Protein AF-A0A945CUG3-F1 (afdb_monomer)

Mean predicted aligned error: 22.1 Å

Nearest PDB structures (foldseek):
  4ll1-assembly1_B  TM=6.779E-01  e=1.241E-02  Homo sapiens
  6iev-assembly1_A  TM=6.773E-01  e=1.453E-02  Trypanosoma brucei
  3qfb-assembly1_D  TM=6.275E-01  e=2.333E-02  Homo sapiens
  1xfl-assembly1_A  TM=5.710E-01  e=8.696E-02  Arabidopsis thaliana
  8pko-assembly1_B  TM=2.033E-01  e=9.538E-03  Thermochaetoides thermophila

Secondary structure (DSSP, 8-state):
-GGGHHHHHHHHHHHHHHHHHHHHH-TT--SHHHHHHHHHHHHHHHHHHH-HHHHHHHHHHHHHHHHHHHHHHHHHHHHHHHHH-------STT-TTS--HHHHHHHHT--S-EEEEEE-GGG--HHHHHHHHHHHHH-TTEEEEEE-TTT-HHHHHHTT--SSSEEEEEETTEEEEES--SHHHHHHHHHHHH-S--PEEEEE-SSS-----SSTTS-HHHHHHHHHTT-EEEEEE-HHHH-S--TTEEEEEEE--SSPPPHHHHHHHHHHHHTT-EEEEE--TT---S-HHHHHHTTEEE-SSEEEE-SSHHHHTT--TTS-EE-EE-SSHHHHTTTT--EE-TTPPPEEE-TTS-TTEEEEEEEE--TTEEEE--THHHH--S-------BTTBEESPPEEEEEEEESSTT--EEEEES-SGGGSHHHHTSTTHHHHHHHHHHHHTT-GGG----------------HHHHHHHHIIIIIIHHHHHHHHHHHHHHTT----HHHHHHHHHHHHHHHHHHHHHHHHHHHH------STT-TTS--HHHHHHHTHHHHTT-EEEEEE-S-TTT-HHHHHHHHHHHHH-TTEEEEE--TTT-HHHHHHTT--STT-EEEEEEETTEEEEEEE---SHHHHHHHHHHHHH----EEEEE-SS----TT--STTS-HHHHHHHHHTTPEEEEEE-GGG---TT-SEEEEE---SPPPHHHHHHHHHHHHTT-EEEEE--SSS--S-HHHHHHTTEEEPSSEEE--SSHHHHTT--TTS-EE-EE-SSTTTTTTTTT--EE-TTPPPEEE-S--SS--EEEEEEE--TT-EEE---HHHHTSS------TTTSEESSPEEEEEEEEE--GGGT--SEEEEEEES-SGGGSHHHHTSTTHHHHHHHHHHHHHH-S----------------TTSSHHHHHHIIIIIIHHHHHHHHHHHHHHHH--S-HHHHHHHHHHHHHHHHHHHHHHHHHHHHHTT-HHHHHHHHHHHHHHHHHHHHHHHT-GGGHHHHHHHHHHHHHHHHHH-S-HHHHHHHHHHHHHHHHHHHHTGGGGT---S--

Foldseek 3Di:
DLVVLVVLLVQLVVLLVVLVVCCVVDVPPPPDSVVSNVSSVVSNVVSCVVPVVVVLLVVLVVVVVVVVVVVVVVVVVVVVVCVVDVDDDDPDPQSVLAAAPLLLLLQVPDPFAKEKEWAAAVQDDPVLVSVLVNSVVRHVRYYYGTDHCVVCVPVCVVVPPDDHGWIWMATDPFIDIDNDRDSLLVSLRSLVRRDDDAQEEEEEDDQPFAFADPDQQHLVVLCVVSVSNRHHYHGYDHCVVVLADDPSHLEYEYFAGQAEDDPSSLVRVLVQQAQLAEYEYEYEAPGDHVNQVVVVLQQKHWDNFWKFADPCPCVVVVHDRSKFKWQDFDDDLLCPVVHPWIFIFHRFTFMDGGCPNDVQKDKDLTTWGDQRMKTGNPPVLVVDPDDRDDDDDPPPIGGDRGRQKMWMWGHDPSHAIYIYGRHNSLSGNNNCPPTCSVLSVVSSSCVRSVNSSPNGDDSPDPDPPPPPDDPVRVVCCCCVPVPVVVVVVVVCVVVVVVVVPDDDPVVVVVVVVVVVVVVVVVVVVVVCCVPVVDDDQPDPLSLLAADPLLLVLLQCCVVQVKAKEKEWADDCVVCVSLVSNLVNSCVSDVSYYYDYHDCVVPVVVCVVVVPDDHGKMWMWMDGPNDIFIDIDNDSFSQRVSLRSSCSVPDDQAEEEEADDQPFAACVDDDQRHQVVVVVVCVVVNHHYHYHDHLLVADDPRHQEYEYGAGNHADDPSSLVSVLLCLLLQGEYEYAYAADDDRPCQVVVVLQQKHWANFWKFAPPCPCVVVVHHRQKFKWQDFDPDLLCPVCVPRWIAIFHRFTFMDGHPDHNQPKDKDQTTWGDQAMKTGNPCCVVVVHPDDDDDDPVPIGGDRGGQKMKIWGAHDVVSVHDHIYIYIHGRGNSCSGNNNCPPICSVSSVVSRVCCSNPNDDRDDDPTSDPPPPPVPCPDPVVCVVCCCVVPVVVVVVVVVVSVVDSVPRDDDPLVVLLLVLLVLLQVQLVVLQVVLVVCVVVVNNVSSVVSNVLSVLSNVLSVCSVVLALVSLVSSLVSLQVQLVCLVVPPPDPVSNNVRNVVSVVSNVSSVVCNVVSVPDPDDD

Radius of gyration: 42.96 Å; Cα contacts (8 Å, |Δi|>4): 1870; chains: 1; bounding box: 97×123×88 Å

Solvent-accessible surface area (backbone atoms only — not comparable to full-atom values): 57393 Å² total; per-residue (Å²): 117,69,84,58,29,59,61,42,26,52,52,9,50,50,31,28,52,53,12,52,50,45,36,74,75,41,75,82,58,87,54,66,27,59,47,33,28,52,53,9,48,51,34,32,50,50,23,24,72,74,34,62,71,51,49,63,47,53,54,53,53,53,50,51,51,52,51,50,51,50,52,52,49,50,52,52,48,52,54,52,48,52,72,72,48,81,79,80,82,71,83,51,98,78,39,83,84,53,80,37,72,52,51,48,53,54,42,68,65,53,88,59,64,33,40,36,41,34,32,21,74,89,34,62,51,77,68,54,52,56,51,52,49,56,50,36,76,70,12,96,37,40,46,76,48,66,38,28,51,87,83,40,51,68,62,33,55,75,73,64,62,87,59,75,48,29,38,35,35,37,24,96,94,34,75,31,78,44,67,62,88,43,72,70,52,51,44,46,39,49,54,60,24,73,54,93,72,69,47,29,35,35,27,48,41,89,36,66,31,57,49,71,38,91,51,54,81,12,26,29,56,51,52,53,54,42,46,67,76,49,35,42,76,44,72,70,42,39,42,88,77,67,60,47,74,64,91,67,50,37,29,40,39,41,35,28,40,62,37,57,57,52,71,65,40,52,50,21,54,50,56,37,36,76,71,30,29,17,41,39,40,18,42,40,46,102,42,59,43,64,48,62,67,61,38,41,67,66,22,35,45,76,49,87,22,33,31,35,31,68,77,50,64,31,54,79,73,76,41,55,50,49,34,28,52,28,63,43,61,29,97,42,82,58,29,62,83,46,70,86,41,47,33,59,26,60,46,19,9,40,24,44,70,44,84,82,69,46,94,55,54,50,68,44,48,39,34,24,36,44,70,59,14,31,37,43,60,71,66,65,68,77,73,57,94,68,88,82,80,86,74,90,46,89,89,77,38,46,73,30,59,40,28,35,15,29,40,34,35,36,76,56,100,70,35,20,28,39,38,39,32,11,29,35,53,23,52,9,46,69,29,22,81,44,83,34,23,39,60,42,56,49,17,45,48,24,53,40,52,70,37,59,86,65,58,54,76,71,67,78,65,92,68,87,72,75,79,82,65,52,74,68,53,49,51,49,50,48,45,45,62,72,44,47,47,54,49,48,52,50,47,50,53,48,52,68,52,55,80,67,75,76,81,54,75,67,58,56,48,52,53,51,48,50,52,51,49,52,52,45,50,52,50,47,51,51,50,48,47,74,70,64,70,76,79,77,74,83,51,95,82,37,80,83,53,82,52,73,68,53,49,66,65,45,60,54,29,68,82,68,65,32,34,37,38,37,43,30,35,33,50,67,88,80,36,50,72,49,46,58,52,53,51,51,52,37,72,70,26,91,43,35,48,74,48,74,39,37,57,86,82,37,50,68,55,37,60,74,72,63,64,87,59,86,44,32,31,40,37,38,30,38,42,98,90,45,78,34,73,34,77,45,62,66,83,42,71,38,53,50,49,45,41,51,50,46,39,73,64,62,60,90,40,25,39,34,28,53,36,89,32,66,37,67,45,51,80,35,80,53,54,82,13,22,29,56,48,52,48,52,42,45,75,70,61,30,47,78,43,75,60,40,53,42,80,82,44,72,63,91,71,47,45,28,42,34,42,44,35,56,73,40,59,55,51,74,68,30,50,50,32,53,48,51,47,37,36,35,18,30,18,36,39,38,21,41,50,50,74,76,78,35,62,52,59,69,58,36,37,46,62,22,36,43,73,43,79,20,32,32,39,36,68,73,51,65,31,53,76,72,74,41,54,46,46,28,33,56,32,70,48,50,39,96,44,82,39,30,55,81,42,59,75,79,43,45,31,57,32,53,49,19,8,39,24,44,80,49,89,56,65,79,59,69,46,53,73,45,66,41,35,32,42,49,63,65,18,31,36,40,55,76,56,25,68,81,72,76,47,98,52,76,95,69,94,42,88,91,78,35,49,69,28,61,41,33,36,14,35,41,34,41,31,73,24,40,58,91,74,74,16,68,62,54,13,28,38,40,40,30,15,32,36,57,23,50,11,44,63,31,24,78,42,79,29,28,45,55,45,51,49,24,45,50,49,40,47,74,67,57,83,88,66,75,85,56,79,83,83,69,83,77,80,68,65,88,64,58,77,80,60,59,35,57,50,51,47,43,43,62,68,44,47,48,50,48,50,51,50,48,50,49,48,51,46,52,71,73,64,60,94,81,54,75,58,59,56,53,38,50,53,48,22,53,52,26,40,53,48,11,54,52,26,38,52,52,12,54,51,28,45,76,73,67,40,54,76,62,8,55,53,27,38,51,52,10,51,51,24,38,51,27,16,53,26,46,70,69,55,44,61,77,29,58,62,58,40,38,53,48,22,53,47,46,29,56,49,28,66,77,73,42,91,46,72,70,59,19,52,52,52,20,48,54,21,51,50,48,28,53,48,52,64,70,45,43,66,76,54,70,72,88,86,86,81,134

Sequence (1076 aa):
MKSYTIPLSLLGAALVLAGGLAYLLNPEAEYAPIANVAVGLVLVIVAGLLNPDLFRQYSRWINAFWGGIMVLGIVAMVNFLADRYPQRLDLTEGKLHSLSDLSVQTLEGLEEDVRALAFMEGGSDEKLEGLLKEYDIRSGHFSFEFIDPDFDPERTSSYGIRQYNTLVIESDDQQQKITELKEKEITNALLKAVRDRAQVIYVTVGHGETGPGQEPHSLGLLKERLEEFGYVVEDSLFLAREGAVPEDCAALVIAGPRASFLANEVDAVRSYLERGGSVLAFLDPLYNSGLEGLLAEWGVQIGDDFVIDTSGIGSLFGLDFTTPVAVNYGDHPVTEKHRGMMTFYQLGRSVQFSAGIRGDLEGAEIVLTSEQGWAETDLSVLAEKGKRKVKMDEGVDRPGPISLAVAVASKGEDGGRLVVFGDSDFATNQFFDYQGNGDLVLNALSWAAEDESLISIRPREPGHNPISLTERQSDVIFWLTVVIMPAAVALLGMLVVSRKGRWNLRDLAAAGLGIVLSLGVVSLLNFIGDRYHYRVDLTEDALFTLDGETHQLMEPLEDKGQFVQVKTFMNEMQGMRLKDILEEYSYLSHNFEYEFLDPQKNALEVKQYGIRELGTSVIEVTGDGQVRTERIVEQTEEALSNAIRKALTAKDQKIYFTGGHGEGDLNQVDGDGFSILKGRLREMNIEVIDGLTVQDGVPEDAGILAVLSPQARFSPAEVEAIRRHLQQGRSALFLLDPGPMTGLEGLLDDYSVELGQDFVVDLSGIGQMMGADVSVPVVLNYARHPVTEKVSQGMMSFFPWARSVSPTAHRTLNPEIEKLLFTHQSSWAEKDLGPLTGGEGKVGFDAEVDQRGPISLGVAVKADADTSLGGEGKSRIVVIGDADFASNQYFGQQANGQLLVGSVTWLSEGEDKLTIPPKNPRFNPINLADIQSKTILWISVFVLPFAVALSGLVMVLRRGYENYADGFTSWLMYNFLANAVFFFAMGIVGISEGNWLAGEGYLLVALLSAGSGYGLFRRERWVWAPALVLAILSAVVGFWVIPNETIQLIYAAVFVVNAAILVWIRKAFEVQGDVR

pLDDT: mean 77.53, std 16.05, range [34.94, 97.69]

Structure (mmCIF, N/CA/C/O backbone):
data_AF-A0A945CUG3-F1
#
_entry.id   AF-A0A945CUG3-F1
#
loop_
_atom_site.group_PDB
_atom_site.id
_atom_site.type_symbol
_atom_site.label_atom_id
_atom_site.label_alt_id
_atom_site.label_comp_id
_atom_site.label_asym_id
_atom_site.label_entity_id
_atom_site.label_seq_id
_atom_site.pdbx_PDB_ins_code
_atom_site.Cartn_x
_atom_site.Cartn_y
_atom_site.Cartn_z
_atom_site.occupancy
_atom_site.B_iso_or_equiv
_atom_site.auth_seq_id
_atom_site.auth_comp_id
_atom_site.auth_asym_id
_atom_site.auth_atom_id
_atom_site.pdbx_PDB_model_num
ATOM 1 N N . MET A 1 1 ? 16.591 80.347 -13.429 1.00 54.72 1 MET A N 1
ATOM 2 C CA . MET A 1 1 ? 16.032 79.941 -14.741 1.00 54.72 1 MET A CA 1
ATOM 3 C C . MET A 1 1 ? 15.894 78.426 -14.915 1.00 54.72 1 MET A C 1
ATOM 5 O O . MET A 1 1 ? 14.856 78.016 -15.408 1.00 54.72 1 MET A O 1
ATOM 9 N N . LYS A 1 2 ? 16.836 77.574 -14.465 1.00 55.12 2 LYS A N 1
ATOM 10 C CA . LYS A 1 2 ? 16.736 76.103 -14.634 1.00 55.12 2 LYS A CA 1
ATOM 11 C C . LYS A 1 2 ? 15.505 75.431 -13.983 1.00 55.12 2 LYS A C 1
ATOM 13 O O . LYS A 1 2 ? 14.999 74.473 -14.555 1.00 55.12 2 LYS A O 1
ATOM 18 N N . SER A 1 3 ? 14.967 75.937 -12.865 1.00 60.12 3 SER A N 1
ATOM 19 C CA . SER A 1 3 ? 13.807 75.325 -12.174 1.00 60.12 3 SER A CA 1
ATOM 20 C C . SER A 1 3 ? 12.503 75.346 -12.982 1.00 60.12 3 SER A C 1
ATOM 22 O O . SER A 1 3 ? 11.649 74.494 -12.773 1.00 60.12 3 SER A O 1
ATOM 24 N N . TYR A 1 4 ? 12.360 76.282 -13.925 1.00 69.56 4 TYR A N 1
ATOM 25 C CA . TYR A 1 4 ? 11.157 76.419 -14.753 1.00 69.56 4 TYR A CA 1
ATOM 26 C C . TYR A 1 4 ? 11.253 75.657 -16.082 1.00 69.56 4 TYR A C 1
ATOM 28 O O . TYR A 1 4 ? 10.263 75.546 -16.793 1.00 69.56 4 TYR A O 1
ATOM 36 N N . THR A 1 5 ? 12.422 75.095 -16.413 1.00 75.12 5 THR A N 1
ATOM 37 C CA . THR A 1 5 ? 12.641 74.403 -17.698 1.00 75.12 5 THR A CA 1
ATOM 38 C C . THR A 1 5 ? 11.931 73.053 -17.773 1.00 75.12 5 THR A C 1
ATOM 40 O O . THR A 1 5 ? 11.391 72.716 -18.817 1.00 75.12 5 THR A O 1
ATOM 43 N N . ILE A 1 6 ? 11.839 72.320 -16.659 1.00 68.38 6 ILE A N 1
ATOM 44 C CA . ILE A 1 6 ? 11.127 71.034 -16.571 1.00 68.38 6 ILE A CA 1
ATOM 45 C C . ILE A 1 6 ? 9.608 71.202 -16.773 1.00 68.38 6 ILE A C 1
ATOM 47 O O . ILE A 1 6 ? 9.072 70.559 -17.675 1.00 68.38 6 ILE A O 1
ATOM 51 N N . PRO A 1 7 ? 8.898 72.069 -16.018 1.00 75.44 7 PRO A N 1
ATOM 52 C CA . PRO A 1 7 ? 7.465 72.269 -16.234 1.00 75.44 7 PRO A CA 1
ATOM 53 C C . PRO A 1 7 ? 7.152 72.871 -17.612 1.00 75.44 7 PRO A C 1
ATOM 55 O O . PRO A 1 7 ? 6.149 72.498 -18.210 1.00 75.44 7 PRO A O 1
ATOM 58 N N . LEU A 1 8 ? 8.028 73.723 -18.164 1.00 79.25 8 LEU A N 1
ATOM 59 C CA . LEU A 1 8 ? 7.877 74.260 -19.524 1.00 79.25 8 LEU A CA 1
ATOM 60 C C . LEU A 1 8 ? 7.984 73.162 -20.597 1.00 79.25 8 LEU A C 1
ATOM 62 O O . LEU A 1 8 ? 7.211 73.148 -21.551 1.00 79.25 8 LEU A O 1
ATOM 66 N N . SER A 1 9 ? 8.907 72.216 -20.411 1.00 75.19 9 SER A N 1
ATOM 67 C CA . SER A 1 9 ? 9.102 71.080 -21.316 1.00 75.19 9 SER A CA 1
ATOM 68 C C . SER A 1 9 ? 7.964 70.059 -21.231 1.00 75.19 9 SER A C 1
ATOM 70 O O . SER A 1 9 ? 7.543 69.517 -22.250 1.00 75.19 9 SER A O 1
ATOM 72 N N . LEU A 1 10 ? 7.425 69.819 -20.028 1.00 75.44 10 LEU A N 1
ATOM 73 C CA . LEU A 1 10 ? 6.251 68.962 -19.823 1.00 75.44 10 LEU A CA 1
ATOM 74 C C . LEU A 1 10 ? 4.984 69.581 -20.422 1.00 75.44 10 LEU A C 1
ATOM 76 O O . LEU A 1 10 ? 4.220 68.878 -21.077 1.00 75.44 10 LEU A O 1
ATOM 80 N N . LEU A 1 11 ? 4.795 70.895 -20.268 1.00 81.44 11 LEU A N 1
ATOM 81 C CA . LEU A 1 11 ? 3.701 71.629 -20.905 1.00 81.44 11 LEU A CA 1
ATOM 82 C C . LEU A 1 11 ? 3.817 71.582 -22.437 1.00 81.44 11 LEU A C 1
ATOM 84 O O . LEU A 1 11 ? 2.826 71.346 -23.124 1.00 81.44 11 LEU A O 1
ATOM 88 N N . GLY A 1 12 ? 5.035 71.741 -22.969 1.00 84.31 12 GLY A N 1
ATOM 89 C CA . GLY A 1 12 ? 5.314 71.597 -24.397 1.00 84.31 12 GLY A CA 1
ATOM 90 C C . GLY A 1 12 ? 4.994 70.195 -24.922 1.00 84.31 12 GLY A C 1
ATOM 91 O O . GLY A 1 12 ? 4.279 70.061 -25.909 1.00 84.31 12 GLY A O 1
ATOM 92 N N . ALA A 1 13 ? 5.445 69.143 -24.231 1.00 75.00 13 ALA A N 1
ATOM 93 C CA . ALA A 1 13 ? 5.163 67.755 -24.605 1.00 75.00 13 ALA A CA 1
ATOM 94 C C . ALA A 1 13 ? 3.663 67.413 -24.529 1.00 75.00 13 ALA A C 1
ATOM 96 O O . ALA A 1 13 ? 3.142 66.751 -25.425 1.00 75.00 13 ALA A O 1
ATOM 97 N N . ALA A 1 14 ? 2.954 67.908 -23.508 1.00 77.25 14 ALA A N 1
ATOM 98 C CA . ALA A 1 14 ? 1.508 67.741 -23.381 1.00 77.25 14 ALA A CA 1
ATOM 99 C C . ALA A 1 14 ? 0.748 68.419 -24.534 1.00 77.25 14 ALA A C 1
ATOM 101 O O . ALA A 1 14 ? -0.195 67.837 -25.061 1.00 77.25 14 ALA A O 1
ATOM 102 N N . LEU A 1 15 ? 1.189 69.603 -24.977 1.00 82.81 15 LEU A N 1
ATOM 103 C CA . LEU A 1 15 ? 0.614 70.299 -26.135 1.00 82.81 15 LEU A CA 1
ATOM 104 C C . LEU A 1 15 ? 0.897 69.579 -27.461 1.00 82.81 15 LEU A C 1
ATOM 106 O O . LEU A 1 15 ? 0.010 69.524 -28.311 1.00 82.81 15 LEU A O 1
ATOM 110 N N . VAL A 1 16 ? 2.084 68.981 -27.625 1.00 82.88 16 VAL A N 1
ATOM 111 C CA . VAL A 1 16 ? 2.398 68.140 -28.796 1.00 82.88 16 VAL A CA 1
ATOM 112 C C . VAL A 1 16 ? 1.508 66.902 -28.834 1.00 82.88 16 VAL A C 1
ATOM 114 O O . VAL A 1 16 ? 0.939 66.600 -29.878 1.00 82.88 16 VAL A O 1
ATOM 117 N N . LEU A 1 17 ? 1.349 66.208 -27.705 1.00 70.88 17 LEU A N 1
ATOM 118 C CA . LEU A 1 17 ? 0.506 65.015 -27.625 1.00 70.88 17 LEU A CA 1
ATOM 119 C C . LEU A 1 17 ? -0.975 65.354 -27.821 1.00 70.88 17 LEU A C 1
ATOM 121 O O . LEU A 1 17 ? -1.636 64.712 -28.629 1.00 70.88 17 LEU A O 1
ATOM 125 N N . ALA A 1 18 ? -1.486 66.391 -27.153 1.00 78.88 18 ALA A N 1
ATOM 126 C CA . ALA A 1 18 ? -2.871 66.829 -27.306 1.00 78.88 18 ALA A CA 1
ATOM 127 C C . ALA A 1 18 ? -3.163 67.331 -28.729 1.00 78.88 18 ALA A C 1
ATOM 129 O O . ALA A 1 18 ? -4.211 67.014 -29.285 1.00 78.88 18 ALA A O 1
ATOM 130 N N . GLY A 1 19 ? -2.234 68.071 -29.345 1.00 84.19 19 GLY A N 1
ATOM 131 C CA . GLY A 1 19 ? -2.358 68.532 -30.728 1.00 84.19 19 GLY A CA 1
ATOM 132 C C . GLY A 1 19 ? -2.273 67.394 -31.750 1.00 84.19 19 GLY A C 1
ATOM 133 O O . GLY A 1 19 ? -3.080 67.351 -32.674 1.00 84.19 19 GLY A O 1
ATOM 134 N N . GLY A 1 20 ? -1.357 66.437 -31.564 1.00 76.75 20 GLY A N 1
ATOM 135 C CA . GLY A 1 20 ? -1.235 65.257 -32.425 1.00 76.75 20 GLY A CA 1
ATOM 136 C C . GLY A 1 20 ? -2.445 64.327 -32.324 1.00 76.75 20 GLY A C 1
ATOM 137 O O . GLY A 1 20 ? -2.944 63.850 -33.340 1.00 76.75 20 GLY A O 1
ATOM 138 N N . LEU A 1 21 ? -2.973 64.135 -31.112 1.00 71.62 21 LEU A N 1
ATOM 139 C CA . LEU A 1 21 ? -4.185 63.351 -30.883 1.00 71.62 21 LEU A CA 1
ATOM 140 C C . LEU A 1 21 ? -5.422 64.050 -31.466 1.00 71.62 21 LEU A C 1
ATOM 142 O O . LEU A 1 21 ? -6.231 63.406 -32.122 1.00 71.62 21 LEU A O 1
ATOM 146 N N . ALA A 1 22 ? -5.545 65.371 -31.301 1.00 76.31 22 ALA A N 1
ATOM 147 C CA . ALA A 1 22 ? -6.625 66.147 -31.910 1.00 76.31 22 ALA A CA 1
ATOM 148 C C . ALA A 1 22 ? -6.576 66.122 -33.449 1.00 76.31 22 ALA A C 1
ATOM 150 O O . ALA A 1 22 ? -7.629 66.095 -34.077 1.00 76.31 22 ALA A O 1
ATOM 151 N N . TYR A 1 23 ? -5.381 66.081 -34.052 1.00 78.38 23 TYR A N 1
ATOM 152 C CA . TYR A 1 23 ? -5.211 65.931 -35.502 1.00 78.38 23 TYR A CA 1
ATOM 153 C C . TYR A 1 23 ? -5.610 64.533 -35.999 1.00 78.38 23 TYR A C 1
ATOM 155 O O . TYR A 1 23 ? -6.293 64.415 -37.011 1.00 78.38 23 TYR A O 1
ATOM 163 N N . LEU A 1 24 ? -5.234 63.475 -35.271 1.00 73.56 24 LEU A N 1
ATOM 164 C CA . LEU A 1 24 ? -5.630 62.097 -35.593 1.00 73.56 24 LEU A CA 1
ATOM 165 C C . LEU A 1 24 ? -7.141 61.870 -35.443 1.00 73.56 24 LEU A C 1
ATOM 167 O O . LEU A 1 24 ? -7.727 61.133 -36.230 1.00 73.56 24 LEU A O 1
ATOM 171 N N . LEU A 1 25 ? -7.765 62.494 -34.438 1.00 76.56 25 LEU A N 1
ATOM 172 C CA . LEU A 1 25 ? -9.195 62.349 -34.150 1.00 76.56 25 LEU A CA 1
ATOM 173 C C . LEU A 1 25 ? -10.086 63.259 -35.008 1.00 76.56 25 LEU A C 1
ATOM 175 O O . LEU A 1 25 ? -11.242 62.917 -35.242 1.00 76.56 25 LEU A O 1
ATOM 179 N N . ASN A 1 26 ? -9.582 64.411 -35.464 1.00 74.12 26 ASN A N 1
ATOM 180 C CA . ASN A 1 26 ? -10.317 65.327 -36.336 1.00 74.12 26 ASN A CA 1
ATOM 181 C C . ASN A 1 26 ? -9.395 65.938 -37.415 1.00 74.12 26 ASN A C 1
ATOM 183 O O . ASN A 1 26 ? -8.907 67.063 -37.251 1.00 74.12 26 ASN A O 1
ATOM 187 N N . PRO A 1 27 ? -9.166 65.212 -38.527 1.00 70.94 27 PRO A N 1
ATOM 188 C CA . PRO A 1 27 ? -8.236 65.623 -39.580 1.00 70.94 27 PRO A CA 1
ATOM 189 C C . PRO A 1 27 ? -8.651 66.892 -40.342 1.00 70.94 27 PRO A C 1
ATOM 191 O O . PRO A 1 27 ? -7.809 67.502 -40.996 1.00 70.94 27 PRO A O 1
ATOM 194 N N . GLU A 1 28 ? -9.927 67.299 -40.270 1.00 71.69 28 GLU A N 1
ATOM 195 C CA . GLU A 1 28 ? -10.468 68.468 -40.988 1.00 71.69 28 GLU A CA 1
ATOM 196 C C . GLU A 1 28 ? -10.251 69.803 -40.249 1.00 71.69 28 GLU A C 1
ATOM 198 O O . GLU A 1 28 ? -10.507 70.875 -40.795 1.00 71.69 28 GLU A O 1
ATOM 203 N N . ALA A 1 29 ? -9.755 69.779 -39.006 1.00 68.75 29 ALA A N 1
ATOM 204 C CA . ALA A 1 29 ? -9.446 70.993 -38.256 1.00 68.75 29 ALA A CA 1
ATOM 205 C C . ALA A 1 29 ? -8.178 71.681 -38.812 1.00 68.75 29 ALA A C 1
ATOM 207 O O . ALA A 1 29 ? -7.057 71.324 -38.454 1.00 68.75 29 ALA A O 1
ATOM 208 N N . GLU A 1 30 ? -8.357 72.698 -39.662 1.00 65.00 30 GLU A N 1
ATOM 209 C CA . GLU A 1 30 ? -7.301 73.212 -40.555 1.00 65.00 30 GLU A CA 1
ATOM 210 C C . GLU A 1 30 ? -6.016 73.719 -39.871 1.00 65.00 30 GLU A C 1
ATOM 212 O O . GLU A 1 30 ? -4.925 73.467 -40.379 1.00 65.00 30 GLU A O 1
ATOM 217 N N . TYR A 1 31 ? -6.093 74.427 -38.733 1.00 76.81 31 TYR A N 1
ATOM 218 C CA . TYR A 1 31 ? -4.902 75.101 -38.174 1.00 76.81 31 TYR A CA 1
ATOM 219 C C . TYR A 1 31 ? -4.684 74.940 -36.666 1.00 76.81 31 TYR A C 1
ATOM 221 O O . TYR A 1 31 ? -3.551 75.068 -36.201 1.00 76.81 31 TYR A O 1
ATOM 229 N N . ALA A 1 32 ? -5.719 74.643 -35.876 1.00 76.75 32 ALA A N 1
ATOM 230 C CA . ALA A 1 32 ? -5.606 74.639 -34.413 1.00 76.75 32 ALA A CA 1
ATOM 231 C C . ALA A 1 32 ? -4.774 73.465 -33.839 1.00 76.75 32 ALA A C 1
ATOM 233 O O . ALA A 1 32 ? -3.915 73.719 -32.988 1.00 76.75 32 ALA A O 1
ATOM 234 N N . PRO A 1 33 ? -4.931 72.204 -34.297 1.00 82.81 33 PRO A N 1
ATOM 235 C CA . PRO A 1 33 ? -4.113 71.088 -33.809 1.00 82.81 33 PRO A CA 1
ATOM 236 C C . PRO A 1 33 ? -2.642 71.243 -34.207 1.00 82.81 33 PRO A C 1
ATOM 238 O O . PRO A 1 33 ? -1.745 71.048 -33.388 1.00 82.81 33 PRO A O 1
ATOM 241 N N . ILE A 1 34 ? -2.398 71.688 -35.443 1.00 82.50 34 ILE A N 1
ATOM 242 C CA . ILE A 1 34 ? -1.056 71.944 -35.979 1.00 82.50 34 ILE A CA 1
ATOM 243 C C . ILE A 1 34 ? -0.380 73.088 -35.211 1.00 82.50 34 ILE A C 1
ATOM 245 O O . ILE A 1 34 ? 0.793 72.973 -34.853 1.00 82.50 34 ILE A O 1
ATOM 249 N N . ALA A 1 35 ? -1.112 74.160 -34.885 1.00 84.56 35 ALA A N 1
ATOM 250 C CA . ALA A 1 35 ? -0.600 75.249 -34.055 1.00 84.56 35 ALA A CA 1
ATOM 251 C C . ALA A 1 35 ? -0.225 74.771 -32.642 1.00 84.56 35 ALA A C 1
ATOM 253 O O . ALA A 1 35 ? 0.837 75.140 -32.144 1.00 84.56 35 ALA A O 1
ATOM 254 N N . ASN A 1 36 ? -1.028 73.901 -32.020 1.00 83.94 36 ASN A N 1
ATOM 255 C CA . ASN A 1 36 ? -0.707 73.312 -30.715 1.00 83.94 36 ASN A CA 1
ATOM 256 C C . ASN A 1 36 ? 0.554 72.436 -30.761 1.00 83.94 36 ASN A C 1
ATOM 258 O O . ASN A 1 36 ? 1.398 72.538 -29.869 1.00 83.94 36 ASN A O 1
ATOM 262 N N . VAL A 1 37 ? 0.731 71.639 -31.821 1.00 84.19 37 VAL A N 1
ATOM 263 C CA . VAL A 1 37 ? 1.958 70.853 -32.034 1.00 84.19 37 VAL A CA 1
ATOM 264 C C . VAL A 1 37 ? 3.166 71.768 -32.237 1.00 84.19 37 VAL A C 1
ATOM 266 O O . VAL A 1 37 ? 4.203 71.559 -31.611 1.00 84.19 37 VAL A O 1
ATOM 269 N N . ALA A 1 38 ? 3.039 72.811 -33.060 1.00 86.94 38 ALA A N 1
ATOM 270 C CA . ALA A 1 38 ? 4.124 73.750 -33.330 1.00 86.94 38 ALA A CA 1
ATOM 271 C C . ALA A 1 38 ? 4.540 74.530 -32.070 1.00 86.94 38 ALA A C 1
ATOM 273 O O . ALA A 1 38 ? 5.728 74.600 -31.753 1.00 86.94 38 ALA A O 1
ATOM 274 N N . VAL A 1 39 ? 3.576 75.063 -31.311 1.00 88.81 39 VAL A N 1
ATOM 275 C CA . VAL A 1 39 ? 3.829 75.755 -30.035 1.00 88.81 39 VAL A CA 1
ATOM 276 C C . VAL A 1 39 ? 4.434 74.794 -29.012 1.00 88.81 39 VAL A C 1
ATOM 278 O O . VAL A 1 39 ? 5.407 75.145 -28.344 1.00 88.81 39 VAL A O 1
ATOM 281 N N . GLY A 1 40 ? 3.922 73.565 -28.930 1.00 85.94 40 GLY A N 1
ATOM 282 C CA . GLY A 1 40 ? 4.463 72.527 -28.060 1.00 85.94 40 GLY A CA 1
ATOM 283 C C . GLY A 1 40 ? 5.922 72.189 -28.384 1.00 85.94 40 GLY A C 1
ATOM 284 O O . GLY A 1 40 ? 6.764 72.190 -27.486 1.00 85.94 40 GLY A O 1
ATOM 285 N N . LEU A 1 41 ? 6.258 71.997 -29.664 1.00 84.19 41 LEU A N 1
ATOM 286 C CA . LEU A 1 41 ? 7.628 71.740 -30.122 1.00 84.19 41 LEU A CA 1
ATOM 287 C C . LEU A 1 41 ? 8.566 72.912 -29.823 1.00 84.19 41 LEU A C 1
ATOM 289 O O . LEU A 1 41 ? 9.672 72.693 -29.331 1.00 84.19 41 LEU A O 1
ATOM 293 N N . VAL A 1 42 ? 8.127 74.153 -30.058 1.00 87.88 42 VAL A N 1
ATOM 294 C CA . VAL A 1 42 ? 8.913 75.349 -29.720 1.00 87.88 42 VAL A CA 1
ATOM 295 C C . VAL A 1 42 ? 9.186 75.410 -28.217 1.00 87.88 42 VAL A C 1
ATOM 297 O O . VAL A 1 42 ? 10.321 75.672 -27.826 1.00 87.88 42 VAL A O 1
ATOM 300 N N . LEU A 1 43 ? 8.202 75.108 -27.366 1.00 83.62 43 LEU A N 1
ATOM 301 C CA . LEU A 1 43 ? 8.386 75.081 -25.912 1.00 83.62 43 LEU A CA 1
ATOM 302 C C . LEU A 1 43 ? 9.381 74.000 -25.468 1.00 83.62 43 LEU A C 1
ATOM 304 O O . LEU A 1 43 ? 10.232 74.282 -24.624 1.00 83.62 43 LEU A O 1
ATOM 308 N N . VAL A 1 44 ? 9.335 72.802 -26.064 1.00 78.19 44 VAL A N 1
ATOM 309 C CA . VAL A 1 44 ? 10.309 71.729 -25.787 1.00 78.19 44 VAL A CA 1
ATOM 310 C C . VAL A 1 44 ? 11.716 72.109 -26.267 1.00 78.19 44 VAL A C 1
ATOM 312 O O . VAL A 1 44 ? 12.691 71.895 -25.545 1.00 78.19 44 VAL A O 1
ATOM 315 N N . ILE A 1 45 ? 11.845 72.732 -27.443 1.00 80.38 45 ILE A N 1
ATOM 316 C CA . ILE A 1 45 ? 13.135 73.187 -27.986 1.00 80.38 45 ILE A CA 1
ATOM 317 C C . ILE A 1 45 ? 13.717 74.321 -27.136 1.00 80.38 45 ILE A C 1
ATOM 319 O O . ILE A 1 45 ? 14.893 74.278 -26.780 1.00 80.38 45 ILE A O 1
ATOM 323 N N . VAL A 1 46 ? 12.908 75.313 -26.758 1.00 82.69 46 VAL A N 1
ATOM 324 C CA . VAL A 1 46 ? 13.327 76.426 -25.891 1.00 82.69 46 VAL A CA 1
ATOM 325 C C . VAL A 1 46 ? 13.714 75.911 -24.504 1.00 82.69 46 VAL A C 1
ATOM 327 O O . VAL A 1 46 ? 14.747 76.318 -23.973 1.00 82.69 46 VAL A O 1
ATOM 330 N N . ALA A 1 47 ? 12.960 74.964 -23.937 1.00 77.44 47 ALA A N 1
ATOM 331 C CA . ALA A 1 47 ? 13.323 74.307 -22.683 1.00 77.44 47 ALA A CA 1
ATOM 332 C C . ALA A 1 47 ? 14.648 73.526 -22.795 1.00 77.44 47 ALA A C 1
ATOM 334 O O . ALA A 1 47 ? 15.473 73.592 -21.881 1.00 77.44 47 ALA A O 1
ATOM 335 N N . GLY A 1 48 ? 14.884 72.852 -23.926 1.00 71.25 48 GLY A N 1
ATOM 336 C CA . GLY A 1 48 ? 16.129 72.140 -24.226 1.00 71.25 48 GLY A CA 1
ATOM 337 C C . GLY A 1 48 ? 17.337 73.060 -24.444 1.00 71.25 48 GLY A C 1
ATOM 338 O O . GLY A 1 48 ? 18.426 72.755 -23.966 1.00 71.25 48 GLY A O 1
ATOM 339 N N . LEU A 1 49 ? 17.157 74.213 -25.095 1.00 79.75 49 LEU A N 1
ATOM 340 C CA . LEU A 1 49 ? 18.209 75.223 -25.280 1.00 79.75 49 LEU A CA 1
ATOM 341 C C . LEU A 1 49 ? 18.571 75.924 -23.962 1.00 79.75 49 LEU A C 1
ATOM 343 O O . LEU A 1 49 ? 19.746 76.160 -23.687 1.00 79.75 49 LEU A O 1
ATOM 347 N N . LEU A 1 50 ? 17.573 76.230 -23.126 1.00 78.56 50 LEU A N 1
ATOM 348 C CA . LEU A 1 50 ? 17.771 76.848 -21.808 1.00 78.56 50 LEU A CA 1
ATOM 349 C C . LEU A 1 50 ? 18.380 75.882 -20.782 1.00 78.56 50 LEU A C 1
ATOM 351 O O . LEU A 1 50 ? 18.959 76.320 -19.782 1.00 78.56 50 LEU A O 1
ATOM 355 N N . ASN A 1 51 ? 18.246 74.574 -21.003 1.00 74.81 51 ASN A N 1
ATOM 356 C CA . ASN A 1 51 ? 18.834 73.545 -20.161 1.00 74.81 51 ASN A CA 1
ATOM 357 C C . ASN A 1 51 ? 19.246 72.320 -21.005 1.00 74.81 51 ASN A C 1
ATOM 359 O O . ASN A 1 51 ? 18.479 71.363 -21.116 1.00 74.81 51 ASN A O 1
ATOM 363 N N . PRO A 1 52 ? 20.475 72.313 -21.557 1.00 68.31 52 PRO A N 1
ATOM 364 C CA . PRO A 1 52 ? 20.980 71.241 -22.427 1.00 68.31 52 PRO A CA 1
ATOM 365 C C . PRO A 1 52 ? 20.950 69.840 -21.793 1.00 68.31 52 PRO A C 1
ATOM 367 O O . PRO A 1 52 ? 20.925 68.827 -22.496 1.00 68.31 52 PRO A O 1
ATOM 370 N N . ASP A 1 53 ? 20.902 69.771 -20.460 1.00 64.00 53 ASP A N 1
ATOM 371 C CA . ASP A 1 53 ? 20.789 68.528 -19.696 1.00 64.00 53 ASP A CA 1
ATOM 372 C C . ASP A 1 53 ? 19.420 67.830 -19.893 1.00 64.00 53 ASP A C 1
ATOM 374 O O . ASP A 1 53 ? 19.330 66.607 -19.753 1.00 64.00 53 ASP A O 1
ATOM 378 N N . LEU A 1 54 ? 18.366 68.572 -20.278 1.00 63.41 54 LEU A N 1
ATOM 379 C CA . LEU A 1 54 ? 17.041 68.028 -20.625 1.00 63.41 54 LEU A CA 1
ATOM 380 C C . LEU A 1 54 ? 17.052 67.284 -21.968 1.00 63.41 54 LEU A C 1
ATOM 382 O O . LEU A 1 54 ? 16.427 66.234 -22.087 1.00 63.41 54 LEU A O 1
ATOM 386 N N . PHE A 1 55 ? 17.815 67.742 -22.964 1.00 59.22 55 PHE A N 1
ATOM 387 C CA . PHE A 1 55 ? 17.918 67.045 -24.256 1.00 59.22 55 PHE A CA 1
ATOM 388 C C . PHE A 1 55 ? 18.595 65.669 -24.104 1.00 59.22 55 PHE A C 1
ATOM 390 O O . PHE A 1 55 ? 18.183 64.676 -24.708 1.00 59.22 55 PHE A O 1
ATOM 397 N N . ARG A 1 56 ? 19.559 65.569 -23.177 1.00 57.97 56 ARG A N 1
ATOM 398 C CA . ARG A 1 56 ? 20.151 64.292 -22.741 1.00 57.97 56 ARG A CA 1
ATOM 399 C C . ARG A 1 56 ? 19.178 63.417 -21.938 1.00 57.97 56 ARG A C 1
ATOM 401 O O . ARG A 1 56 ? 19.392 62.213 -21.837 1.00 57.97 56 ARG A O 1
ATOM 408 N N . GLN A 1 57 ? 18.128 63.977 -21.330 1.00 56.53 57 GLN A N 1
ATOM 409 C CA . GLN A 1 57 ? 17.028 63.190 -20.751 1.00 56.53 57 GLN A CA 1
ATOM 410 C C . GLN A 1 57 ? 16.098 62.653 -21.839 1.00 56.53 57 GLN A C 1
ATOM 412 O O . GLN A 1 57 ? 15.790 61.469 -21.811 1.00 56.53 57 GLN A O 1
ATOM 417 N N . TYR A 1 58 ? 15.725 63.454 -22.839 1.00 54.59 58 TYR A N 1
ATOM 418 C CA . TYR A 1 58 ? 14.850 63.012 -23.934 1.00 54.59 58 TYR A CA 1
ATOM 419 C C . TYR A 1 58 ? 15.432 61.860 -24.763 1.00 54.59 58 TYR A C 1
ATOM 421 O O . TYR A 1 58 ? 14.726 60.901 -25.065 1.00 54.59 58 TYR A O 1
ATOM 429 N N . SER A 1 59 ? 16.739 61.884 -25.035 1.00 49.12 59 SER A N 1
ATOM 430 C CA . SER A 1 59 ? 17.439 60.757 -25.670 1.00 49.12 59 SER A CA 1
ATOM 431 C C . SER A 1 59 ? 17.366 59.458 -24.845 1.00 49.12 59 SER A C 1
ATOM 433 O O . SER A 1 59 ? 17.271 58.379 -25.429 1.00 49.12 59 SER A O 1
ATOM 435 N N . ARG A 1 60 ? 17.333 59.537 -23.502 1.00 51.44 60 ARG A N 1
ATOM 436 C CA . ARG A 1 60 ? 17.166 58.357 -22.629 1.00 51.44 60 ARG A CA 1
ATOM 437 C C . ARG A 1 60 ? 15.783 57.721 -22.777 1.00 51.44 60 ARG A C 1
ATOM 439 O O . ARG A 1 60 ? 15.690 56.499 -22.815 1.00 51.44 60 ARG A O 1
ATOM 446 N N . TRP A 1 61 ? 14.734 58.535 -22.903 1.00 47.72 61 TRP A N 1
ATOM 447 C CA . TRP A 1 61 ? 13.362 58.057 -23.109 1.00 47.72 61 TRP A CA 1
ATOM 448 C C . TRP A 1 61 ? 13.156 57.454 -24.504 1.00 47.72 61 TRP A C 1
ATOM 450 O O . TRP A 1 61 ? 12.519 56.413 -24.624 1.00 47.72 61 TRP A O 1
ATOM 460 N N . ILE A 1 62 ? 13.757 58.042 -25.543 1.00 49.53 62 ILE A N 1
ATOM 461 C CA . ILE A 1 62 ? 13.702 57.513 -26.918 1.00 49.53 62 ILE A CA 1
ATOM 462 C C . ILE A 1 62 ? 14.421 56.159 -27.029 1.00 49.53 62 ILE A C 1
ATOM 464 O O . ILE A 1 62 ? 13.911 55.248 -27.673 1.00 49.53 62 ILE A O 1
ATOM 468 N N . ASN A 1 63 ? 15.566 55.981 -26.364 1.00 45.66 63 ASN A N 1
ATOM 469 C CA . ASN A 1 63 ? 16.262 54.691 -26.360 1.00 45.66 63 ASN A CA 1
ATOM 470 C C . ASN A 1 63 ? 15.511 53.617 -25.558 1.00 45.66 63 ASN A C 1
ATOM 472 O O . ASN A 1 63 ? 15.500 52.462 -25.970 1.00 45.66 63 ASN A O 1
ATOM 476 N N . ALA A 1 64 ? 14.855 53.981 -24.449 1.00 48.06 64 ALA A N 1
ATOM 477 C CA . ALA A 1 64 ? 13.984 53.058 -23.715 1.00 48.06 64 ALA A CA 1
ATOM 478 C C . ALA A 1 64 ? 12.768 52.633 -24.558 1.00 48.06 64 ALA A C 1
ATOM 480 O O . ALA A 1 64 ? 12.401 51.462 -24.563 1.00 48.06 64 ALA A O 1
ATOM 481 N N . PHE A 1 65 ? 12.201 53.565 -25.328 1.00 47.75 65 PHE A N 1
ATOM 482 C CA . PHE A 1 65 ? 11.131 53.291 -26.284 1.00 47.75 65 PHE A CA 1
ATOM 483 C C . PHE A 1 65 ? 11.577 52.316 -27.388 1.00 47.75 65 PHE A C 1
ATOM 485 O O . PHE A 1 65 ? 10.911 51.310 -27.618 1.00 47.75 65 PHE A O 1
ATOM 492 N N . TRP A 1 66 ? 12.742 52.539 -28.007 1.00 48.25 66 TRP A N 1
ATOM 493 C CA . TRP A 1 66 ? 13.289 51.619 -29.014 1.00 48.25 66 TRP A CA 1
ATOM 494 C C . TRP A 1 66 ? 13.713 50.263 -28.439 1.00 48.25 66 TRP A C 1
ATOM 496 O O . TRP A 1 66 ? 13.522 49.245 -29.097 1.00 48.25 66 TRP A O 1
ATOM 506 N N . GLY A 1 67 ? 14.226 50.223 -27.206 1.00 46.28 67 GLY A N 1
ATOM 507 C CA . GLY A 1 67 ? 14.494 48.973 -26.490 1.00 46.28 67 GLY A CA 1
ATOM 508 C C . GLY A 1 67 ? 13.218 48.166 -26.240 1.00 46.28 67 GLY A C 1
ATOM 509 O O . GLY A 1 67 ? 13.203 46.963 -26.481 1.00 46.28 67 GLY A O 1
ATOM 510 N N . GLY A 1 68 ? 12.125 48.834 -25.852 1.00 45.06 68 GLY A N 1
ATOM 511 C CA . GLY A 1 68 ? 10.803 48.214 -25.731 1.00 45.06 68 GLY A CA 1
ATOM 512 C C . GLY A 1 68 ? 10.281 47.667 -27.063 1.00 45.06 68 GLY A C 1
ATOM 513 O O . GLY A 1 68 ? 9.820 46.530 -27.117 1.00 45.06 68 GLY A O 1
ATOM 514 N N . ILE A 1 69 ? 10.427 48.425 -28.156 1.00 51.66 69 ILE A N 1
ATOM 515 C CA . ILE A 1 69 ? 10.074 47.965 -29.511 1.00 51.66 69 ILE A CA 1
ATOM 516 C C . ILE A 1 69 ? 10.908 46.749 -29.928 1.00 51.66 69 ILE A C 1
ATOM 518 O O . ILE A 1 69 ? 10.366 45.814 -30.507 1.00 51.66 69 ILE A O 1
ATOM 522 N N . MET A 1 70 ? 12.208 46.727 -29.627 1.00 48.56 70 MET A N 1
ATOM 523 C CA . MET A 1 70 ? 13.074 45.594 -29.958 1.00 48.56 70 MET A CA 1
ATOM 524 C C . MET A 1 70 ? 12.654 44.325 -29.204 1.00 48.56 70 MET A C 1
ATOM 526 O O . MET A 1 70 ? 12.606 43.256 -29.803 1.00 48.56 70 MET A O 1
ATOM 530 N N . VAL A 1 71 ? 12.293 44.442 -27.921 1.00 48.69 71 VAL A N 1
ATOM 531 C CA . VAL A 1 71 ? 11.753 43.320 -27.133 1.00 48.69 71 VAL A CA 1
ATOM 532 C C . VAL A 1 71 ? 10.440 42.818 -27.733 1.00 48.69 71 VAL A C 1
ATOM 534 O O . VAL A 1 71 ? 10.293 41.617 -27.932 1.00 48.69 71 VAL A O 1
ATOM 537 N N . LEU A 1 72 ? 9.521 43.718 -28.100 1.00 48.88 72 LEU A N 1
ATOM 538 C CA . LEU A 1 72 ? 8.278 43.342 -28.785 1.00 48.88 72 LEU A CA 1
ATOM 539 C C . LEU A 1 72 ? 8.544 42.667 -30.140 1.00 48.88 72 LEU A C 1
ATOM 541 O O . LEU A 1 72 ? 7.862 41.708 -30.485 1.00 48.88 72 LEU A O 1
ATOM 545 N N . GLY A 1 73 ? 9.559 43.119 -30.880 1.00 51.66 73 GLY A N 1
ATOM 546 C CA . GLY A 1 73 ? 9.994 42.496 -32.130 1.00 51.66 73 GLY A CA 1
ATOM 547 C C . GLY A 1 73 ? 10.561 41.088 -31.934 1.00 51.66 73 GLY A C 1
ATOM 548 O O . GLY A 1 73 ? 10.247 40.195 -32.713 1.00 51.66 73 GLY A O 1
ATOM 549 N N . ILE A 1 74 ? 11.339 40.861 -30.871 1.00 54.88 74 ILE A N 1
ATOM 550 C CA . ILE A 1 74 ? 11.839 39.525 -30.511 1.00 54.88 74 ILE A CA 1
ATOM 551 C C . ILE A 1 74 ? 10.675 38.611 -30.118 1.00 54.88 74 ILE A C 1
ATOM 553 O O . ILE A 1 74 ? 10.612 37.488 -30.601 1.00 54.88 74 ILE A O 1
ATOM 557 N N . VAL A 1 75 ? 9.722 39.093 -29.314 1.00 50.72 75 VAL A N 1
ATOM 558 C CA . VAL A 1 75 ? 8.520 38.325 -28.942 1.00 50.72 75 VAL A CA 1
ATOM 559 C C . VAL A 1 75 ? 7.692 37.963 -30.177 1.00 50.72 75 VAL A C 1
ATOM 561 O O . VAL A 1 75 ? 7.284 36.815 -30.328 1.00 50.72 75 VAL A O 1
ATOM 564 N N . ALA A 1 76 ? 7.490 38.910 -31.096 1.00 49.75 76 ALA A N 1
ATOM 565 C CA . ALA A 1 76 ? 6.797 38.651 -32.355 1.00 49.75 76 ALA A CA 1
ATOM 566 C C . ALA A 1 76 ? 7.545 37.629 -33.229 1.00 49.75 76 ALA A C 1
ATOM 568 O O . ALA A 1 76 ? 6.915 36.761 -33.823 1.00 49.75 76 ALA A O 1
ATOM 569 N N . MET A 1 77 ? 8.879 37.691 -33.278 1.00 48.78 77 MET A N 1
ATOM 570 C CA . MET A 1 77 ? 9.704 36.743 -34.030 1.00 48.78 77 MET A CA 1
ATOM 571 C C . MET A 1 77 ? 9.693 35.339 -33.416 1.00 48.78 77 MET A C 1
ATOM 573 O O . MET A 1 77 ? 9.614 34.366 -34.156 1.00 48.78 77 MET A O 1
ATOM 577 N N . VAL A 1 78 ? 9.729 35.224 -32.085 1.00 51.88 78 VAL A N 1
ATOM 578 C CA . VAL A 1 78 ? 9.599 33.940 -31.376 1.00 51.88 78 VAL A CA 1
ATOM 579 C C . VAL A 1 78 ? 8.224 33.328 -31.632 1.00 51.88 78 VAL A C 1
ATOM 581 O O . VAL A 1 78 ? 8.156 32.157 -31.982 1.00 51.88 78 VAL A O 1
ATOM 584 N N . ASN A 1 79 ? 7.147 34.117 -31.555 1.00 49.22 79 ASN A N 1
ATOM 585 C CA . ASN A 1 79 ? 5.803 33.639 -31.895 1.00 49.22 79 ASN A CA 1
ATOM 586 C C . ASN A 1 79 ? 5.692 33.212 -33.367 1.00 49.22 79 ASN A C 1
ATOM 588 O O . ASN A 1 79 ? 5.105 32.178 -33.657 1.00 49.22 79 ASN A O 1
ATOM 592 N N . PHE A 1 80 ? 6.295 33.961 -34.295 1.00 58.47 80 PHE A N 1
ATOM 593 C CA . PHE A 1 80 ? 6.332 33.595 -35.714 1.00 58.47 80 PHE A CA 1
ATOM 594 C C . PHE A 1 80 ? 7.118 32.299 -35.974 1.00 58.47 80 PHE A C 1
ATOM 596 O O . PHE A 1 80 ? 6.717 31.485 -36.801 1.00 58.47 80 PHE A O 1
ATOM 603 N N . LEU A 1 81 ? 8.237 32.093 -35.273 1.00 49.16 81 LEU A N 1
ATOM 604 C CA . LEU A 1 81 ? 9.026 30.861 -35.361 1.00 49.16 81 LEU A CA 1
ATOM 605 C C . LEU A 1 81 ? 8.281 29.667 -34.748 1.00 49.16 81 LEU A C 1
ATOM 607 O O . LEU A 1 81 ? 8.292 28.597 -35.346 1.00 49.16 81 LEU A O 1
ATOM 611 N N . ALA A 1 82 ? 7.602 29.861 -33.614 1.00 46.41 82 ALA A N 1
ATOM 612 C CA . ALA A 1 82 ? 6.801 28.828 -32.956 1.00 46.41 82 ALA A CA 1
ATOM 613 C C . ALA A 1 82 ? 5.601 28.371 -33.806 1.00 46.41 82 ALA A C 1
ATOM 615 O O . ALA A 1 82 ? 5.277 27.190 -33.817 1.00 46.41 82 ALA A O 1
ATOM 616 N N . ASP A 1 83 ? 4.977 29.283 -34.560 1.00 45.16 83 ASP A N 1
ATOM 617 C CA . ASP A 1 83 ? 3.883 28.964 -35.491 1.00 45.16 83 ASP A CA 1
ATOM 618 C C . ASP A 1 83 ? 4.375 28.230 -36.757 1.00 45.16 83 ASP A C 1
ATOM 620 O O . ASP A 1 83 ? 3.676 27.402 -37.336 1.00 45.16 83 ASP A O 1
ATOM 624 N N . ARG A 1 84 ? 5.612 28.505 -37.197 1.00 52.22 84 ARG A N 1
ATOM 625 C CA . ARG A 1 84 ? 6.183 27.940 -38.432 1.00 52.22 84 ARG A CA 1
ATOM 626 C C . ARG A 1 84 ? 6.853 26.574 -38.238 1.00 52.22 84 ARG A C 1
ATOM 628 O O . ARG A 1 84 ? 6.906 25.807 -39.199 1.00 52.22 84 ARG A O 1
ATOM 635 N N . TYR A 1 85 ? 7.377 26.293 -37.044 1.00 55.00 85 TYR A N 1
ATOM 636 C CA . TYR A 1 85 ? 8.077 25.050 -36.703 1.00 55.00 85 TYR A CA 1
ATOM 637 C C . TYR A 1 85 ? 7.341 24.328 -35.558 1.00 55.00 85 TYR A C 1
ATOM 639 O O . TYR A 1 85 ? 7.620 24.599 -34.393 1.00 55.00 85 TYR A O 1
ATOM 647 N N . PRO A 1 86 ? 6.415 23.399 -35.860 1.00 45.53 86 PRO A N 1
ATOM 648 C CA . PRO A 1 86 ? 5.520 22.785 -34.871 1.00 45.53 86 PRO A CA 1
ATOM 649 C C . PRO A 1 86 ? 6.170 21.714 -33.973 1.00 45.53 86 PRO A C 1
ATOM 651 O O . PRO A 1 86 ? 5.463 21.026 -33.241 1.00 45.53 86 PRO A O 1
ATOM 654 N N . GLN A 1 87 ? 7.497 21.549 -34.004 1.00 51.09 87 GLN A N 1
ATOM 655 C CA . GLN A 1 87 ? 8.185 20.566 -33.165 1.00 51.09 87 GLN A CA 1
ATOM 656 C C . GLN A 1 87 ? 8.092 20.971 -31.687 1.00 51.09 87 GLN A C 1
ATOM 658 O O . GLN A 1 87 ? 8.595 22.020 -31.279 1.00 51.09 87 GLN A O 1
ATOM 663 N N . ARG A 1 88 ? 7.435 20.134 -30.881 1.00 49.62 88 ARG A N 1
ATOM 664 C CA . ARG A 1 88 ? 7.281 20.342 -29.439 1.00 49.62 88 ARG A CA 1
ATOM 665 C C . ARG A 1 88 ? 8.495 19.773 -28.710 1.00 49.62 88 ARG A C 1
ATOM 667 O O . ARG A 1 88 ? 8.873 18.625 -28.908 1.00 49.62 88 ARG A O 1
ATOM 674 N N . LEU A 1 89 ? 9.123 20.606 -27.887 1.00 46.12 89 LEU A N 1
ATOM 675 C CA . LEU A 1 89 ? 10.253 20.219 -27.046 1.00 46.12 89 LEU A CA 1
ATOM 676 C C . LEU A 1 89 ? 9.719 19.773 -25.687 1.00 46.12 89 LEU A C 1
ATOM 678 O O . LEU A 1 89 ? 9.260 20.611 -24.911 1.00 46.12 89 LEU A O 1
ATOM 682 N N . ASP A 1 90 ? 9.803 18.477 -25.395 1.00 45.62 90 ASP A N 1
ATOM 683 C CA . ASP A 1 90 ? 9.586 17.983 -24.041 1.00 45.62 90 ASP A CA 1
ATOM 684 C C . ASP A 1 90 ? 10.872 18.161 -23.222 1.00 45.62 90 ASP A C 1
ATOM 686 O O . ASP A 1 90 ? 11.869 17.465 -23.414 1.00 45.62 90 ASP A O 1
ATOM 690 N N . LEU A 1 91 ? 10.864 19.173 -22.355 1.00 44.97 91 LEU A N 1
ATOM 691 C CA . LEU A 1 91 ? 11.971 19.512 -21.456 1.00 44.97 91 LEU A CA 1
ATOM 692 C C . LEU A 1 91 ? 11.789 18.898 -20.058 1.00 44.97 91 LEU A C 1
ATOM 694 O O . LEU A 1 91 ? 12.515 19.271 -19.136 1.00 44.97 91 LEU A O 1
ATOM 698 N N . THR A 1 92 ? 10.802 18.017 -19.869 1.00 44.22 92 THR A N 1
ATOM 699 C CA . THR A 1 92 ? 10.579 17.346 -18.586 1.00 44.22 92 THR A CA 1
ATOM 700 C C . THR A 1 92 ? 11.601 16.225 -18.385 1.00 44.22 92 THR A C 1
ATOM 702 O O . THR A 1 92 ? 11.943 15.497 -19.313 1.00 44.22 92 THR A O 1
ATOM 705 N N . GLU A 1 93 ? 12.099 16.071 -17.154 1.00 39.66 93 GLU A N 1
ATOM 706 C CA . GLU A 1 93 ? 13.103 15.052 -16.791 1.00 39.66 93 GLU A CA 1
ATOM 707 C C . GLU A 1 93 ? 12.625 13.619 -17.095 1.00 39.66 93 GLU A C 1
ATOM 709 O O . GLU A 1 93 ? 13.430 12.746 -17.406 1.00 39.66 93 GLU A O 1
ATOM 714 N N . GLY A 1 94 ? 11.304 13.402 -17.056 1.00 47.69 94 GLY A N 1
ATOM 715 C CA . GLY A 1 94 ? 10.651 12.124 -17.332 1.00 47.69 94 GLY A CA 1
ATOM 716 C C . GLY A 1 94 ? 10.050 11.976 -18.728 1.00 47.69 94 GLY A C 1
ATOM 717 O O . GLY A 1 94 ? 9.389 10.968 -18.948 1.00 47.69 94 GLY A O 1
ATOM 718 N N . LYS A 1 95 ? 10.245 12.932 -19.655 1.00 52.19 95 LYS A N 1
ATOM 719 C CA . LYS A 1 95 ? 9.682 12.841 -21.017 1.00 52.19 95 LYS A CA 1
ATOM 720 C C . LYS A 1 95 ? 8.143 12.652 -21.039 1.00 52.19 95 LYS A C 1
ATOM 722 O O . LYS A 1 95 ? 7.602 11.947 -21.888 1.00 52.19 95 LYS A O 1
ATOM 727 N N . LEU A 1 96 ? 7.443 13.291 -20.094 1.00 52.66 96 LEU A N 1
ATOM 728 C CA . LEU A 1 96 ? 6.023 13.085 -19.754 1.00 52.66 96 LEU A CA 1
ATOM 729 C C . LEU A 1 96 ? 5.019 13.401 -20.878 1.00 52.66 96 LEU A C 1
ATOM 731 O O . LEU A 1 96 ? 3.850 13.037 -20.778 1.00 52.66 96 LEU A O 1
ATOM 735 N N . HIS A 1 97 ? 5.449 14.113 -21.915 1.00 54.72 97 HIS A N 1
ATOM 736 C CA . HIS A 1 97 ? 4.647 14.481 -23.081 1.00 54.72 97 HIS A CA 1
ATOM 737 C C . HIS A 1 97 ? 5.178 13.853 -24.372 1.00 54.72 97 HIS A C 1
ATOM 739 O O . HIS A 1 97 ? 4.810 14.284 -25.464 1.00 54.72 97 HIS A O 1
ATOM 745 N N . SER A 1 98 ? 6.049 12.853 -24.261 1.00 67.12 98 SER A N 1
ATOM 746 C CA . SER A 1 98 ? 6.520 12.056 -25.385 1.00 67.12 98 SER A CA 1
ATOM 747 C C . SER A 1 98 ? 6.170 10.590 -25.177 1.00 67.12 98 SER A C 1
ATOM 749 O O . SER A 1 98 ? 6.152 10.112 -24.047 1.00 67.12 98 SER A O 1
ATOM 751 N N . LEU A 1 99 ? 5.892 9.893 -26.279 1.00 72.00 99 LEU A N 1
ATOM 752 C CA . LEU A 1 99 ? 5.597 8.465 -26.249 1.00 72.00 99 LEU A CA 1
ATOM 753 C C . LEU A 1 99 ? 6.763 7.674 -25.658 1.00 72.00 99 LEU A C 1
ATOM 755 O O . LEU A 1 99 ? 7.932 7.988 -25.907 1.00 72.00 99 LEU A O 1
ATOM 759 N N . SER A 1 100 ? 6.420 6.632 -24.913 1.00 71.50 100 SER A N 1
ATOM 760 C CA . SER A 1 100 ? 7.368 5.651 -24.404 1.00 71.50 100 SER A CA 1
ATOM 761 C C . SER A 1 100 ? 8.086 4.917 -25.531 1.00 71.50 100 SER A C 1
ATOM 763 O O . SER A 1 100 ? 7.559 4.763 -26.634 1.00 71.50 100 SER A O 1
ATOM 765 N N . ASP A 1 101 ? 9.286 4.413 -25.236 1.00 67.25 101 ASP A N 1
ATOM 766 C CA . ASP A 1 101 ? 10.087 3.678 -26.217 1.00 67.25 101 ASP A CA 1
ATOM 767 C C . ASP A 1 101 ? 9.330 2.450 -26.764 1.00 67.25 101 ASP A C 1
ATOM 769 O O . ASP A 1 101 ? 9.428 2.164 -27.953 1.00 67.25 101 ASP A O 1
ATOM 773 N N . LEU A 1 102 ? 8.508 1.787 -25.937 1.00 69.06 102 LEU A N 1
ATOM 774 C CA . LEU A 1 102 ? 7.631 0.688 -26.361 1.00 69.06 102 LEU A CA 1
ATOM 775 C C . LEU A 1 102 ? 6.587 1.146 -27.388 1.00 69.06 102 LEU A C 1
ATOM 777 O O . LEU A 1 102 ? 6.441 0.522 -28.439 1.00 69.06 102 LEU A O 1
ATOM 781 N N . SER A 1 103 ? 5.874 2.242 -27.115 1.00 80.00 103 SER A N 1
ATOM 782 C CA . SER A 1 103 ? 4.881 2.792 -28.046 1.00 80.00 103 SER A CA 1
ATOM 783 C C . SER A 1 103 ? 5.525 3.197 -29.370 1.00 80.00 103 SER A C 1
ATOM 785 O O . SER A 1 103 ? 4.964 2.939 -30.430 1.00 80.00 103 SER A O 1
ATOM 787 N N . VAL A 1 104 ? 6.729 3.778 -29.329 1.00 80.19 104 VAL A N 1
ATOM 788 C CA . VAL A 1 104 ? 7.484 4.151 -30.534 1.00 80.19 104 VAL A CA 1
ATOM 789 C C . VAL A 1 104 ? 7.880 2.921 -31.344 1.00 80.19 104 VAL A C 1
ATOM 791 O O . VAL A 1 104 ? 7.601 2.882 -32.536 1.00 80.19 104 VAL A O 1
ATOM 794 N N . GLN A 1 105 ? 8.472 1.910 -30.705 1.00 72.38 105 GLN A N 1
ATOM 795 C CA . GLN A 1 105 ? 8.871 0.671 -31.379 1.00 72.38 105 GLN A CA 1
ATOM 796 C C . GLN A 1 105 ? 7.670 -0.059 -31.986 1.00 72.38 105 GLN A C 1
ATOM 798 O O . GLN A 1 105 ? 7.742 -0.522 -33.121 1.00 72.38 105 GLN A O 1
ATOM 803 N N . THR A 1 106 ? 6.549 -0.096 -31.262 1.00 77.62 106 THR A N 1
ATOM 804 C CA . THR A 1 106 ? 5.295 -0.683 -31.753 1.00 77.62 106 THR A CA 1
ATOM 805 C C . THR A 1 106 ? 4.806 0.042 -33.006 1.00 77.62 106 THR A C 1
ATOM 807 O O . THR A 1 106 ? 4.454 -0.599 -33.987 1.00 77.62 106 THR A O 1
ATOM 810 N N . LEU A 1 107 ? 4.816 1.379 -32.993 1.00 84.94 107 LEU A N 1
ATOM 811 C CA . LEU A 1 107 ? 4.352 2.218 -34.101 1.00 84.94 107 LEU A CA 1
ATOM 812 C C . LEU A 1 107 ? 5.261 2.161 -35.337 1.00 84.94 107 LEU A C 1
ATOM 814 O O . LEU A 1 107 ? 4.757 2.196 -36.460 1.00 84.94 107 LEU A O 1
ATOM 818 N N . GLU A 1 108 ? 6.579 2.084 -35.140 1.00 81.31 108 GLU A N 1
ATOM 819 C CA . GLU A 1 108 ? 7.563 1.914 -36.220 1.00 81.31 108 GLU A CA 1
ATOM 820 C C . GLU A 1 108 ? 7.499 0.515 -36.849 1.00 81.31 108 GLU A C 1
ATOM 822 O O . GLU A 1 108 ? 7.809 0.366 -38.029 1.00 81.31 108 GLU A O 1
ATOM 827 N N . GLY A 1 109 ? 7.084 -0.493 -36.074 1.00 77.00 109 GLY A N 1
ATOM 828 C CA . GLY A 1 109 ? 6.908 -1.875 -36.521 1.00 77.00 109 GLY A CA 1
ATOM 829 C C . GLY A 1 109 ? 5.556 -2.185 -37.172 1.00 77.00 109 GLY A C 1
ATOM 830 O O . GLY A 1 109 ? 5.325 -3.336 -37.528 1.00 77.00 109 GLY A O 1
ATOM 831 N N . LEU A 1 110 ? 4.653 -1.205 -37.319 1.00 83.88 110 LEU A N 1
ATOM 832 C CA . LEU A 1 110 ? 3.366 -1.416 -37.990 1.00 83.88 110 LEU A CA 1
ATOM 833 C C . LEU A 1 110 ? 3.562 -1.614 -39.500 1.00 83.88 110 LEU A C 1
ATOM 835 O O . LEU A 1 110 ? 3.963 -0.687 -40.204 1.00 83.88 110 LEU A O 1
ATOM 839 N N . GLU A 1 111 ? 3.237 -2.812 -39.989 1.00 80.38 111 GLU A N 1
ATOM 840 C CA . GLU A 1 111 ? 3.229 -3.147 -41.423 1.00 80.38 111 GLU A CA 1
ATOM 841 C C . GLU A 1 111 ? 1.839 -2.983 -42.074 1.00 80.38 111 GLU A C 1
ATOM 843 O O . GLU A 1 111 ? 1.738 -2.891 -43.300 1.00 80.38 111 GLU A O 1
ATOM 848 N N . GLU A 1 112 ? 0.779 -2.912 -41.261 1.00 83.69 112 GLU A N 1
ATOM 849 C CA . GLU A 1 112 ? -0.627 -2.797 -41.673 1.00 83.69 112 GLU A CA 1
ATOM 850 C C . GLU A 1 112 ? -1.263 -1.494 -41.166 1.00 83.69 112 GLU A C 1
ATOM 852 O O . GLU A 1 112 ? -0.839 -0.934 -40.152 1.00 83.69 112 GLU A O 1
ATOM 857 N N . ASP A 1 113 ? -2.297 -1.015 -41.866 1.00 89.00 113 ASP A N 1
ATOM 858 C CA . ASP A 1 113 ? -3.018 0.207 -41.499 1.00 89.00 113 ASP A CA 1
ATOM 859 C C . ASP A 1 113 ? -3.950 -0.045 -40.300 1.00 89.00 113 ASP A C 1
ATOM 861 O O . ASP A 1 113 ? -4.919 -0.798 -40.391 1.00 89.00 113 ASP A O 1
ATOM 865 N N . VAL A 1 114 ? -3.712 0.660 -39.193 1.00 90.25 114 VAL A N 1
ATOM 866 C CA . VAL A 1 114 ? -4.518 0.586 -37.971 1.00 90.25 114 VAL A CA 1
ATOM 867 C C . VAL A 1 114 ? -5.352 1.852 -37.785 1.00 90.25 114 VAL A C 1
ATOM 869 O O . VAL A 1 114 ? -4.859 2.982 -37.884 1.00 90.25 114 VAL A O 1
ATOM 872 N N . ARG A 1 115 ? -6.637 1.677 -37.459 1.00 93.00 115 ARG A N 1
ATOM 873 C CA . ARG A 1 115 ? -7.565 2.775 -37.162 1.00 93.00 115 ARG A CA 1
ATOM 874 C C . ARG A 1 115 ? -8.052 2.737 -35.715 1.00 93.00 115 ARG A C 1
ATOM 876 O O . ARG A 1 115 ? -8.582 1.735 -35.250 1.00 93.00 115 ARG A O 1
ATOM 883 N N . ALA A 1 116 ? -7.938 3.867 -35.024 1.00 92.94 116 ALA A N 1
ATOM 884 C CA . ALA A 1 116 ? -8.421 4.072 -33.664 1.00 92.94 116 ALA A CA 1
ATOM 885 C C . ALA A 1 116 ? -9.701 4.937 -33.652 1.00 92.94 116 ALA A C 1
ATOM 887 O O . ALA A 1 116 ? -9.666 6.128 -33.958 1.00 92.94 116 ALA A O 1
ATOM 888 N N . LEU A 1 117 ? -10.844 4.351 -33.297 1.00 92.94 117 LEU A N 1
ATOM 889 C CA . LEU A 1 117 ? -12.147 5.018 -33.207 1.00 92.94 117 LEU A CA 1
ATOM 890 C C . LEU A 1 117 ? -12.480 5.322 -31.740 1.00 92.94 117 LEU A C 1
ATOM 892 O O . LEU A 1 117 ? -12.751 4.409 -30.957 1.00 92.94 117 LEU A O 1
ATOM 896 N N . ALA A 1 118 ? -12.456 6.597 -31.355 1.00 92.44 118 ALA A N 1
ATOM 897 C CA . ALA A 1 118 ? -12.705 7.047 -29.987 1.00 92.44 118 ALA A CA 1
ATOM 898 C C . ALA A 1 118 ? -14.169 7.475 -29.806 1.00 92.44 118 ALA A C 1
ATOM 900 O O . ALA A 1 118 ? -14.575 8.539 -30.271 1.00 92.44 118 ALA A O 1
ATOM 901 N N . PHE A 1 119 ? -14.959 6.658 -29.111 1.00 91.44 119 PHE A N 1
ATOM 902 C CA . PHE A 1 119 ? -16.359 6.926 -28.781 1.00 91.44 119 PHE A CA 1
ATOM 903 C C . PHE A 1 119 ? -16.450 7.718 -27.470 1.00 91.44 119 PHE A C 1
ATOM 905 O O . PHE A 1 119 ? -16.482 7.129 -26.385 1.00 91.44 119 PHE A O 1
ATOM 912 N N . MET A 1 120 ? -16.482 9.049 -27.568 1.00 89.31 120 MET A N 1
ATOM 913 C CA . MET A 1 120 ? -16.395 9.969 -26.423 1.00 89.31 120 MET A CA 1
ATOM 914 C C . MET A 1 120 ? -17.693 10.754 -26.221 1.00 89.31 120 MET A C 1
ATOM 916 O O . MET A 1 120 ? -18.323 11.178 -27.190 1.00 89.31 120 MET A O 1
ATOM 920 N N . GLU A 1 121 ? -18.070 10.998 -24.964 1.00 81.19 121 GLU A N 1
ATOM 921 C CA . GLU A 1 121 ? -19.188 11.894 -24.635 1.00 81.19 121 GLU A CA 1
ATOM 922 C C . GLU A 1 121 ? -18.865 13.323 -25.120 1.00 81.19 121 GLU A C 1
ATOM 924 O O . GLU A 1 121 ? -17.849 13.902 -24.735 1.00 81.19 121 GLU A O 1
ATOM 929 N N . GLY A 1 122 ? -19.686 13.879 -26.018 1.00 79.19 122 GLY A N 1
ATOM 930 C CA . GLY A 1 122 ? -19.438 15.187 -26.640 1.00 79.19 122 GLY A CA 1
ATOM 931 C C . GLY A 1 122 ? -18.436 15.183 -27.807 1.00 79.19 122 GLY A C 1
ATOM 932 O O . GLY A 1 122 ? -18.114 16.253 -28.325 1.00 79.19 122 GLY A O 1
ATOM 933 N N . GLY A 1 123 ? -17.932 14.012 -28.222 1.00 75.56 123 GLY A N 1
ATOM 934 C CA . GLY A 1 123 ? -17.125 13.844 -29.437 1.00 75.56 123 GLY A CA 1
ATOM 935 C C . GLY A 1 123 ? -15.667 14.316 -29.366 1.00 75.56 123 GLY A C 1
ATOM 936 O O . GLY A 1 123 ? -15.025 14.416 -30.408 1.00 75.56 123 GLY A O 1
ATOM 937 N N . SER A 1 124 ? -15.123 14.615 -28.181 1.00 76.81 124 SER A N 1
ATOM 938 C CA . SER A 1 124 ? -13.718 15.029 -28.023 1.00 76.81 124 SER A CA 1
ATOM 939 C C . SER A 1 124 ? -13.192 14.817 -26.604 1.00 76.81 124 SER A C 1
ATOM 941 O O . SER A 1 124 ? -13.917 15.049 -25.642 1.00 76.81 124 SER A O 1
ATOM 943 N N . ASP A 1 125 ? -11.907 14.485 -26.480 1.00 82.94 125 ASP A N 1
ATOM 944 C CA . ASP A 1 125 ? -11.144 14.503 -25.227 1.00 82.94 125 ASP A CA 1
ATOM 945 C C . ASP A 1 125 ? -9.760 15.089 -25.527 1.00 82.94 125 ASP A C 1
ATOM 947 O O . ASP A 1 125 ? -8.978 14.483 -26.256 1.00 82.94 125 ASP A O 1
ATOM 951 N N . GLU A 1 126 ? -9.460 16.282 -25.000 1.00 79.25 126 GLU A N 1
ATOM 952 C CA . GLU A 1 126 ? -8.224 17.013 -25.325 1.00 79.25 126 GLU A CA 1
ATOM 953 C C . GLU A 1 126 ? -6.951 16.232 -24.958 1.00 79.25 126 GLU A C 1
ATOM 955 O O . GLU A 1 126 ? -5.921 16.366 -25.627 1.00 79.25 126 GLU A O 1
ATOM 960 N N . LYS A 1 127 ? -7.004 15.413 -23.900 1.00 77.75 127 LYS A N 1
ATOM 961 C CA . LYS A 1 127 ? -5.853 14.648 -23.416 1.00 77.75 127 LYS A CA 1
ATOM 962 C C . LYS A 1 127 ? -5.612 13.431 -24.303 1.00 77.75 127 LYS A C 1
ATOM 964 O O . LYS A 1 127 ? -4.473 13.196 -24.709 1.00 77.75 127 LYS A O 1
ATOM 969 N N . LEU A 1 128 ? -6.671 12.693 -24.630 1.00 84.44 128 LEU A N 1
ATOM 970 C CA . LEU A 1 128 ? -6.597 11.556 -25.545 1.00 84.44 128 LEU A CA 1
ATOM 971 C C . LEU A 1 128 ? -6.266 12.006 -26.971 1.00 84.44 128 LEU A C 1
ATOM 973 O O . LEU A 1 128 ? -5.452 11.374 -27.633 1.00 84.44 128 LEU A O 1
ATOM 977 N N . GLU A 1 129 ? -6.844 13.111 -27.442 1.00 86.44 129 GLU A N 1
ATOM 978 C CA . GLU A 1 129 ? -6.557 13.660 -28.770 1.00 86.44 129 GLU A CA 1
ATOM 979 C C . GLU A 1 129 ? -5.087 14.071 -28.885 1.00 86.44 129 GLU A C 1
ATOM 981 O O . GLU A 1 129 ? -4.444 13.799 -29.898 1.00 86.44 129 GLU A O 1
ATOM 986 N N . GLY A 1 130 ? -4.531 14.685 -27.834 1.00 81.00 130 GLY A N 1
ATOM 987 C CA . GLY A 1 130 ? -3.104 14.980 -27.754 1.00 81.00 130 GLY A CA 1
ATOM 988 C C . GLY A 1 130 ? -2.241 13.722 -27.867 1.00 81.00 130 GLY A C 1
ATOM 989 O O . GLY A 1 130 ? -1.263 13.730 -28.606 1.00 81.00 130 GLY A O 1
ATOM 990 N N . LEU A 1 131 ? -2.630 12.642 -27.187 1.00 85.12 131 LEU A N 1
ATOM 991 C CA . LEU A 1 131 ? -1.913 11.370 -27.213 1.00 85.12 131 LEU A CA 1
ATOM 992 C C . LEU A 1 131 ? -2.004 10.676 -28.582 1.00 85.12 131 LEU A C 1
ATOM 994 O O . LEU A 1 131 ? -0.976 10.345 -29.159 1.00 85.12 131 LEU A O 1
ATOM 998 N N . LEU A 1 132 ? -3.206 10.511 -29.143 1.00 88.94 132 LEU A N 1
ATOM 999 C CA . LEU A 1 132 ? -3.417 9.845 -30.438 1.00 88.94 132 LEU A CA 1
ATOM 1000 C C . LEU A 1 132 ? -2.780 10.611 -31.607 1.00 88.94 132 LEU A C 1
ATOM 1002 O O . LEU A 1 132 ? -2.300 9.990 -32.552 1.00 88.94 132 LEU A O 1
ATOM 1006 N N . LYS A 1 133 ? -2.697 11.947 -31.522 1.00 85.75 133 LYS A N 1
ATOM 1007 C CA . LYS A 1 133 ? -1.917 12.756 -32.472 1.00 85.75 133 LYS A CA 1
ATOM 1008 C C . LYS A 1 133 ? -0.437 12.404 -32.459 1.00 85.75 133 LYS A C 1
ATOM 1010 O O . LYS A 1 133 ? 0.176 12.372 -33.517 1.00 85.75 133 LYS A O 1
ATOM 1015 N N . GLU A 1 134 ? 0.147 12.137 -31.294 1.00 83.00 134 GLU A N 1
ATOM 1016 C CA . GLU A 1 134 ? 1.547 11.707 -31.225 1.00 83.00 134 GLU A CA 1
ATOM 1017 C C . GLU A 1 134 ? 1.742 10.311 -31.841 1.00 83.00 134 GLU A C 1
ATOM 1019 O O . GLU A 1 134 ? 2.793 10.063 -32.430 1.00 83.00 134 GLU A O 1
ATOM 1024 N N . TYR A 1 135 ? 0.738 9.425 -31.772 1.00 87.06 135 TYR A N 1
ATOM 1025 C CA . TYR A 1 135 ? 0.777 8.119 -32.448 1.00 87.06 135 TYR A CA 1
ATOM 1026 C C . TYR A 1 135 ? 0.731 8.285 -33.982 1.00 87.06 135 TYR A C 1
ATOM 1028 O O . TYR A 1 135 ? 1.584 7.740 -34.681 1.00 87.06 135 TYR A O 1
ATOM 1036 N N . ASP A 1 136 ? -0.200 9.104 -34.488 1.00 87.00 136 ASP A N 1
ATOM 1037 C CA . ASP A 1 136 ? -0.383 9.436 -35.919 1.00 87.00 136 ASP A CA 1
ATOM 1038 C C . ASP A 1 136 ? 0.836 10.157 -36.528 1.00 87.00 136 ASP A C 1
ATOM 1040 O O . ASP A 1 136 ? 1.240 9.891 -37.656 1.00 87.00 136 ASP A O 1
ATOM 1044 N N . ILE A 1 137 ? 1.500 11.038 -35.769 1.00 81.38 137 ILE A N 1
ATOM 1045 C CA . ILE A 1 137 ? 2.713 11.733 -36.234 1.00 81.38 137 ILE A CA 1
ATOM 1046 C C . ILE A 1 137 ? 3.891 10.765 -36.425 1.00 81.38 137 ILE A C 1
ATOM 1048 O O . ILE A 1 137 ? 4.745 11.009 -37.284 1.00 81.38 137 ILE A O 1
ATOM 1052 N N . ARG A 1 138 ? 3.984 9.707 -35.609 1.00 81.69 138 ARG A N 1
ATOM 1053 C CA . ARG A 1 138 ? 5.136 8.791 -35.616 1.00 81.69 138 ARG A CA 1
ATOM 1054 C C . ARG A 1 138 ? 4.999 7.626 -36.583 1.00 81.69 138 ARG A C 1
ATOM 1056 O O . ARG A 1 138 ? 6.024 7.176 -37.086 1.00 81.69 138 ARG A O 1
ATOM 1063 N N . SER A 1 139 ? 3.783 7.166 -36.867 1.00 82.38 139 SER A N 1
ATOM 1064 C CA . SER A 1 139 ? 3.546 6.103 -37.844 1.00 82.38 139 SER A CA 1
ATOM 1065 C C . SER A 1 139 ? 2.602 6.562 -38.941 1.00 82.38 139 SER A C 1
ATOM 1067 O O . SER A 1 139 ? 1.494 7.005 -38.670 1.00 82.38 139 SER A O 1
ATOM 1069 N N . GLY A 1 140 ? 3.014 6.384 -40.198 1.00 81.50 140 GLY A N 1
ATOM 1070 C CA . GLY A 1 140 ? 2.143 6.628 -41.351 1.00 81.50 140 GLY A CA 1
ATOM 1071 C C . GLY A 1 140 ? 1.015 5.602 -41.513 1.00 81.50 140 GLY A C 1
ATOM 1072 O O . GLY A 1 140 ? 0.153 5.808 -42.363 1.00 81.50 140 GLY A O 1
ATOM 1073 N N . HIS A 1 141 ? 1.035 4.526 -40.720 1.00 88.12 141 HIS A N 1
ATOM 1074 C CA . HIS A 1 141 ? 0.058 3.437 -40.726 1.00 88.12 141 HIS A CA 1
ATOM 1075 C C . HIS A 1 141 ? -0.959 3.535 -39.580 1.00 88.12 141 HIS A C 1
ATOM 1077 O O . HIS A 1 141 ? -1.863 2.715 -39.491 1.00 88.12 141 HIS A O 1
ATOM 1083 N N . PHE A 1 142 ? -0.854 4.534 -38.699 1.00 92.75 142 PHE A N 1
ATOM 1084 C CA . PHE A 1 142 ? -1.811 4.745 -37.613 1.00 92.75 142 PHE A CA 1
ATOM 1085 C C . PHE A 1 142 ? -2.718 5.933 -37.931 1.00 92.75 142 PHE A C 1
ATOM 1087 O O . PHE A 1 142 ? -2.230 6.997 -38.283 1.00 92.75 142 PHE A O 1
ATOM 1094 N N . SER A 1 143 ? -4.034 5.778 -37.776 1.00 91.88 143 SER A N 1
ATOM 1095 C CA . SER A 1 143 ? -5.005 6.870 -37.937 1.00 91.88 143 SER A CA 1
ATOM 1096 C C . SER A 1 143 ? -6.040 6.859 -36.817 1.00 91.88 143 SER A C 1
ATOM 1098 O O . SER A 1 143 ? -6.353 5.800 -36.276 1.00 91.88 143 SER A O 1
ATOM 1100 N N . PHE A 1 144 ? -6.615 8.014 -36.471 1.00 93.69 144 PHE A N 1
ATOM 1101 C CA . PHE A 1 144 ? -7.656 8.090 -35.441 1.00 93.69 144 PHE A CA 1
ATOM 1102 C C . PHE A 1 144 ? -8.850 8.970 -35.842 1.00 93.69 144 PHE A C 1
ATOM 1104 O O . PHE A 1 144 ? -8.717 9.928 -36.603 1.00 93.69 144 PHE A O 1
ATOM 1111 N N . GLU A 1 145 ? -10.032 8.646 -35.315 1.00 92.62 145 GLU A N 1
ATOM 1112 C CA . GLU A 1 145 ? -11.291 9.376 -35.518 1.00 92.62 145 GLU A CA 1
ATOM 1113 C C . GLU A 1 145 ? -12.048 9.459 -34.183 1.00 92.62 145 GLU A C 1
ATOM 1115 O O . GLU A 1 145 ? -12.187 8.456 -33.483 1.00 92.62 145 GLU A O 1
ATOM 1120 N N . PHE A 1 146 ? -12.561 10.640 -33.829 1.00 92.31 146 PHE A N 1
ATOM 1121 C CA . PHE A 1 146 ? -13.466 10.800 -32.688 1.00 92.31 146 PHE A CA 1
ATOM 1122 C C . PHE A 1 146 ? -14.918 10.730 -33.158 1.00 92.31 146 PHE A C 1
ATOM 1124 O O . PHE A 1 146 ? -15.307 11.406 -34.112 1.00 92.31 146 PHE A O 1
ATOM 1131 N N . ILE A 1 147 ? -15.719 9.923 -32.469 1.00 89.38 147 ILE A N 1
ATOM 1132 C CA . ILE A 1 147 ? -17.136 9.711 -32.752 1.00 89.38 147 ILE A CA 1
ATOM 1133 C C . ILE A 1 147 ? -17.915 10.066 -31.490 1.00 89.38 147 ILE A C 1
ATOM 1135 O O . ILE A 1 147 ? -17.626 9.555 -30.411 1.00 89.38 147 ILE A O 1
ATOM 1139 N N . ASP A 1 148 ? -18.915 10.931 -31.628 1.00 88.94 148 ASP A N 1
ATOM 1140 C CA . ASP A 1 148 ? -19.883 11.173 -30.564 1.00 88.94 148 ASP A CA 1
ATOM 1141 C C . ASP A 1 148 ? -21.008 10.122 -30.657 1.00 88.94 148 ASP A C 1
ATOM 1143 O O . ASP A 1 148 ? -21.735 10.103 -31.664 1.00 88.94 148 ASP A O 1
ATOM 1147 N N . PRO A 1 149 ? -21.171 9.246 -29.644 1.00 86.38 149 PRO A N 1
ATOM 1148 C CA . PRO A 1 149 ? -22.183 8.194 -29.661 1.00 86.38 149 PRO A CA 1
ATOM 1149 C C . PRO A 1 149 ? -23.625 8.693 -29.797 1.00 86.38 149 PRO A C 1
ATOM 1151 O O . PRO A 1 149 ? -24.477 7.961 -30.309 1.00 86.38 149 PRO A O 1
ATOM 1154 N N . ASP A 1 150 ? -23.899 9.930 -29.373 1.00 85.44 150 ASP A N 1
ATOM 1155 C CA . ASP A 1 150 ? -25.236 10.522 -29.411 1.00 85.44 150 ASP A CA 1
ATOM 1156 C C . ASP A 1 150 ? -25.562 11.111 -30.796 1.00 85.44 150 ASP A C 1
ATOM 1158 O O . ASP A 1 150 ? -26.729 11.135 -31.205 1.00 85.44 150 ASP A O 1
ATOM 1162 N N . PHE A 1 151 ? -24.546 11.560 -31.544 1.00 83.94 151 PHE A N 1
ATOM 1163 C CA . PHE A 1 151 ? -24.714 12.096 -32.902 1.00 83.94 151 PHE A CA 1
ATOM 1164 C C . PHE A 1 151 ? -24.668 11.019 -33.995 1.00 83.94 151 PHE A C 1
ATOM 1166 O O . PHE A 1 151 ? -25.345 11.189 -35.012 1.00 83.94 151 PHE A O 1
ATOM 1173 N N . ASP A 1 152 ? -23.925 9.922 -33.801 1.00 83.94 152 ASP A N 1
ATOM 1174 C CA . ASP A 1 152 ? -23.863 8.782 -34.735 1.00 83.94 152 ASP A CA 1
ATOM 1175 C C . ASP A 1 152 ? -24.214 7.440 -34.046 1.00 83.94 152 ASP A C 1
ATOM 1177 O O . ASP A 1 152 ? -23.357 6.572 -33.819 1.00 83.94 152 ASP A O 1
ATOM 1181 N N . PRO A 1 153 ? -25.499 7.233 -33.693 1.00 84.25 153 PRO A N 1
ATOM 1182 C CA . PRO A 1 153 ? -25.947 6.017 -33.017 1.00 84.25 153 PRO A CA 1
ATOM 1183 C C . PRO A 1 153 ? -25.889 4.771 -33.918 1.00 84.25 153 PRO A C 1
ATOM 1185 O O . PRO A 1 153 ? -25.840 3.648 -33.412 1.00 84.25 153 PRO A O 1
ATOM 1188 N N . GLU A 1 154 ? -25.883 4.942 -35.245 1.00 85.81 154 GLU A N 1
ATOM 1189 C CA . GLU A 1 154 ? -25.816 3.836 -36.205 1.00 85.81 154 GLU A CA 1
ATOM 1190 C C . GLU A 1 154 ? -24.420 3.196 -36.206 1.00 85.81 154 GLU A C 1
ATOM 1192 O O . GLU A 1 154 ? -24.313 1.982 -35.993 1.00 85.81 154 GLU A O 1
ATOM 1197 N N . ARG A 1 155 ? -23.343 3.997 -36.321 1.00 83.81 155 ARG A N 1
ATOM 1198 C CA . ARG A 1 155 ? -21.967 3.482 -36.173 1.00 83.81 155 ARG A CA 1
ATOM 1199 C C . ARG A 1 155 ? -21.735 2.935 -34.765 1.00 83.81 155 ARG A C 1
ATOM 1201 O O . ARG A 1 155 ? -21.240 1.817 -34.631 1.00 83.81 155 ARG A O 1
ATOM 1208 N N . THR A 1 156 ? -22.182 3.636 -33.726 1.00 85.94 156 THR A N 1
ATOM 1209 C CA . THR A 1 156 ? -22.052 3.198 -32.321 1.00 85.94 156 THR A CA 1
ATOM 1210 C C . THR A 1 156 ? -22.672 1.820 -32.074 1.00 85.94 156 THR A C 1
ATOM 1212 O O . THR A 1 156 ? -22.055 0.948 -31.453 1.00 85.94 156 THR A O 1
ATOM 1215 N N . SER A 1 157 ? -23.874 1.581 -32.610 1.00 83.00 157 SER A N 1
ATOM 1216 C CA . SER A 1 157 ? -24.549 0.288 -32.490 1.00 83.00 157 SER A CA 1
ATOM 1217 C C . SER A 1 157 ? -23.853 -0.809 -33.302 1.00 83.00 157 SER A C 1
ATOM 1219 O O . SER A 1 157 ? -23.749 -1.935 -32.812 1.00 83.00 157 SER A O 1
ATOM 1221 N N . SER A 1 158 ? -23.322 -0.488 -34.490 1.00 86.00 158 SER A N 1
ATOM 1222 C CA . SER A 1 158 ? -22.595 -1.448 -35.338 1.00 86.00 158 SER A CA 1
ATOM 1223 C C . SER A 1 158 ? -21.299 -1.963 -34.698 1.00 86.00 158 SER A C 1
ATOM 1225 O O . SER A 1 158 ? -21.019 -3.158 -34.766 1.00 86.00 158 SER A O 1
ATOM 1227 N N . TYR A 1 159 ? -20.577 -1.101 -33.973 1.00 87.00 159 TYR A N 1
ATOM 1228 C CA . TYR A 1 159 ? -19.396 -1.474 -33.187 1.00 87.00 159 TYR A CA 1
ATOM 1229 C C . TYR A 1 159 ? -19.756 -2.019 -31.791 1.00 87.00 159 TYR A C 1
ATOM 1231 O O . TYR A 1 159 ? -18.871 -2.366 -31.010 1.00 87.00 159 TYR A O 1
ATOM 1239 N N . GLY A 1 160 ? -21.043 -2.150 -31.450 1.00 85.50 160 GLY A N 1
ATOM 1240 C CA . GLY A 1 160 ? -21.500 -2.751 -30.193 1.00 85.50 160 GLY A CA 1
ATOM 1241 C C . GLY A 1 160 ? -21.073 -1.992 -28.932 1.00 85.50 160 GLY A C 1
ATOM 1242 O O . GLY A 1 160 ? -20.874 -2.619 -27.890 1.00 85.50 160 GLY A O 1
ATOM 1243 N N . ILE A 1 161 ? -20.907 -0.671 -29.021 1.00 86.94 161 ILE A N 1
ATOM 1244 C CA . ILE A 1 161 ? -20.476 0.179 -27.907 1.00 86.94 161 ILE A CA 1
ATOM 1245 C C . ILE A 1 161 ? -21.643 0.368 -26.932 1.00 86.94 161 ILE A C 1
ATOM 1247 O O . ILE A 1 161 ? -22.734 0.782 -27.321 1.00 86.94 161 ILE A O 1
ATOM 1251 N N . ARG A 1 162 ? -21.428 0.014 -25.659 1.00 79.88 162 ARG A N 1
ATOM 1252 C CA . ARG A 1 162 ? -22.450 0.079 -24.591 1.00 79.88 162 ARG A CA 1
ATOM 1253 C C . ARG A 1 162 ? -22.151 1.128 -23.522 1.00 79.88 162 ARG A C 1
ATOM 1255 O O . ARG A 1 162 ? -22.995 1.364 -22.664 1.00 79.88 162 ARG A O 1
ATOM 1262 N N . GLN A 1 163 ? -20.959 1.713 -23.559 1.00 80.50 163 GLN A N 1
ATOM 1263 C CA . GLN A 1 163 ? -20.448 2.638 -22.558 1.00 80.50 163 GLN A CA 1
ATOM 1264 C C . GLN A 1 163 ? -19.674 3.759 -23.259 1.00 80.50 163 GLN A C 1
ATOM 1266 O O . GLN A 1 163 ? -18.940 3.499 -24.215 1.00 80.50 163 GLN A O 1
ATOM 1271 N N . TYR A 1 164 ? -19.845 4.996 -22.789 1.00 80.62 164 TYR A N 1
ATOM 1272 C CA . TYR A 1 164 ? -19.040 6.138 -23.227 1.00 80.62 164 TYR A CA 1
ATOM 1273 C C . TYR A 1 164 ? -17.556 5.935 -22.881 1.00 80.62 164 TYR A C 1
ATOM 1275 O O . TYR A 1 164 ? -17.220 5.131 -22.011 1.00 80.62 164 TYR A O 1
ATOM 1283 N N . ASN A 1 165 ? -16.679 6.691 -23.541 1.00 87.12 165 ASN A N 1
ATOM 1284 C CA . ASN A 1 165 ? -15.225 6.656 -23.355 1.00 87.12 165 ASN A CA 1
ATOM 1285 C C . ASN A 1 165 ? -14.598 5.313 -23.750 1.00 87.12 165 ASN A C 1
ATOM 1287 O O . ASN A 1 165 ? -13.731 4.784 -23.058 1.00 87.12 165 ASN A O 1
ATOM 1291 N N . THR A 1 166 ? -15.060 4.753 -24.868 1.00 90.00 166 THR A N 1
ATOM 1292 C CA . THR A 1 166 ? -14.512 3.509 -25.423 1.00 90.00 166 THR A CA 1
ATOM 1293 C C . THR A 1 166 ? -13.647 3.824 -26.638 1.00 90.00 166 THR A C 1
ATOM 1295 O O . THR A 1 166 ? -14.122 4.456 -27.578 1.00 90.00 166 THR A O 1
ATOM 1298 N N . LEU A 1 167 ? -12.405 3.344 -26.657 1.00 91.75 167 LEU A N 1
ATOM 1299 C CA . LEU A 1 167 ? -11.548 3.356 -27.840 1.00 91.75 167 LEU A CA 1
ATOM 1300 C C . LEU A 1 167 ? -11.585 1.979 -28.504 1.00 91.75 167 LEU A C 1
ATOM 1302 O O . LEU A 1 167 ? -11.367 0.960 -27.847 1.00 91.75 167 LEU A O 1
ATOM 1306 N N . VAL A 1 168 ? -11.860 1.954 -29.804 1.00 91.94 168 VAL A N 1
ATOM 1307 C CA . VAL A 1 168 ? -11.785 0.749 -30.634 1.00 91.94 168 VAL A CA 1
ATOM 1308 C C . VAL A 1 168 ? -10.560 0.856 -31.526 1.00 91.94 168 VAL A C 1
ATOM 1310 O O . VAL A 1 168 ? -10.448 1.815 -32.278 1.00 91.94 168 VAL A O 1
ATOM 1313 N N . ILE A 1 169 ? -9.662 -0.117 -31.450 1.00 90.88 169 ILE A N 1
ATOM 1314 C CA . ILE A 1 169 ? -8.509 -0.245 -32.341 1.00 90.88 169 ILE A CA 1
ATOM 1315 C C . ILE A 1 169 ? -8.817 -1.365 -33.333 1.00 90.88 169 ILE A C 1
ATOM 1317 O O . ILE A 1 169 ? -9.125 -2.485 -32.925 1.00 90.88 169 ILE A O 1
ATOM 1321 N N . GLU A 1 170 ? -8.787 -1.043 -34.620 1.00 89.50 170 GLU A N 1
ATOM 1322 C CA . GLU A 1 170 ? -9.164 -1.914 -35.735 1.00 89.50 170 GLU A CA 1
ATOM 1323 C C . GLU A 1 170 ? -7.971 -2.075 -36.688 1.00 89.50 170 GLU A C 1
ATOM 1325 O O . GLU A 1 170 ? -7.428 -1.073 -37.156 1.00 89.50 170 GLU A O 1
ATOM 1330 N N . SER A 1 171 ? -7.585 -3.325 -36.956 1.00 85.44 171 SER A N 1
ATOM 1331 C CA . SER A 1 171 ? -6.615 -3.744 -37.985 1.00 85.44 171 SER A CA 1
ATOM 1332 C C . SER A 1 171 ? -7.302 -4.811 -38.833 1.00 85.44 171 SER A C 1
ATOM 1334 O O . SER A 1 171 ? -7.944 -5.664 -38.238 1.00 85.44 171 SER A O 1
ATOM 1336 N N . ASP A 1 172 ? -7.223 -4.748 -40.165 1.00 74.69 172 ASP A N 1
ATOM 1337 C CA . ASP A 1 172 ? -7.910 -5.582 -41.181 1.00 74.69 172 ASP A CA 1
ATOM 1338 C C . ASP A 1 172 ? -8.957 -6.632 -40.699 1.00 74.69 172 ASP A C 1
ATOM 1340 O O . ASP A 1 172 ? -10.144 -6.464 -40.991 1.00 74.69 172 ASP A O 1
ATOM 1344 N N . ASP A 1 173 ? -8.565 -7.687 -39.963 1.00 68.38 173 ASP A N 1
ATOM 1345 C CA . ASP A 1 173 ? -9.451 -8.768 -39.471 1.00 68.38 173 ASP A CA 1
ATOM 1346 C C . ASP A 1 173 ? -9.684 -8.816 -37.932 1.00 68.38 173 ASP A C 1
ATOM 1348 O O . ASP A 1 173 ? -10.472 -9.635 -37.442 1.00 68.38 173 ASP A O 1
ATOM 1352 N N . GLN A 1 174 ? -9.041 -7.952 -37.141 1.00 77.38 174 GLN A N 1
ATOM 1353 C CA . GLN A 1 174 ? -9.044 -7.952 -35.670 1.00 77.38 174 GLN A CA 1
ATOM 1354 C C . GLN A 1 174 ? -9.513 -6.606 -35.090 1.00 77.38 174 GLN A C 1
ATOM 1356 O O . GLN A 1 174 ? -9.146 -5.523 -35.544 1.00 77.38 174 GLN A O 1
ATOM 1361 N N . GLN A 1 175 ? -10.308 -6.664 -34.017 1.00 84.88 175 GLN A N 1
ATOM 1362 C CA . GLN A 1 175 ? -10.751 -5.477 -33.278 1.00 84.88 175 GLN A CA 1
ATOM 1363 C C . GLN A 1 175 ? -10.462 -5.631 -31.785 1.00 84.88 175 GLN A C 1
ATOM 1365 O O . GLN A 1 175 ? -10.778 -6.659 -31.185 1.00 84.88 175 GLN A O 1
ATOM 1370 N N . GLN A 1 176 ? -9.931 -4.580 -31.168 1.00 85.38 176 GLN A N 1
ATOM 1371 C CA . GLN A 1 176 ? -9.722 -4.491 -29.725 1.00 85.38 176 GLN A CA 1
ATOM 1372 C C . GLN A 1 176 ? -10.473 -3.290 -29.164 1.00 85.38 176 GLN A C 1
ATOM 1374 O O . GLN A 1 176 ? -10.504 -2.223 -29.772 1.00 85.38 176 GLN A O 1
ATOM 1379 N N . LYS A 1 177 ? -11.117 -3.464 -28.008 1.00 89.19 177 LYS A N 1
ATOM 1380 C CA . LYS A 1 177 ? -11.906 -2.412 -27.354 1.00 89.19 177 LYS A CA 1
ATOM 1381 C C . LYS A 1 177 ? -11.364 -2.176 -25.963 1.00 89.19 177 LYS A C 1
ATOM 1383 O O . LYS A 1 177 ? -11.274 -3.121 -25.183 1.00 89.19 177 LYS A O 1
ATOM 1388 N N . ILE A 1 178 ? -11.069 -0.924 -25.650 1.00 87.00 178 ILE A N 1
ATOM 1389 C CA . ILE A 1 178 ? -10.581 -0.520 -24.336 1.00 87.00 178 ILE A CA 1
ATOM 1390 C C . ILE A 1 178 ? -11.399 0.649 -23.799 1.00 87.00 178 ILE A C 1
ATOM 1392 O O . ILE A 1 178 ? -11.835 1.524 -24.545 1.00 87.00 178 ILE A O 1
ATOM 1396 N N . THR A 1 179 ? -11.610 0.656 -22.488 1.00 85.81 179 THR A N 1
ATOM 1397 C CA . THR A 1 179 ? -12.289 1.743 -21.762 1.00 85.81 179 THR A CA 1
ATOM 1398 C C . THR A 1 179 ? -11.321 2.574 -20.925 1.00 85.81 179 THR A C 1
ATOM 1400 O O . THR A 1 179 ? -11.674 3.647 -20.445 1.00 85.81 179 THR A O 1
ATOM 1403 N N . GLU A 1 180 ? -10.097 2.083 -20.723 1.00 81.69 180 GLU A N 1
ATOM 1404 C CA . GLU A 1 180 ? -9.039 2.813 -20.036 1.00 81.69 180 GLU A CA 1
ATOM 1405 C C . GLU A 1 180 ? -8.127 3.484 -21.068 1.00 81.69 180 GLU A C 1
ATOM 1407 O O . GLU A 1 180 ? -7.416 2.837 -21.829 1.00 81.69 180 GLU A O 1
ATOM 1412 N N . LEU A 1 181 ? -8.192 4.814 -21.122 1.00 84.31 181 LEU A N 1
ATOM 1413 C CA . LEU A 1 181 ? -7.621 5.632 -22.195 1.00 84.31 181 LEU A CA 1
ATOM 1414 C C . LEU A 1 181 ? -6.223 6.149 -21.819 1.00 84.31 181 LEU A C 1
ATOM 1416 O O . LEU A 1 181 ? -5.958 7.352 -21.812 1.00 84.31 181 LEU A O 1
ATOM 1420 N N . LYS A 1 182 ? -5.337 5.226 -21.434 1.00 81.62 182 LYS A N 1
ATOM 1421 C CA . LYS A 1 182 ? -3.928 5.498 -21.101 1.00 81.62 182 LYS A CA 1
ATOM 1422 C C . LYS A 1 182 ? -3.011 4.973 -22.205 1.00 81.62 182 LYS A C 1
ATOM 1424 O O . LYS A 1 182 ? -3.341 3.985 -22.847 1.00 81.62 182 LYS A O 1
ATOM 1429 N N . GLU A 1 183 ? -1.829 5.579 -22.363 1.00 80.75 183 GLU A N 1
ATOM 1430 C CA . GLU A 1 183 ? -0.824 5.166 -23.363 1.00 80.75 183 GLU A CA 1
ATOM 1431 C C . GLU A 1 183 ? -0.543 3.658 -23.317 1.00 80.75 183 GLU A C 1
ATOM 1433 O O . GLU A 1 183 ? -0.625 2.988 -24.340 1.00 80.75 183 GLU A O 1
ATOM 1438 N N . LYS A 1 184 ? -0.305 3.117 -22.114 1.00 74.75 184 LYS A N 1
ATOM 1439 C CA . LYS A 1 184 ? -0.055 1.687 -21.891 1.00 74.75 184 LYS A CA 1
ATOM 1440 C C . LYS A 1 184 ? -1.152 0.805 -22.501 1.00 74.75 184 LYS A C 1
ATOM 1442 O O . LYS A 1 184 ? -0.855 -0.119 -23.250 1.00 74.75 184 LYS A O 1
ATOM 1447 N N . GLU A 1 185 ? -2.410 1.108 -22.200 1.00 79.06 185 GLU A N 1
ATOM 1448 C CA . GLU A 1 185 ? -3.554 0.302 -22.635 1.00 79.06 185 GLU A CA 1
ATOM 1449 C C . GLU A 1 185 ? -3.805 0.428 -24.141 1.00 79.06 185 GLU A C 1
ATOM 1451 O O . GLU A 1 185 ? -4.135 -0.557 -24.799 1.00 79.06 185 GLU A O 1
ATOM 1456 N N . ILE A 1 186 ? -3.572 1.616 -24.709 1.00 86.44 186 ILE A N 1
ATOM 1457 C CA . ILE A 1 186 ? -3.662 1.860 -26.155 1.00 86.44 186 ILE A CA 1
ATOM 1458 C C . ILE A 1 186 ? -2.583 1.066 -26.897 1.00 86.44 186 ILE A C 1
ATOM 1460 O O . ILE A 1 186 ? -2.890 0.384 -27.872 1.00 86.44 186 ILE A O 1
ATOM 1464 N N . THR A 1 187 ? -1.337 1.102 -26.422 1.00 83.62 187 THR A N 1
ATOM 1465 C CA . THR A 1 187 ? -0.220 0.362 -27.030 1.00 83.62 187 THR A CA 1
ATOM 1466 C C . THR A 1 187 ? -0.405 -1.149 -26.909 1.00 83.62 187 THR A C 1
ATOM 1468 O O . THR A 1 187 ? -0.188 -1.872 -27.878 1.00 83.62 187 THR A O 1
ATOM 1471 N N . ASN A 1 188 ? -0.893 -1.642 -25.769 1.00 75.94 188 ASN A N 1
ATOM 1472 C CA . ASN A 1 188 ? -1.207 -3.061 -25.595 1.00 75.94 188 ASN A CA 1
ATOM 1473 C C . ASN A 1 188 ? -2.347 -3.518 -26.515 1.00 75.94 188 ASN A C 1
ATOM 1475 O O . ASN A 1 188 ? -2.273 -4.589 -27.117 1.00 75.94 188 ASN A O 1
ATOM 1479 N N . ALA A 1 189 ? -3.405 -2.715 -26.645 1.00 79.44 189 ALA A N 1
ATOM 1480 C CA . ALA A 1 189 ? -4.510 -3.016 -27.549 1.00 79.44 189 ALA A CA 1
ATOM 1481 C C . ALA A 1 189 ? -4.077 -2.979 -29.023 1.00 79.44 189 ALA A C 1
ATOM 1483 O O . ALA A 1 189 ? -4.528 -3.815 -29.802 1.00 79.44 189 ALA A O 1
ATOM 1484 N N . LEU A 1 190 ? -3.161 -2.076 -29.386 1.00 82.88 190 LEU A N 1
ATOM 1485 C CA . LEU A 1 190 ? -2.533 -2.024 -30.706 1.00 82.88 190 LEU A CA 1
ATOM 1486 C C . LEU A 1 190 ? -1.735 -3.304 -30.996 1.00 82.88 190 LEU A C 1
ATOM 1488 O O . LEU A 1 190 ? -1.959 -3.938 -32.022 1.00 82.88 190 LEU A O 1
ATOM 1492 N N . LEU A 1 191 ? -0.887 -3.746 -30.061 1.00 76.69 191 LEU A N 1
ATOM 1493 C CA . LEU A 1 191 ? -0.142 -5.006 -30.182 1.00 76.69 191 LEU A CA 1
ATOM 1494 C C . LEU A 1 191 ? -1.071 -6.219 -30.341 1.00 76.69 191 LEU A C 1
ATOM 1496 O O . LEU A 1 191 ? -0.801 -7.103 -31.149 1.00 76.69 191 LEU A O 1
ATOM 1500 N N . LYS A 1 192 ? -2.187 -6.258 -29.602 1.00 73.12 192 LYS A N 1
ATOM 1501 C CA . LYS A 1 192 ? -3.189 -7.335 -29.698 1.00 73.12 192 LYS A CA 1
ATOM 1502 C C . LYS A 1 192 ? -3.989 -7.306 -31.000 1.00 73.12 192 LYS A C 1
ATOM 1504 O O . LYS A 1 192 ? -4.447 -8.355 -31.433 1.00 73.12 192 LYS A O 1
ATOM 1509 N N . ALA A 1 193 ? -4.188 -6.133 -31.599 1.00 76.56 193 ALA A N 1
ATOM 1510 C CA . ALA A 1 193 ? -4.916 -5.994 -32.858 1.00 76.56 193 ALA A CA 1
ATOM 1511 C C . ALA A 1 193 ? -4.086 -6.443 -34.072 1.00 76.56 193 ALA A C 1
ATOM 1513 O O . ALA A 1 193 ? -4.662 -6.894 -35.051 1.00 76.56 193 ALA A O 1
ATOM 1514 N N . VAL A 1 194 ? -2.755 -6.356 -33.996 1.00 76.38 194 VAL A N 1
ATOM 1515 C CA . VAL A 1 194 ? -1.840 -6.670 -35.113 1.00 76.38 194 VAL A CA 1
ATOM 1516 C C . VAL A 1 194 ? -1.297 -8.113 -35.051 1.00 76.38 194 VAL A C 1
ATOM 1518 O O . VAL A 1 194 ? -0.685 -8.596 -35.997 1.00 76.38 194 VAL A O 1
ATOM 1521 N N . ARG A 1 195 ? -1.506 -8.849 -33.949 1.00 71.50 195 ARG A N 1
ATOM 1522 C CA . ARG A 1 195 ? -0.958 -10.210 -33.760 1.00 71.50 195 ARG A CA 1
ATOM 1523 C C . ARG A 1 195 ? -1.924 -11.323 -34.185 1.00 71.50 195 ARG A C 1
ATOM 1525 O O . ARG A 1 195 ? -3.060 -11.383 -33.725 1.00 71.50 195 ARG A O 1
ATOM 1532 N N . ASP A 1 196 ? -1.404 -12.290 -34.946 1.00 57.06 196 ASP A N 1
ATOM 1533 C CA . ASP A 1 196 ? -2.164 -13.416 -35.520 1.00 57.06 196 ASP A CA 1
ATOM 1534 C C . ASP A 1 196 ? -2.313 -14.664 -34.613 1.00 57.06 196 ASP A C 1
ATOM 1536 O O . ASP A 1 196 ? -3.163 -15.521 -34.878 1.00 57.06 196 ASP A O 1
ATOM 1540 N N . ARG A 1 197 ? -1.514 -14.823 -33.539 1.00 55.94 197 ARG A N 1
ATOM 1541 C CA . ARG A 1 197 ? -1.621 -15.961 -32.591 1.00 55.94 197 ARG A CA 1
ATOM 1542 C C . ARG A 1 197 ? -1.265 -15.577 -31.155 1.00 55.94 197 ARG A C 1
ATOM 1544 O O . ARG A 1 197 ? -0.207 -15.007 -30.913 1.00 55.94 197 ARG A O 1
ATOM 1551 N N . ALA A 1 198 ? -2.104 -15.984 -30.201 1.00 59.28 198 ALA A N 1
ATOM 1552 C CA . ALA A 1 198 ? -1.746 -15.984 -28.786 1.00 59.28 198 ALA A CA 1
ATOM 1553 C C . ALA A 1 198 ? -0.764 -17.139 -28.521 1.00 59.28 198 ALA A C 1
ATOM 1555 O O . ALA A 1 198 ? -1.110 -18.304 -28.718 1.00 59.28 198 ALA A O 1
ATOM 1556 N N . GLN A 1 199 ? 0.470 -16.821 -28.135 1.00 75.44 199 GLN A N 1
ATOM 1557 C CA . GLN A 1 199 ? 1.464 -17.816 -27.730 1.00 75.44 199 GLN A CA 1
ATOM 1558 C C . GLN A 1 199 ? 1.106 -18.377 -26.342 1.00 75.44 199 GLN A C 1
ATOM 1560 O O . GLN A 1 199 ? 0.709 -17.620 -25.451 1.00 75.44 199 GLN A O 1
ATOM 1565 N N . VAL A 1 200 ? 1.227 -19.698 -26.160 1.00 89.31 200 VAL A N 1
ATOM 1566 C CA . VAL A 1 200 ? 0.881 -20.375 -24.899 1.00 89.31 200 VAL A CA 1
ATOM 1567 C C . VAL A 1 200 ? 2.141 -20.602 -24.066 1.00 89.31 200 VAL A C 1
ATOM 1569 O O . VAL A 1 200 ? 3.100 -21.219 -24.532 1.00 89.31 200 VAL A O 1
ATOM 1572 N N . ILE A 1 201 ? 2.142 -20.116 -22.828 1.00 92.06 201 ILE A N 1
ATOM 1573 C CA . ILE A 1 201 ? 3.185 -20.364 -21.832 1.00 92.06 201 ILE A CA 1
ATOM 1574 C C . ILE A 1 201 ? 2.669 -21.433 -20.877 1.00 92.06 201 ILE A C 1
ATOM 1576 O O . ILE A 1 201 ? 1.641 -21.242 -20.230 1.00 92.06 201 ILE A O 1
ATOM 1580 N N . TYR A 1 202 ? 3.390 -22.545 -20.761 1.00 94.56 202 TYR A N 1
ATOM 1581 C CA . TYR A 1 202 ? 3.025 -23.618 -19.839 1.00 94.56 202 TYR A CA 1
ATOM 1582 C C . TYR A 1 202 ? 3.861 -23.543 -18.563 1.00 94.56 202 TYR A C 1
ATOM 1584 O O . TYR A 1 202 ? 5.084 -23.431 -18.630 1.00 94.56 202 TYR A O 1
ATOM 1592 N N . VAL A 1 203 ? 3.217 -23.666 -17.402 1.00 94.88 203 VAL A N 1
ATOM 1593 C CA . VAL A 1 203 ? 3.887 -23.784 -16.097 1.00 94.88 203 VAL A CA 1
ATOM 1594 C C . VAL A 1 203 ? 3.754 -25.220 -15.596 1.00 94.88 203 VAL A C 1
ATOM 1596 O O . VAL A 1 203 ? 2.658 -25.791 -15.604 1.00 94.88 203 VAL A O 1
ATOM 1599 N N . THR A 1 204 ? 4.869 -25.828 -15.187 1.00 94.44 204 THR A N 1
ATOM 1600 C CA . THR A 1 204 ? 4.862 -27.204 -14.678 1.00 94.44 204 THR A CA 1
ATOM 1601 C C . THR A 1 204 ? 4.278 -27.296 -13.277 1.00 94.44 204 THR A C 1
ATOM 1603 O O . THR A 1 204 ? 4.495 -26.425 -12.436 1.00 94.44 204 THR A O 1
ATOM 1606 N N . VAL A 1 205 ? 3.590 -28.404 -13.007 1.00 92.88 205 VAL A N 1
ATOM 1607 C CA . VAL A 1 205 ? 3.086 -28.764 -11.677 1.00 92.88 205 VAL A CA 1
ATOM 1608 C C . VAL A 1 205 ? 3.391 -30.228 -11.372 1.00 92.88 205 VAL A C 1
ATOM 1610 O O . VAL A 1 205 ? 3.484 -31.040 -12.288 1.00 92.88 205 VAL A O 1
ATOM 1613 N N . GLY A 1 206 ? 3.466 -30.591 -10.090 1.00 89.12 206 GLY A N 1
ATOM 1614 C CA . GLY A 1 206 ? 3.563 -31.986 -9.630 1.00 89.12 206 GLY A CA 1
ATOM 1615 C C . GLY A 1 206 ? 4.734 -32.288 -8.690 1.00 89.12 206 GLY A C 1
ATOM 1616 O O . GLY A 1 206 ? 4.711 -33.314 -8.012 1.00 89.12 206 GLY A O 1
ATOM 1617 N N . HIS A 1 207 ? 5.699 -31.377 -8.580 1.00 92.81 207 HIS A N 1
ATOM 1618 C CA . HIS A 1 207 ? 6.932 -31.498 -7.795 1.00 92.81 207 HIS A CA 1
ATOM 1619 C C . HIS A 1 207 ? 7.046 -30.436 -6.693 1.00 92.81 207 HIS A C 1
ATOM 1621 O O . HIS A 1 207 ? 8.127 -30.213 -6.148 1.00 92.81 207 HIS A O 1
ATOM 1627 N N . GLY A 1 208 ? 5.937 -29.782 -6.340 1.00 89.31 208 GLY A N 1
ATOM 1628 C CA . GLY A 1 208 ? 5.911 -28.694 -5.360 1.00 89.31 208 GLY A CA 1
ATOM 1629 C C . GLY A 1 208 ? 6.350 -27.347 -5.931 1.00 89.31 208 GLY A C 1
ATOM 1630 O O . GLY A 1 208 ? 6.758 -26.489 -5.155 1.00 89.31 208 GLY A O 1
ATOM 1631 N N . GLU A 1 209 ? 6.285 -27.187 -7.256 1.00 92.31 209 GLU A N 1
ATOM 1632 C CA . GLU A 1 209 ? 6.547 -25.924 -7.943 1.00 92.31 209 GLU A CA 1
ATOM 1633 C C . GLU A 1 209 ? 5.624 -24.800 -7.458 1.00 92.31 209 GLU A C 1
ATOM 1635 O O . GLU A 1 209 ? 4.477 -25.020 -7.047 1.00 92.31 209 GLU A O 1
ATOM 1640 N N . THR A 1 210 ? 6.121 -23.572 -7.548 1.00 90.81 210 THR A N 1
ATOM 1641 C CA . THR A 1 210 ? 5.368 -22.368 -7.220 1.00 90.81 210 THR A CA 1
ATOM 1642 C C . THR A 1 210 ? 4.323 -22.095 -8.299 1.00 90.81 210 THR A C 1
ATOM 1644 O O . THR A 1 210 ? 4.647 -21.696 -9.416 1.00 90.81 210 THR A O 1
ATOM 1647 N N . GLY A 1 211 ? 3.050 -22.297 -7.957 1.00 87.25 211 GLY A N 1
ATOM 1648 C CA . GLY A 1 211 ? 1.925 -22.006 -8.843 1.00 87.25 211 GLY A CA 1
ATOM 1649 C C . GLY A 1 211 ? 1.499 -20.529 -8.841 1.00 87.25 211 GLY A C 1
ATOM 1650 O O . GLY A 1 211 ? 1.920 -19.739 -7.986 1.00 87.25 211 GLY A O 1
ATOM 1651 N N . PRO A 1 212 ? 0.619 -20.134 -9.775 1.00 85.56 212 PRO A N 1
ATOM 1652 C CA . PRO A 1 212 ? -0.027 -18.831 -9.736 1.00 85.56 212 PRO A CA 1
ATOM 1653 C C . PRO A 1 212 ? -1.070 -18.774 -8.613 1.00 85.56 212 PRO A C 1
ATOM 1655 O O . PRO A 1 212 ? -1.835 -19.708 -8.381 1.00 85.56 212 PRO A O 1
ATOM 1658 N N . GLY A 1 213 ? -1.105 -17.652 -7.903 1.00 87.00 213 GLY A N 1
ATOM 1659 C CA . GLY A 1 213 ? -1.947 -17.442 -6.728 1.00 87.00 213 GLY A CA 1
ATOM 1660 C C . GLY A 1 213 ? -1.793 -16.020 -6.199 1.00 87.00 213 GLY A C 1
ATOM 1661 O O . GLY A 1 213 ? -0.914 -15.287 -6.644 1.00 87.00 213 GLY A O 1
ATOM 1662 N N . GLN A 1 214 ? -2.648 -15.620 -5.260 1.00 85.12 214 GLN A N 1
ATOM 1663 C CA . GLN A 1 214 ? -2.639 -14.266 -4.678 1.00 85.12 214 GLN A CA 1
ATOM 1664 C C . GLN A 1 214 ? -1.727 -14.147 -3.445 1.00 85.12 214 GLN A C 1
ATOM 1666 O O . GLN A 1 214 ? -1.460 -13.047 -2.971 1.00 85.12 214 GLN A O 1
ATOM 1671 N N . GLU A 1 215 ? -1.232 -15.272 -2.924 1.00 88.50 215 GLU A N 1
ATOM 1672 C CA . GLU A 1 215 ? -0.334 -15.289 -1.770 1.00 88.50 215 GLU A CA 1
ATOM 1673 C C . GLU A 1 215 ? 1.024 -14.644 -2.110 1.00 88.50 215 GLU A C 1
ATOM 1675 O O . GLU A 1 215 ? 1.448 -14.690 -3.268 1.00 88.50 215 GLU A O 1
ATOM 1680 N N . PRO A 1 216 ? 1.761 -14.089 -1.127 1.00 84.25 216 PRO A N 1
ATOM 1681 C CA . PRO A 1 216 ? 3.040 -13.420 -1.385 1.00 84.25 216 PRO A CA 1
ATOM 1682 C C . PRO A 1 216 ? 4.072 -14.289 -2.121 1.00 84.25 216 PRO A C 1
ATOM 1684 O O . PRO A 1 216 ? 4.788 -13.788 -2.979 1.00 84.25 216 PRO A O 1
ATOM 1687 N N . HIS A 1 217 ? 4.101 -15.595 -1.843 1.00 87.00 217 HIS A N 1
ATOM 1688 C CA . HIS A 1 217 ? 5.060 -16.546 -2.422 1.00 87.00 217 HIS A CA 1
ATOM 1689 C C . HIS A 1 217 ? 4.518 -17.244 -3.685 1.00 87.00 217 HIS A C 1
ATOM 1691 O O . HIS A 1 217 ? 4.962 -18.332 -4.018 1.00 87.00 217 HIS A O 1
ATOM 1697 N N . SER A 1 218 ? 3.494 -16.697 -4.348 1.00 92.25 218 SER A N 1
ATOM 1698 C CA . SER A 1 218 ? 2.903 -17.256 -5.579 1.00 92.25 218 SER A CA 1
ATOM 1699 C C . SER A 1 218 ? 3.259 -16.426 -6.816 1.00 92.25 218 SER A C 1
ATOM 1701 O O . SER A 1 218 ? 3.703 -15.290 -6.687 1.00 92.25 218 SER A O 1
ATOM 1703 N N . LEU A 1 219 ? 3.028 -16.965 -8.020 1.00 92.12 219 LEU A N 1
ATOM 1704 C CA . LEU A 1 219 ? 3.314 -16.305 -9.310 1.00 92.12 219 LEU A CA 1
ATOM 1705 C C . LEU A 1 219 ? 2.094 -15.585 -9.925 1.00 92.12 219 LEU A C 1
ATOM 1707 O O . LEU A 1 219 ? 1.953 -15.519 -11.147 1.00 92.12 219 LEU A O 1
ATOM 1711 N N . GLY A 1 220 ? 1.167 -15.090 -9.100 1.00 92.50 220 GLY A N 1
ATOM 1712 C CA . GLY A 1 220 ? -0.076 -14.471 -9.581 1.00 92.50 220 GLY A CA 1
ATOM 1713 C C . GLY A 1 220 ? 0.156 -13.228 -10.438 1.00 92.50 220 GLY A C 1
ATOM 1714 O O . GLY A 1 220 ? -0.403 -13.133 -11.527 1.00 92.50 220 GLY A O 1
ATOM 1715 N N . LEU A 1 221 ? 1.029 -12.325 -9.984 1.00 90.50 221 LEU A N 1
ATOM 1716 C CA . LEU A 1 221 ? 1.379 -11.099 -10.702 1.00 90.50 221 LEU A CA 1
ATOM 1717 C C . LEU A 1 221 ? 2.092 -11.406 -12.020 1.00 90.50 221 LEU A C 1
ATOM 1719 O O . LEU A 1 221 ? 1.784 -10.789 -13.033 1.00 90.50 221 LEU A O 1
ATOM 1723 N N . LEU A 1 222 ? 2.994 -12.393 -12.042 1.00 92.44 222 LEU A N 1
ATOM 1724 C CA . LEU A 1 222 ? 3.636 -12.828 -13.283 1.00 92.44 222 LEU A CA 1
ATOM 1725 C C . LEU A 1 222 ? 2.593 -13.315 -14.299 1.00 92.44 222 LEU A C 1
ATOM 1727 O O . LEU A 1 222 ? 2.634 -12.894 -15.453 1.00 92.44 222 LEU A O 1
ATOM 1731 N N . LYS A 1 223 ? 1.640 -14.154 -13.871 1.00 92.44 223 LYS A N 1
ATOM 1732 C CA . LYS A 1 223 ? 0.546 -14.629 -14.730 1.00 92.44 223 LYS A CA 1
ATOM 1733 C C . LYS A 1 223 ? -0.283 -13.467 -15.280 1.00 92.44 223 LYS A C 1
ATOM 1735 O O . LYS A 1 223 ? -0.462 -13.383 -16.490 1.00 92.44 223 LYS A O 1
ATOM 1740 N N . GLU A 1 224 ? -0.721 -12.558 -14.412 1.00 88.81 224 GLU A N 1
ATOM 1741 C CA . GLU A 1 224 ? -1.492 -11.372 -14.802 1.00 88.81 224 GLU A CA 1
ATOM 1742 C C . GLU A 1 224 ? -0.739 -10.531 -15.842 1.00 88.81 224 GLU A C 1
ATOM 1744 O O . GLU A 1 224 ? -1.301 -10.172 -16.875 1.00 88.81 224 GLU A O 1
ATOM 1749 N N . ARG A 1 225 ? 0.564 -10.285 -15.638 1.00 85.19 225 ARG A N 1
ATOM 1750 C CA . ARG A 1 225 ? 1.379 -9.535 -16.608 1.00 85.19 225 ARG A CA 1
ATOM 1751 C C . ARG A 1 225 ? 1.535 -10.252 -17.943 1.00 85.19 225 ARG A C 1
ATOM 1753 O O . ARG A 1 225 ? 1.504 -9.600 -18.981 1.00 85.19 225 ARG A O 1
ATOM 1760 N N . LEU A 1 226 ? 1.709 -11.570 -17.951 1.00 85.81 226 LEU A N 1
ATOM 1761 C CA . LEU A 1 226 ? 1.797 -12.330 -19.200 1.00 85.81 226 LEU A CA 1
ATOM 1762 C C . LEU A 1 226 ? 0.475 -12.275 -19.980 1.00 85.81 226 LEU A C 1
ATOM 1764 O O . LEU A 1 226 ? 0.485 -12.063 -21.193 1.00 85.81 226 LEU A O 1
ATOM 1768 N N . GLU A 1 227 ? -0.658 -12.364 -19.284 1.00 85.50 227 GLU A N 1
ATOM 1769 C CA . GLU A 1 227 ? -1.990 -12.197 -19.877 1.00 85.50 227 GLU A CA 1
ATOM 1770 C C . GLU A 1 227 ? -2.221 -10.758 -20.389 1.00 85.50 227 GLU A C 1
ATOM 1772 O O . GLU A 1 227 ? -2.814 -10.558 -21.458 1.00 85.50 227 GLU A O 1
ATOM 1777 N N . GLU A 1 228 ? -1.688 -9.736 -19.701 1.00 75.25 228 GLU A N 1
ATOM 1778 C CA . GLU A 1 228 ? -1.668 -8.350 -20.196 1.00 75.25 228 GLU A CA 1
ATOM 1779 C C . GLU A 1 228 ? -0.959 -8.254 -21.559 1.00 75.25 228 GLU A C 1
ATOM 1781 O O . GLU A 1 228 ? -1.515 -7.644 -22.478 1.00 75.25 228 GLU A O 1
ATOM 1786 N N . PHE A 1 229 ? 0.194 -8.916 -21.724 1.00 72.69 229 PHE A N 1
ATOM 1787 C CA . PHE A 1 229 ? 0.951 -8.978 -22.986 1.00 72.69 229 PHE A CA 1
ATOM 1788 C C . PHE A 1 229 ? 0.320 -9.873 -24.065 1.00 72.69 229 PHE A C 1
ATOM 1790 O O . PHE A 1 229 ? 0.804 -9.911 -25.195 1.00 72.69 229 PHE A O 1
ATOM 1797 N N . GLY A 1 230 ? -0.792 -10.547 -23.761 1.00 73.06 230 GLY A N 1
ATOM 1798 C CA . GLY A 1 230 ? -1.517 -11.383 -24.718 1.00 73.06 230 GLY A CA 1
ATOM 1799 C C . GLY A 1 230 ? -1.027 -12.830 -24.802 1.00 73.06 230 GLY A C 1
ATOM 1800 O O . GLY A 1 230 ? -1.426 -13.538 -25.728 1.00 73.06 230 GLY A O 1
ATOM 1801 N N . TYR A 1 231 ? -0.208 -13.283 -23.849 1.00 82.75 231 TYR A N 1
ATOM 1802 C CA . TYR A 1 231 ? 0.090 -14.703 -23.683 1.00 82.75 231 TYR A CA 1
ATOM 1803 C C . TYR A 1 231 ? -1.082 -15.427 -23.018 1.00 82.75 231 TYR A C 1
ATOM 1805 O O . TYR A 1 231 ? -1.790 -14.867 -22.180 1.00 82.75 231 TYR A O 1
ATOM 1813 N N . VAL A 1 232 ? -1.257 -16.702 -23.357 1.00 88.88 232 VAL A N 1
ATOM 1814 C CA . VAL A 1 232 ? -2.144 -17.609 -22.616 1.00 88.88 232 VAL A CA 1
ATOM 1815 C C . VAL A 1 232 ? -1.284 -18.407 -21.648 1.00 88.88 232 VAL A C 1
ATOM 1817 O O . VAL A 1 232 ? -0.346 -19.070 -22.079 1.00 88.88 232 VAL A O 1
ATOM 1820 N N . VAL A 1 233 ? -1.579 -18.342 -20.350 1.00 91.75 233 VAL A N 1
ATOM 1821 C CA . VAL A 1 233 ? -0.804 -19.057 -19.326 1.00 91.75 233 VAL A CA 1
ATOM 1822 C C . VAL A 1 233 ? -1.549 -20.316 -18.888 1.00 91.75 233 VAL A C 1
ATOM 1824 O O . VAL A 1 233 ? -2.556 -20.240 -18.185 1.00 91.75 233 VAL A O 1
ATOM 1827 N N . GLU A 1 234 ? -1.023 -21.475 -19.276 1.00 92.81 234 GLU A N 1
ATOM 1828 C CA . GLU A 1 234 ? -1.515 -22.796 -18.881 1.00 92.81 234 GLU A CA 1
ATOM 1829 C C . GLU A 1 234 ? -0.719 -23.310 -17.677 1.00 92.81 234 GLU A C 1
ATOM 1831 O O . GLU A 1 234 ? 0.392 -23.828 -17.789 1.00 92.81 234 GLU A O 1
ATOM 1836 N N . ASP A 1 235 ? -1.293 -23.159 -16.487 1.00 86.31 235 ASP A N 1
ATOM 1837 C CA . ASP A 1 235 ? -0.605 -23.328 -15.203 1.00 86.31 235 ASP A CA 1
ATOM 1838 C C . ASP A 1 235 ? -0.721 -24.728 -14.578 1.00 86.31 235 ASP A C 1
ATOM 1840 O O . ASP A 1 235 ? -0.520 -24.908 -13.377 1.00 86.31 235 ASP A O 1
ATOM 1844 N N . SER A 1 236 ? -1.062 -25.733 -15.388 1.00 88.31 236 SER A N 1
ATOM 1845 C CA . SER A 1 236 ? -1.373 -27.086 -14.914 1.00 88.31 236 SER A CA 1
ATOM 1846 C C . SER A 1 236 ? -0.696 -28.201 -15.717 1.00 88.31 236 SER A C 1
ATOM 1848 O O . SER A 1 236 ? -1.197 -29.332 -15.769 1.00 88.31 236 SER A O 1
ATOM 1850 N N . LEU A 1 237 ? 0.466 -27.924 -16.324 1.00 91.69 237 LEU A N 1
ATOM 1851 C CA . LEU A 1 237 ? 1.184 -28.935 -17.098 1.00 91.69 237 LEU A CA 1
ATOM 1852 C C . LEU A 1 237 ? 1.811 -29.991 -16.181 1.00 91.69 237 LEU A C 1
ATOM 1854 O O . LEU A 1 237 ? 2.887 -29.803 -15.613 1.00 91.69 237 LEU A O 1
ATOM 1858 N N . PHE A 1 238 ? 1.151 -31.143 -16.080 1.00 91.56 238 PHE A N 1
ATOM 1859 C CA . PHE A 1 238 ? 1.659 -32.290 -15.336 1.00 91.56 238 PHE A CA 1
ATOM 1860 C C . PHE A 1 238 ? 2.380 -33.275 -16.269 1.00 91.56 238 PHE A C 1
ATOM 1862 O O . PHE A 1 238 ? 1.754 -34.156 -16.871 1.00 91.56 238 PHE A O 1
ATOM 1869 N N . LEU A 1 239 ? 3.705 -33.132 -16.389 1.00 90.69 239 LEU A N 1
ATOM 1870 C CA . LEU A 1 239 ? 4.535 -33.885 -17.343 1.00 90.69 239 LEU A CA 1
ATOM 1871 C C . LEU A 1 239 ? 4.455 -35.409 -17.161 1.00 90.69 239 LEU A C 1
ATOM 1873 O O . LEU A 1 239 ? 4.401 -36.129 -18.158 1.00 90.69 239 LEU A O 1
ATOM 1877 N N . ALA A 1 240 ? 4.352 -35.915 -15.929 1.00 85.81 240 ALA A N 1
ATOM 1878 C CA . ALA A 1 240 ? 4.157 -37.342 -15.666 1.00 85.81 240 ALA A CA 1
ATOM 1879 C C . ALA A 1 240 ? 2.898 -37.924 -16.335 1.00 85.81 240 ALA A C 1
ATOM 1881 O O . ALA A 1 240 ? 2.878 -39.112 -16.667 1.00 85.81 240 ALA A O 1
ATOM 1882 N N . ARG A 1 241 ? 1.845 -37.112 -16.516 1.00 88.44 241 ARG A N 1
ATOM 1883 C CA . ARG A 1 241 ? 0.588 -37.529 -17.156 1.00 88.44 241 ARG A CA 1
ATOM 1884 C C . ARG A 1 241 ? 0.627 -37.348 -18.669 1.00 88.44 241 ARG A C 1
ATOM 1886 O O . ARG A 1 241 ? 0.230 -38.264 -19.383 1.00 88.44 241 ARG A O 1
ATOM 1893 N N . GLU A 1 242 ? 1.057 -36.179 -19.133 1.00 86.69 242 GLU A N 1
ATOM 1894 C CA . GLU A 1 242 ? 1.030 -35.822 -20.560 1.00 86.69 242 GLU A CA 1
ATOM 1895 C C . GLU A 1 242 ? 2.159 -36.502 -21.355 1.00 86.69 242 GLU A C 1
ATOM 1897 O O . GLU A 1 242 ? 2.004 -36.809 -22.534 1.00 86.69 242 GLU A O 1
ATOM 1902 N N . GLY A 1 243 ? 3.297 -36.789 -20.713 1.00 85.50 243 GLY A N 1
ATOM 1903 C CA . GLY A 1 243 ? 4.432 -37.509 -21.299 1.00 85.50 243 GLY A CA 1
ATOM 1904 C C . GLY A 1 243 ? 5.275 -36.712 -22.304 1.00 85.50 243 GLY A C 1
ATOM 1905 O O . GLY A 1 243 ? 6.340 -37.186 -22.698 1.00 85.50 243 GLY A O 1
ATOM 1906 N N . ALA A 1 244 ? 4.837 -35.518 -22.709 1.00 92.19 244 ALA A N 1
ATOM 1907 C CA . ALA A 1 244 ? 5.570 -34.587 -23.562 1.00 92.19 244 ALA A CA 1
ATOM 1908 C C . ALA A 1 244 ? 5.122 -33.139 -23.299 1.00 92.19 244 ALA A C 1
ATOM 1910 O O . ALA A 1 244 ? 4.019 -32.907 -22.807 1.00 92.19 244 ALA A O 1
ATOM 1911 N N . VAL A 1 245 ? 5.968 -32.170 -23.662 1.00 93.12 245 VAL A N 1
ATOM 1912 C CA . VAL A 1 245 ? 5.576 -30.753 -23.734 1.00 93.12 245 VAL A CA 1
ATOM 1913 C C . VAL A 1 245 ? 4.715 -30.545 -24.995 1.00 93.12 245 VAL A C 1
ATOM 1915 O O . VAL A 1 245 ? 5.128 -31.024 -26.060 1.00 93.12 245 VAL A O 1
ATOM 1918 N N . PRO A 1 246 ? 3.544 -29.882 -24.903 1.00 91.94 246 PRO A N 1
ATOM 1919 C CA . PRO A 1 246 ? 2.673 -29.593 -26.048 1.00 91.94 246 PRO A CA 1
ATOM 1920 C C . PRO A 1 246 ? 3.372 -28.839 -27.193 1.00 91.94 246 PRO A C 1
ATOM 1922 O O . PRO A 1 246 ? 4.299 -28.069 -26.960 1.00 91.94 246 PRO A O 1
ATOM 1925 N N . GLU A 1 247 ? 2.928 -29.054 -28.438 1.00 87.06 247 GLU A N 1
ATOM 1926 C CA . GLU A 1 247 ? 3.526 -28.420 -29.633 1.00 87.06 247 GLU A CA 1
ATOM 1927 C C . GLU A 1 247 ? 3.211 -26.919 -29.763 1.00 87.06 247 GLU A C 1
ATOM 1929 O O . GLU A 1 247 ? 3.906 -26.215 -30.487 1.00 87.06 247 GLU A O 1
ATOM 1934 N N . ASP A 1 248 ? 2.175 -26.427 -29.082 1.00 88.94 248 ASP A N 1
ATOM 1935 C CA . ASP A 1 248 ? 1.784 -25.011 -29.032 1.00 88.94 248 ASP A CA 1
ATOM 1936 C C . ASP A 1 248 ? 2.482 -24.223 -27.909 1.00 88.94 248 ASP A C 1
ATOM 1938 O O . ASP A 1 248 ? 2.275 -23.015 -27.780 1.00 88.94 248 ASP A O 1
ATOM 1942 N N . CYS A 1 249 ? 3.310 -24.898 -27.105 1.00 90.81 249 CYS A N 1
ATOM 1943 C CA . CYS A 1 249 ? 4.100 -24.291 -26.044 1.00 90.81 249 CYS A CA 1
ATOM 1944 C C . CYS A 1 249 ? 5.181 -23.383 -26.643 1.00 90.81 249 CYS A C 1
ATOM 1946 O O . CYS A 1 249 ? 6.091 -23.860 -27.320 1.00 90.81 249 CYS A O 1
ATOM 1948 N N . ALA A 1 250 ? 5.085 -22.081 -26.375 1.00 88.56 250 ALA A N 1
ATOM 1949 C CA . ALA A 1 250 ? 6.100 -21.099 -26.752 1.00 88.56 250 ALA A CA 1
ATOM 1950 C C . ALA A 1 250 ? 7.251 -21.062 -25.736 1.00 88.56 250 ALA A C 1
ATOM 1952 O O . ALA A 1 250 ? 8.418 -20.959 -26.103 1.00 88.56 250 ALA A O 1
ATOM 1953 N N . ALA A 1 251 ? 6.928 -21.182 -24.446 1.00 92.62 251 ALA A N 1
ATOM 1954 C CA . ALA A 1 251 ? 7.908 -21.286 -23.375 1.00 92.62 251 ALA A CA 1
ATOM 1955 C C . ALA A 1 251 ? 7.373 -22.159 -22.234 1.00 92.62 251 ALA A C 1
ATOM 1957 O O . ALA A 1 251 ? 6.216 -22.038 -21.824 1.00 92.62 251 ALA A O 1
ATOM 1958 N N . LEU A 1 252 ? 8.239 -23.024 -21.707 1.00 95.38 252 LEU A N 1
ATOM 1959 C CA . LEU A 1 252 ? 7.967 -23.856 -20.541 1.00 95.38 252 LEU A CA 1
ATOM 1960 C C . LEU A 1 252 ? 8.609 -23.225 -19.303 1.00 95.38 252 LEU A C 1
ATOM 1962 O O . LEU A 1 252 ? 9.822 -23.033 -19.277 1.00 95.38 252 LEU A O 1
ATOM 1966 N N . VAL A 1 253 ? 7.820 -22.959 -18.265 1.00 96.38 253 VAL A N 1
ATOM 1967 C CA . VAL A 1 253 ? 8.286 -22.408 -16.988 1.00 96.38 253 VAL A CA 1
ATOM 1968 C C . VAL A 1 253 ? 8.283 -23.495 -15.919 1.00 96.38 253 VAL A C 1
ATOM 1970 O O . VAL A 1 253 ? 7.252 -24.103 -15.633 1.00 96.38 253 VAL A O 1
ATOM 1973 N N . ILE A 1 254 ? 9.441 -23.710 -15.301 1.00 96.50 254 ILE A N 1
ATOM 1974 C CA . ILE A 1 254 ? 9.641 -24.621 -14.173 1.00 96.50 254 ILE A CA 1
ATOM 1975 C C . ILE A 1 254 ? 10.046 -23.774 -12.969 1.00 96.50 254 ILE A C 1
ATOM 1977 O O . ILE A 1 254 ? 11.191 -23.335 -12.877 1.00 96.50 254 ILE A O 1
ATOM 1981 N N . ALA A 1 255 ? 9.111 -23.514 -12.057 1.00 95.00 255 ALA A N 1
ATOM 1982 C CA . ALA A 1 255 ? 9.315 -22.566 -10.964 1.00 95.00 255 ALA A CA 1
ATOM 1983 C C . ALA A 1 255 ? 9.490 -23.260 -9.607 1.00 95.00 255 ALA A C 1
ATOM 1985 O O . ALA A 1 255 ? 8.524 -23.744 -9.030 1.00 95.00 255 ALA A O 1
ATOM 1986 N N . GLY A 1 256 ? 10.709 -23.287 -9.070 1.00 93.88 256 GLY A N 1
ATOM 1987 C CA . GLY A 1 256 ? 10.994 -23.718 -7.697 1.00 93.88 256 GLY A CA 1
ATOM 1988 C C . GLY A 1 256 ? 10.597 -25.166 -7.360 1.00 93.88 256 GLY A C 1
ATOM 1989 O O . GLY A 1 256 ? 9.925 -25.376 -6.348 1.00 93.88 256 GLY A O 1
ATOM 1990 N N . PRO A 1 257 ? 10.966 -26.190 -8.160 1.00 95.19 257 PRO A N 1
ATOM 1991 C CA . PRO A 1 257 ? 10.615 -27.577 -7.855 1.00 95.19 257 PRO A CA 1
ATOM 1992 C C . PRO A 1 257 ? 11.227 -28.030 -6.520 1.00 95.19 257 PRO A C 1
ATOM 1994 O O . PRO A 1 257 ? 12.428 -27.904 -6.282 1.00 95.19 257 PRO A O 1
ATOM 1997 N N . ARG A 1 258 ? 10.392 -28.600 -5.645 1.00 92.50 258 ARG A N 1
ATOM 1998 C CA . ARG A 1 258 ? 10.775 -29.095 -4.308 1.00 92.50 258 ARG A CA 1
ATOM 1999 C C . ARG A 1 258 ? 11.104 -30.592 -4.303 1.00 92.50 258 ARG A C 1
ATOM 2001 O O . ARG A 1 258 ? 11.694 -31.089 -3.345 1.00 92.50 258 ARG A O 1
ATOM 2008 N N . ALA A 1 259 ? 10.721 -31.312 -5.354 1.00 92.62 259 ALA A N 1
ATOM 2009 C CA . ALA A 1 259 ? 11.018 -32.721 -5.582 1.00 92.62 259 ALA A CA 1
ATOM 2010 C C . ALA A 1 259 ? 11.665 -32.928 -6.959 1.00 92.62 259 ALA A C 1
ATOM 2012 O O . ALA A 1 259 ? 11.500 -32.112 -7.863 1.00 92.62 259 ALA A O 1
ATOM 2013 N N . SER A 1 260 ? 12.398 -34.029 -7.121 1.00 94.00 260 SER A N 1
ATOM 2014 C CA . SER A 1 260 ? 13.084 -34.320 -8.380 1.00 94.00 260 SER A CA 1
ATOM 2015 C C . SER A 1 260 ? 12.125 -34.831 -9.457 1.00 94.00 260 SER A C 1
ATOM 2017 O O . SER A 1 260 ? 11.309 -35.712 -9.177 1.00 94.00 260 SER A O 1
ATOM 2019 N N . PHE A 1 261 ? 12.288 -34.340 -10.685 1.00 94.50 261 PHE A N 1
ATOM 2020 C CA . PHE A 1 261 ? 11.603 -34.846 -11.875 1.00 94.50 261 PHE A CA 1
ATOM 2021 C C . PHE A 1 261 ? 12.003 -36.300 -12.171 1.00 94.50 261 PHE A C 1
ATOM 2023 O O . PHE A 1 261 ? 13.150 -36.718 -11.970 1.00 94.50 261 PHE A O 1
ATOM 2030 N N . LEU A 1 262 ? 11.057 -37.088 -12.679 1.00 93.75 262 LEU A N 1
ATOM 2031 C CA . LEU A 1 262 ? 11.289 -38.463 -13.114 1.00 93.75 262 LEU A CA 1
ATOM 2032 C C . LEU A 1 262 ? 12.078 -38.494 -14.429 1.00 93.75 262 LEU A C 1
ATOM 2034 O O . LEU A 1 262 ? 11.989 -37.590 -15.257 1.00 93.75 262 LEU A O 1
ATOM 2038 N N . ALA A 1 263 ? 12.804 -39.587 -14.681 1.00 92.69 263 ALA A N 1
ATOM 2039 C CA . ALA A 1 263 ? 13.643 -39.721 -15.877 1.00 92.69 263 ALA A CA 1
ATOM 2040 C C . ALA A 1 263 ? 12.876 -39.489 -17.196 1.00 92.69 263 ALA A C 1
ATOM 2042 O O . ALA A 1 263 ? 13.386 -38.831 -18.094 1.00 92.69 263 ALA A O 1
ATOM 2043 N N . ASN A 1 264 ? 11.632 -39.967 -17.295 1.00 91.62 264 ASN A N 1
ATOM 2044 C CA . ASN A 1 264 ? 10.783 -39.751 -18.470 1.00 91.62 264 ASN A CA 1
ATOM 2045 C C . ASN A 1 264 ? 10.335 -38.289 -18.636 1.00 91.62 264 ASN A C 1
ATOM 2047 O O . ASN A 1 264 ? 10.089 -37.860 -19.759 1.00 91.62 264 ASN A O 1
ATOM 2051 N N . GLU A 1 265 ? 10.220 -37.528 -17.548 1.00 95.31 265 GLU A N 1
ATOM 2052 C CA . GLU A 1 265 ? 9.888 -36.101 -17.598 1.00 95.31 265 GLU A CA 1
ATOM 2053 C C . GLU A 1 265 ? 11.113 -35.280 -18.002 1.00 95.31 265 GLU A C 1
ATOM 2055 O O . GLU A 1 265 ? 11.010 -34.409 -18.863 1.00 95.31 265 GLU A O 1
ATOM 2060 N N . VAL A 1 266 ? 12.294 -35.620 -17.472 1.00 95.81 266 VAL A N 1
ATOM 2061 C CA . VAL A 1 266 ? 13.569 -35.030 -17.909 1.00 95.81 266 VAL A CA 1
ATOM 2062 C C . VAL A 1 266 ? 13.797 -35.288 -19.402 1.00 95.81 266 VAL A C 1
ATOM 2064 O O . VAL A 1 266 ? 14.173 -34.374 -20.134 1.00 95.81 266 VAL A O 1
ATOM 2067 N N . ASP A 1 267 ? 13.508 -36.499 -19.887 1.00 94.31 267 ASP A N 1
ATOM 2068 C CA . ASP A 1 267 ? 13.592 -36.834 -21.314 1.00 94.31 267 ASP A CA 1
ATOM 2069 C C . ASP A 1 267 ? 12.581 -36.042 -22.169 1.00 94.31 267 ASP A C 1
ATOM 2071 O O . ASP A 1 267 ? 12.885 -35.688 -23.314 1.00 94.31 267 ASP A O 1
ATOM 2075 N N . ALA A 1 268 ? 11.399 -35.722 -21.628 1.00 94.94 268 ALA A N 1
ATOM 2076 C CA . ALA A 1 268 ? 10.409 -34.879 -22.298 1.00 94.94 268 ALA A CA 1
ATOM 2077 C C . ALA A 1 268 ? 10.897 -33.428 -22.440 1.00 94.94 268 ALA A C 1
ATOM 2079 O O . ALA A 1 268 ? 10.811 -32.865 -23.534 1.00 94.94 268 ALA A O 1
ATOM 2080 N N . VAL A 1 269 ? 11.467 -32.850 -21.375 1.00 95.50 269 VAL A N 1
ATOM 2081 C CA . VAL A 1 269 ? 12.073 -31.507 -21.410 1.00 95.50 269 VAL A CA 1
ATOM 2082 C C . VAL A 1 269 ? 13.289 -31.485 -22.343 1.00 95.50 269 VAL A C 1
ATOM 2084 O O . VAL A 1 269 ? 13.411 -30.573 -23.160 1.00 95.50 269 VAL A O 1
ATOM 2087 N N . ARG A 1 270 ? 14.141 -32.524 -22.312 1.00 94.62 270 ARG A N 1
ATOM 2088 C CA . ARG A 1 270 ? 15.270 -32.674 -23.249 1.00 94.62 270 ARG A CA 1
ATOM 2089 C C . ARG A 1 270 ? 14.788 -32.658 -24.698 1.00 94.62 270 ARG A C 1
ATOM 2091 O O . ARG A 1 270 ? 15.299 -31.891 -25.506 1.00 94.62 270 ARG A O 1
ATOM 2098 N N . SER A 1 271 ? 13.780 -33.470 -25.014 1.00 93.44 271 SER A N 1
ATOM 2099 C CA . SER A 1 271 ? 13.229 -33.569 -26.371 1.00 93.44 271 SER A CA 1
ATOM 2100 C C . SER A 1 271 ? 12.602 -32.258 -26.849 1.00 93.44 271 SER A C 1
ATOM 2102 O O . SER A 1 271 ? 12.613 -31.977 -28.044 1.00 93.44 271 SER A O 1
ATOM 2104 N N . TYR A 1 272 ? 12.026 -31.471 -25.939 1.00 94.00 272 TYR A N 1
ATOM 2105 C CA . TYR A 1 272 ? 11.464 -30.159 -26.250 1.00 94.00 272 TYR A CA 1
ATOM 2106 C C . TYR A 1 272 ? 12.567 -29.146 -26.593 1.00 94.00 272 TYR A C 1
ATOM 2108 O O . TYR A 1 272 ? 12.523 -28.552 -27.669 1.00 94.00 272 TYR A O 1
ATOM 2116 N N . LEU A 1 273 ? 13.608 -29.048 -25.760 1.00 92.06 273 LEU A N 1
ATOM 2117 C CA . LEU A 1 273 ? 14.783 -28.203 -26.008 1.00 92.06 273 LEU A CA 1
ATOM 2118 C C . LEU A 1 273 ? 15.524 -28.576 -27.310 1.00 92.06 273 LEU A C 1
ATOM 2120 O O . LEU A 1 273 ? 15.928 -27.705 -28.075 1.00 92.06 273 LEU A O 1
ATOM 2124 N N . GLU A 1 274 ? 15.681 -29.872 -27.604 1.00 89.00 274 GLU A N 1
ATOM 2125 C CA . GLU A 1 274 ? 16.350 -30.352 -28.827 1.00 89.00 274 GLU A CA 1
ATOM 2126 C C . GLU A 1 274 ? 15.587 -30.033 -30.123 1.00 89.00 274 GLU A C 1
ATOM 2128 O O . GLU A 1 274 ? 16.195 -30.012 -31.194 1.00 89.00 274 GLU A O 1
ATOM 2133 N N . ARG A 1 275 ? 14.273 -29.790 -30.044 1.00 89.12 275 ARG A N 1
ATOM 2134 C CA . ARG A 1 275 ? 13.428 -29.408 -31.189 1.00 89.12 275 ARG A CA 1
ATOM 2135 C C . ARG A 1 275 ? 13.277 -27.894 -31.366 1.00 89.12 275 ARG A C 1
ATOM 2137 O O . ARG A 1 275 ? 12.452 -27.489 -32.176 1.00 89.12 275 ARG A O 1
ATOM 2144 N N . GLY A 1 276 ? 14.031 -27.088 -30.620 1.00 87.94 276 GLY A N 1
ATOM 2145 C CA . GLY A 1 276 ? 13.933 -25.627 -30.682 1.00 87.94 276 GLY A CA 1
ATOM 2146 C C . GLY A 1 276 ? 13.047 -25.003 -29.603 1.00 87.94 276 GLY A C 1
ATOM 2147 O O . GLY A 1 276 ? 12.852 -23.798 -29.607 1.00 87.94 276 GLY A O 1
ATOM 2148 N N . GLY A 1 277 ? 12.508 -25.797 -28.673 1.00 91.00 277 GLY A N 1
ATOM 2149 C CA . GLY A 1 277 ? 11.674 -25.287 -27.587 1.00 91.00 277 GLY A CA 1
ATOM 2150 C C . GLY A 1 277 ? 12.458 -24.466 -26.564 1.00 91.00 277 GLY A C 1
ATOM 2151 O O . GLY A 1 277 ? 13.670 -24.641 -26.409 1.00 91.00 277 GLY A O 1
ATOM 2152 N N . SER A 1 278 ? 11.741 -23.618 -25.827 1.00 94.06 278 SER A N 1
ATOM 2153 C CA . SER A 1 278 ? 12.338 -22.696 -24.859 1.00 94.06 278 SER A CA 1
ATOM 2154 C C . SER A 1 278 ? 11.930 -22.980 -23.419 1.00 94.06 278 SER A C 1
ATOM 2156 O O . SER A 1 278 ? 10.744 -23.128 -23.121 1.00 94.06 278 SER A O 1
ATOM 2158 N N . VAL A 1 279 ? 12.904 -23.042 -22.508 1.00 96.19 279 VAL A N 1
ATOM 2159 C CA . VAL A 1 279 ? 12.683 -23.377 -21.091 1.00 96.19 279 VAL A CA 1
ATOM 2160 C C . VAL A 1 279 ? 13.207 -22.273 -20.180 1.00 96.19 279 VAL A C 1
ATOM 2162 O O . VAL A 1 279 ? 14.345 -21.824 -20.319 1.00 96.19 279 VAL A O 1
ATOM 2165 N N . LEU A 1 280 ? 12.393 -21.884 -19.202 1.00 96.50 280 LEU A N 1
ATOM 2166 C CA . LEU A 1 280 ? 12.813 -21.091 -18.055 1.00 96.50 280 LEU A CA 1
ATOM 2167 C C . LEU A 1 280 ? 12.756 -21.948 -16.799 1.00 96.50 280 LEU A C 1
ATOM 2169 O O . LEU A 1 280 ? 11.705 -22.493 -16.467 1.00 96.50 280 LEU A O 1
ATOM 2173 N N . ALA A 1 281 ? 13.874 -22.047 -16.090 1.00 96.81 281 ALA A N 1
ATOM 2174 C CA . ALA A 1 281 ? 13.964 -22.799 -14.846 1.00 96.81 281 ALA A CA 1
ATOM 2175 C C . ALA A 1 281 ? 14.375 -21.883 -13.690 1.00 96.81 281 ALA A C 1
ATOM 2177 O O . ALA A 1 281 ? 15.407 -21.217 -13.758 1.00 96.81 281 ALA A O 1
ATOM 2178 N N . PHE A 1 282 ? 13.585 -21.872 -12.620 1.00 96.50 282 PHE A N 1
ATOM 2179 C CA . PHE A 1 282 ? 13.897 -21.183 -11.371 1.00 96.50 282 PHE A CA 1
ATOM 2180 C C . PHE A 1 282 ? 14.215 -22.238 -10.316 1.00 96.50 282 PHE A C 1
ATOM 2182 O O . PHE A 1 282 ? 13.350 -23.043 -9.968 1.00 96.50 282 PHE A O 1
ATOM 2189 N N . LEU A 1 283 ? 15.461 -22.292 -9.855 1.00 95.00 283 LEU A N 1
ATOM 2190 C CA . LEU A 1 283 ? 15.967 -23.386 -9.032 1.00 95.00 283 LEU A CA 1
ATOM 2191 C C . LEU A 1 283 ? 16.482 -22.867 -7.692 1.00 95.00 283 LEU A C 1
ATOM 2193 O O . LEU A 1 283 ? 17.586 -22.337 -7.615 1.00 95.00 283 LEU A O 1
ATOM 2197 N N . ASP A 1 284 ? 15.705 -23.095 -6.638 1.00 92.25 284 ASP A N 1
ATOM 2198 C CA . ASP A 1 284 ? 16.069 -22.727 -5.267 1.00 92.25 284 ASP A CA 1
ATOM 2199 C C . ASP A 1 284 ? 17.211 -23.609 -4.720 1.00 92.25 284 ASP A C 1
ATOM 2201 O O . ASP A 1 284 ? 17.373 -24.765 -5.143 1.00 92.25 284 ASP A O 1
ATOM 2205 N N . PRO A 1 285 ? 18.005 -23.131 -3.744 1.00 87.06 285 PRO A N 1
ATOM 2206 C CA . PRO A 1 285 ? 18.913 -23.985 -2.980 1.00 87.06 285 PRO A CA 1
ATOM 2207 C C . PRO A 1 285 ? 18.139 -24.979 -2.103 1.00 87.06 285 PRO A C 1
ATOM 2209 O O . PRO A 1 285 ? 16.932 -24.860 -1.906 1.00 87.06 285 PRO A O 1
ATOM 2212 N N . LEU A 1 286 ? 18.850 -25.945 -1.511 1.00 83.69 286 LEU A N 1
ATOM 2213 C CA . LEU A 1 286 ? 18.323 -26.982 -0.598 1.00 83.69 286 LEU A CA 1
ATOM 2214 C C . LEU A 1 286 ? 17.447 -28.066 -1.243 1.00 83.69 286 LEU A C 1
ATOM 2216 O O . LEU A 1 286 ? 17.203 -29.097 -0.613 1.00 83.69 286 LEU A O 1
ATOM 2220 N N . TYR A 1 287 ? 17.006 -27.869 -2.484 1.00 86.81 287 TYR A N 1
ATOM 2221 C CA . TYR A 1 287 ? 16.236 -28.845 -3.249 1.00 86.81 287 TYR A CA 1
ATOM 2222 C C . TYR A 1 287 ? 17.034 -29.315 -4.467 1.00 86.81 287 TYR A C 1
ATOM 2224 O O . TYR A 1 287 ? 17.849 -28.580 -5.032 1.00 86.81 287 TYR A O 1
ATOM 2232 N N . ASN A 1 288 ? 16.812 -30.572 -4.850 1.00 87.88 288 ASN A N 1
ATOM 2233 C CA . ASN A 1 288 ? 17.398 -31.174 -6.040 1.00 87.88 288 ASN A CA 1
ATOM 2234 C C . ASN A 1 288 ? 16.276 -31.446 -7.044 1.00 87.88 288 ASN A C 1
ATOM 2236 O O . ASN A 1 288 ? 15.384 -32.262 -6.787 1.00 87.88 288 ASN A O 1
ATOM 2240 N N . SER A 1 289 ? 16.320 -30.738 -8.167 1.00 90.75 289 SER A N 1
ATOM 2241 C CA . SER A 1 289 ? 15.279 -30.773 -9.193 1.00 90.75 289 SER A CA 1
ATOM 2242 C C . SER A 1 289 ? 15.364 -32.020 -10.073 1.00 90.75 289 SER A C 1
ATOM 2244 O O . SER A 1 289 ? 14.384 -32.391 -10.710 1.00 90.75 289 SER A O 1
ATOM 2246 N N . GLY A 1 290 ? 16.514 -32.694 -10.132 1.00 91.56 290 GLY A N 1
ATOM 2247 C CA . GLY A 1 290 ? 16.781 -33.751 -11.107 1.00 91.56 290 GLY A CA 1
ATOM 2248 C C . GLY A 1 290 ? 17.065 -33.229 -12.524 1.00 91.56 290 GLY A C 1
ATOM 2249 O O . GLY A 1 290 ? 17.424 -34.021 -13.397 1.00 91.56 290 GLY A O 1
ATOM 2250 N N . LEU A 1 291 ? 16.949 -31.916 -12.764 1.00 93.75 291 LEU A N 1
ATOM 2251 C CA . LEU A 1 291 ? 17.249 -31.270 -14.046 1.00 93.75 291 LEU A CA 1
ATOM 2252 C C . LEU A 1 291 ? 18.735 -30.918 -14.191 1.00 93.75 291 LEU A C 1
ATOM 2254 O O . LEU A 1 291 ? 19.183 -30.639 -15.296 1.00 93.75 291 LEU A O 1
ATOM 2258 N N . GLU A 1 292 ? 19.526 -30.972 -13.119 1.00 93.50 292 GLU A N 1
ATOM 2259 C CA . GLU A 1 292 ? 20.928 -30.534 -13.084 1.00 93.50 292 GLU A CA 1
ATOM 2260 C C . GLU A 1 292 ? 21.783 -31.257 -14.135 1.00 93.50 292 GLU A C 1
ATOM 2262 O O . GLU A 1 292 ? 22.660 -30.653 -14.748 1.00 93.50 292 GLU A O 1
ATOM 2267 N N . GLY A 1 293 ? 21.499 -32.540 -14.392 1.00 92.44 293 GLY A N 1
ATOM 2268 C CA . GLY A 1 293 ? 22.157 -33.304 -15.453 1.00 92.44 293 GLY A CA 1
ATOM 2269 C C . GLY A 1 293 ? 21.845 -32.772 -16.856 1.00 92.44 293 GLY A C 1
ATOM 2270 O O . GLY A 1 293 ? 22.761 -32.597 -17.655 1.00 92.44 293 GLY A O 1
ATOM 2271 N N . LEU A 1 294 ? 20.573 -32.462 -17.134 1.00 94.00 294 LEU A N 1
ATOM 2272 C CA . LEU A 1 294 ? 20.132 -31.878 -18.407 1.00 94.00 294 LEU A CA 1
ATOM 2273 C C . LEU A 1 294 ? 20.691 -30.461 -18.594 1.00 94.00 294 LEU A C 1
ATOM 2275 O O . LEU A 1 294 ? 21.174 -30.119 -19.670 1.00 94.00 294 LEU A O 1
ATOM 2279 N N . LEU A 1 295 ? 20.677 -29.646 -17.541 1.00 94.56 295 LEU A N 1
ATOM 2280 C CA . LEU A 1 295 ? 21.231 -28.292 -17.569 1.00 94.56 295 LEU A CA 1
ATOM 2281 C C . LEU A 1 295 ? 22.746 -28.311 -17.818 1.00 94.56 295 LEU A C 1
ATOM 2283 O O . LEU A 1 295 ? 23.246 -27.518 -18.617 1.00 94.56 295 LEU A O 1
ATOM 2287 N N . ALA A 1 296 ? 23.466 -29.278 -17.239 1.00 92.81 296 ALA A N 1
ATOM 2288 C CA . ALA A 1 296 ? 24.890 -29.468 -17.499 1.00 92.81 296 ALA A CA 1
ATOM 2289 C C . ALA A 1 296 ? 25.178 -29.868 -18.959 1.00 92.81 296 ALA A C 1
ATOM 2291 O O . ALA A 1 296 ? 26.173 -29.409 -19.519 1.00 92.81 296 ALA A O 1
ATOM 2292 N N . GLU A 1 297 ? 24.315 -30.662 -19.611 1.00 91.06 297 GLU A N 1
ATOM 2293 C CA . GLU A 1 297 ? 24.410 -30.943 -21.059 1.00 91.06 297 GLU A CA 1
ATOM 2294 C C . GLU A 1 297 ? 24.311 -29.651 -21.898 1.00 91.06 297 GLU A C 1
ATOM 2296 O O . GLU A 1 297 ? 24.960 -29.536 -22.941 1.00 91.06 297 GLU A O 1
ATOM 2301 N N . TRP A 1 298 ? 23.558 -28.662 -21.405 1.00 92.31 298 TRP A N 1
ATOM 2302 C CA . TRP A 1 298 ? 23.380 -27.327 -21.989 1.00 92.31 298 TRP A CA 1
ATOM 2303 C C . TRP A 1 298 ? 24.410 -26.288 -21.513 1.00 92.31 298 TRP A C 1
ATOM 2305 O O . TRP A 1 298 ? 24.257 -25.093 -21.758 1.00 92.31 298 TRP A O 1
ATOM 2315 N N . GLY A 1 299 ? 25.492 -26.710 -20.854 1.00 91.06 299 GLY A N 1
ATOM 2316 C CA . GLY A 1 299 ? 26.539 -25.790 -20.406 1.00 91.06 299 GLY A CA 1
ATOM 2317 C C . GLY A 1 299 ? 26.188 -24.995 -19.147 1.00 91.06 299 GLY A C 1
ATOM 2318 O O . GLY A 1 299 ? 26.976 -24.136 -18.766 1.00 91.06 299 GLY A O 1
ATOM 2319 N N . VAL A 1 300 ? 25.063 -25.273 -18.482 1.00 94.56 300 VAL A N 1
ATOM 2320 C CA . VAL A 1 300 ? 24.643 -24.594 -17.248 1.00 94.56 300 VAL A CA 1
ATOM 2321 C C . VAL A 1 300 ? 24.987 -25.452 -16.029 1.00 94.56 300 VAL A C 1
ATOM 2323 O O . VAL A 1 300 ? 24.520 -26.579 -15.887 1.00 94.56 300 VAL A O 1
ATOM 2326 N N . GLN A 1 301 ? 25.807 -24.922 -15.127 1.00 93.56 301 GLN A N 1
ATOM 2327 C CA . GLN A 1 301 ? 26.202 -25.573 -13.877 1.00 93.56 301 GLN A CA 1
ATOM 2328 C C . GLN A 1 301 ? 25.463 -24.941 -12.697 1.00 93.56 301 GLN A C 1
ATOM 2330 O O . GLN A 1 301 ? 25.566 -23.736 -12.478 1.00 93.56 301 GLN A O 1
ATOM 2335 N N . ILE A 1 302 ? 24.751 -25.763 -11.925 1.00 93.75 302 ILE A N 1
ATOM 2336 C CA . ILE A 1 302 ? 24.029 -25.342 -10.717 1.00 93.75 302 ILE A CA 1
ATOM 2337 C C . ILE A 1 302 ? 24.890 -25.647 -9.489 1.00 93.75 302 ILE A C 1
ATOM 2339 O O . ILE A 1 302 ? 25.311 -26.790 -9.301 1.00 93.75 302 ILE A O 1
ATOM 2343 N N . GLY A 1 303 ? 25.181 -24.635 -8.669 1.00 89.75 303 GLY A N 1
ATOM 2344 C CA . GLY A 1 303 ? 25.960 -24.798 -7.439 1.00 89.75 303 GLY A CA 1
ATOM 2345 C C . GLY A 1 303 ? 25.112 -25.314 -6.280 1.00 89.75 303 GLY A C 1
ATOM 2346 O O . GLY A 1 303 ? 23.967 -24.903 -6.119 1.00 89.75 303 GLY A O 1
ATOM 2347 N N . ASP A 1 304 ? 25.656 -26.209 -5.452 1.00 89.44 304 ASP A N 1
ATOM 2348 C CA . ASP A 1 304 ? 25.039 -26.638 -4.184 1.00 89.44 304 ASP A CA 1
ATOM 2349 C C . ASP A 1 304 ? 25.430 -25.689 -3.046 1.00 89.44 304 ASP A C 1
ATOM 2351 O O . ASP A 1 304 ? 26.164 -26.036 -2.126 1.00 89.44 304 ASP A O 1
ATOM 2355 N N . ASP A 1 305 ? 25.008 -24.438 -3.202 1.00 90.38 305 ASP A N 1
ATOM 2356 C CA . ASP A 1 305 ? 25.341 -23.310 -2.343 1.00 90.38 305 ASP A CA 1
ATOM 2357 C C . ASP A 1 305 ? 24.154 -22.346 -2.236 1.00 90.38 305 ASP A C 1
ATOM 2359 O O . ASP A 1 305 ? 23.169 -22.465 -2.965 1.00 90.38 305 ASP A O 1
ATOM 2363 N N . PHE A 1 306 ? 24.245 -21.388 -1.318 1.00 90.19 306 PHE A N 1
ATOM 2364 C CA . PHE A 1 306 ? 23.425 -20.180 -1.350 1.00 90.19 306 PHE A CA 1
ATOM 2365 C C . PHE A 1 306 ? 24.330 -18.954 -1.367 1.00 90.19 306 PHE A C 1
ATOM 2367 O O . PHE A 1 306 ? 25.451 -18.966 -0.866 1.00 90.19 306 PHE A O 1
ATOM 2374 N N . VAL A 1 307 ? 23.858 -17.881 -1.972 1.00 90.44 307 VAL A N 1
ATOM 2375 C CA . VAL A 1 307 ? 24.646 -16.691 -2.237 1.00 90.44 307 VAL A CA 1
ATOM 2376 C C . VAL A 1 307 ? 24.372 -15.659 -1.158 1.00 90.44 307 VAL A C 1
ATOM 2378 O O . VAL A 1 307 ? 23.229 -15.337 -0.839 1.00 90.44 307 VAL A O 1
ATOM 2381 N N . ILE A 1 308 ? 25.451 -15.132 -0.595 1.00 87.44 308 ILE A N 1
ATOM 2382 C CA . ILE A 1 308 ? 25.435 -14.086 0.420 1.00 87.44 308 ILE A CA 1
ATOM 2383 C C . ILE A 1 308 ? 26.031 -12.832 -0.193 1.00 87.44 308 ILE A C 1
ATOM 2385 O O . ILE A 1 308 ? 27.062 -12.907 -0.855 1.00 87.44 308 ILE A O 1
ATOM 2389 N N . ASP A 1 309 ? 25.425 -11.673 0.066 1.00 83.75 309 ASP A N 1
ATOM 2390 C CA . ASP A 1 309 ? 25.996 -10.378 -0.305 1.00 83.75 309 ASP A CA 1
ATOM 2391 C C . ASP A 1 309 ? 26.132 -9.473 0.927 1.00 83.75 309 ASP A C 1
ATOM 2393 O O . ASP A 1 309 ? 25.170 -9.202 1.648 1.00 83.75 309 ASP A O 1
ATOM 2397 N N . THR A 1 310 ? 27.357 -8.998 1.176 1.00 80.00 310 THR A N 1
ATOM 2398 C CA . THR A 1 310 ? 27.685 -8.123 2.314 1.00 80.00 310 THR A CA 1
ATOM 2399 C C . THR A 1 310 ? 28.059 -6.698 1.917 1.00 80.00 310 THR A C 1
ATOM 2401 O O . THR A 1 310 ? 28.491 -5.923 2.769 1.00 80.00 310 THR A O 1
ATOM 2404 N N . SER A 1 311 ? 27.807 -6.301 0.665 1.00 77.94 311 SER A N 1
ATOM 2405 C CA . SER A 1 311 ? 28.020 -4.937 0.149 1.00 77.94 311 SER A CA 1
ATOM 2406 C C . SER A 1 311 ? 27.301 -3.838 0.936 1.00 77.94 311 SER A C 1
ATOM 2408 O O . SER A 1 311 ? 27.602 -2.654 0.779 1.00 77.94 311 SER A O 1
ATOM 2410 N N . GLY A 1 312 ? 26.336 -4.212 1.780 1.00 67.12 312 GLY A N 1
ATOM 2411 C CA . GLY A 1 312 ? 25.517 -3.302 2.570 1.00 67.12 312 GLY A CA 1
ATOM 2412 C C . GLY A 1 312 ? 24.315 -2.755 1.802 1.00 67.12 312 GLY A C 1
ATOM 2413 O O . GLY A 1 312 ? 23.452 -2.143 2.429 1.00 67.12 312 GLY A O 1
ATOM 2414 N N . ILE A 1 313 ? 24.196 -3.022 0.495 1.00 70.50 313 ILE A N 1
ATOM 2415 C CA . ILE A 1 313 ? 23.066 -2.564 -0.324 1.00 70.50 313 ILE A CA 1
ATOM 2416 C C . ILE A 1 313 ? 21.751 -3.122 0.231 1.00 70.50 313 ILE A C 1
ATOM 2418 O O . ILE A 1 313 ? 20.859 -2.340 0.539 1.00 70.50 313 ILE A O 1
ATOM 2422 N N . GLY A 1 314 ? 21.659 -4.433 0.483 1.00 66.06 314 GLY A N 1
ATOM 2423 C CA . GLY A 1 314 ? 20.462 -5.047 1.081 1.00 66.06 314 GLY A CA 1
ATOM 2424 C C . GLY A 1 314 ? 20.072 -4.436 2.434 1.00 66.06 314 GLY A C 1
ATOM 2425 O O . GLY A 1 314 ? 18.896 -4.180 2.688 1.00 66.06 314 GLY A O 1
ATOM 2426 N N . SER A 1 315 ? 21.060 -4.069 3.262 1.00 68.19 315 SER A N 1
ATOM 2427 C CA . SER A 1 315 ? 20.808 -3.455 4.574 1.00 68.19 315 SER A CA 1
ATOM 2428 C C . SER A 1 315 ? 20.168 -2.063 4.492 1.00 68.19 315 SER A C 1
ATOM 2430 O O . SER A 1 315 ? 19.427 -1.686 5.399 1.00 68.19 315 SER A O 1
ATOM 2432 N N . LEU A 1 316 ? 20.388 -1.321 3.397 1.00 65.56 316 LEU A N 1
ATOM 2433 C CA . LEU A 1 316 ? 19.710 -0.041 3.145 1.00 65.56 316 LEU A CA 1
ATOM 2434 C C . LEU A 1 316 ? 18.201 -0.220 2.927 1.00 65.56 316 LEU A C 1
ATOM 2436 O O . LEU A 1 316 ? 17.439 0.709 3.180 1.00 65.56 316 LEU A O 1
ATOM 2440 N N . PHE A 1 317 ? 17.779 -1.413 2.502 1.00 63.34 317 PHE A N 1
ATOM 2441 C CA . PHE A 1 317 ? 16.385 -1.780 2.245 1.00 63.34 317 PHE A CA 1
ATOM 2442 C C . PHE A 1 317 ? 15.783 -2.654 3.355 1.00 63.34 317 PHE A C 1
ATOM 2444 O O . PHE A 1 317 ? 14.693 -3.193 3.191 1.00 63.34 317 PHE A O 1
ATOM 2451 N N . GLY A 1 318 ? 16.476 -2.806 4.492 1.00 65.00 318 GLY A N 1
ATOM 2452 C CA . GLY A 1 318 ? 16.018 -3.650 5.601 1.00 65.00 318 GLY A CA 1
ATOM 2453 C C . GLY A 1 318 ? 16.065 -5.156 5.313 1.00 65.00 318 GLY A C 1
ATOM 2454 O O . GLY A 1 318 ? 15.499 -5.929 6.083 1.00 65.00 318 GLY A O 1
ATOM 2455 N N . LEU A 1 319 ? 16.737 -5.568 4.234 1.00 72.38 319 LEU A N 1
ATOM 2456 C CA . LEU A 1 319 ? 16.930 -6.967 3.861 1.00 72.38 319 LEU A CA 1
ATOM 2457 C C . LEU A 1 319 ? 18.145 -7.548 4.591 1.00 72.38 319 LEU A C 1
ATOM 2459 O O . LEU A 1 319 ? 19.098 -6.833 4.924 1.00 72.38 319 LEU A O 1
ATOM 2463 N N . ASP A 1 320 ? 18.109 -8.852 4.855 1.00 74.25 320 ASP A N 1
ATOM 2464 C CA . ASP A 1 320 ? 19.239 -9.550 5.457 1.00 74.25 320 ASP A CA 1
ATOM 2465 C C . ASP A 1 320 ? 20.303 -9.934 4.411 1.00 74.25 320 ASP A C 1
ATOM 2467 O O . ASP A 1 320 ? 20.113 -9.804 3.203 1.00 74.25 320 ASP A O 1
ATOM 2471 N N . PHE A 1 321 ? 21.460 -10.403 4.881 1.00 75.38 321 PHE A N 1
ATOM 2472 C CA . PHE A 1 321 ? 22.578 -10.795 4.014 1.00 75.38 321 PHE A CA 1
ATOM 2473 C C . PHE A 1 321 ? 22.281 -12.040 3.156 1.00 75.38 321 PHE A C 1
ATOM 2475 O O . PHE A 1 321 ? 23.082 -12.367 2.286 1.00 75.38 321 PHE A O 1
ATOM 2482 N N . THR A 1 322 ? 21.164 -12.741 3.396 1.00 81.31 322 THR A N 1
ATOM 2483 C CA . THR A 1 322 ? 20.730 -13.895 2.592 1.00 81.31 322 THR A CA 1
ATOM 2484 C C . THR A 1 322 ? 19.877 -13.493 1.393 1.00 81.31 322 THR A C 1
ATOM 2486 O O . THR A 1 322 ? 19.450 -14.355 0.632 1.00 81.31 322 THR A O 1
ATOM 2489 N N . THR A 1 323 ? 19.655 -12.187 1.209 1.00 87.56 323 THR A N 1
ATOM 2490 C CA . THR A 1 323 ? 18.976 -11.623 0.043 1.00 87.56 323 THR A CA 1
ATOM 2491 C C . THR A 1 323 ? 19.969 -10.814 -0.801 1.00 87.56 323 THR A C 1
ATOM 2493 O O . THR A 1 323 ? 20.056 -9.590 -0.638 1.00 87.56 323 THR A O 1
ATOM 2496 N N . PRO A 1 324 ? 20.794 -11.455 -1.652 1.00 86.94 324 PRO A N 1
ATOM 2497 C CA . PRO A 1 324 ? 21.702 -10.737 -2.535 1.00 86.94 324 PRO A CA 1
ATOM 2498 C C . PRO A 1 324 ? 20.959 -9.756 -3.449 1.00 86.94 324 PRO A C 1
ATOM 2500 O O . PRO A 1 324 ? 19.886 -10.044 -3.983 1.00 86.94 324 PRO A O 1
ATOM 2503 N N . VAL A 1 325 ? 21.571 -8.583 -3.637 1.00 86.62 325 VAL A N 1
ATOM 2504 C CA . VAL A 1 325 ? 21.071 -7.528 -4.524 1.00 86.62 325 VAL A CA 1
ATOM 2505 C C . VAL A 1 325 ? 21.998 -7.433 -5.727 1.00 86.62 325 VAL A C 1
ATOM 2507 O O . VAL A 1 325 ? 23.161 -7.049 -5.592 1.00 86.62 325 VAL A O 1
ATOM 2510 N N . ALA A 1 326 ? 21.490 -7.775 -6.907 1.00 88.06 326 ALA A N 1
ATOM 2511 C CA . ALA A 1 326 ? 22.244 -7.664 -8.142 1.00 88.06 326 ALA A CA 1
ATOM 2512 C C . ALA A 1 326 ? 22.084 -6.267 -8.750 1.00 88.06 326 ALA A C 1
ATOM 2514 O O . ALA A 1 326 ? 20.982 -5.737 -8.907 1.00 88.06 326 ALA A O 1
ATOM 2515 N N . VAL A 1 327 ? 23.226 -5.682 -9.098 1.00 83.69 327 VAL A N 1
ATOM 2516 C CA . VAL A 1 327 ? 23.346 -4.399 -9.814 1.00 83.69 327 VAL A CA 1
ATOM 2517 C C . VAL A 1 327 ? 24.239 -4.514 -11.048 1.00 83.69 327 VAL A C 1
ATOM 2519 O O . VAL A 1 327 ? 24.344 -3.573 -11.835 1.00 83.69 327 VAL A O 1
ATOM 2522 N N . ASN A 1 328 ? 24.884 -5.672 -11.205 1.00 87.31 328 ASN A N 1
ATOM 2523 C CA . ASN A 1 328 ? 25.777 -5.997 -12.298 1.00 87.31 328 ASN A CA 1
ATOM 2524 C C . ASN A 1 328 ? 25.062 -6.985 -13.215 1.00 87.31 328 ASN A C 1
ATOM 2526 O O . ASN A 1 328 ? 24.625 -8.049 -12.774 1.00 87.31 328 ASN A O 1
ATOM 2530 N N . TYR A 1 329 ? 24.973 -6.638 -14.493 1.00 91.31 329 TYR A N 1
ATOM 2531 C CA . TYR A 1 329 ? 24.321 -7.473 -15.490 1.00 91.31 329 TYR A CA 1
ATOM 2532 C C . TYR A 1 329 ? 25.262 -7.763 -16.651 1.00 91.31 329 TYR A C 1
ATOM 2534 O O . TYR A 1 329 ? 26.045 -6.897 -17.056 1.00 91.31 329 TYR A O 1
ATOM 2542 N N . GLY A 1 330 ? 25.164 -8.982 -17.177 1.00 86.81 330 GLY A N 1
ATOM 2543 C CA . GLY A 1 330 ? 25.899 -9.414 -18.358 1.00 86.81 330 GLY A CA 1
ATOM 2544 C C . GLY A 1 330 ? 25.462 -8.677 -19.622 1.00 86.81 330 GLY A C 1
ATOM 2545 O O . GLY A 1 330 ? 24.403 -8.042 -19.671 1.00 86.81 330 GLY A O 1
ATOM 2546 N N . ASP A 1 331 ? 26.293 -8.761 -20.659 1.00 85.81 331 ASP A N 1
ATOM 2547 C CA . ASP A 1 331 ? 25.969 -8.242 -21.987 1.00 85.81 331 ASP A CA 1
ATOM 2548 C C . ASP A 1 331 ? 25.080 -9.255 -22.722 1.00 85.81 331 ASP A C 1
ATOM 2550 O O . ASP A 1 331 ? 25.566 -10.232 -23.289 1.00 85.81 331 ASP A O 1
ATOM 2554 N N . HIS A 1 332 ? 23.763 -9.069 -22.619 1.00 89.62 332 HIS A N 1
ATOM 2555 C CA . HIS A 1 332 ? 22.751 -9.953 -23.195 1.00 89.62 332 HIS A CA 1
ATOM 2556 C C . HIS A 1 332 ? 21.451 -9.169 -23.459 1.00 89.62 332 HIS A C 1
ATOM 2558 O O . HIS A 1 332 ? 21.129 -8.292 -22.653 1.00 89.62 332 HIS A O 1
ATOM 2564 N N . PRO A 1 333 ? 20.658 -9.486 -24.506 1.00 84.25 333 PRO A N 1
ATOM 2565 C CA . PRO A 1 333 ? 19.402 -8.782 -24.801 1.00 84.25 333 PRO A CA 1
ATOM 2566 C C . PRO A 1 333 ? 18.434 -8.702 -23.610 1.00 84.25 333 PRO A C 1
ATOM 2568 O O . PRO A 1 333 ? 17.880 -7.644 -23.330 1.00 84.25 333 PRO A O 1
ATOM 2571 N N . VAL A 1 334 ? 18.309 -9.791 -22.840 1.00 88.25 334 VAL A N 1
ATOM 2572 C CA . VAL A 1 334 ? 17.467 -9.865 -21.623 1.00 88.25 334 VAL A CA 1
ATOM 2573 C C . VAL A 1 334 ? 17.802 -8.766 -20.604 1.00 88.25 334 VAL A C 1
ATOM 2575 O O . VAL A 1 334 ? 16.909 -8.265 -19.922 1.00 88.25 334 VAL A O 1
ATOM 2578 N N . THR A 1 335 ? 19.077 -8.383 -20.503 1.00 89.06 335 THR A N 1
ATOM 2579 C CA . THR A 1 335 ? 19.597 -7.489 -19.460 1.00 89.06 335 THR A CA 1
ATOM 2580 C C . THR A 1 335 ? 20.166 -6.172 -19.976 1.00 89.06 335 THR A C 1
ATOM 2582 O O . THR A 1 335 ? 20.583 -5.335 -19.173 1.00 89.06 335 THR A O 1
ATOM 2585 N N . GLU A 1 336 ? 20.160 -5.936 -21.290 1.00 80.12 336 GLU A N 1
ATOM 2586 C CA . GLU A 1 336 ? 20.686 -4.716 -21.919 1.00 80.12 336 GLU A CA 1
ATOM 2587 C C . GLU A 1 336 ? 20.082 -3.456 -21.283 1.00 80.12 336 GLU A C 1
ATOM 2589 O O . GLU A 1 336 ? 20.781 -2.494 -20.948 1.00 80.12 336 GLU A O 1
ATOM 2594 N N . LYS A 1 337 ? 18.771 -3.520 -21.049 1.00 72.56 337 LYS A N 1
ATOM 2595 C CA . LYS A 1 337 ? 17.948 -2.455 -20.486 1.00 72.56 337 LYS A CA 1
ATOM 2596 C C . LYS A 1 337 ? 17.902 -2.456 -18.945 1.00 72.56 337 LYS A C 1
ATOM 2598 O O . LYS A 1 337 ? 17.439 -1.488 -18.355 1.00 72.56 337 LYS A O 1
ATOM 2603 N N . HIS A 1 338 ? 18.457 -3.470 -18.275 1.00 79.19 338 HIS A N 1
ATOM 2604 C CA . HIS A 1 338 ? 18.522 -3.562 -16.804 1.00 79.19 338 HIS A CA 1
ATOM 2605 C C . HIS A 1 338 ? 19.695 -2.804 -16.174 1.00 79.19 338 HIS A C 1
ATOM 2607 O O . HIS A 1 338 ? 19.778 -2.681 -14.950 1.00 79.19 338 HIS A O 1
ATOM 2613 N N . ARG A 1 339 ? 20.585 -2.228 -16.992 1.00 74.50 339 ARG A N 1
ATOM 2614 C CA . ARG A 1 339 ? 21.717 -1.415 -16.525 1.00 74.50 339 ARG A CA 1
ATOM 2615 C C . ARG A 1 339 ? 21.223 -0.213 -15.706 1.00 74.50 339 ARG A C 1
ATOM 2617 O O . ARG A 1 339 ? 20.583 0.694 -16.230 1.00 74.50 339 ARG A O 1
ATOM 2624 N N . GLY A 1 340 ? 21.553 -0.197 -14.413 1.00 69.56 340 GLY A N 1
ATOM 2625 C CA . GLY A 1 340 ? 21.135 0.847 -13.468 1.00 69.56 340 GLY A CA 1
ATOM 2626 C C . GLY A 1 340 ? 19.871 0.527 -12.659 1.00 69.56 340 GLY A C 1
ATOM 2627 O O . GLY A 1 340 ? 19.471 1.355 -11.843 1.00 69.56 340 GLY A O 1
ATOM 2628 N N . MET A 1 341 ? 19.267 -0.653 -12.843 1.00 80.25 341 MET A N 1
ATOM 2629 C CA . MET A 1 341 ? 18.191 -1.177 -11.992 1.00 80.25 341 MET A CA 1
ATOM 2630 C C . MET A 1 341 ? 18.731 -2.209 -10.995 1.00 80.25 341 MET A C 1
ATOM 2632 O O . MET A 1 341 ? 19.747 -2.857 -11.240 1.00 80.25 341 MET A O 1
ATOM 2636 N N . MET A 1 342 ? 18.055 -2.373 -9.860 1.00 83.31 342 MET A N 1
ATOM 2637 C CA . MET A 1 342 ? 18.404 -3.383 -8.855 1.00 83.31 342 MET A CA 1
ATOM 2638 C C . MET A 1 342 ? 17.452 -4.571 -8.961 1.00 83.31 342 MET A C 1
ATOM 2640 O O . MET A 1 342 ? 16.255 -4.371 -9.172 1.00 83.31 342 MET A O 1
ATOM 2644 N N . THR A 1 343 ? 17.976 -5.781 -8.778 1.00 90.81 343 THR A N 1
ATOM 2645 C CA . THR A 1 343 ? 17.165 -6.996 -8.623 1.00 90.81 343 THR A CA 1
ATOM 2646 C C . THR A 1 343 ? 17.522 -7.738 -7.338 1.00 90.81 343 THR A C 1
ATOM 2648 O O . THR A 1 343 ? 18.670 -7.695 -6.893 1.00 90.81 343 THR A O 1
ATOM 2651 N N . PHE A 1 344 ? 16.530 -8.362 -6.707 1.00 90.50 344 PHE A N 1
ATOM 2652 C CA . PHE A 1 344 ? 16.617 -8.966 -5.374 1.00 90.50 344 PHE A CA 1
ATOM 2653 C C . PHE A 1 344 ? 16.306 -10.455 -5.449 1.00 90.50 344 PHE A C 1
ATOM 2655 O O . PHE A 1 344 ? 15.315 -10.824 -6.076 1.00 90.50 344 PHE A O 1
ATOM 2662 N N . TYR A 1 345 ? 17.113 -11.278 -4.783 1.00 92.12 345 TYR A N 1
ATOM 2663 C CA . TYR A 1 345 ? 16.978 -12.735 -4.815 1.00 92.12 345 TYR A CA 1
ATOM 2664 C C . TYR A 1 345 ? 17.008 -13.268 -3.391 1.00 92.12 345 TYR A C 1
ATOM 2666 O O . TYR A 1 345 ? 17.999 -13.052 -2.697 1.00 92.12 345 TYR A O 1
ATOM 2674 N N . GLN A 1 346 ? 15.946 -13.918 -2.925 1.00 89.31 346 GLN A N 1
ATOM 2675 C CA . GLN A 1 346 ? 15.880 -14.424 -1.555 1.00 89.31 346 GLN A CA 1
ATOM 2676 C C . GLN A 1 346 ? 16.475 -15.830 -1.521 1.00 89.31 346 GLN A C 1
ATOM 2678 O O . GLN A 1 346 ? 15.947 -16.742 -2.133 1.00 89.31 346 GLN A O 1
ATOM 2683 N N . LEU A 1 347 ? 17.582 -16.022 -0.794 1.00 86.75 347 LEU A N 1
ATOM 2684 C CA . LEU A 1 347 ? 18.299 -17.302 -0.761 1.00 86.75 347 LEU A CA 1
ATOM 2685 C C . LEU A 1 347 ? 18.676 -17.812 -2.165 1.00 86.75 347 LEU A C 1
ATOM 2687 O O . LEU A 1 347 ? 18.576 -19.000 -2.429 1.00 86.75 347 LEU A O 1
ATOM 2691 N N . GLY A 1 348 ? 19.139 -16.951 -3.074 1.00 89.81 348 GLY A N 1
ATOM 2692 C CA . GLY A 1 348 ? 19.560 -17.415 -4.401 1.00 89.81 348 GLY A CA 1
ATOM 2693 C C . GLY A 1 348 ? 20.777 -18.351 -4.348 1.00 89.81 348 GLY A C 1
ATOM 2694 O O . GLY A 1 348 ? 21.642 -18.183 -3.494 1.00 89.81 348 GLY A O 1
ATOM 2695 N N . ARG A 1 349 ? 20.878 -19.317 -5.263 1.00 92.81 349 ARG A N 1
ATOM 2696 C CA . ARG A 1 349 ? 22.054 -20.183 -5.482 1.00 92.81 349 ARG A CA 1
ATOM 2697 C C . ARG A 1 349 ? 22.852 -19.752 -6.705 1.00 92.81 349 ARG A C 1
ATOM 2699 O O . ARG A 1 349 ? 22.355 -19.025 -7.564 1.00 92.81 349 ARG A O 1
ATOM 2706 N N . SER A 1 350 ? 24.094 -20.212 -6.810 1.00 94.50 350 SER A N 1
ATOM 2707 C CA . SER A 1 350 ? 24.918 -19.885 -7.972 1.00 94.50 350 SER A CA 1
ATOM 2708 C C . SER A 1 350 ? 24.526 -20.685 -9.222 1.00 94.50 350 SER A C 1
ATOM 2710 O O . SER A 1 350 ? 24.269 -21.892 -9.171 1.00 94.50 350 SER A O 1
ATOM 2712 N N . VAL A 1 351 ? 24.538 -20.008 -10.370 1.00 94.69 351 VAL A N 1
ATOM 2713 C CA . VAL A 1 351 ? 24.297 -20.584 -11.701 1.00 94.69 351 VAL A CA 1
ATOM 2714 C C . VAL A 1 351 ? 25.419 -20.118 -12.617 1.00 94.69 351 VAL A C 1
ATOM 2716 O O . VAL A 1 351 ? 25.674 -18.927 -12.696 1.00 94.69 351 VAL A O 1
ATOM 2719 N N . GLN A 1 352 ? 26.119 -21.032 -13.287 1.00 93.31 352 GLN A N 1
ATOM 2720 C CA . GLN A 1 352 ? 27.313 -20.710 -14.080 1.00 93.31 352 GLN A CA 1
ATOM 2721 C C . GLN A 1 352 ? 27.249 -21.250 -15.493 1.00 93.31 352 GLN A C 1
ATOM 2723 O O . GLN A 1 352 ? 26.740 -22.347 -15.725 1.00 93.31 352 GLN A O 1
ATOM 2728 N N . PHE A 1 353 ? 27.831 -20.504 -16.429 1.00 92.56 353 PHE A N 1
ATOM 2729 C CA . PHE A 1 353 ? 27.943 -20.945 -17.812 1.00 92.56 353 PHE A CA 1
ATOM 2730 C C . PHE A 1 353 ? 29.323 -21.549 -18.105 1.00 92.56 353 PHE A C 1
ATOM 2732 O O . PHE A 1 353 ? 30.367 -20.963 -17.821 1.00 92.56 353 PHE A O 1
ATOM 2739 N N . SER A 1 354 ? 29.341 -22.725 -18.731 1.00 88.25 354 SER A N 1
ATOM 2740 C CA . SER A 1 354 ? 30.546 -23.446 -19.134 1.00 88.25 354 SER A CA 1
ATOM 2741 C C . SER A 1 354 ? 30.555 -23.693 -20.642 1.00 88.25 354 SER A C 1
ATOM 2743 O O . SER A 1 354 ? 30.033 -24.687 -21.145 1.00 88.25 354 SER A O 1
ATOM 2745 N N . ALA A 1 355 ? 31.240 -22.811 -21.372 1.00 68.62 355 ALA A N 1
ATOM 2746 C CA . ALA A 1 355 ? 31.338 -22.820 -22.837 1.00 68.62 355 ALA A CA 1
ATOM 2747 C C . ALA A 1 355 ? 32.083 -24.037 -23.451 1.00 68.62 355 ALA A C 1
ATOM 2749 O O . ALA A 1 355 ? 32.341 -24.070 -24.652 1.00 68.62 355 ALA A O 1
ATOM 2750 N N . GLY A 1 356 ? 32.488 -25.028 -22.645 1.00 64.25 356 GLY A N 1
ATOM 2751 C CA . GLY A 1 356 ? 33.350 -26.145 -23.058 1.00 64.25 356 GLY A CA 1
ATOM 2752 C C . GLY A 1 356 ? 32.646 -27.477 -23.341 1.00 64.25 356 GLY A C 1
ATOM 2753 O O . GLY A 1 356 ? 33.325 -28.428 -23.727 1.00 64.25 356 GLY A O 1
ATOM 2754 N N . ILE A 1 357 ? 31.329 -27.577 -23.127 1.00 70.81 357 ILE A N 1
ATOM 2755 C CA . ILE A 1 357 ? 30.598 -28.860 -23.165 1.00 70.81 357 ILE A CA 1
ATOM 2756 C C . ILE A 1 357 ? 30.091 -29.192 -24.578 1.00 70.81 357 ILE A C 1
ATOM 2758 O O . ILE A 1 357 ? 30.271 -30.317 -25.050 1.00 70.81 357 ILE A O 1
ATOM 2762 N N . ARG A 1 358 ? 29.530 -28.206 -25.289 1.00 73.06 358 ARG A N 1
ATOM 2763 C CA . ARG A 1 358 ? 28.994 -28.339 -26.654 1.00 73.06 358 ARG A CA 1
ATOM 2764 C C . ARG A 1 358 ? 29.368 -27.097 -27.475 1.00 73.06 358 ARG A C 1
ATOM 2766 O O . ARG A 1 358 ? 29.146 -25.977 -27.033 1.00 73.06 358 ARG A O 1
ATOM 2773 N N . GLY A 1 359 ? 29.978 -27.276 -28.650 1.00 69.31 359 GLY A N 1
ATOM 2774 C CA . GLY A 1 359 ? 30.510 -26.158 -29.461 1.00 69.31 359 GLY A CA 1
ATOM 2775 C C . GLY A 1 359 ? 29.455 -25.336 -30.221 1.00 69.31 359 GLY A C 1
ATOM 2776 O O . GLY A 1 359 ? 29.766 -24.284 -30.793 1.00 69.31 359 GLY A O 1
ATOM 2777 N N . ASP A 1 360 ? 28.222 -25.832 -30.246 1.00 82.00 360 ASP A N 1
ATOM 2778 C CA . ASP A 1 360 ? 27.030 -25.238 -30.849 1.00 82.00 360 ASP A CA 1
ATOM 2779 C C . ASP A 1 360 ? 26.185 -24.424 -29.860 1.00 82.00 360 ASP A C 1
ATOM 2781 O O . ASP A 1 360 ? 25.144 -23.923 -30.258 1.00 82.00 360 ASP A O 1
ATOM 2785 N N . LEU A 1 361 ? 26.614 -24.267 -28.605 1.00 86.81 361 LEU A N 1
ATOM 2786 C CA . LEU A 1 361 ? 25.924 -23.437 -27.617 1.00 86.81 361 LEU A CA 1
ATOM 2787 C C . LEU A 1 361 ? 26.609 -22.074 -27.480 1.00 86.81 361 LEU A C 1
ATOM 2789 O O . LEU A 1 361 ? 27.840 -21.985 -27.447 1.00 86.81 361 LEU A O 1
ATOM 2793 N N . GLU A 1 362 ? 25.807 -21.021 -27.381 1.00 88.25 362 GLU A N 1
ATOM 2794 C CA . GLU A 1 362 ? 26.229 -19.683 -26.970 1.00 88.25 362 GLU A CA 1
ATOM 2795 C C . GLU A 1 362 ? 25.460 -19.308 -25.712 1.00 88.25 362 GLU A C 1
ATOM 2797 O O . GLU A 1 362 ? 24.250 -19.493 -25.643 1.00 88.25 362 GLU A O 1
ATOM 2802 N N . GLY A 1 363 ? 26.155 -18.816 -24.695 1.00 87.38 363 GLY A N 1
ATOM 2803 C CA . GLY A 1 363 ? 25.520 -18.458 -23.439 1.00 87.38 363 GLY A CA 1
ATOM 2804 C C . GLY A 1 363 ? 26.311 -17.415 -22.678 1.00 87.38 363 GLY A C 1
ATOM 2805 O O . GLY A 1 363 ? 27.506 -17.216 -22.915 1.00 87.38 363 GLY A O 1
ATOM 2806 N N . ALA A 1 364 ? 25.614 -16.735 -21.778 1.00 91.56 364 ALA A N 1
ATOM 2807 C CA . ALA A 1 364 ? 26.153 -15.677 -20.947 1.00 91.56 364 ALA A CA 1
ATOM 2808 C C . ALA A 1 364 ? 25.543 -15.735 -19.544 1.00 91.56 364 ALA A C 1
ATOM 2810 O O . ALA A 1 364 ? 24.366 -16.042 -19.358 1.00 91.56 364 ALA A O 1
ATOM 2811 N N . GLU A 1 365 ? 26.359 -15.400 -18.553 1.00 95.31 365 GLU A N 1
ATOM 2812 C CA . GLU A 1 365 ? 25.900 -15.079 -17.204 1.00 95.31 365 GLU A CA 1
ATOM 2813 C C . GLU A 1 365 ? 25.232 -13.701 -17.250 1.00 95.31 365 GLU A C 1
ATOM 2815 O O . GLU A 1 365 ? 25.874 -12.708 -17.594 1.00 95.31 365 GLU A O 1
ATOM 2820 N N . ILE A 1 366 ? 23.931 -13.640 -16.961 1.00 94.50 366 ILE A N 1
ATOM 2821 C CA . ILE A 1 366 ? 23.110 -12.440 -17.181 1.00 94.50 366 ILE A CA 1
ATOM 2822 C C . ILE A 1 366 ? 22.914 -11.615 -15.906 1.00 94.50 366 ILE A C 1
ATOM 2824 O O . ILE A 1 366 ? 22.820 -10.392 -15.981 1.00 94.50 366 ILE A O 1
ATOM 2828 N N . VAL A 1 367 ? 22.942 -12.247 -14.731 1.00 95.19 367 VAL A N 1
ATOM 2829 C CA . VAL A 1 367 ? 22.823 -11.573 -13.429 1.00 95.19 367 VAL A CA 1
ATOM 2830 C C . VAL A 1 367 ? 24.018 -11.935 -12.564 1.00 95.19 367 VAL A C 1
ATOM 2832 O O . VAL A 1 367 ? 24.303 -13.118 -12.372 1.00 95.19 367 VAL A O 1
ATOM 2835 N N . LEU A 1 368 ? 24.694 -10.921 -12.024 1.00 92.62 368 LEU A N 1
ATOM 2836 C CA . LEU A 1 368 ? 25.887 -11.060 -11.195 1.00 92.62 368 LEU A CA 1
ATOM 2837 C C . LEU A 1 368 ? 25.709 -10.290 -9.879 1.00 92.62 368 LEU A C 1
ATOM 2839 O O . LEU A 1 368 ? 25.215 -9.157 -9.861 1.00 92.62 368 LEU A O 1
ATOM 2843 N N . THR A 1 369 ? 26.152 -10.878 -8.768 1.00 90.44 369 THR A N 1
ATOM 2844 C CA . THR A 1 369 ? 26.224 -10.170 -7.483 1.00 90.44 369 THR A CA 1
ATOM 2845 C C . THR A 1 369 ? 27.286 -9.073 -7.490 1.00 90.44 369 THR A C 1
ATOM 2847 O O . THR A 1 369 ? 28.038 -8.879 -8.453 1.00 90.44 369 THR A O 1
ATOM 2850 N N . SER A 1 370 ? 27.398 -8.357 -6.370 1.00 86.94 370 SER A N 1
ATOM 2851 C CA . SER A 1 370 ? 28.579 -7.540 -6.120 1.00 86.94 370 SER A CA 1
ATOM 2852 C C . SER A 1 370 ? 29.843 -8.402 -5.958 1.00 86.94 370 SER A C 1
ATOM 2854 O O . SER A 1 370 ? 29.782 -9.594 -5.643 1.00 86.94 370 SER A O 1
ATOM 2856 N N . GLU A 1 371 ? 31.005 -7.762 -6.099 1.00 86.19 371 GLU A N 1
ATOM 2857 C CA . GLU A 1 371 ? 32.330 -8.323 -5.777 1.00 86.19 371 GLU A CA 1
ATOM 2858 C C . GLU A 1 371 ? 32.468 -8.723 -4.292 1.00 86.19 371 GLU A C 1
ATOM 2860 O O . GLU A 1 371 ? 33.394 -9.435 -3.919 1.00 86.19 371 GLU A O 1
ATOM 2865 N N . GLN A 1 372 ? 31.574 -8.231 -3.423 1.00 82.94 372 GLN A N 1
ATOM 2866 C CA . GLN A 1 372 ? 31.552 -8.546 -1.989 1.00 82.94 372 GLN A CA 1
ATOM 2867 C C . GLN A 1 372 ? 30.598 -9.701 -1.653 1.00 82.94 372 GLN A C 1
ATOM 2869 O O . GLN A 1 372 ? 30.423 -10.027 -0.474 1.00 82.94 372 GLN A O 1
ATOM 2874 N N . GLY A 1 373 ? 29.962 -10.292 -2.667 1.00 86.94 373 GLY A N 1
ATOM 2875 C CA . GLY A 1 373 ? 29.197 -11.518 -2.510 1.00 86.94 373 GLY A CA 1
ATOM 2876 C C . GLY A 1 373 ? 30.088 -12.758 -2.489 1.00 86.94 373 GLY A C 1
ATOM 2877 O O . GLY A 1 373 ? 31.227 -12.715 -2.946 1.00 86.94 373 GLY A O 1
ATOM 2878 N N . TRP A 1 374 ? 29.583 -13.866 -1.962 1.00 90.81 374 TRP A N 1
ATOM 2879 C CA . TRP A 1 374 ? 30.191 -15.191 -2.099 1.00 90.81 374 TRP A CA 1
ATOM 2880 C C . TRP A 1 374 ? 29.106 -16.266 -2.103 1.00 90.81 374 TRP A C 1
ATOM 2882 O O . TRP A 1 374 ? 27.985 -16.031 -1.654 1.00 90.81 374 TRP A O 1
ATOM 2892 N N . ALA A 1 375 ? 29.442 -17.440 -2.626 1.00 90.50 375 ALA A N 1
ATOM 2893 C CA . ALA A 1 375 ? 28.590 -18.616 -2.555 1.00 90.50 375 ALA A CA 1
ATOM 2894 C C . ALA A 1 375 ? 29.001 -19.460 -1.339 1.00 90.50 375 ALA A C 1
ATOM 2896 O O . ALA A 1 375 ? 30.122 -19.974 -1.302 1.00 90.50 375 ALA A O 1
ATOM 2897 N N . GLU A 1 376 ? 28.111 -19.536 -0.353 1.00 88.81 376 GLU A N 1
ATOM 2898 C CA . GLU A 1 376 ? 28.242 -20.261 0.910 1.00 88.81 376 GLU A CA 1
ATOM 2899 C C . GLU A 1 376 ? 27.777 -21.707 0.738 1.00 88.81 376 GLU A C 1
ATOM 2901 O O . GLU A 1 376 ? 26.638 -21.972 0.339 1.00 88.81 376 GLU A O 1
ATOM 2906 N N . THR A 1 377 ? 28.666 -22.646 1.053 1.00 86.06 377 THR A N 1
ATOM 2907 C CA . THR A 1 377 ? 28.388 -24.086 0.928 1.00 86.06 377 THR A CA 1
ATOM 2908 C C . THR A 1 377 ? 27.905 -24.710 2.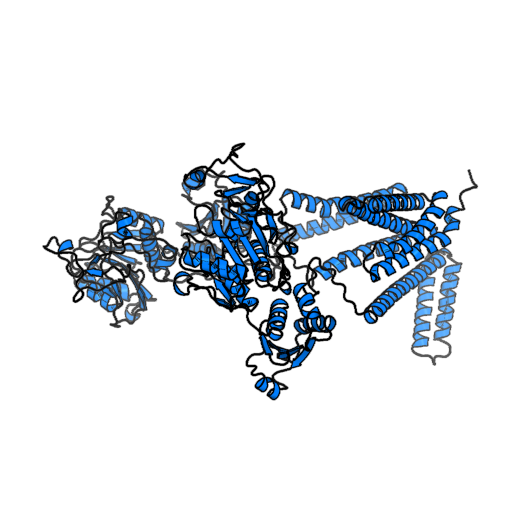239 1.00 86.06 377 THR A C 1
ATOM 2910 O O . THR A 1 377 ? 27.304 -25.788 2.220 1.00 86.06 377 THR A O 1
ATOM 2913 N N . ASP A 1 378 ? 28.103 -24.047 3.387 1.00 80.88 378 ASP A N 1
ATOM 2914 C CA . ASP A 1 378 ? 27.580 -24.512 4.670 1.00 80.88 378 ASP A CA 1
ATOM 2915 C C . ASP A 1 378 ? 26.100 -24.140 4.857 1.00 80.88 378 ASP A C 1
ATOM 2917 O O . ASP A 1 378 ? 25.711 -23.137 5.462 1.00 80.88 378 ASP A O 1
ATOM 2921 N N . LEU A 1 379 ? 25.236 -25.032 4.380 1.00 73.25 379 LEU A N 1
ATOM 2922 C CA . LEU A 1 379 ? 23.783 -24.908 4.489 1.00 73.25 379 LEU A CA 1
ATOM 2923 C C . LEU A 1 379 ? 23.262 -25.034 5.937 1.00 73.25 379 LEU A C 1
ATOM 2925 O O . LEU A 1 379 ? 22.103 -24.701 6.203 1.00 73.25 379 LEU A O 1
ATOM 2929 N N . SER A 1 380 ? 24.084 -25.483 6.900 1.00 68.50 380 SER A N 1
ATOM 2930 C CA . SER A 1 380 ? 23.662 -25.624 8.305 1.00 68.50 380 SER A CA 1
ATOM 2931 C C . SER A 1 380 ? 23.347 -24.276 8.969 1.00 68.50 380 SER A C 1
ATOM 2933 O O . SER A 1 380 ? 22.492 -24.202 9.858 1.00 68.50 380 SER A O 1
ATOM 2935 N N . VAL A 1 381 ? 23.929 -23.188 8.452 1.00 67.69 381 VAL A N 1
ATOM 2936 C CA . VAL A 1 381 ? 23.693 -21.799 8.876 1.00 67.69 381 VAL A CA 1
ATOM 2937 C C . VAL A 1 381 ? 22.226 -21.370 8.695 1.00 67.69 381 VAL A C 1
ATOM 2939 O O . VAL A 1 381 ? 21.721 -20.509 9.428 1.00 67.69 381 VAL A O 1
ATOM 2942 N N . LEU A 1 382 ? 21.498 -21.993 7.762 1.00 66.81 382 LEU A N 1
ATOM 2943 C CA . LEU A 1 382 ? 20.076 -21.723 7.534 1.00 66.81 382 LEU A CA 1
ATOM 2944 C C . LEU A 1 382 ? 19.175 -22.382 8.596 1.00 66.81 382 LEU A C 1
ATOM 2946 O O . LEU A 1 382 ? 18.106 -21.844 8.899 1.00 66.81 382 LEU A O 1
ATOM 2950 N N . ALA A 1 383 ? 19.623 -23.478 9.222 1.00 60.22 383 ALA A N 1
ATOM 2951 C CA . ALA A 1 383 ? 18.849 -24.267 10.184 1.00 60.22 383 ALA A CA 1
ATOM 2952 C C . ALA A 1 383 ? 18.923 -23.757 11.642 1.00 60.22 383 ALA A C 1
ATOM 2954 O O . ALA A 1 383 ? 18.006 -24.008 12.430 1.00 60.22 383 ALA A O 1
ATOM 2955 N N . GLU A 1 384 ? 19.973 -23.022 12.030 1.00 55.25 384 GLU A N 1
ATOM 2956 C CA . GLU A 1 384 ? 20.136 -22.527 13.406 1.00 55.25 384 GLU A CA 1
ATOM 2957 C C . GLU A 1 384 ? 19.315 -21.248 13.689 1.00 55.25 384 GLU A C 1
ATOM 2959 O O . GLU A 1 384 ? 19.576 -20.159 13.168 1.00 55.25 384 GLU A O 1
ATOM 2964 N N . LYS A 1 385 ? 18.317 -21.348 14.582 1.00 44.84 385 LYS A N 1
ATOM 2965 C CA . LYS A 1 385 ? 17.533 -20.200 15.077 1.00 44.84 385 LYS A CA 1
ATOM 2966 C C . LYS A 1 385 ? 18.300 -19.428 16.166 1.00 44.84 385 LYS A C 1
ATOM 2968 O O . LYS A 1 385 ? 18.059 -19.626 17.354 1.00 44.84 385 LYS A O 1
ATOM 2973 N N . GLY A 1 386 ? 19.190 -18.510 15.770 1.00 41.50 386 GLY A N 1
ATOM 2974 C CA . GLY A 1 386 ? 19.761 -17.490 16.669 1.00 41.50 386 GLY A CA 1
ATOM 2975 C C . GLY A 1 386 ? 21.086 -16.867 16.205 1.00 41.50 386 GLY A C 1
ATOM 2976 O O . GLY A 1 386 ? 22.058 -17.577 16.009 1.00 41.50 386 GLY A O 1
ATOM 2977 N N . LYS A 1 387 ? 21.130 -15.525 16.069 1.00 47.06 387 LYS A N 1
ATOM 2978 C CA . LYS A 1 387 ? 22.304 -14.674 15.728 1.00 47.06 387 LYS A CA 1
ATOM 2979 C C . LYS A 1 387 ? 23.326 -15.331 14.781 1.00 47.06 387 LYS A C 1
ATOM 2981 O O . LYS A 1 387 ? 24.469 -15.581 15.165 1.00 47.06 387 LYS A O 1
ATOM 2986 N N . ARG A 1 388 ? 22.910 -15.516 13.525 1.00 57.22 388 ARG A N 1
ATOM 2987 C CA . ARG A 1 388 ? 23.754 -15.961 12.410 1.00 57.22 388 ARG A CA 1
ATOM 2988 C C . ARG A 1 388 ? 24.971 -15.040 12.266 1.00 57.22 388 ARG A C 1
ATOM 2990 O O . ARG A 1 388 ? 24.823 -13.837 12.054 1.00 57.22 388 ARG A O 1
ATOM 2997 N N . LYS A 1 389 ? 26.171 -15.595 12.409 1.00 60.28 389 LYS A N 1
ATOM 2998 C CA . LYS A 1 389 ? 27.419 -14.949 11.994 1.00 60.28 389 LYS A CA 1
ATOM 2999 C C . LYS A 1 389 ? 27.964 -15.766 10.842 1.00 60.28 389 LYS A C 1
ATOM 3001 O O . LYS A 1 389 ? 28.481 -16.847 11.089 1.00 60.28 389 LYS A O 1
ATOM 3006 N N . VAL A 1 390 ? 27.840 -15.248 9.627 1.00 68.00 390 VAL A N 1
ATOM 30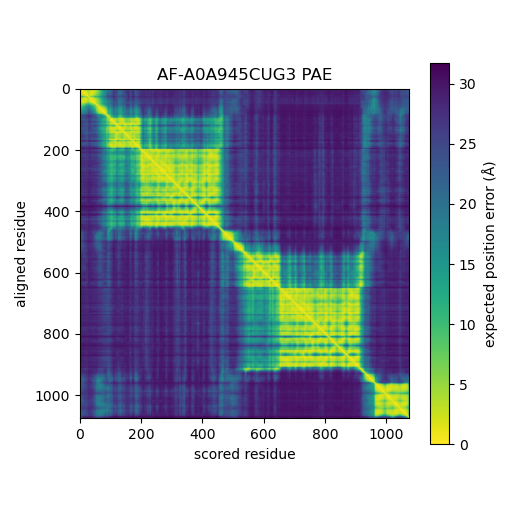07 C CA . VAL A 1 390 ? 28.445 -15.879 8.454 1.00 68.00 390 VAL A CA 1
ATOM 3008 C C . VAL A 1 390 ? 29.786 -15.225 8.173 1.00 68.00 390 VAL A C 1
ATOM 3010 O O . VAL A 1 390 ? 29.953 -14.018 8.379 1.00 68.00 390 VAL A O 1
ATOM 3013 N N . LYS A 1 391 ? 30.764 -16.032 7.777 1.00 77.56 391 LYS A N 1
ATOM 3014 C CA . LYS A 1 391 ? 32.101 -15.585 7.411 1.00 77.56 391 LYS A CA 1
ATOM 3015 C C . LYS A 1 391 ? 32.566 -16.465 6.261 1.00 77.56 391 LYS A C 1
ATOM 3017 O O . LYS A 1 391 ? 32.579 -17.669 6.432 1.00 77.56 391 LYS A O 1
ATOM 3022 N N . MET A 1 392 ? 33.019 -15.837 5.180 1.00 80.06 392 MET A N 1
ATOM 3023 C CA . MET A 1 392 ? 33.617 -16.545 4.054 1.00 80.06 392 MET A CA 1
ATOM 3024 C C . MET A 1 392 ? 34.811 -17.399 4.509 1.00 80.06 392 MET A C 1
ATOM 3026 O O . MET A 1 392 ? 35.774 -16.876 5.098 1.00 80.06 392 MET A O 1
ATOM 3030 N N . ASP A 1 393 ? 34.753 -18.690 4.206 1.00 81.19 393 ASP A N 1
ATOM 3031 C CA . ASP A 1 393 ? 35.805 -19.661 4.462 1.00 81.19 393 ASP A CA 1
ATOM 3032 C C . ASP A 1 393 ? 36.728 -19.791 3.239 1.00 81.19 393 ASP A C 1
ATOM 3034 O O . ASP A 1 393 ? 36.390 -20.357 2.196 1.00 81.19 393 ASP A O 1
ATOM 3038 N N . GLU A 1 394 ? 37.943 -19.242 3.365 1.00 76.44 394 GLU A N 1
ATOM 3039 C CA . GLU A 1 394 ? 38.938 -19.214 2.286 1.00 76.44 394 GLU A CA 1
ATOM 3040 C C . GLU A 1 394 ? 39.273 -20.626 1.769 1.00 76.44 394 GLU A C 1
ATOM 3042 O O . GLU A 1 394 ? 39.816 -21.465 2.491 1.00 76.44 394 GLU A O 1
ATOM 3047 N N . GLY A 1 395 ? 39.007 -20.864 0.480 1.00 74.75 395 GLY A N 1
ATOM 3048 C CA . GLY A 1 395 ? 39.293 -22.131 -0.203 1.00 74.75 395 GLY A CA 1
ATOM 3049 C C . GLY A 1 395 ? 38.175 -23.174 -0.124 1.00 74.75 395 GLY A C 1
ATOM 3050 O O . GLY A 1 395 ? 38.319 -24.230 -0.742 1.00 74.75 395 GLY A O 1
ATOM 3051 N N . VAL A 1 396 ? 37.089 -22.880 0.597 1.00 79.94 396 VAL A N 1
ATOM 3052 C CA . VAL A 1 396 ? 35.843 -23.662 0.612 1.00 79.94 396 VAL A CA 1
ATOM 3053 C C . VAL A 1 396 ? 34.760 -22.892 -0.139 1.00 79.94 396 VAL A C 1
ATOM 3055 O O . VAL A 1 396 ? 34.220 -23.404 -1.118 1.00 79.94 396 VAL A O 1
ATOM 3058 N N . ASP A 1 397 ? 34.540 -21.634 0.242 1.00 84.25 397 ASP A N 1
ATOM 3059 C CA . ASP A 1 397 ? 33.567 -20.761 -0.406 1.00 84.25 397 ASP A CA 1
ATOM 3060 C C . ASP A 1 397 ? 34.131 -20.106 -1.662 1.00 84.25 397 ASP A C 1
ATOM 3062 O O . ASP A 1 397 ? 35.336 -19.841 -1.786 1.00 84.25 397 ASP A O 1
ATOM 3066 N N . ARG A 1 398 ? 33.234 -19.794 -2.602 1.00 84.69 398 ARG A N 1
ATOM 3067 C CA . ARG A 1 398 ? 33.603 -19.079 -3.826 1.00 84.69 398 ARG A CA 1
ATOM 3068 C C . ARG A 1 398 ? 33.368 -17.582 -3.658 1.00 84.69 398 ARG A C 1
ATOM 3070 O O . ARG A 1 398 ? 32.215 -17.198 -3.479 1.00 84.69 398 ARG A O 1
ATOM 3077 N N . PRO A 1 399 ? 34.412 -16.739 -3.749 1.00 87.81 399 PRO A N 1
ATOM 3078 C CA . PRO A 1 399 ? 34.244 -15.294 -3.720 1.00 87.81 399 PRO A CA 1
ATOM 3079 C C . PRO A 1 399 ? 33.585 -14.801 -5.011 1.00 87.81 399 PRO A C 1
ATOM 3081 O O . PRO A 1 399 ? 33.759 -15.398 -6.076 1.00 87.81 399 PRO A O 1
ATOM 3084 N N . GLY A 1 400 ? 32.834 -13.712 -4.895 1.00 84.50 400 GLY A N 1
ATOM 3085 C CA . GLY A 1 400 ? 32.122 -13.082 -5.993 1.00 84.50 400 GLY A CA 1
ATOM 3086 C C . GLY A 1 400 ? 33.026 -12.347 -6.987 1.00 84.50 400 GLY A C 1
ATOM 3087 O O . GLY A 1 400 ? 34.241 -12.264 -6.784 1.00 84.50 400 GLY A O 1
ATOM 3088 N N . PRO A 1 401 ? 32.430 -11.817 -8.067 1.00 89.19 401 PRO A N 1
ATOM 3089 C CA . PRO A 1 401 ? 30.991 -11.778 -8.336 1.00 89.19 401 PRO A CA 1
ATOM 3090 C C . PRO A 1 401 ? 30.435 -13.170 -8.667 1.00 89.19 401 PRO A C 1
ATOM 3092 O O . PRO A 1 401 ? 31.025 -13.921 -9.441 1.00 89.19 401 PRO A O 1
ATOM 3095 N N . ILE A 1 402 ? 29.311 -13.532 -8.048 1.00 93.25 402 ILE A N 1
ATOM 3096 C CA . ILE A 1 402 ? 28.639 -14.814 -8.263 1.00 93.25 402 ILE A CA 1
ATOM 3097 C C . ILE A 1 402 ? 27.495 -14.603 -9.242 1.00 93.25 402 ILE A C 1
ATOM 3099 O O . ILE A 1 402 ? 26.691 -13.686 -9.073 1.00 93.25 402 ILE A O 1
ATOM 3103 N N . SER A 1 403 ? 27.413 -15.447 -10.268 1.00 95.12 403 SER A N 1
ATOM 3104 C CA . SER A 1 403 ? 26.275 -15.420 -11.178 1.00 95.12 403 SER A CA 1
ATOM 3105 C C . SER A 1 403 ? 25.056 -16.097 -10.551 1.00 95.12 403 SER A C 1
ATOM 3107 O O . SER A 1 403 ? 25.153 -17.188 -9.988 1.00 95.12 403 SER A O 1
ATOM 3109 N N . LEU A 1 404 ? 23.920 -15.404 -10.625 1.00 95.38 404 LEU A N 1
ATOM 3110 C CA . LEU A 1 404 ? 22.611 -15.849 -10.140 1.00 95.38 404 LEU A CA 1
ATOM 3111 C C . LEU A 1 404 ? 21.702 -16.315 -11.282 1.00 95.38 404 LEU A C 1
ATOM 3113 O O . LEU A 1 404 ? 20.679 -16.945 -11.027 1.00 95.38 404 LEU A O 1
ATOM 3117 N N . ALA A 1 405 ? 22.049 -15.999 -12.532 1.00 96.69 405 ALA A N 1
ATOM 3118 C CA . ALA A 1 405 ? 21.272 -16.413 -13.688 1.00 96.69 405 ALA A CA 1
ATOM 3119 C C . ALA A 1 405 ? 22.112 -16.496 -14.964 1.00 96.69 405 ALA A C 1
ATOM 3121 O O . ALA A 1 405 ? 23.008 -15.676 -15.192 1.00 96.69 405 ALA A O 1
ATOM 3122 N N . VAL A 1 406 ? 21.764 -17.452 -15.822 1.00 96.69 406 VAL A N 1
ATOM 3123 C CA . VAL A 1 406 ? 22.425 -17.735 -17.102 1.00 96.69 406 VAL A CA 1
ATOM 3124 C C . VAL A 1 406 ? 21.379 -17.855 -18.206 1.00 96.69 406 VAL A C 1
ATOM 3126 O O . VAL A 1 406 ? 20.346 -18.491 -18.010 1.00 96.69 406 VAL A O 1
ATOM 3129 N N . ALA A 1 407 ? 21.675 -17.291 -19.375 1.00 95.06 407 ALA A N 1
ATOM 3130 C CA . ALA A 1 407 ? 20.931 -17.523 -20.610 1.00 95.06 407 ALA A CA 1
ATOM 3131 C C . ALA A 1 407 ? 21.816 -18.274 -21.615 1.00 95.06 407 ALA A C 1
ATOM 3133 O O . ALA A 1 407 ? 22.990 -17.937 -21.777 1.00 95.06 407 ALA A O 1
ATOM 3134 N N . VAL A 1 408 ? 21.264 -19.294 -22.273 1.00 93.75 408 VAL A N 1
ATOM 3135 C CA . VAL A 1 408 ? 21.938 -20.124 -23.281 1.00 93.75 408 VAL A CA 1
ATOM 3136 C C . VAL A 1 408 ? 21.012 -20.337 -24.472 1.00 93.75 408 VAL A C 1
ATOM 3138 O O . VAL A 1 408 ? 19.826 -20.604 -24.299 1.00 93.75 408 VAL A O 1
ATOM 3141 N N . ALA A 1 409 ? 21.554 -20.275 -25.681 1.00 91.19 409 ALA A N 1
ATOM 3142 C CA . ALA A 1 409 ? 20.871 -20.628 -26.917 1.00 91.19 409 ALA A CA 1
ATOM 3143 C C . ALA A 1 409 ? 21.732 -21.575 -27.766 1.00 91.19 409 ALA A C 1
ATOM 3145 O O . ALA A 1 409 ? 22.967 -21.543 -27.725 1.00 91.19 409 ALA A O 1
ATOM 3146 N N . SER A 1 410 ? 21.078 -22.429 -28.553 1.00 88.62 410 SER A N 1
ATOM 3147 C CA . SER A 1 410 ? 21.749 -23.215 -29.592 1.00 88.62 410 SER A CA 1
ATOM 3148 C C . SER A 1 410 ? 21.940 -22.388 -30.869 1.00 88.62 410 SER A C 1
ATOM 3150 O O . SER A 1 410 ? 21.066 -21.622 -31.260 1.00 88.62 410 SER A O 1
ATOM 3152 N N . LYS A 1 411 ? 23.083 -22.539 -31.545 1.00 76.69 411 LYS A N 1
ATOM 3153 C CA . LYS A 1 411 ? 23.399 -21.840 -32.799 1.00 76.69 411 LYS A CA 1
ATOM 3154 C C . LYS A 1 411 ? 22.486 -22.306 -33.941 1.00 76.69 411 LYS A C 1
ATOM 3156 O O . LYS A 1 411 ? 22.691 -23.390 -34.488 1.00 76.69 411 LYS A O 1
ATOM 3161 N N . GLY A 1 412 ? 21.558 -21.449 -34.361 1.00 65.62 412 GLY A N 1
ATOM 3162 C CA . GLY A 1 412 ? 20.659 -21.637 -35.508 1.00 65.62 412 GLY A CA 1
ATOM 3163 C C . GLY A 1 412 ? 19.362 -20.839 -35.325 1.00 65.62 412 GLY A C 1
ATOM 3164 O O . GLY A 1 412 ? 19.008 -20.554 -34.190 1.00 65.62 412 GLY A O 1
ATOM 3165 N N . GLU A 1 413 ? 18.671 -20.472 -36.413 1.00 57.47 413 GLU A N 1
ATOM 3166 C CA . GLU A 1 413 ? 17.396 -19.719 -36.339 1.00 57.47 413 GLU A CA 1
ATOM 3167 C C . GLU A 1 413 ? 16.263 -20.512 -35.656 1.00 57.47 413 GLU A C 1
ATOM 3169 O O . GLU A 1 413 ? 15.381 -19.894 -35.088 1.00 57.47 413 GLU A O 1
ATOM 3174 N N . ASP A 1 414 ? 16.335 -21.851 -35.631 1.00 66.25 414 ASP A N 1
ATOM 3175 C CA . ASP A 1 414 ? 15.368 -22.744 -34.958 1.00 66.25 414 ASP A CA 1
ATOM 3176 C C . ASP A 1 414 ? 15.974 -23.434 -33.704 1.00 66.25 414 ASP A C 1
ATOM 3178 O O . ASP A 1 414 ? 15.661 -24.585 -33.379 1.00 66.25 414 ASP A O 1
ATOM 3182 N N . GLY A 1 415 ? 16.961 -22.801 -33.059 1.00 80.31 415 GLY A N 1
ATOM 3183 C CA . GLY A 1 415 ? 17.697 -23.367 -31.923 1.00 80.31 415 GLY A CA 1
ATOM 3184 C C . GLY A 1 415 ? 16.991 -23.159 -30.578 1.00 80.31 415 GLY A C 1
ATOM 3185 O O . GLY A 1 415 ? 16.498 -22.076 -30.297 1.00 80.31 415 GLY A O 1
ATOM 3186 N N . GLY A 1 416 ? 16.991 -24.174 -29.704 1.00 89.44 416 GLY A N 1
ATOM 3187 C CA . GLY A 1 416 ? 16.342 -24.066 -28.389 1.00 89.44 416 GLY A CA 1
ATOM 3188 C C . GLY A 1 416 ? 17.012 -23.033 -27.478 1.00 89.44 416 GLY A C 1
ATOM 3189 O O . GLY A 1 416 ? 18.239 -22.867 -27.521 1.00 89.44 416 GLY A O 1
ATOM 3190 N N . ARG A 1 417 ? 16.209 -22.365 -26.640 1.00 93.38 417 ARG A N 1
ATOM 3191 C CA . ARG A 1 417 ? 16.656 -21.341 -25.679 1.00 93.38 417 ARG A CA 1
ATOM 3192 C C . ARG A 1 417 ? 16.416 -21.796 -24.240 1.00 93.38 417 ARG A C 1
ATOM 3194 O O . ARG A 1 417 ? 15.402 -22.405 -23.910 1.00 93.38 417 ARG A O 1
ATOM 3201 N N . LEU A 1 418 ? 17.350 -21.486 -23.356 1.00 94.88 418 LEU A N 1
ATOM 3202 C CA . LEU A 1 418 ? 17.309 -21.870 -21.951 1.00 94.88 418 LEU A CA 1
ATOM 3203 C C . LEU A 1 418 ? 17.714 -20.678 -21.088 1.00 94.88 418 LEU A C 1
ATOM 3205 O O . LEU A 1 418 ? 18.809 -20.145 -21.250 1.00 94.88 418 LEU A O 1
ATOM 3209 N N . VAL A 1 419 ? 16.863 -20.289 -20.139 1.00 96.62 419 VAL A N 1
ATOM 3210 C CA . VAL A 1 419 ? 17.218 -19.316 -19.097 1.00 96.62 419 VAL A CA 1
ATOM 3211 C C . VAL A 1 419 ? 17.057 -19.970 -17.735 1.00 96.62 419 VAL A C 1
ATOM 3213 O O . VAL A 1 419 ? 16.014 -20.545 -17.430 1.00 96.62 419 VAL A O 1
ATOM 3216 N N . VAL A 1 420 ? 18.091 -19.890 -16.906 1.00 97.44 420 VAL A N 1
ATOM 3217 C CA . VAL A 1 420 ? 18.086 -20.484 -15.569 1.00 97.44 420 VAL A CA 1
ATOM 3218 C C . VAL A 1 420 ? 18.392 -19.420 -14.534 1.00 97.44 420 VAL A C 1
ATOM 3220 O O . VAL A 1 420 ? 19.421 -18.756 -14.634 1.00 97.44 420 VAL A O 1
ATOM 3223 N N . PHE A 1 421 ? 17.521 -19.298 -13.537 1.00 97.00 421 PHE A N 1
ATOM 3224 C CA . PHE A 1 421 ? 17.710 -18.466 -12.352 1.00 97.00 421 PHE A CA 1
ATOM 3225 C C . PHE A 1 421 ? 17.933 -19.357 -11.132 1.00 97.00 421 PHE A C 1
ATOM 3227 O O . PHE A 1 421 ? 17.265 -20.376 -10.965 1.00 97.00 421 PHE A O 1
ATOM 3234 N N . GLY A 1 422 ? 18.857 -18.959 -10.264 1.00 95.12 422 GLY A N 1
ATOM 3235 C CA . GLY A 1 422 ? 19.161 -19.647 -9.010 1.00 95.12 422 GLY A CA 1
ATOM 3236 C C . GLY A 1 422 ? 18.196 -19.331 -7.866 1.00 95.12 422 GLY A C 1
ATOM 3237 O O . GLY A 1 422 ? 18.532 -19.560 -6.711 1.00 95.12 422 GLY A O 1
ATOM 3238 N N . ASP A 1 423 ? 17.043 -18.744 -8.159 1.00 94.38 423 ASP A N 1
ATOM 3239 C CA . ASP A 1 423 ? 16.023 -18.373 -7.185 1.00 94.38 423 ASP A CA 1
ATOM 3240 C C . ASP A 1 423 ? 14.666 -18.351 -7.892 1.00 94.38 423 ASP A C 1
ATOM 3242 O O . ASP A 1 423 ? 14.586 -17.899 -9.037 1.00 94.38 423 ASP A O 1
ATOM 3246 N N . SER A 1 424 ? 13.614 -18.834 -7.237 1.00 94.44 424 SER A N 1
ATOM 3247 C CA . SER A 1 424 ? 12.228 -18.679 -7.682 1.00 94.44 424 SER A CA 1
ATOM 3248 C C . SER A 1 424 ? 11.489 -17.545 -6.975 1.00 94.44 424 SER A C 1
ATOM 3250 O O . SER A 1 424 ? 10.544 -16.999 -7.552 1.00 94.44 424 SER A O 1
ATOM 3252 N N . ASP A 1 425 ? 11.947 -17.119 -5.793 1.00 92.44 425 ASP A N 1
ATOM 3253 C CA . ASP A 1 425 ? 11.281 -16.094 -4.990 1.00 92.44 425 ASP A CA 1
ATOM 3254 C C . ASP A 1 425 ? 11.321 -14.722 -5.679 1.00 92.44 425 ASP A C 1
ATOM 3256 O O . ASP A 1 425 ? 10.347 -13.970 -5.591 1.00 92.44 425 ASP A O 1
ATOM 3260 N N . PHE A 1 426 ? 12.371 -14.412 -6.453 1.00 93.94 426 PHE A N 1
ATOM 3261 C CA . PHE A 1 426 ? 12.488 -13.147 -7.196 1.00 93.94 426 PHE A CA 1
ATOM 3262 C C . PHE A 1 426 ? 11.295 -12.851 -8.130 1.00 93.94 426 PHE A C 1
ATOM 3264 O O . PHE A 1 426 ? 11.002 -11.679 -8.380 1.00 93.94 426 PHE A O 1
ATOM 3271 N N . ALA A 1 427 ? 10.614 -13.891 -8.629 1.00 94.38 427 ALA A N 1
ATOM 3272 C CA . ALA A 1 427 ? 9.467 -13.793 -9.535 1.00 94.38 427 ALA A CA 1
ATOM 3273 C C . ALA A 1 427 ? 8.103 -13.879 -8.817 1.00 94.38 427 ALA A C 1
ATOM 3275 O O . ALA A 1 427 ? 7.062 -13.737 -9.461 1.00 94.38 427 ALA A O 1
ATOM 3276 N N . THR A 1 428 ? 8.088 -14.114 -7.500 1.00 94.31 428 THR A N 1
ATOM 3277 C CA . THR A 1 428 ? 6.856 -14.192 -6.697 1.00 94.31 428 THR A CA 1
ATOM 3278 C C . THR A 1 428 ? 6.238 -12.823 -6.455 1.00 94.31 428 THR A C 1
ATOM 3280 O O . THR A 1 428 ? 6.921 -11.803 -6.522 1.00 94.31 428 THR A O 1
ATOM 3283 N N . ASN A 1 429 ? 4.949 -12.787 -6.107 1.00 91.88 429 ASN A N 1
ATOM 3284 C CA . ASN A 1 429 ? 4.203 -11.556 -5.834 1.00 91.88 429 ASN A CA 1
ATOM 3285 C C . ASN A 1 429 ? 4.912 -10.620 -4.839 1.00 91.88 429 ASN A C 1
ATOM 3287 O O . ASN A 1 429 ? 4.817 -9.402 -4.964 1.00 91.88 429 ASN A O 1
ATOM 3291 N N . GLN A 1 430 ? 5.635 -11.183 -3.868 1.00 88.62 430 GLN A N 1
ATOM 3292 C CA . GLN A 1 430 ? 6.397 -10.433 -2.876 1.00 88.62 430 GLN A CA 1
ATOM 3293 C C . GLN A 1 430 ? 7.506 -9.572 -3.496 1.00 88.62 430 GLN A C 1
ATOM 3295 O O . GLN A 1 430 ? 7.718 -8.452 -3.036 1.00 88.62 430 GLN A O 1
ATOM 3300 N N . PHE A 1 431 ? 8.206 -10.075 -4.516 1.00 87.62 431 PHE A N 1
ATOM 3301 C CA . PHE A 1 431 ? 9.357 -9.398 -5.125 1.00 87.62 431 PHE A CA 1
ATOM 3302 C C . PHE A 1 431 ? 9.117 -8.935 -6.562 1.00 87.62 431 PHE A C 1
ATOM 3304 O O . PHE A 1 431 ? 9.926 -8.181 -7.094 1.00 87.62 431 PHE A O 1
ATOM 3311 N N . PHE A 1 432 ? 8.008 -9.319 -7.190 1.00 87.62 432 PHE A N 1
ATOM 3312 C CA . PHE A 1 432 ? 7.734 -9.029 -8.595 1.00 87.62 432 PHE A CA 1
ATOM 3313 C C . PHE A 1 432 ? 7.767 -7.523 -8.912 1.00 87.62 432 PHE A C 1
ATOM 3315 O O . PHE A 1 432 ? 8.419 -7.100 -9.865 1.00 87.62 432 PHE A O 1
ATOM 3322 N N . ASP A 1 433 ? 7.134 -6.694 -8.076 1.00 82.69 433 ASP A N 1
ATOM 3323 C CA . ASP A 1 433 ? 7.119 -5.232 -8.241 1.00 82.69 433 ASP A CA 1
ATOM 3324 C C . ASP A 1 433 ? 8.293 -4.521 -7.526 1.00 82.69 433 ASP A C 1
ATOM 3326 O O . ASP A 1 433 ? 8.355 -3.288 -7.486 1.00 82.69 433 ASP A O 1
ATOM 3330 N N . TYR A 1 434 ? 9.264 -5.264 -6.974 1.00 78.06 434 TYR A N 1
ATOM 3331 C CA . TYR A 1 434 ? 10.473 -4.667 -6.399 1.00 78.06 434 TYR A CA 1
ATOM 3332 C C . TYR A 1 434 ? 11.455 -4.273 -7.507 1.00 78.06 434 TYR A C 1
ATOM 3334 O O . TYR A 1 434 ? 12.140 -5.115 -8.089 1.00 78.06 434 TYR A O 1
ATOM 3342 N N . GLN A 1 435 ? 11.586 -2.962 -7.732 1.00 80.50 435 GLN A N 1
ATOM 3343 C CA . GLN A 1 435 ? 12.555 -2.365 -8.661 1.00 80.50 435 GLN A CA 1
ATOM 3344 C C . GLN A 1 435 ? 12.475 -2.992 -10.069 1.00 80.50 435 GLN A C 1
ATOM 3346 O O . GLN A 1 435 ? 11.557 -2.655 -10.806 1.00 80.50 435 GLN A O 1
ATOM 3351 N N . GLY A 1 436 ? 13.426 -3.860 -10.451 1.00 85.25 436 GLY A N 1
ATOM 3352 C CA . GLY A 1 436 ? 13.527 -4.445 -11.795 1.00 85.25 436 GLY A CA 1
ATOM 3353 C C . GLY A 1 436 ? 13.211 -5.943 -11.906 1.00 85.25 436 GLY A C 1
ATOM 3354 O O . GLY A 1 436 ? 13.419 -6.504 -12.982 1.00 85.25 436 GLY A O 1
ATOM 3355 N N . ASN A 1 437 ? 12.756 -6.607 -10.833 1.00 91.62 437 ASN A N 1
ATOM 3356 C CA . ASN A 1 437 ? 12.558 -8.068 -10.804 1.00 91.62 437 ASN A CA 1
ATOM 3357 C C . ASN A 1 437 ? 11.522 -8.553 -11.828 1.00 91.62 437 ASN A C 1
ATOM 3359 O O . ASN A 1 437 ? 11.837 -9.399 -12.666 1.00 91.62 437 ASN A O 1
ATOM 3363 N N . GLY A 1 438 ? 10.312 -7.987 -11.799 1.00 89.31 438 GLY A N 1
ATOM 3364 C CA . GLY A 1 438 ? 9.245 -8.325 -12.741 1.00 89.31 438 GLY A CA 1
ATOM 3365 C C . GLY A 1 438 ? 9.652 -8.070 -14.192 1.00 89.31 438 GLY A C 1
ATOM 3366 O O . GLY A 1 438 ? 9.423 -8.907 -15.058 1.00 89.31 438 GLY A O 1
ATOM 3367 N N . ASP A 1 439 ? 10.350 -6.961 -14.453 1.00 86.62 439 ASP A N 1
ATOM 3368 C CA . ASP A 1 439 ? 10.855 -6.648 -15.797 1.00 86.62 439 ASP A CA 1
ATOM 3369 C C . ASP A 1 439 ? 11.902 -7.664 -16.268 1.00 86.62 439 ASP A C 1
ATOM 3371 O O . ASP A 1 439 ? 11.977 -7.974 -17.453 1.00 86.62 439 ASP A O 1
ATOM 3375 N N . LEU A 1 440 ? 12.717 -8.203 -15.354 1.00 92.00 440 LEU A N 1
ATOM 3376 C CA . LEU A 1 440 ? 13.762 -9.162 -15.704 1.00 92.00 440 LEU A CA 1
ATOM 3377 C C . LEU A 1 440 ? 13.175 -10.509 -16.130 1.00 92.00 440 LEU A C 1
ATOM 3379 O O . LEU A 1 440 ? 13.586 -11.055 -17.153 1.00 92.00 440 LEU A O 1
ATOM 3383 N N . VAL A 1 441 ? 12.211 -11.035 -15.366 1.00 93.19 441 VAL A N 1
ATOM 3384 C CA . VAL A 1 441 ? 11.554 -12.307 -15.706 1.00 93.19 441 VAL A CA 1
ATOM 3385 C C . VAL A 1 441 ? 10.725 -12.180 -16.984 1.00 93.19 441 VAL A C 1
ATOM 3387 O O . VAL A 1 441 ? 10.745 -13.088 -17.812 1.00 93.19 441 VAL A O 1
ATOM 3390 N N . LEU A 1 442 ? 10.070 -11.036 -17.200 1.00 89.81 442 LEU A N 1
ATOM 3391 C CA . LEU A 1 442 ? 9.333 -10.761 -18.433 1.00 89.81 442 LEU A CA 1
ATOM 3392 C C . LEU A 1 442 ? 10.270 -10.656 -19.641 1.00 89.81 442 LEU A C 1
ATOM 3394 O O . LEU A 1 442 ? 10.008 -11.291 -20.655 1.00 89.81 442 LEU A O 1
ATOM 3398 N N . ASN A 1 443 ? 11.399 -9.949 -19.532 1.00 88.00 443 ASN A N 1
ATOM 3399 C CA . ASN A 1 443 ? 12.395 -9.894 -20.608 1.00 88.00 443 ASN A CA 1
ATOM 3400 C C . ASN A 1 443 ? 12.983 -11.275 -20.924 1.00 88.00 443 ASN A C 1
ATOM 3402 O O . ASN A 1 443 ? 13.197 -11.599 -22.091 1.00 88.00 443 ASN A O 1
ATOM 3406 N N . ALA A 1 444 ? 13.244 -12.090 -19.897 1.00 91.81 444 ALA A N 1
ATOM 3407 C CA . ALA A 1 444 ? 13.719 -13.459 -20.070 1.00 91.81 444 ALA A CA 1
ATOM 3408 C C . ALA A 1 444 ? 12.683 -14.329 -20.796 1.00 91.81 444 ALA A C 1
ATOM 3410 O O . ALA A 1 444 ? 13.054 -15.084 -21.692 1.00 91.81 444 ALA A O 1
ATOM 3411 N N . LEU A 1 445 ? 11.398 -14.193 -20.445 1.00 89.88 445 LEU A N 1
ATOM 3412 C CA . LEU A 1 445 ? 10.291 -14.892 -21.100 1.00 89.88 445 LEU A CA 1
ATOM 3413 C C . LEU A 1 445 ? 10.101 -14.441 -22.545 1.00 89.88 445 LEU A C 1
ATOM 3415 O O . LEU A 1 445 ? 10.004 -15.294 -23.416 1.00 89.88 445 LEU A O 1
ATOM 3419 N N . SER A 1 446 ? 10.115 -13.136 -22.813 1.00 84.38 446 SER A N 1
ATOM 3420 C CA . SER A 1 446 ? 10.005 -12.593 -24.169 1.00 84.38 446 SER A CA 1
ATOM 3421 C C . SER A 1 446 ? 11.171 -13.044 -25.048 1.00 84.38 446 SER A C 1
ATOM 3423 O O . SER A 1 446 ? 10.959 -13.499 -26.165 1.00 84.38 446 SER A O 1
ATOM 3425 N N . TRP A 1 447 ? 12.406 -13.015 -24.534 1.00 87.31 447 TRP A N 1
ATOM 3426 C CA . TRP A 1 447 ? 13.562 -13.547 -25.260 1.00 87.31 447 TRP A CA 1
ATOM 3427 C C . TRP A 1 447 ? 13.455 -15.057 -25.504 1.00 87.31 447 TRP A C 1
ATOM 3429 O O . TRP A 1 447 ? 13.814 -15.535 -26.577 1.00 87.31 447 TRP A O 1
ATOM 3439 N N . ALA A 1 448 ? 12.957 -15.818 -24.530 1.00 86.50 448 ALA A N 1
ATOM 3440 C CA . ALA A 1 448 ? 12.759 -17.256 -24.668 1.00 86.50 448 ALA A CA 1
ATOM 3441 C C . ALA A 1 448 ? 11.638 -17.596 -25.667 1.00 86.50 448 ALA A C 1
ATOM 3443 O O . ALA A 1 448 ? 11.807 -18.506 -26.468 1.00 86.50 448 ALA A O 1
ATOM 3444 N N . ALA A 1 449 ? 10.535 -16.849 -25.675 1.00 83.00 449 ALA A N 1
ATOM 3445 C CA . ALA A 1 449 ? 9.419 -17.010 -26.611 1.00 83.00 449 ALA A CA 1
ATOM 3446 C C . ALA A 1 449 ? 9.702 -16.441 -28.021 1.00 83.00 449 ALA A C 1
ATOM 3448 O O . ALA A 1 449 ? 8.806 -16.412 -28.865 1.00 83.00 449 ALA A O 1
ATOM 3449 N N . GLU A 1 450 ? 10.942 -15.995 -28.266 1.00 73.81 450 GLU A N 1
ATOM 3450 C CA . GLU A 1 450 ? 11.418 -15.349 -29.500 1.00 73.81 450 GLU A CA 1
ATOM 3451 C C . GLU A 1 450 ? 10.705 -14.033 -29.849 1.00 73.81 450 GLU A C 1
ATOM 3453 O O . GLU A 1 450 ? 10.727 -13.570 -30.988 1.00 73.81 450 GLU A O 1
ATOM 3458 N N . ASP A 1 451 ? 10.120 -13.382 -28.847 1.00 67.50 451 ASP A N 1
ATOM 3459 C CA . ASP A 1 451 ? 9.418 -12.109 -28.961 1.00 67.50 451 ASP A CA 1
ATOM 3460 C C . ASP A 1 451 ? 10.304 -10.949 -28.485 1.00 67.50 451 ASP A C 1
ATOM 3462 O O . ASP A 1 451 ? 10.011 -10.224 -27.530 1.00 67.50 451 ASP A O 1
ATOM 3466 N N . GLU A 1 452 ? 11.446 -10.776 -29.151 1.00 60.97 452 GLU A N 1
ATOM 3467 C CA . GLU A 1 452 ? 12.453 -9.778 -28.764 1.00 60.97 452 GLU A CA 1
ATOM 3468 C C . GLU A 1 452 ? 11.934 -8.331 -28.879 1.00 60.97 452 GLU A C 1
ATOM 3470 O O . GLU A 1 452 ? 12.459 -7.425 -28.231 1.00 60.97 452 GLU A O 1
ATOM 3475 N N . SER A 1 453 ? 10.845 -8.127 -29.630 1.00 54.25 453 SER A N 1
ATOM 3476 C CA . SER A 1 453 ? 10.130 -6.852 -29.755 1.00 54.25 453 SER A CA 1
ATOM 3477 C C . SER A 1 453 ? 9.483 -6.390 -28.440 1.00 54.25 453 SER A C 1
ATOM 3479 O O . SER A 1 453 ? 9.362 -5.188 -28.200 1.00 54.25 453 SER A O 1
ATOM 3481 N N . LEU A 1 454 ? 9.141 -7.333 -27.550 1.00 55.72 454 LEU A N 1
ATOM 3482 C CA . LEU A 1 454 ? 8.608 -7.060 -26.213 1.00 55.72 454 LEU A CA 1
ATOM 3483 C C . LEU A 1 454 ? 9.694 -6.831 -25.155 1.00 55.72 454 LEU A C 1
ATOM 3485 O O . LEU A 1 454 ? 9.359 -6.516 -24.012 1.00 55.72 454 LEU A O 1
ATOM 3489 N N . ILE A 1 455 ? 10.985 -6.938 -25.502 1.00 54.19 455 ILE A N 1
ATOM 3490 C CA . ILE A 1 455 ? 12.097 -6.580 -24.606 1.00 54.19 455 ILE A CA 1
ATOM 3491 C C . ILE A 1 455 ? 12.181 -5.047 -24.536 1.00 54.19 455 ILE A C 1
ATOM 3493 O O . ILE A 1 455 ? 13.041 -4.380 -25.122 1.00 54.19 455 ILE A O 1
ATOM 3497 N N . SER A 1 456 ? 11.243 -4.440 -23.818 1.00 53.12 456 SER A N 1
ATOM 3498 C CA . SER A 1 456 ? 11.197 -3.007 -23.555 1.00 53.12 456 SER A CA 1
ATOM 3499 C C . SER A 1 456 ? 10.856 -2.772 -22.087 1.00 53.12 456 SER A C 1
ATOM 3501 O O . SER A 1 456 ? 9.956 -3.397 -21.534 1.00 53.12 456 SER A O 1
ATOM 3503 N N . ILE A 1 457 ? 11.605 -1.883 -21.427 1.00 49.19 457 ILE A N 1
ATOM 3504 C CA . ILE A 1 457 ? 11.222 -1.439 -20.085 1.00 49.19 457 ILE A CA 1
ATOM 3505 C C . ILE A 1 457 ? 9.925 -0.653 -20.243 1.00 49.19 457 ILE A C 1
ATOM 3507 O O . ILE A 1 457 ? 9.818 0.180 -21.149 1.00 49.19 457 ILE A O 1
ATOM 3511 N N . ARG A 1 458 ? 8.977 -0.902 -19.337 1.00 46.59 458 ARG A N 1
ATOM 3512 C CA . ARG A 1 458 ? 7.736 -0.137 -19.196 1.00 46.59 458 ARG A CA 1
ATOM 3513 C C . ARG A 1 458 ? 7.996 1.375 -19.350 1.00 46.59 458 ARG A C 1
ATOM 3515 O O . ARG A 1 458 ? 9.020 1.867 -18.857 1.00 46.59 458 ARG A O 1
ATOM 3522 N N . PRO A 1 459 ? 7.055 2.150 -19.927 1.00 42.34 459 PRO A N 1
ATOM 3523 C CA . PRO A 1 459 ? 6.972 3.569 -19.613 1.00 42.34 459 PRO A CA 1
ATOM 3524 C C . PRO A 1 459 ? 7.060 3.714 -18.097 1.00 42.34 459 PRO A C 1
ATOM 3526 O O . PRO A 1 459 ? 6.288 3.086 -17.368 1.00 42.34 459 PRO A O 1
ATOM 3529 N N . ARG A 1 460 ? 8.013 4.511 -17.610 1.00 45.78 460 ARG A N 1
ATOM 3530 C CA . ARG A 1 460 ? 8.003 4.902 -16.205 1.00 45.78 460 ARG A CA 1
ATOM 3531 C C . ARG A 1 460 ? 6.698 5.656 -15.998 1.00 45.78 460 ARG A C 1
ATOM 3533 O O . ARG A 1 460 ? 6.561 6.787 -16.461 1.00 45.78 460 ARG A O 1
ATOM 3540 N N . GLU A 1 461 ? 5.745 5.043 -15.299 1.00 42.66 461 GLU A N 1
ATOM 3541 C CA . GLU A 1 461 ? 4.730 5.839 -14.622 1.00 42.66 461 GLU A CA 1
ATOM 3542 C C . GLU A 1 461 ? 5.466 6.870 -13.759 1.00 42.66 461 GLU A C 1
ATOM 3544 O O . GLU A 1 461 ? 6.610 6.599 -13.374 1.00 42.66 461 GLU A O 1
ATOM 3549 N N . PRO A 1 462 ? 4.887 8.052 -13.485 1.00 40.53 462 PRO A N 1
ATOM 3550 C CA . PRO A 1 462 ? 5.481 9.033 -12.590 1.00 40.53 462 PRO A CA 1
ATOM 3551 C C . PRO A 1 462 ? 5.796 8.377 -11.245 1.00 40.53 462 PRO A C 1
ATOM 3553 O O . PRO A 1 462 ? 4.974 8.325 -10.334 1.00 40.53 462 PRO A O 1
ATOM 3556 N N . GLY A 1 463 ? 6.998 7.821 -11.151 1.00 37.97 463 GLY A N 1
ATOM 3557 C CA . GLY A 1 463 ? 7.478 7.151 -9.977 1.00 37.97 463 GLY A CA 1
ATOM 3558 C C . GLY A 1 463 ? 7.618 8.232 -8.940 1.00 37.97 463 GLY A C 1
ATOM 3559 O O . GLY A 1 463 ? 8.298 9.241 -9.156 1.00 37.97 463 GLY A O 1
ATOM 3560 N N . HIS A 1 464 ? 6.961 8.023 -7.808 1.00 38.62 464 HIS A N 1
ATOM 3561 C CA . HIS A 1 464 ? 7.388 8.637 -6.575 1.00 38.62 464 HIS A CA 1
ATOM 3562 C C . HIS A 1 464 ? 8.866 8.289 -6.382 1.00 38.62 464 HIS A C 1
ATOM 3564 O O . HIS A 1 464 ? 9.206 7.244 -5.842 1.00 38.62 464 HIS A O 1
ATOM 3570 N N . ASN A 1 465 ? 9.741 9.193 -6.813 1.00 38.84 465 ASN A N 1
ATOM 3571 C CA . ASN A 1 465 ? 11.104 9.288 -6.331 1.00 38.84 465 ASN A CA 1
ATOM 3572 C C . ASN A 1 465 ? 11.078 10.329 -5.209 1.00 38.84 465 ASN A C 1
ATOM 3574 O O . ASN A 1 465 ? 11.446 11.484 -5.449 1.00 38.84 465 ASN A O 1
ATOM 3578 N N . PRO A 1 466 ? 10.575 10.005 -3.997 1.00 38.16 466 PRO A N 1
ATOM 3579 C CA . PRO A 1 466 ? 10.742 10.915 -2.886 1.00 38.16 466 PRO A CA 1
ATOM 3580 C C . PRO A 1 466 ? 12.246 11.065 -2.688 1.00 38.16 466 PRO A C 1
ATOM 3582 O O . PRO A 1 466 ? 12.958 10.105 -2.397 1.00 38.16 466 PRO A O 1
ATOM 3585 N N . ILE A 1 467 ? 12.751 12.278 -2.889 1.00 42.25 467 ILE A N 1
ATOM 3586 C CA . ILE A 1 467 ? 14.127 12.592 -2.536 1.00 42.25 467 ILE A CA 1
ATOM 3587 C C . ILE A 1 467 ? 14.178 12.540 -1.009 1.00 42.25 467 ILE A C 1
ATOM 3589 O O . ILE A 1 467 ? 13.798 13.494 -0.329 1.00 42.25 467 ILE A O 1
ATOM 3593 N N . SER A 1 468 ? 14.607 11.406 -0.458 1.00 38.94 468 SER A N 1
ATOM 3594 C CA . SER A 1 468 ? 14.814 11.237 0.976 1.00 38.94 468 SER A CA 1
ATOM 3595 C C . SER A 1 468 ? 16.092 11.975 1.372 1.00 38.94 468 SER A C 1
ATOM 3597 O O . SER A 1 468 ? 17.189 11.415 1.384 1.00 38.94 468 SER A O 1
ATOM 3599 N N . LEU A 1 469 ? 15.967 13.275 1.629 1.00 42.34 469 LEU A N 1
ATOM 3600 C CA . LEU A 1 469 ? 17.069 14.087 2.129 1.00 42.34 469 LEU A CA 1
ATOM 3601 C C . LEU A 1 469 ? 17.337 13.717 3.587 1.00 42.34 469 LEU A C 1
ATOM 3603 O O . LEU A 1 469 ? 16.438 13.732 4.425 1.00 42.34 469 LEU A O 1
ATOM 3607 N N . THR A 1 470 ? 18.594 13.438 3.911 1.00 46.19 470 THR A N 1
ATOM 3608 C CA . THR A 1 470 ? 19.020 13.399 5.314 1.00 46.19 470 THR A CA 1
ATOM 3609 C C . THR A 1 470 ? 18.841 14.781 5.949 1.00 46.19 470 THR A C 1
ATOM 3611 O O . THR A 1 470 ? 18.946 15.804 5.267 1.00 46.19 470 THR A O 1
ATOM 3614 N N . GLU A 1 471 ? 18.633 14.831 7.266 1.00 41.50 471 GLU A N 1
ATOM 3615 C CA . GLU A 1 471 ? 18.485 16.074 8.047 1.00 41.50 471 GLU A CA 1
ATOM 3616 C C . GLU A 1 471 ? 19.592 17.092 7.709 1.00 41.50 471 GLU A C 1
ATOM 3618 O O . GLU A 1 471 ? 19.342 18.261 7.422 1.00 41.50 471 GLU A O 1
ATOM 3623 N N . ARG A 1 472 ? 20.826 16.595 7.559 1.00 48.06 472 ARG A N 1
ATOM 3624 C CA . ARG A 1 472 ? 21.994 17.395 7.179 1.00 48.06 472 ARG A CA 1
ATOM 3625 C C . ARG A 1 472 ? 21.953 17.912 5.737 1.00 48.06 472 ARG A C 1
ATOM 3627 O O . ARG A 1 472 ? 22.472 18.993 5.473 1.00 48.06 472 ARG A O 1
ATOM 3634 N N . GLN A 1 473 ? 21.395 17.158 4.791 1.00 43.19 473 GLN A N 1
ATOM 3635 C CA . GLN A 1 473 ? 21.245 17.604 3.399 1.00 43.19 473 GLN A CA 1
ATOM 3636 C C . GLN A 1 473 ? 20.145 18.663 3.270 1.00 43.19 473 GLN A C 1
ATOM 3638 O O . GLN A 1 473 ? 20.345 19.639 2.549 1.00 43.19 473 GLN A O 1
ATOM 3643 N N . SER A 1 474 ? 19.039 18.510 4.005 1.00 44.59 474 SER A N 1
ATOM 3644 C CA . SER A 1 474 ? 17.962 19.506 4.064 1.00 44.59 474 SER A CA 1
ATOM 3645 C C . SER A 1 474 ? 18.469 20.841 4.618 1.00 44.59 474 SER A C 1
ATOM 3647 O O . SER A 1 474 ? 18.326 21.880 3.968 1.00 44.59 474 SER A O 1
ATOM 3649 N N . ASP A 1 475 ? 19.194 20.802 5.740 1.00 54.09 475 ASP A N 1
ATOM 3650 C CA . ASP A 1 475 ? 19.814 21.987 6.338 1.00 54.09 475 ASP A CA 1
ATOM 3651 C C . ASP A 1 475 ? 20.799 22.670 5.385 1.00 54.09 475 ASP A C 1
ATOM 3653 O O . ASP A 1 475 ? 20.796 23.894 5.236 1.00 54.09 475 ASP A O 1
ATOM 3657 N N . VAL A 1 476 ? 21.648 21.893 4.706 1.00 59.12 476 VAL A N 1
ATOM 3658 C CA . VAL A 1 476 ? 22.612 22.444 3.745 1.00 59.12 476 VAL A CA 1
ATOM 3659 C C . VAL A 1 476 ? 21.894 23.113 2.578 1.00 59.12 476 VAL A C 1
ATOM 3661 O O . VAL A 1 476 ? 22.281 24.218 2.202 1.00 59.12 476 VAL A O 1
ATOM 3664 N N . ILE A 1 477 ? 20.847 22.497 2.023 1.00 57.09 477 ILE A N 1
ATOM 3665 C CA . ILE A 1 477 ? 20.068 23.076 0.921 1.00 57.09 477 ILE A CA 1
ATOM 3666 C C . ILE A 1 477 ? 19.370 24.362 1.378 1.00 57.09 477 ILE A C 1
ATOM 3668 O O . ILE A 1 477 ? 19.445 25.369 0.668 1.00 57.09 477 ILE A O 1
ATOM 3672 N N . PHE A 1 478 ? 18.768 24.373 2.570 1.00 59.09 478 PHE A N 1
ATOM 3673 C CA . PHE A 1 478 ? 18.141 25.562 3.149 1.00 59.09 478 PHE A CA 1
ATOM 3674 C C . PHE A 1 478 ? 19.146 26.708 3.310 1.00 59.09 478 PHE A C 1
ATOM 3676 O O . PHE A 1 478 ? 18.951 27.798 2.766 1.00 59.09 478 PHE A O 1
ATOM 3683 N N . TRP A 1 479 ? 20.274 26.462 3.984 1.00 68.12 479 TRP A N 1
ATOM 3684 C CA . TRP A 1 479 ? 21.297 27.488 4.185 1.00 68.12 479 TRP A CA 1
ATOM 3685 C C . TRP A 1 479 ? 21.914 27.947 2.865 1.00 68.12 479 TRP A C 1
ATOM 3687 O O . TRP A 1 479 ? 22.153 29.142 2.695 1.00 68.12 479 TRP A O 1
ATOM 3697 N N . LEU A 1 480 ? 22.137 27.043 1.908 1.00 56.38 480 LEU A N 1
ATOM 3698 C CA . LEU A 1 480 ? 22.706 27.382 0.607 1.00 56.38 480 LEU A CA 1
ATOM 3699 C C . LEU A 1 480 ? 21.771 28.289 -0.206 1.00 56.38 480 LEU A C 1
ATOM 3701 O O . LEU A 1 480 ? 22.221 29.297 -0.754 1.00 56.38 480 LEU A O 1
ATOM 3705 N N . THR A 1 481 ? 20.484 27.947 -0.279 1.00 50.53 481 THR A N 1
ATOM 3706 C CA . THR A 1 481 ? 19.517 28.591 -1.185 1.00 50.53 481 THR A CA 1
ATOM 3707 C C . THR A 1 481 ? 18.846 29.821 -0.582 1.00 50.53 481 THR A C 1
ATOM 3709 O O . THR A 1 481 ? 18.685 30.821 -1.279 1.00 50.53 481 THR A O 1
ATOM 3712 N N . VAL A 1 482 ? 18.504 29.790 0.708 1.00 58.88 482 VAL A N 1
ATOM 3713 C CA . VAL A 1 482 ? 17.767 30.872 1.382 1.00 58.88 482 VAL A CA 1
ATOM 3714 C C . VAL A 1 482 ? 18.712 31.928 1.942 1.00 58.88 482 VAL A C 1
ATOM 3716 O O . VAL A 1 482 ? 18.389 33.116 1.941 1.00 58.88 482 VAL A O 1
ATOM 3719 N N . VAL A 1 483 ? 19.900 31.522 2.398 1.00 61.34 483 VAL A N 1
ATOM 3720 C CA . VAL A 1 483 ? 20.825 32.434 3.081 1.00 61.34 483 VAL A CA 1
ATOM 3721 C C . VAL A 1 483 ? 22.058 32.729 2.241 1.00 61.34 483 VAL A C 1
ATOM 3723 O O . VAL A 1 483 ? 22.294 33.885 1.899 1.00 61.34 483 VAL A O 1
ATOM 3726 N N . ILE A 1 484 ? 22.851 31.716 1.888 1.00 66.62 484 ILE A N 1
ATOM 3727 C CA . ILE A 1 484 ? 24.176 31.899 1.283 1.00 66.62 484 ILE A CA 1
ATOM 3728 C C . ILE A 1 484 ? 24.065 32.491 -0.120 1.00 66.62 484 ILE A C 1
ATOM 3730 O O . ILE A 1 484 ? 24.779 33.444 -0.407 1.00 66.62 484 ILE A O 1
ATOM 3734 N N . MET A 1 485 ? 23.181 31.987 -0.985 1.00 58.53 485 MET A N 1
ATOM 3735 C CA . MET A 1 485 ? 23.002 32.519 -2.342 1.00 58.53 485 MET A CA 1
ATOM 3736 C C . MET A 1 485 ? 22.534 33.986 -2.334 1.00 58.53 485 MET A C 1
ATOM 3738 O O . MET A 1 485 ? 23.235 34.827 -2.909 1.00 58.53 485 MET A O 1
ATOM 3742 N N . PRO A 1 486 ? 21.439 34.364 -1.642 1.00 55.75 486 PRO A N 1
ATOM 3743 C CA . PRO A 1 486 ? 21.026 35.762 -1.544 1.00 55.75 486 PRO A CA 1
ATOM 3744 C C . PRO A 1 486 ? 22.079 36.642 -0.869 1.00 55.75 486 PRO A C 1
ATOM 3746 O O . PRO A 1 486 ? 22.343 37.749 -1.342 1.00 55.75 486 PRO A O 1
ATOM 3749 N N . ALA A 1 487 ? 22.742 36.149 0.184 1.00 62.72 487 ALA A N 1
ATOM 3750 C CA . ALA A 1 487 ? 23.823 36.873 0.843 1.00 62.72 487 ALA A CA 1
ATOM 3751 C C . ALA A 1 487 ? 25.028 37.063 -0.080 1.00 62.72 487 ALA A C 1
ATOM 3753 O O . ALA A 1 487 ? 25.601 38.146 -0.083 1.00 62.72 487 ALA A O 1
ATOM 3754 N N . ALA A 1 488 ? 25.394 36.071 -0.893 1.00 59.97 488 ALA A N 1
ATOM 3755 C CA . ALA A 1 488 ? 26.483 36.150 -1.861 1.00 59.97 488 ALA A CA 1
ATOM 3756 C C . ALA A 1 488 ? 26.161 37.140 -2.982 1.00 59.97 488 ALA A C 1
ATOM 3758 O O . ALA A 1 488 ? 27.020 37.944 -3.341 1.00 59.97 488 ALA A O 1
ATOM 3759 N N . VAL A 1 489 ? 24.921 37.152 -3.486 1.00 58.94 489 VAL A N 1
ATOM 3760 C CA . VAL A 1 489 ? 24.447 38.153 -4.455 1.00 58.94 489 VAL A CA 1
ATOM 3761 C C . VAL A 1 489 ? 24.454 39.551 -3.835 1.00 58.94 489 VAL A C 1
ATOM 3763 O O . VAL A 1 489 ? 24.938 40.496 -4.462 1.00 58.94 489 VAL A O 1
ATOM 3766 N N . ALA A 1 490 ? 24.001 39.697 -2.588 1.00 56.97 490 ALA A N 1
ATOM 3767 C CA . ALA A 1 490 ? 24.047 40.960 -1.859 1.00 56.97 490 ALA A CA 1
ATOM 3768 C C . ALA A 1 490 ? 25.492 41.424 -1.604 1.00 56.97 490 ALA A C 1
ATOM 3770 O O . ALA A 1 490 ? 25.799 42.596 -1.817 1.00 56.97 490 ALA A O 1
ATOM 3771 N N . LEU A 1 491 ? 26.400 40.517 -1.228 1.00 63.09 491 LEU A N 1
ATOM 3772 C CA . LEU A 1 491 ? 27.828 40.781 -1.021 1.00 63.09 491 LEU A CA 1
ATOM 3773 C C . LEU A 1 491 ? 28.526 41.156 -2.322 1.00 63.09 491 LEU A C 1
ATOM 3775 O O . LEU A 1 491 ? 29.291 42.115 -2.334 1.00 63.09 491 LEU A O 1
ATOM 3779 N N . LEU A 1 492 ? 28.249 40.452 -3.421 1.00 57.38 492 LEU A N 1
ATOM 3780 C CA . LEU A 1 492 ? 28.746 40.786 -4.755 1.00 57.38 492 LEU A CA 1
ATOM 3781 C C . LEU A 1 492 ? 28.216 42.148 -5.198 1.00 57.38 492 LEU A C 1
ATOM 3783 O O . LEU A 1 492 ? 29.000 42.986 -5.639 1.00 57.38 492 LEU A O 1
ATOM 3787 N N . GLY A 1 493 ? 26.924 42.420 -5.000 1.00 49.19 493 GLY A N 1
ATOM 3788 C CA . GLY A 1 493 ? 26.328 43.735 -5.225 1.00 49.19 493 GLY A CA 1
ATOM 3789 C C . GLY A 1 493 ? 27.017 44.824 -4.399 1.00 49.19 493 GLY A C 1
ATOM 3790 O O . GLY A 1 493 ? 27.395 45.869 -4.930 1.00 49.19 493 GLY A O 1
ATOM 3791 N N . MET A 1 494 ? 27.277 44.561 -3.118 1.00 54.19 494 MET A N 1
ATOM 3792 C CA . MET A 1 494 ? 27.939 45.487 -2.201 1.00 54.19 494 MET A CA 1
ATOM 3793 C C . MET A 1 494 ? 29.420 45.699 -2.554 1.00 54.19 494 MET A C 1
ATOM 3795 O O . MET A 1 494 ? 29.886 46.836 -2.526 1.00 54.19 494 MET A O 1
ATOM 3799 N N . LEU A 1 495 ? 30.152 44.654 -2.955 1.00 56.81 495 LEU A N 1
ATOM 3800 C CA . LEU A 1 495 ? 31.565 44.689 -3.363 1.00 56.81 495 LEU A CA 1
ATOM 3801 C C . LEU A 1 495 ? 31.769 45.375 -4.719 1.00 56.81 495 LEU A C 1
ATOM 3803 O O . LEU A 1 495 ? 32.690 46.181 -4.878 1.00 56.81 495 LEU A O 1
ATOM 3807 N N . VAL A 1 496 ? 30.899 45.099 -5.695 1.00 56.28 496 VAL A N 1
ATOM 3808 C CA . VAL A 1 496 ? 30.902 45.760 -7.011 1.00 56.28 496 VAL A CA 1
ATOM 3809 C C . VAL A 1 496 ? 30.607 47.254 -6.858 1.00 56.28 496 VAL A C 1
ATOM 3811 O O . VAL A 1 496 ? 31.186 48.084 -7.566 1.00 56.28 496 VAL A O 1
ATOM 3814 N N . VAL A 1 497 ? 29.745 47.623 -5.907 1.00 52.06 497 VAL A N 1
ATOM 3815 C CA . VAL A 1 497 ? 29.389 49.021 -5.639 1.00 52.06 497 VAL A CA 1
ATOM 3816 C C . VAL A 1 497 ? 30.420 49.728 -4.741 1.00 52.06 497 VAL A C 1
ATOM 3818 O O . VAL A 1 497 ? 30.708 50.904 -4.981 1.00 52.06 497 VAL A O 1
ATOM 3821 N N . SER A 1 498 ? 31.046 49.046 -3.771 1.00 53.53 498 SER A N 1
ATOM 3822 C CA . SER A 1 498 ? 32.031 49.646 -2.851 1.00 53.53 498 SER A CA 1
ATOM 3823 C C . SER A 1 498 ? 33.373 49.961 -3.518 1.00 53.53 498 SER A C 1
ATOM 3825 O O . SER A 1 498 ? 33.967 50.999 -3.221 1.00 53.53 498 SER A O 1
ATOM 3827 N N . ARG A 1 499 ? 33.805 49.168 -4.513 1.00 52.00 499 ARG A N 1
ATOM 3828 C CA . ARG A 1 499 ? 35.034 49.433 -5.291 1.00 52.00 499 ARG A CA 1
ATOM 3829 C C . ARG A 1 499 ? 35.008 50.741 -6.102 1.00 52.00 499 ARG A C 1
ATOM 3831 O O . ARG A 1 499 ? 36.054 51.158 -6.587 1.00 52.00 499 ARG A O 1
ATOM 3838 N N . LYS A 1 500 ? 33.854 51.416 -6.236 1.00 51.50 500 LYS A N 1
ATOM 3839 C CA . LYS A 1 500 ? 33.717 52.722 -6.920 1.00 51.50 500 LYS A CA 1
ATOM 3840 C C . LYS A 1 500 ? 33.527 53.933 -5.984 1.00 51.50 500 LYS A C 1
ATOM 3842 O O . LYS A 1 500 ? 33.290 55.027 -6.489 1.00 51.50 500 LYS A O 1
ATOM 3847 N N . GLY A 1 501 ? 33.646 53.772 -4.659 1.00 53.59 501 GLY A N 1
ATOM 3848 C CA . GLY A 1 501 ? 33.847 54.880 -3.706 1.00 53.59 501 GLY A CA 1
ATOM 3849 C C . GLY A 1 501 ? 32.777 55.986 -3.677 1.00 53.59 501 GLY A C 1
ATOM 3850 O O . GLY A 1 501 ? 33.126 57.161 -3.622 1.00 53.59 501 GLY A O 1
ATOM 3851 N N . ARG A 1 502 ? 31.477 55.656 -3.753 1.00 56.66 502 ARG A N 1
ATOM 3852 C CA . ARG A 1 502 ? 30.387 56.660 -3.804 1.00 56.66 502 ARG A CA 1
ATOM 3853 C C . ARG A 1 502 ? 29.183 56.298 -2.926 1.00 56.66 502 ARG A C 1
ATOM 3855 O O . ARG A 1 502 ? 28.068 56.222 -3.429 1.00 56.66 502 ARG A O 1
ATOM 3862 N N . TRP A 1 503 ? 29.390 56.107 -1.625 1.00 49.91 503 TRP A N 1
ATOM 3863 C CA . TRP A 1 503 ? 28.286 56.216 -0.664 1.00 49.91 503 TRP A CA 1
ATOM 3864 C C . TRP A 1 503 ? 28.348 57.586 0.010 1.00 49.91 503 TRP A C 1
ATOM 3866 O O . TRP A 1 503 ? 29.344 57.913 0.649 1.00 49.91 503 TRP A O 1
ATOM 3876 N N . ASN A 1 504 ? 27.281 58.378 -0.109 1.00 58.59 504 ASN A N 1
ATOM 3877 C CA . ASN A 1 504 ? 26.995 59.427 0.867 1.00 58.59 504 ASN A CA 1
ATOM 3878 C C . ASN A 1 504 ? 26.160 58.808 1.995 1.00 58.59 504 ASN A C 1
ATOM 3880 O O . ASN A 1 504 ? 25.316 57.951 1.739 1.00 58.59 504 ASN A O 1
ATOM 3884 N N . LEU A 1 505 ? 26.346 59.274 3.237 1.00 54.06 505 LEU A N 1
ATOM 3885 C CA . LEU A 1 505 ? 25.667 58.758 4.443 1.00 54.06 505 LEU A CA 1
ATOM 3886 C C . LEU A 1 505 ? 24.131 58.672 4.292 1.00 54.06 505 LEU A C 1
ATOM 3888 O O . LEU A 1 505 ? 23.485 57.830 4.903 1.00 54.06 505 LEU A O 1
ATOM 3892 N N . ARG A 1 506 ? 23.553 59.514 3.426 1.00 52.41 506 ARG A N 1
ATOM 3893 C CA . ARG A 1 506 ? 22.120 59.546 3.100 1.00 52.41 506 ARG A CA 1
ATOM 3894 C C . ARG A 1 506 ? 21.635 58.329 2.305 1.00 52.41 506 ARG A C 1
ATOM 3896 O O . ARG A 1 506 ? 20.521 57.883 2.543 1.00 52.41 506 ARG A O 1
ATOM 3903 N N . ASP A 1 507 ? 22.451 57.782 1.405 1.00 51.62 507 ASP A N 1
ATOM 3904 C CA . ASP A 1 507 ? 22.080 56.605 0.605 1.00 51.62 507 ASP A CA 1
ATOM 3905 C C . ASP A 1 507 ? 22.178 55.315 1.439 1.00 51.62 507 ASP A C 1
ATOM 3907 O O . ASP A 1 507 ? 21.323 54.439 1.319 1.00 51.62 507 ASP A O 1
ATOM 3911 N N . LEU A 1 508 ? 23.161 55.235 2.352 1.00 51.78 508 LEU A N 1
ATOM 3912 C CA . LEU A 1 508 ? 23.247 54.167 3.363 1.00 51.78 508 LEU A CA 1
ATOM 3913 C C . LEU A 1 508 ? 22.067 54.230 4.338 1.00 51.78 508 LEU A C 1
ATOM 3915 O O . LEU A 1 508 ? 21.465 53.203 4.637 1.00 51.78 508 LEU A O 1
ATOM 3919 N N . ALA A 1 509 ? 21.705 55.432 4.794 1.00 50.97 509 ALA A N 1
ATOM 3920 C CA . ALA A 1 509 ? 20.567 55.625 5.685 1.00 50.97 509 ALA A CA 1
ATOM 3921 C C . ALA A 1 509 ? 19.229 55.277 5.011 1.00 50.97 509 ALA A C 1
ATOM 3923 O O . ALA A 1 509 ? 18.375 54.691 5.659 1.00 50.97 509 ALA A O 1
ATOM 3924 N N . ALA A 1 510 ? 19.046 55.579 3.720 1.00 49.97 510 ALA A N 1
ATOM 3925 C CA . ALA A 1 510 ? 17.824 55.235 2.988 1.00 49.97 510 ALA A CA 1
ATOM 3926 C C . ALA A 1 510 ? 17.682 53.722 2.744 1.00 49.97 510 ALA A C 1
ATOM 3928 O O . ALA A 1 510 ? 16.593 53.178 2.913 1.00 49.97 510 ALA A O 1
ATOM 3929 N N . ALA A 1 511 ? 18.775 53.031 2.399 1.00 48.06 511 ALA A N 1
ATOM 3930 C CA . ALA A 1 511 ? 18.779 51.571 2.278 1.00 48.06 511 ALA A CA 1
ATOM 3931 C C . ALA A 1 511 ? 18.565 50.890 3.642 1.00 48.06 511 ALA A C 1
ATOM 3933 O O . ALA A 1 511 ? 17.758 49.969 3.749 1.00 48.06 511 ALA A O 1
ATOM 3934 N N . GLY A 1 512 ? 19.217 51.394 4.696 1.00 49.50 512 GLY A N 1
ATOM 3935 C CA . GLY A 1 512 ? 19.003 50.941 6.070 1.00 49.50 512 GLY A CA 1
ATOM 3936 C C . GLY A 1 512 ? 17.567 51.168 6.548 1.00 49.50 512 GLY A C 1
ATOM 3937 O O . GLY A 1 512 ? 16.979 50.273 7.140 1.00 49.50 512 GLY A O 1
ATOM 3938 N N . LEU A 1 513 ? 16.962 52.316 6.225 1.00 47.38 513 LEU A N 1
ATOM 3939 C CA . LEU A 1 513 ? 15.565 52.616 6.546 1.00 47.38 513 LEU A CA 1
ATOM 3940 C C . LEU A 1 513 ? 14.596 51.688 5.802 1.00 47.38 513 LEU A C 1
ATOM 3942 O O . LEU A 1 513 ? 13.609 51.265 6.390 1.00 47.38 513 LEU A O 1
ATOM 3946 N N . GLY A 1 514 ? 14.887 51.337 4.545 1.00 44.03 514 GLY A N 1
ATOM 3947 C CA . GLY A 1 514 ? 14.113 50.351 3.787 1.00 44.03 514 GLY A CA 1
ATOM 3948 C C . GLY A 1 514 ? 14.158 48.961 4.424 1.00 44.03 514 GLY A C 1
ATOM 3949 O O . GLY A 1 514 ? 13.118 48.341 4.599 1.00 44.03 514 GLY A O 1
ATOM 3950 N N . ILE A 1 515 ? 15.341 48.509 4.852 1.00 49.16 515 ILE A N 1
ATOM 3951 C CA . ILE A 1 515 ? 15.506 47.232 5.566 1.00 49.16 515 ILE A CA 1
ATOM 3952 C C . ILE A 1 515 ? 14.770 47.262 6.912 1.00 49.16 515 ILE A C 1
ATOM 3954 O O . ILE A 1 515 ? 14.055 46.319 7.233 1.00 49.16 515 ILE A O 1
ATOM 3958 N N . VAL A 1 516 ? 14.890 48.351 7.676 1.00 51.56 516 VAL A N 1
ATOM 3959 C CA . VAL A 1 516 ? 14.197 48.519 8.964 1.00 51.56 516 VAL A CA 1
ATOM 3960 C C . VAL A 1 516 ? 12.679 48.588 8.785 1.00 51.56 516 VAL A C 1
ATOM 3962 O O . VAL A 1 516 ? 11.959 48.019 9.595 1.00 51.56 516 VAL A O 1
ATOM 3965 N N . LEU A 1 517 ? 12.176 49.227 7.725 1.00 48.66 517 LEU A N 1
ATOM 3966 C CA . LEU A 1 517 ? 10.746 49.244 7.405 1.00 48.66 517 LEU A CA 1
ATOM 3967 C C . LEU A 1 517 ? 10.245 47.861 6.992 1.00 48.66 517 LEU A C 1
ATOM 3969 O O . LEU A 1 517 ? 9.204 47.448 7.484 1.00 48.66 517 LEU A O 1
ATOM 3973 N N . SER A 1 518 ? 10.980 47.121 6.160 1.00 43.06 518 SER A N 1
ATOM 3974 C CA . SER A 1 518 ? 10.605 45.753 5.783 1.00 43.06 518 SER A CA 1
ATOM 3975 C C . SER A 1 518 ? 10.629 44.804 6.983 1.00 43.06 518 SER A C 1
ATOM 3977 O O . SER A 1 518 ? 9.667 44.075 7.199 1.00 43.06 518 SER A O 1
ATOM 3979 N N . LEU A 1 519 ? 11.673 44.864 7.818 1.00 51.00 519 LEU A N 1
ATOM 3980 C CA . LEU A 1 519 ? 11.740 44.120 9.081 1.00 51.00 519 LEU A CA 1
ATOM 3981 C C . LEU A 1 519 ? 10.655 44.568 10.060 1.00 51.00 519 LEU A C 1
ATOM 3983 O O . LEU A 1 519 ? 10.134 43.741 10.797 1.00 51.00 519 LEU A O 1
ATOM 3987 N N . GLY A 1 520 ? 10.287 45.849 10.042 1.00 53.09 520 GLY A N 1
ATOM 3988 C CA . GLY A 1 520 ? 9.194 46.415 10.823 1.00 53.09 520 GLY A CA 1
ATOM 3989 C C . GLY A 1 520 ? 7.831 45.913 10.359 1.00 53.09 520 GLY A C 1
ATOM 3990 O O . GLY A 1 520 ? 7.005 45.590 11.199 1.00 53.09 520 GLY A O 1
ATOM 3991 N N . VAL A 1 521 ? 7.605 45.781 9.050 1.00 52.28 521 VAL A N 1
ATOM 3992 C CA . VAL A 1 521 ? 6.384 45.192 8.479 1.00 52.28 521 VAL A CA 1
ATOM 3993 C C . VAL A 1 521 ? 6.307 43.704 8.800 1.00 52.28 521 VAL A C 1
ATOM 3995 O O . VAL A 1 521 ? 5.262 43.255 9.246 1.00 52.28 521 VAL A O 1
ATOM 3998 N N . VAL A 1 522 ? 7.402 42.952 8.659 1.00 48.38 522 VAL A N 1
ATOM 3999 C CA . VAL A 1 522 ? 7.446 41.531 9.052 1.00 48.38 522 VAL A CA 1
ATOM 4000 C C . VAL A 1 522 ? 7.215 41.375 10.556 1.00 48.38 522 VAL A C 1
ATOM 4002 O O . VAL A 1 522 ? 6.392 40.568 10.968 1.00 48.38 522 VAL A O 1
ATOM 4005 N N . SER A 1 523 ? 7.864 42.199 11.383 1.00 51.97 523 SER A N 1
ATOM 4006 C CA . SER A 1 523 ? 7.638 42.213 12.836 1.00 51.97 523 SER A CA 1
ATOM 4007 C C . SER A 1 523 ? 6.207 42.606 13.196 1.00 51.97 523 SER A C 1
ATOM 4009 O O . SER A 1 523 ? 5.651 42.057 14.136 1.00 51.97 523 SER A O 1
ATOM 4011 N N . LEU A 1 524 ? 5.596 43.536 12.457 1.00 47.56 524 LEU A N 1
ATOM 4012 C CA . LEU A 1 524 ? 4.213 43.960 12.661 1.00 47.56 524 LEU A CA 1
ATOM 4013 C C . LEU A 1 524 ? 3.225 42.872 12.234 1.00 47.56 524 LEU A C 1
ATOM 4015 O O . LEU A 1 524 ? 2.242 42.663 12.929 1.00 47.56 524 LEU A O 1
ATOM 4019 N N . LEU A 1 525 ? 3.486 42.173 11.128 1.00 46.56 525 LEU A N 1
ATOM 4020 C CA . LEU A 1 525 ? 2.688 41.031 10.685 1.00 46.56 525 LEU A CA 1
ATOM 4021 C C . LEU A 1 525 ? 2.780 39.882 11.689 1.00 46.56 525 LEU A C 1
ATOM 4023 O O . LEU A 1 525 ? 1.742 39.361 12.076 1.00 46.56 525 LEU A O 1
ATOM 4027 N N . ASN A 1 526 ? 3.980 39.567 12.188 1.00 49.62 526 ASN A N 1
ATOM 4028 C CA . ASN A 1 526 ? 4.152 38.594 13.270 1.00 49.62 526 ASN A CA 1
ATOM 4029 C C . ASN A 1 526 ? 3.454 39.048 14.556 1.00 49.62 526 ASN A C 1
ATOM 4031 O O . ASN A 1 526 ? 2.755 38.263 15.175 1.00 49.62 526 ASN A O 1
ATOM 4035 N N . PHE A 1 527 ? 3.563 40.326 14.930 1.00 60.16 527 PHE A N 1
ATOM 4036 C CA . PHE A 1 527 ? 2.875 40.874 16.100 1.00 60.16 527 PHE A CA 1
ATOM 4037 C C . PHE A 1 527 ? 1.347 40.833 15.960 1.00 60.16 527 PHE A C 1
ATOM 4039 O O . PHE A 1 527 ? 0.647 40.571 16.932 1.00 60.16 527 PHE A O 1
ATOM 4046 N N . ILE A 1 528 ? 0.809 41.100 14.766 1.00 50.50 528 ILE A N 1
ATOM 4047 C CA . ILE A 1 528 ? -0.628 40.994 14.480 1.00 50.50 528 ILE A CA 1
ATOM 4048 C C . ILE A 1 528 ? -1.061 39.524 14.500 1.00 50.50 528 ILE A C 1
ATOM 4050 O O . ILE A 1 528 ? -2.096 39.229 15.092 1.00 50.50 528 ILE A O 1
ATOM 4054 N N . GLY A 1 529 ? -0.267 38.619 13.921 1.00 43.44 529 GLY A N 1
ATOM 4055 C CA . GLY A 1 529 ? -0.491 37.172 13.971 1.00 43.44 529 GLY A CA 1
ATOM 4056 C C . GLY A 1 529 ? -0.558 36.645 15.406 1.00 43.44 529 GLY A C 1
ATOM 4057 O O . GLY A 1 529 ? -1.559 36.039 15.777 1.00 43.44 529 GLY A O 1
ATOM 4058 N N . ASP A 1 530 ? 0.429 36.988 16.238 1.00 45.66 530 ASP A N 1
ATOM 4059 C CA . ASP A 1 530 ? 0.482 36.623 17.664 1.00 45.66 530 ASP A CA 1
ATOM 4060 C C . ASP A 1 530 ? -0.650 37.255 18.489 1.00 45.66 530 ASP A C 1
ATOM 4062 O O . ASP A 1 530 ? -1.103 36.694 19.484 1.00 45.66 530 ASP A O 1
ATOM 4066 N N . ARG A 1 531 ? -1.103 38.465 18.133 1.00 49.03 531 ARG A N 1
ATOM 4067 C CA . ARG A 1 531 ? -2.097 39.198 18.932 1.00 49.03 531 ARG A CA 1
ATOM 4068 C C . ARG A 1 531 ? -3.531 38.799 18.599 1.00 49.03 531 ARG A C 1
ATOM 4070 O O . ARG A 1 531 ? -4.357 38.770 19.509 1.00 49.03 531 ARG A O 1
ATOM 4077 N N . TYR A 1 532 ? -3.836 38.553 17.326 1.00 54.47 532 TYR A N 1
ATOM 4078 C CA . TYR A 1 532 ? -5.210 38.386 16.846 1.00 54.47 532 TYR A CA 1
ATOM 4079 C C . TYR A 1 532 ? -5.602 36.936 16.532 1.00 54.47 532 TYR A C 1
ATOM 4081 O O . TYR A 1 532 ? -6.761 36.734 16.187 1.00 54.47 532 TYR A O 1
ATOM 4089 N N . HIS A 1 533 ? -4.696 35.953 16.681 1.00 50.41 533 HIS A N 1
ATOM 4090 C CA . HIS A 1 533 ? -4.970 34.501 16.581 1.00 50.41 533 HIS A CA 1
ATOM 4091 C C . HIS A 1 533 ? -5.818 34.092 15.358 1.00 50.41 533 HIS A C 1
ATOM 4093 O O . HIS A 1 533 ? -6.539 33.102 15.383 1.00 50.41 533 HIS A O 1
ATOM 4099 N N . TYR A 1 534 ? -5.759 34.865 14.270 1.00 49.00 534 TYR A N 1
ATOM 4100 C CA . TYR A 1 534 ? -6.543 34.607 13.068 1.00 49.00 534 TYR A CA 1
ATOM 4101 C C . TYR A 1 534 ? -5.708 33.747 12.124 1.00 49.00 534 TYR A C 1
ATOM 4103 O O . TYR A 1 534 ? -4.868 34.266 11.383 1.00 49.00 534 TYR A O 1
ATOM 4111 N N . ARG A 1 535 ? -5.904 32.428 12.190 1.00 51.84 535 ARG A N 1
ATOM 4112 C CA . ARG A 1 535 ? -5.336 31.478 11.232 1.00 51.84 535 ARG A CA 1
ATOM 4113 C C . ARG A 1 535 ? -6.393 31.118 10.199 1.00 51.84 535 ARG A C 1
ATOM 4115 O O . ARG A 1 535 ? -7.536 30.833 10.531 1.00 51.84 535 ARG A O 1
ATOM 4122 N N . VAL A 1 536 ? -5.994 31.186 8.936 1.00 54.59 536 VAL A N 1
ATOM 4123 C CA . VAL A 1 536 ? -6.791 30.692 7.816 1.00 54.59 536 VAL A CA 1
ATOM 4124 C C . VAL A 1 536 ? -6.082 29.441 7.336 1.00 54.59 536 VAL A C 1
ATOM 4126 O O . VAL A 1 536 ? -4.939 29.532 6.884 1.00 54.59 536 VAL A O 1
ATOM 4129 N N . ASP A 1 537 ? -6.737 28.292 7.467 1.00 55.38 537 ASP A N 1
ATOM 4130 C CA . ASP A 1 537 ? -6.266 27.071 6.834 1.00 55.38 537 ASP A CA 1
ATOM 4131 C C . ASP A 1 537 ? -6.441 27.222 5.318 1.00 55.38 537 ASP A C 1
ATOM 4133 O O . ASP A 1 537 ? -7.551 27.347 4.803 1.00 55.38 537 ASP A O 1
ATOM 4137 N N . LEU A 1 538 ? -5.315 27.327 4.613 1.00 53.38 538 LEU A N 1
ATOM 4138 C CA . LEU A 1 538 ? -5.266 27.461 3.157 1.00 53.38 538 LEU A CA 1
ATOM 4139 C C . LEU A 1 538 ? -5.039 26.109 2.470 1.00 53.38 538 LEU A C 1
ATOM 4141 O O . LEU A 1 538 ? -4.802 26.078 1.261 1.00 53.38 538 LEU A O 1
ATOM 4145 N N . THR A 1 539 ? -5.046 25.006 3.224 1.00 54.72 539 THR A N 1
ATOM 4146 C CA . THR A 1 539 ? -4.971 23.669 2.638 1.00 54.72 539 THR A CA 1
ATOM 4147 C C . THR A 1 539 ? -6.294 23.324 1.957 1.00 54.72 539 THR A C 1
ATOM 4149 O O . THR A 1 539 ? -7.368 23.673 2.438 1.00 54.72 539 THR A O 1
ATOM 4152 N N . GLU A 1 540 ? -6.214 22.659 0.804 1.00 50.62 540 GLU A N 1
ATOM 4153 C CA . GLU A 1 540 ? -7.383 22.312 -0.018 1.00 50.62 540 GLU A CA 1
ATOM 4154 C C . GLU A 1 540 ? -8.394 21.437 0.743 1.00 50.62 540 GLU A C 1
ATOM 4156 O O . GLU A 1 540 ? -9.599 21.630 0.603 1.00 50.62 540 GLU A O 1
ATOM 4161 N N . ASP A 1 541 ? -7.893 20.545 1.604 1.00 60.00 541 ASP A N 1
ATOM 4162 C CA . ASP A 1 541 ? -8.688 19.585 2.379 1.00 60.00 541 ASP A CA 1
ATOM 4163 C C . ASP A 1 541 ? -8.932 20.022 3.838 1.00 60.00 541 ASP A C 1
ATOM 4165 O O . ASP A 1 541 ? -9.406 19.221 4.644 1.00 60.00 541 ASP A O 1
ATOM 4169 N N . ALA A 1 542 ? -8.586 21.263 4.203 1.00 66.94 542 ALA A N 1
ATOM 4170 C CA . ALA A 1 542 ? -8.705 21.777 5.571 1.00 66.94 542 ALA A CA 1
ATOM 4171 C C . ALA A 1 542 ? -8.025 20.867 6.628 1.00 66.94 542 ALA A C 1
ATOM 4173 O O . ALA A 1 542 ? -8.596 20.533 7.669 1.00 66.94 542 ALA A O 1
ATOM 4174 N N . LEU A 1 543 ? -6.790 20.432 6.336 1.00 62.47 543 LEU A N 1
ATOM 4175 C CA . LEU A 1 543 ? -6.006 19.468 7.123 1.00 62.47 543 LEU A CA 1
ATOM 4176 C C . LEU A 1 543 ? -5.748 19.905 8.569 1.00 62.47 543 LEU A C 1
ATOM 4178 O O . LEU A 1 543 ? -5.536 19.050 9.427 1.00 62.47 543 LEU A O 1
ATOM 4182 N N . PHE A 1 544 ? -5.741 21.211 8.820 1.00 68.19 544 PHE A N 1
ATOM 4183 C CA . PHE A 1 544 ? -5.482 21.819 10.123 1.00 68.19 544 PHE A CA 1
ATOM 4184 C C . PHE A 1 544 ? -6.739 22.471 10.708 1.00 68.19 544 PHE A C 1
ATOM 4186 O O . PHE A 1 544 ? -6.654 23.222 11.670 1.00 68.19 544 PHE A O 1
ATOM 4193 N N . THR A 1 545 ? -7.911 22.194 10.136 1.00 79.75 545 THR A N 1
ATOM 4194 C CA . THR A 1 545 ? -9.203 22.637 10.666 1.00 79.75 545 THR A CA 1
ATOM 4195 C C . THR A 1 545 ? -9.904 21.440 11.287 1.00 79.75 545 THR A C 1
ATOM 4197 O O . THR A 1 545 ? -9.991 20.394 10.648 1.00 79.75 545 THR A O 1
ATOM 4200 N N . LEU A 1 546 ? -10.412 21.557 12.514 1.00 83.62 546 LEU A N 1
ATOM 4201 C CA . LEU A 1 546 ? -11.160 20.476 13.168 1.00 83.62 546 LEU A CA 1
ATOM 4202 C C . LEU A 1 546 ? -12.518 20.239 12.492 1.00 83.62 546 LEU A C 1
ATOM 4204 O O . LEU A 1 546 ? -13.089 21.126 11.861 1.00 83.62 546 LEU A O 1
ATOM 4208 N N . ASP A 1 547 ? -13.015 19.007 12.572 1.00 86.62 547 ASP A N 1
ATOM 4209 C CA . ASP A 1 547 ? -14.309 18.621 12.018 1.00 86.62 547 ASP A CA 1
ATOM 4210 C C . ASP A 1 547 ? -15.473 19.304 12.759 1.00 86.62 547 ASP A C 1
ATOM 4212 O O . ASP A 1 547 ? -15.374 19.672 13.935 1.00 86.62 547 ASP A O 1
ATOM 4216 N N . GLY A 1 548 ? -16.605 19.468 12.071 1.00 81.81 548 GLY A N 1
ATOM 4217 C CA . GLY A 1 548 ? -17.808 20.061 12.648 1.00 81.81 548 GLY A CA 1
ATOM 4218 C C . GLY A 1 548 ? -18.331 19.295 13.869 1.00 81.81 548 GLY A C 1
ATOM 4219 O O . GLY A 1 548 ? -18.831 19.926 14.802 1.00 81.81 548 GLY A O 1
ATOM 4220 N N . GLU A 1 549 ? -18.180 17.966 13.905 1.00 82.69 549 GLU A N 1
ATOM 4221 C CA . GLU A 1 549 ? -18.555 17.157 15.074 1.00 82.69 549 GLU A CA 1
ATOM 4222 C C . GLU A 1 549 ? -17.646 17.432 16.284 1.00 82.69 549 GLU A C 1
ATOM 4224 O O . GLU A 1 549 ? -18.137 17.586 17.407 1.00 82.69 549 GLU A O 1
ATOM 4229 N N . THR A 1 550 ? -16.336 17.587 16.060 1.00 87.81 550 THR A N 1
ATOM 4230 C CA . THR A 1 550 ? -15.358 17.975 17.092 1.00 87.81 550 THR A CA 1
ATOM 4231 C C . THR A 1 550 ? -15.679 19.353 17.668 1.00 87.81 550 THR A C 1
ATOM 4233 O O . THR A 1 550 ? -15.662 19.548 18.883 1.00 87.81 550 THR A O 1
ATOM 4236 N N . HIS A 1 551 ? -16.037 20.315 16.814 1.00 85.06 551 HIS A N 1
ATOM 4237 C CA . HIS A 1 551 ? -16.446 21.650 17.253 1.00 85.06 551 HIS A CA 1
ATOM 4238 C C . HIS A 1 551 ? -17.653 21.607 18.201 1.00 85.06 551 HIS A C 1
ATOM 4240 O O . HIS A 1 551 ? -17.619 22.215 19.272 1.00 85.06 551 HIS A O 1
ATOM 4246 N N . GLN A 1 552 ? -18.694 20.849 17.841 1.00 83.94 552 GLN A N 1
ATOM 4247 C CA . GLN A 1 552 ? -19.898 20.700 18.668 1.00 83.94 552 GLN A CA 1
ATOM 4248 C C . GLN A 1 552 ? -19.623 19.989 19.999 1.00 83.94 552 GLN A C 1
ATOM 4250 O O . GLN A 1 552 ? -20.322 20.232 20.983 1.00 83.94 552 GLN A O 1
ATOM 4255 N N . LEU A 1 553 ? -18.615 19.113 20.046 1.00 86.06 553 LEU A N 1
ATOM 4256 C CA . LEU A 1 553 ? -18.183 18.450 21.275 1.00 86.06 553 LEU A CA 1
ATOM 4257 C C . LEU A 1 553 ? -17.484 19.416 22.243 1.00 86.06 553 LEU A C 1
ATOM 4259 O O . LEU A 1 553 ? -17.661 19.300 23.457 1.00 86.06 553 LEU A O 1
ATOM 4263 N N . MET A 1 554 ? -16.688 20.346 21.711 1.00 86.62 554 MET A N 1
ATOM 4264 C CA . MET A 1 554 ? -15.813 21.223 22.494 1.00 86.62 554 MET A CA 1
ATOM 4265 C C . MET A 1 554 ? -16.506 22.503 22.976 1.00 86.62 554 MET A C 1
ATOM 4267 O O . MET A 1 554 ? -16.212 22.974 24.074 1.00 86.62 554 MET A O 1
ATOM 4271 N N . GLU A 1 555 ? -17.452 23.042 22.201 1.00 80.00 555 GLU A N 1
ATOM 4272 C CA . GLU A 1 555 ? -18.193 24.275 22.524 1.00 80.00 555 GLU A CA 1
ATOM 4273 C C . GLU A 1 555 ? -18.878 24.237 23.916 1.00 80.00 555 GLU A C 1
ATOM 4275 O O . GLU A 1 555 ? -18.730 25.193 24.680 1.00 80.00 555 GLU A O 1
ATOM 4280 N N . PRO A 1 556 ? -19.528 23.134 24.351 1.00 78.19 556 PRO A N 1
ATOM 4281 C CA . PRO A 1 556 ? -20.195 23.073 25.655 1.00 78.19 556 PRO A CA 1
ATOM 4282 C C . PRO A 1 556 ? -19.260 22.967 26.872 1.00 78.19 556 PRO A C 1
ATOM 4284 O O . PRO A 1 556 ? -19.754 22.997 28.003 1.00 78.19 556 PRO A O 1
ATOM 4287 N N . LEU A 1 557 ? -17.945 22.783 26.686 1.00 82.62 557 LEU A N 1
ATOM 4288 C CA . LEU A 1 557 ? -16.996 22.601 27.797 1.00 82.62 557 LEU A CA 1
ATOM 4289 C C . LEU A 1 557 ? -16.910 23.836 28.698 1.00 82.62 557 LEU A C 1
ATOM 4291 O O . LEU A 1 557 ? -16.865 23.707 29.925 1.00 82.62 557 LEU A O 1
ATOM 4295 N N . GLU A 1 558 ? -16.915 25.028 28.096 1.00 73.69 558 GLU A N 1
ATOM 4296 C CA . GLU A 1 558 ? -16.877 26.296 28.830 1.00 73.69 558 GLU A CA 1
ATOM 4297 C C . GLU A 1 558 ? -18.190 26.524 29.592 1.00 73.69 558 GLU A C 1
ATOM 4299 O O . GLU A 1 558 ? -18.172 26.810 30.791 1.00 73.69 558 GLU A O 1
ATOM 4304 N N . ASP A 1 559 ? -19.329 26.280 28.936 1.00 76.88 559 ASP A N 1
ATOM 4305 C CA . ASP A 1 559 ? -20.666 26.455 29.515 1.00 76.88 559 ASP A CA 1
ATOM 4306 C C . ASP A 1 559 ? -20.936 25.529 30.710 1.00 76.88 559 ASP A C 1
ATOM 4308 O O . ASP A 1 559 ? -21.654 25.897 31.645 1.00 76.88 559 ASP A O 1
ATOM 4312 N N . LYS A 1 560 ? -20.360 24.321 30.698 1.00 78.38 560 LYS A N 1
ATOM 4313 C CA . LYS A 1 560 ? -20.527 23.314 31.760 1.00 78.38 560 LYS A CA 1
ATOM 4314 C C . LYS A 1 560 ? -19.432 23.355 32.828 1.00 78.38 560 LYS A C 1
ATOM 4316 O O . LYS A 1 560 ? -19.510 22.590 33.787 1.00 78.38 560 LYS A O 1
ATOM 4321 N N . GLY A 1 561 ? -18.422 24.218 32.688 1.00 80.75 561 GLY A N 1
ATOM 4322 C CA . GLY A 1 561 ? -17.285 24.287 33.613 1.00 80.75 561 GLY A CA 1
ATOM 4323 C C . GLY A 1 561 ? -16.458 22.995 33.672 1.00 80.75 561 GLY A C 1
ATOM 4324 O O . GLY A 1 561 ? -15.903 22.675 34.723 1.00 80.75 561 GLY A O 1
ATOM 4325 N N . GLN A 1 562 ? -16.419 22.238 32.572 1.00 86.56 562 GLN A N 1
ATOM 4326 C CA . GLN A 1 562 ? -15.668 20.987 32.452 1.00 86.56 562 GLN A CA 1
ATOM 4327 C C . GLN A 1 562 ? -14.291 21.278 31.848 1.00 86.56 562 GLN A C 1
ATOM 4329 O O . GLN A 1 562 ? -14.203 21.983 30.846 1.00 86.56 562 GLN A O 1
ATOM 4334 N N . PHE A 1 563 ? -13.233 20.730 32.447 1.00 89.88 563 PHE A N 1
ATOM 4335 C CA . PHE A 1 563 ? -11.842 20.882 32.006 1.00 89.88 563 PHE A CA 1
ATOM 4336 C C . PHE A 1 563 ? -11.314 19.579 31.422 1.00 89.88 563 PHE A C 1
ATOM 4338 O O . PHE A 1 563 ? -11.525 18.527 32.014 1.00 89.88 563 PHE A O 1
ATOM 4345 N N . VAL A 1 564 ? -10.605 19.642 30.301 1.00 91.81 564 VAL A N 1
ATOM 4346 C CA . VAL A 1 564 ? -10.010 18.492 29.615 1.00 91.81 564 VAL A CA 1
ATOM 4347 C C . VAL A 1 564 ? -8.495 18.678 29.573 1.00 91.81 564 VAL A C 1
ATOM 4349 O O . VAL A 1 564 ? -8.016 19.683 29.065 1.00 91.81 564 VAL A O 1
ATOM 4352 N N . GLN A 1 565 ? -7.736 17.713 30.086 1.00 93.81 565 GLN A N 1
ATOM 4353 C CA . GLN A 1 565 ? -6.278 17.693 30.036 1.00 93.81 565 GLN A CA 1
ATOM 4354 C C . GLN A 1 565 ? -5.793 16.435 29.310 1.00 93.81 565 GLN A C 1
ATOM 4356 O O . GLN A 1 565 ? -6.105 15.320 29.721 1.00 93.81 565 GLN A O 1
ATOM 4361 N N . VAL A 1 566 ? -5.007 16.594 28.246 1.00 93.69 566 VAL A N 1
ATOM 4362 C CA . VAL A 1 566 ? -4.469 15.475 27.457 1.00 93.69 566 VAL A CA 1
ATOM 4363 C C . VAL A 1 566 ? -2.967 15.333 27.683 1.00 93.69 566 VAL A C 1
ATOM 4365 O O . VAL A 1 566 ? -2.186 16.180 27.259 1.00 93.69 566 VAL A O 1
ATOM 4368 N N . LYS A 1 567 ? -2.542 14.238 28.317 1.00 92.81 567 LYS A N 1
ATOM 4369 C CA . LYS A 1 567 ? -1.126 13.910 28.548 1.00 92.81 567 LYS A CA 1
ATOM 4370 C C . LYS A 1 567 ? -0.674 12.822 27.595 1.00 92.81 567 LYS A C 1
ATOM 4372 O O . LYS A 1 567 ? -1.124 11.682 27.697 1.00 92.81 567 LYS A O 1
ATOM 4377 N N . THR A 1 568 ? 0.237 13.151 26.695 1.00 91.88 568 THR A N 1
ATOM 4378 C CA . THR A 1 568 ? 0.705 12.229 25.660 1.00 91.88 568 THR A CA 1
ATOM 4379 C C . THR A 1 568 ? 2.123 11.759 25.954 1.00 91.88 568 THR A C 1
ATOM 4381 O O . THR A 1 568 ? 3.054 12.559 26.024 1.00 91.88 568 THR A O 1
ATOM 4384 N N . PHE A 1 569 ? 2.305 10.445 26.090 1.00 90.50 569 PHE A N 1
ATOM 4385 C CA . PHE A 1 569 ? 3.582 9.821 26.435 1.00 90.50 569 PHE A CA 1
ATOM 4386 C C . PHE A 1 569 ? 4.396 9.487 25.178 1.00 90.50 569 PHE A C 1
ATOM 4388 O O . PHE A 1 569 ? 4.476 8.332 24.748 1.00 90.50 569 PHE A O 1
ATOM 4395 N N . MET A 1 570 ? 5.000 10.510 24.574 1.00 86.38 570 MET A N 1
ATOM 4396 C CA . MET A 1 570 ? 5.877 10.389 23.405 1.00 86.38 570 MET A CA 1
ATOM 4397 C C . MET A 1 570 ? 6.882 11.541 23.321 1.00 86.38 570 MET A C 1
ATOM 4399 O O . MET A 1 570 ? 6.740 12.567 23.980 1.00 86.38 570 MET A O 1
ATOM 4403 N N . ASN A 1 571 ? 7.898 11.385 22.471 1.00 81.25 571 ASN A N 1
ATOM 4404 C CA . ASN A 1 571 ? 8.811 12.476 22.141 1.00 81.25 571 ASN A CA 1
ATOM 4405 C C . ASN A 1 571 ? 8.098 13.513 21.248 1.00 81.25 571 ASN A C 1
ATOM 4407 O O . ASN A 1 571 ? 7.483 13.128 20.256 1.00 81.25 571 ASN A O 1
ATOM 4411 N N . GLU A 1 572 ? 8.229 14.813 21.548 1.00 72.38 572 GLU A N 1
ATOM 4412 C CA . GLU A 1 572 ? 7.650 15.912 20.748 1.00 72.38 572 GLU A CA 1
ATOM 4413 C C . GLU A 1 572 ? 7.970 15.799 19.250 1.00 72.38 572 GLU A C 1
ATOM 4415 O O . GLU A 1 572 ? 7.101 16.039 18.417 1.00 72.38 572 GLU A O 1
ATOM 4420 N N . MET A 1 573 ? 9.189 15.376 18.892 1.00 68.19 573 MET A N 1
ATOM 4421 C CA . MET A 1 573 ? 9.587 15.199 17.487 1.00 68.19 573 MET A CA 1
ATOM 4422 C C . MET A 1 573 ? 8.790 14.099 16.774 1.00 68.19 573 MET A C 1
ATOM 4424 O O . MET A 1 573 ? 8.558 14.186 15.573 1.00 68.19 573 MET A O 1
ATOM 4428 N N . GLN A 1 574 ? 8.378 13.061 17.504 1.00 69.31 574 GLN A N 1
ATOM 4429 C CA . GLN A 1 574 ? 7.565 11.963 16.971 1.00 69.31 574 GLN A CA 1
ATOM 4430 C C . GLN A 1 574 ? 6.076 12.337 16.921 1.00 69.31 574 GLN A C 1
ATOM 4432 O O . GLN A 1 574 ? 5.345 11.805 16.094 1.00 69.31 574 GLN A O 1
ATOM 4437 N N . GLY A 1 575 ? 5.643 13.265 17.779 1.00 68.12 575 GLY A N 1
ATOM 4438 C CA . GLY A 1 575 ? 4.252 13.684 17.940 1.00 68.12 575 GLY A CA 1
ATOM 4439 C C . GLY A 1 575 ? 3.846 14.949 17.191 1.00 68.12 575 GLY A C 1
ATOM 4440 O O . GLY A 1 575 ? 2.777 15.467 17.483 1.00 68.12 575 GLY A O 1
ATOM 4441 N N . MET A 1 576 ? 4.657 15.469 16.260 1.00 75.19 576 MET A N 1
ATOM 4442 C CA . MET A 1 576 ? 4.430 16.784 15.631 1.00 75.19 576 MET A CA 1
ATOM 4443 C C . MET A 1 576 ? 3.016 16.933 15.041 1.00 75.19 576 MET A C 1
ATOM 4445 O O . MET A 1 576 ? 2.336 17.910 15.324 1.00 75.19 576 MET A O 1
ATOM 4449 N N . ARG A 1 577 ? 2.517 15.911 14.333 1.00 74.12 577 ARG A N 1
ATOM 4450 C CA . ARG A 1 577 ? 1.151 15.911 13.778 1.00 74.12 577 ARG A CA 1
ATOM 4451 C C . ARG A 1 577 ? 0.065 15.913 14.858 1.00 74.12 577 ARG A C 1
ATOM 4453 O O . ARG A 1 577 ? -0.941 16.596 14.720 1.00 74.12 577 ARG A O 1
ATOM 4460 N N . LEU A 1 578 ? 0.248 15.131 15.923 1.00 82.69 578 LEU A N 1
ATOM 4461 C CA . LEU A 1 578 ? -0.699 15.095 17.038 1.00 82.69 578 LEU A CA 1
ATOM 4462 C C . LEU A 1 578 ? -0.671 16.414 17.820 1.00 82.69 578 LEU A C 1
ATOM 4464 O O . LEU A 1 578 ? -1.708 16.856 18.300 1.00 82.69 578 LEU A O 1
ATOM 4468 N N . LYS A 1 579 ? 0.497 17.057 17.917 1.00 85.06 579 LYS A N 1
ATOM 4469 C CA . LYS A 1 579 ? 0.649 18.377 18.527 1.00 85.06 579 LYS A CA 1
ATOM 4470 C C . LYS A 1 579 ? -0.154 19.427 17.769 1.00 85.06 579 LYS A C 1
ATOM 4472 O O . LYS A 1 579 ? -0.902 20.146 18.416 1.00 85.06 579 LYS A O 1
ATOM 4477 N N . ASP A 1 580 ? -0.064 19.453 16.439 1.00 81.88 580 ASP A N 1
ATOM 4478 C CA . ASP A 1 580 ? -0.850 20.380 15.614 1.00 81.88 580 ASP A CA 1
ATOM 4479 C C . ASP A 1 580 ? -2.358 20.202 15.865 1.00 81.88 580 ASP A C 1
ATOM 4481 O O . ASP A 1 580 ? -3.074 21.176 16.067 1.00 81.88 580 ASP A O 1
ATOM 4485 N N . ILE A 1 581 ? -2.837 18.953 15.951 1.00 85.25 581 ILE A N 1
ATOM 4486 C CA . ILE A 1 581 ? -4.240 18.663 16.287 1.00 85.25 581 ILE A CA 1
ATOM 4487 C C . ILE A 1 581 ? -4.580 19.176 17.696 1.00 85.25 581 ILE A C 1
ATOM 4489 O O . ILE A 1 581 ? -5.568 19.881 17.864 1.00 85.25 581 ILE A O 1
ATOM 4493 N N . LEU A 1 582 ? -3.780 18.849 18.715 1.00 89.25 582 LEU A N 1
ATOM 4494 C CA . LEU A 1 582 ? -4.030 19.262 20.105 1.00 89.25 582 LEU A CA 1
ATOM 4495 C C . LEU A 1 582 ? -3.989 20.788 20.293 1.00 89.25 582 LEU A C 1
ATOM 4497 O O . LEU A 1 582 ? -4.739 21.319 21.114 1.00 89.25 582 LEU A O 1
ATOM 4501 N N . GLU A 1 583 ? -3.153 21.494 19.527 1.00 86.50 583 GLU A N 1
ATOM 4502 C CA . GLU A 1 583 ? -3.141 22.958 19.482 1.00 86.50 583 GLU A CA 1
ATOM 4503 C C . GLU A 1 583 ? -4.494 23.503 19.017 1.00 86.50 583 GLU A C 1
ATOM 4505 O O . GLU A 1 583 ? -5.053 24.371 19.689 1.00 86.50 583 GLU A O 1
ATOM 4510 N N . GLU A 1 584 ? -5.084 22.939 17.962 1.00 84.38 584 GLU A N 1
ATOM 4511 C CA . GLU A 1 584 ? -6.408 23.357 17.488 1.00 84.38 584 GLU A CA 1
ATOM 4512 C C . GLU A 1 584 ? -7.509 23.119 18.536 1.00 84.38 584 GLU A C 1
ATOM 4514 O O . GLU A 1 584 ? -8.338 24.000 18.764 1.00 84.38 584 GLU A O 1
ATOM 4519 N N . TYR A 1 585 ? -7.477 22.001 19.275 1.00 88.31 585 TYR A N 1
ATOM 4520 C CA . TYR A 1 585 ? -8.414 21.778 20.393 1.00 88.31 585 TYR A CA 1
ATOM 4521 C C . TYR A 1 585 ? -8.258 22.847 21.490 1.00 88.31 585 TYR A C 1
ATOM 4523 O O . TYR A 1 585 ? -9.260 23.316 22.034 1.00 88.31 585 TYR A O 1
ATOM 4531 N N . SER A 1 586 ? -7.021 23.266 21.790 1.00 87.12 586 SER A N 1
ATOM 4532 C CA . SER A 1 586 ? -6.740 24.312 22.788 1.00 87.12 586 SER A CA 1
ATOM 4533 C C . SER A 1 586 ? -7.202 25.708 22.358 1.00 87.12 586 SER A C 1
ATOM 4535 O O . SER A 1 586 ? -7.518 26.544 23.203 1.00 87.12 586 SER A O 1
ATOM 4537 N N . TYR A 1 587 ? -7.285 25.965 21.049 1.00 80.31 587 TYR A N 1
ATOM 4538 C CA . TYR A 1 587 ? -7.829 27.216 20.522 1.00 80.31 587 TYR A CA 1
ATOM 4539 C C . TYR A 1 587 ? -9.358 27.255 20.544 1.00 80.31 587 TYR A C 1
ATOM 4541 O O . TYR A 1 587 ? -9.929 28.337 20.685 1.00 80.31 587 TYR A O 1
ATOM 4549 N N . LEU A 1 588 ? -10.022 26.100 20.423 1.00 82.75 588 LEU A N 1
ATOM 4550 C CA . LEU A 1 588 ? -11.483 26.026 20.496 1.00 82.75 588 LEU A CA 1
ATOM 4551 C C . LEU A 1 588 ? -12.034 26.263 21.900 1.00 82.75 588 LEU A C 1
ATOM 4553 O O . LEU A 1 588 ? -13.137 26.790 22.027 1.00 82.75 588 LEU A O 1
ATOM 4557 N N . SER A 1 589 ? -11.304 25.862 22.941 1.00 84.69 589 SER A N 1
ATOM 4558 C CA . SER A 1 589 ? -11.767 25.972 24.325 1.00 84.69 589 SER A CA 1
ATOM 4559 C C . SER A 1 589 ? -10.611 26.255 25.273 1.00 84.69 589 SER A C 1
ATOM 4561 O O . SER A 1 589 ? -9.647 25.495 25.335 1.00 84.69 589 SER A O 1
ATOM 4563 N N . HIS A 1 590 ? -10.748 27.295 26.099 1.00 84.75 590 HIS A N 1
ATOM 4564 C CA . HIS A 1 590 ? -9.755 27.614 27.134 1.00 84.75 590 HIS A CA 1
ATOM 4565 C C . HIS A 1 590 ? -9.731 26.579 28.268 1.00 84.75 590 HIS A C 1
ATOM 4567 O O . HIS A 1 590 ? -8.816 26.584 29.090 1.00 84.75 590 HIS A O 1
ATOM 4573 N N . ASN A 1 591 ? -10.737 25.701 28.325 1.00 89.31 591 ASN A N 1
ATOM 4574 C CA . ASN A 1 591 ? -10.811 24.592 29.268 1.00 89.31 591 ASN A CA 1
ATOM 4575 C C . ASN A 1 591 ? -10.127 23.318 28.737 1.00 89.31 591 ASN A C 1
ATOM 4577 O O . ASN A 1 591 ? -10.260 22.264 29.359 1.00 89.31 591 ASN A O 1
ATOM 4581 N N . PHE A 1 592 ? -9.417 23.393 27.608 1.00 92.19 592 PHE A N 1
ATOM 4582 C CA . PHE A 1 592 ? -8.618 22.302 27.064 1.00 92.19 592 PHE A CA 1
ATOM 4583 C C . PHE A 1 592 ? -7.118 22.589 27.210 1.00 92.19 592 PHE A C 1
ATOM 4585 O O . PHE A 1 592 ? -6.605 23.576 26.687 1.00 92.19 592 PHE A O 1
ATOM 4592 N N . GLU A 1 593 ? -6.398 21.692 27.878 1.00 91.81 593 GLU A N 1
ATOM 4593 C CA . GLU A 1 593 ? -4.941 21.727 28.012 1.00 91.81 593 GLU A CA 1
ATOM 4594 C C . GLU A 1 593 ? -4.317 20.433 27.485 1.00 91.81 593 GLU A C 1
ATOM 4596 O O . GLU A 1 593 ? -4.907 19.354 27.564 1.00 91.81 593 GLU A O 1
ATOM 4601 N N . TYR A 1 594 ? -3.084 20.513 26.991 1.00 92.62 594 TYR A N 1
ATOM 4602 C CA . TYR A 1 594 ? -2.329 19.335 26.581 1.00 92.62 594 TYR A CA 1
ATOM 4603 C C . TYR A 1 594 ? -0.863 19.416 27.019 1.00 92.62 594 TYR A C 1
ATOM 4605 O O . TYR A 1 594 ? -0.294 20.497 27.161 1.00 92.62 594 TYR A O 1
ATOM 4613 N N . GLU A 1 595 ? -0.243 18.255 27.220 1.00 91.31 595 GLU A N 1
ATOM 4614 C CA . GLU A 1 595 ? 1.159 18.125 27.611 1.00 91.31 595 GLU A CA 1
ATOM 4615 C C . GLU A 1 595 ? 1.797 16.898 26.944 1.00 91.31 595 GLU A C 1
ATOM 4617 O O . GLU A 1 595 ? 1.210 15.814 26.904 1.00 91.31 595 GLU A O 1
ATOM 4622 N N . PHE A 1 596 ? 3.022 17.056 26.438 1.00 89.31 596 PHE A N 1
ATOM 4623 C CA . PHE A 1 596 ? 3.838 15.953 25.927 1.00 89.31 596 PHE A CA 1
ATOM 4624 C C . PHE A 1 596 ? 4.884 15.550 26.966 1.00 89.31 596 PHE A C 1
ATOM 4626 O O . PHE A 1 596 ? 5.718 16.358 27.375 1.00 89.31 596 PHE A O 1
ATOM 4633 N N . LEU A 1 597 ? 4.858 14.281 27.368 1.00 88.62 597 LEU A N 1
ATOM 4634 C CA . LEU A 1 597 ? 5.763 13.702 28.354 1.00 88.62 597 LEU A CA 1
ATOM 4635 C C . LEU A 1 597 ? 6.700 12.714 27.662 1.00 88.62 597 LEU A C 1
ATOM 4637 O O . LEU A 1 597 ? 6.267 11.681 27.153 1.00 88.62 597 LEU A O 1
ATOM 4641 N N . ASP A 1 598 ? 7.999 13.010 27.673 1.00 86.69 598 ASP A N 1
ATOM 4642 C CA . ASP A 1 598 ? 9.023 12.131 27.108 1.00 86.69 598 ASP A CA 1
ATOM 4643 C C . ASP A 1 598 ? 9.165 10.885 28.004 1.00 86.69 598 ASP A C 1
ATOM 4645 O O . ASP A 1 598 ? 9.659 11.003 29.130 1.00 86.69 598 ASP A O 1
ATOM 4649 N N . PRO A 1 599 ? 8.795 9.673 27.541 1.00 83.00 599 PRO A N 1
ATOM 4650 C CA . PRO A 1 599 ? 8.782 8.482 28.392 1.00 83.00 599 PRO A CA 1
ATOM 4651 C C . PRO A 1 599 ? 10.154 8.138 28.986 1.00 83.00 599 PRO A C 1
ATOM 4653 O O . PRO A 1 599 ? 10.230 7.493 30.033 1.00 83.00 599 PRO A O 1
ATOM 4656 N N . GLN A 1 600 ? 11.245 8.581 28.345 1.00 81.69 600 GLN A N 1
ATOM 4657 C CA . GLN A 1 600 ? 12.606 8.365 28.837 1.00 81.69 600 GLN A CA 1
ATOM 4658 C C . GLN A 1 600 ? 12.973 9.330 29.969 1.00 81.69 600 GLN A C 1
ATOM 4660 O O . GLN A 1 600 ? 13.703 8.951 30.887 1.00 81.69 600 GLN A O 1
ATOM 4665 N N . LYS A 1 601 ? 12.472 10.570 29.927 1.00 85.62 601 LYS A N 1
ATOM 4666 C CA . LYS A 1 601 ? 12.732 11.590 30.958 1.00 85.62 601 LYS A CA 1
ATOM 4667 C C . LYS A 1 601 ? 11.734 11.506 32.113 1.00 85.62 601 LYS A C 1
ATOM 4669 O O . LYS A 1 601 ? 12.102 11.745 33.260 1.00 85.62 601 LYS A O 1
ATOM 4674 N N . ASN A 1 602 ? 10.504 11.101 31.818 1.00 87.06 602 ASN A N 1
ATOM 4675 C CA . ASN A 1 602 ? 9.345 11.128 32.705 1.00 87.06 602 ASN A CA 1
ATOM 4676 C C . ASN A 1 602 ? 8.966 9.724 33.222 1.00 87.06 602 ASN A C 1
ATOM 4678 O O . ASN A 1 602 ? 7.795 9.381 33.376 1.00 87.06 602 ASN A O 1
ATOM 4682 N N . ALA A 1 603 ? 9.963 8.886 33.530 1.00 83.12 603 ALA A N 1
ATOM 4683 C CA . ALA A 1 603 ? 9.755 7.485 33.922 1.00 83.12 603 ALA A CA 1
ATOM 4684 C C . ALA A 1 603 ? 8.867 7.292 35.175 1.00 83.12 603 ALA A C 1
ATOM 4686 O O . ALA A 1 603 ? 8.222 6.252 35.330 1.00 83.12 603 ALA A O 1
ATOM 4687 N N . LEU A 1 604 ? 8.824 8.277 36.083 1.00 84.75 604 LEU A N 1
ATOM 4688 C CA . LEU A 1 604 ? 7.953 8.238 37.263 1.00 84.75 604 LEU A CA 1
ATOM 4689 C C . LEU A 1 604 ? 6.473 8.379 36.878 1.00 84.75 604 LEU A C 1
ATOM 4691 O O . LEU A 1 604 ? 5.643 7.623 37.380 1.00 84.75 604 LEU A O 1
ATOM 4695 N N . GLU A 1 605 ? 6.160 9.295 35.964 1.00 82.69 605 GLU A N 1
ATOM 4696 C CA . GLU A 1 605 ? 4.799 9.527 35.469 1.00 82.69 605 GLU A CA 1
ATOM 4697 C C . GLU A 1 605 ? 4.331 8.359 34.601 1.00 82.69 605 GLU A C 1
ATOM 4699 O O . GLU A 1 605 ? 3.214 7.889 34.782 1.00 82.69 605 GLU A O 1
ATOM 4704 N N . VAL A 1 606 ? 5.211 7.783 33.773 1.00 82.88 606 VAL A N 1
ATOM 4705 C CA . VAL A 1 606 ? 4.940 6.530 33.036 1.00 82.88 606 VAL A CA 1
ATOM 4706 C C . VAL A 1 606 ? 4.462 5.427 33.989 1.00 82.88 606 VAL A C 1
ATOM 4708 O O . VAL A 1 606 ? 3.471 4.745 33.721 1.00 82.88 606 VAL A O 1
ATOM 4711 N N . LYS A 1 607 ? 5.125 5.276 35.144 1.00 83.25 607 LYS A N 1
ATOM 4712 C CA . LYS A 1 607 ? 4.751 4.282 36.159 1.00 83.25 607 LYS A CA 1
ATOM 4713 C C . LYS A 1 607 ? 3.470 4.655 36.911 1.00 83.25 607 LYS A C 1
ATOM 4715 O O . LYS A 1 607 ? 2.669 3.767 37.186 1.00 83.25 607 LYS A O 1
ATOM 4720 N N . GLN A 1 608 ? 3.279 5.931 37.247 1.00 84.44 608 GLN A N 1
ATOM 4721 C CA . GLN A 1 608 ? 2.084 6.428 37.940 1.00 84.44 608 GLN A CA 1
ATOM 4722 C C . GLN A 1 608 ? 0.821 6.249 37.092 1.00 84.44 608 GLN A C 1
ATOM 4724 O O . GLN A 1 608 ? -0.204 5.805 37.601 1.00 84.44 608 GLN A O 1
ATOM 4729 N N . TYR A 1 609 ? 0.918 6.549 35.799 1.00 81.75 609 TYR A N 1
ATOM 4730 C CA . TYR A 1 609 ? -0.181 6.436 34.847 1.00 81.75 609 TYR A CA 1
ATOM 4731 C C . TYR A 1 609 ? -0.343 5.029 34.260 1.00 81.75 609 TYR A C 1
ATOM 4733 O O . TYR A 1 609 ? -1.320 4.775 33.552 1.00 81.75 609 TYR A O 1
ATOM 4741 N N . GLY A 1 610 ? 0.563 4.101 34.586 1.00 82.50 610 GLY A N 1
ATOM 4742 C CA . GLY A 1 610 ? 0.499 2.703 34.164 1.00 82.50 610 GLY A CA 1
ATOM 4743 C C . GLY A 1 610 ? 0.668 2.510 32.656 1.00 82.50 610 GLY A C 1
ATOM 4744 O O . GLY A 1 610 ? 0.049 1.610 32.090 1.00 82.50 610 GLY A O 1
ATOM 4745 N N . ILE A 1 611 ? 1.470 3.356 32.007 1.00 83.50 611 ILE A N 1
ATOM 4746 C CA . ILE A 1 611 ? 1.667 3.351 30.554 1.00 83.50 611 ILE A CA 1
ATOM 4747 C C . ILE A 1 611 ? 2.489 2.124 30.145 1.00 83.50 611 ILE A C 1
ATOM 4749 O O . ILE A 1 611 ? 3.595 1.911 30.645 1.00 83.50 611 ILE A O 1
ATOM 4753 N N . ARG A 1 612 ? 1.925 1.301 29.253 1.00 77.38 612 ARG A N 1
ATOM 4754 C CA . ARG A 1 612 ? 2.543 0.058 28.750 1.00 77.38 612 ARG A CA 1
ATOM 4755 C C . ARG A 1 612 ? 3.029 0.170 27.307 1.00 77.38 612 ARG A C 1
ATOM 4757 O O . ARG A 1 612 ? 3.892 -0.604 26.908 1.00 77.38 612 ARG A O 1
ATOM 4764 N N . GLU A 1 613 ? 2.500 1.133 26.560 1.00 78.38 613 GLU A N 1
ATOM 4765 C CA . GLU A 1 613 ? 2.747 1.325 25.133 1.00 78.38 613 GLU A CA 1
ATOM 4766 C C . GLU A 1 613 ? 3.226 2.760 24.875 1.00 78.38 613 GLU A C 1
ATOM 4768 O O . GLU A 1 613 ? 2.793 3.708 25.530 1.00 78.38 613 GLU A O 1
ATOM 4773 N N . LEU A 1 614 ? 4.176 2.924 23.953 1.00 78.56 614 LEU A N 1
ATOM 4774 C CA . LEU A 1 614 ? 4.674 4.244 23.563 1.00 78.56 614 LEU A CA 1
ATOM 4775 C C . LEU A 1 614 ? 3.630 4.946 22.695 1.00 78.56 614 LEU A C 1
ATOM 4777 O O . LEU A 1 614 ? 3.048 4.331 21.809 1.00 78.56 614 LEU A O 1
ATOM 4781 N N . GLY A 1 615 ? 3.424 6.241 22.929 1.00 82.31 615 GLY A N 1
ATOM 4782 C CA . GLY A 1 615 ? 2.438 7.028 22.194 1.00 82.31 615 GLY A CA 1
ATOM 4783 C C . GLY A 1 615 ? 1.028 7.013 22.778 1.00 82.31 615 GLY A C 1
ATOM 4784 O O . GLY A 1 615 ? 0.144 7.618 22.186 1.00 82.31 615 GLY A O 1
ATOM 4785 N N . THR A 1 616 ? 0.820 6.388 23.942 1.00 89.00 616 THR A N 1
ATOM 4786 C CA . THR A 1 616 ? -0.452 6.481 24.667 1.00 89.00 616 THR A CA 1
ATOM 4787 C C . THR A 1 616 ? -0.740 7.927 25.087 1.00 89.00 616 THR A C 1
ATOM 4789 O O . THR A 1 616 ? 0.097 8.570 25.729 1.00 89.00 616 THR A O 1
ATOM 4792 N N . SER A 1 617 ? -1.947 8.405 24.796 1.00 90.88 617 SER A N 1
ATOM 4793 C CA . SER A 1 617 ? -2.515 9.638 25.343 1.00 90.88 617 SER A CA 1
ATOM 4794 C C . SER A 1 617 ? -3.491 9.310 26.469 1.00 90.88 617 SER A C 1
ATOM 4796 O O . SER A 1 617 ? -4.353 8.440 26.339 1.00 90.88 617 SER A O 1
ATOM 4798 N N . VAL A 1 618 ? -3.349 10.011 27.589 1.00 90.69 618 VAL A N 1
ATOM 4799 C CA . VAL A 1 618 ? -4.238 9.956 28.750 1.00 90.69 618 VAL A CA 1
ATOM 4800 C C . VAL A 1 618 ? -5.072 11.230 28.756 1.00 90.69 618 VAL A C 1
ATOM 4802 O O . VAL A 1 618 ? -4.523 12.322 28.870 1.00 90.69 618 VAL A O 1
ATOM 4805 N N . ILE A 1 619 ? -6.386 11.090 28.621 1.00 91.69 619 ILE A N 1
ATOM 4806 C CA . ILE A 1 619 ? -7.345 12.193 28.621 1.00 91.69 619 ILE A CA 1
ATOM 4807 C C . ILE A 1 619 ? -7.973 12.251 30.009 1.00 91.69 619 ILE A C 1
ATOM 4809 O O . ILE A 1 619 ? -8.666 11.321 30.408 1.00 91.69 619 ILE A O 1
ATOM 4813 N N . GLU A 1 620 ? -7.744 13.330 30.744 1.00 89.94 620 GLU A N 1
ATOM 4814 C CA . GLU A 1 620 ? -8.350 13.607 32.043 1.00 89.94 620 GLU A CA 1
ATOM 4815 C C . GLU A 1 620 ? -9.438 14.670 31.880 1.00 89.94 620 GLU A C 1
ATOM 4817 O O . GLU A 1 620 ? -9.163 15.785 31.454 1.00 89.94 620 GLU A O 1
ATOM 4822 N N . VAL A 1 621 ? -10.676 14.348 32.239 1.00 88.00 621 VAL A N 1
ATOM 4823 C CA . VAL A 1 621 ? -11.789 15.297 32.260 1.00 88.00 621 VAL A CA 1
ATOM 4824 C C . VAL A 1 621 ? -12.180 15.576 33.702 1.00 88.00 621 VAL A C 1
ATOM 4826 O O . VAL A 1 621 ? -12.555 14.669 34.443 1.00 88.00 621 VAL A O 1
ATOM 4829 N N . THR A 1 622 ? -12.098 16.838 34.104 1.00 86.19 622 THR A N 1
ATOM 4830 C CA . THR A 1 622 ? -12.482 17.317 35.430 1.00 86.19 622 THR A CA 1
ATOM 4831 C C . THR A 1 622 ? -13.802 18.072 35.335 1.00 86.19 622 THR A C 1
ATOM 4833 O O . THR A 1 622 ? -13.876 19.138 34.729 1.00 86.19 622 THR A O 1
ATOM 4836 N N . GLY A 1 623 ? -14.852 17.521 35.943 1.00 79.62 623 GLY A N 1
ATOM 4837 C CA . GLY A 1 623 ? -16.201 18.089 35.963 1.00 79.62 623 GLY A CA 1
ATOM 4838 C C . GLY A 1 623 ? -16.990 17.557 37.159 1.00 79.62 623 GLY A C 1
ATOM 4839 O O . GLY A 1 623 ? -16.724 16.455 37.631 1.00 79.62 623 GLY A O 1
ATOM 4840 N N . ASP A 1 624 ? -17.911 18.351 37.709 1.00 71.75 624 ASP A N 1
ATOM 4841 C CA . ASP A 1 624 ? -18.765 17.966 38.853 1.00 71.75 624 ASP A CA 1
ATOM 4842 C C . ASP A 1 624 ? -18.009 17.505 40.124 1.00 71.75 624 ASP A C 1
ATOM 4844 O O . ASP A 1 624 ? -18.551 16.812 40.984 1.00 71.75 624 ASP A O 1
ATOM 4848 N N . GLY A 1 625 ? -16.741 17.910 40.276 1.00 69.88 625 GLY A N 1
ATOM 4849 C CA . GLY A 1 625 ? -15.886 17.532 41.408 1.00 69.88 625 GLY A CA 1
ATOM 4850 C C . GLY A 1 625 ? -15.242 16.144 41.298 1.00 69.88 625 GLY A C 1
ATOM 4851 O O . GLY A 1 625 ? -14.605 15.704 42.256 1.00 69.88 625 GLY A O 1
ATOM 4852 N N . GLN A 1 626 ? -15.370 15.471 40.152 1.00 74.56 626 GLN A N 1
ATOM 4853 C CA . GLN A 1 626 ? -14.705 14.204 39.847 1.00 74.56 626 GLN A CA 1
ATOM 4854 C C . GLN A 1 626 ? -13.716 14.367 38.685 1.00 74.56 626 GLN A C 1
ATOM 4856 O O . GLN A 1 626 ? -13.908 15.199 37.798 1.00 74.56 626 GLN A O 1
ATOM 4861 N N . VAL A 1 627 ? -12.656 13.553 38.697 1.00 81.69 627 VAL A N 1
ATOM 4862 C CA . VAL A 1 627 ? -11.707 13.420 37.584 1.00 81.69 627 VAL A CA 1
ATOM 4863 C C . VAL A 1 627 ? -11.967 12.078 36.920 1.00 81.69 627 VAL A C 1
ATOM 4865 O O . VAL A 1 627 ? -11.880 11.038 37.573 1.00 81.69 627 VAL A O 1
ATOM 4868 N N . ARG A 1 628 ? -12.305 12.105 35.635 1.00 83.25 628 ARG A N 1
ATOM 4869 C CA . ARG A 1 628 ? -12.537 10.923 34.803 1.00 83.25 628 ARG A CA 1
ATOM 4870 C C . ARG A 1 628 ? -11.389 10.788 33.821 1.00 83.25 628 ARG A C 1
ATOM 4872 O O . ARG A 1 628 ? -10.918 11.793 33.300 1.00 83.25 628 ARG A O 1
ATOM 4879 N N . THR A 1 629 ? -10.928 9.568 33.574 1.00 83.31 629 THR A N 1
ATOM 4880 C CA . THR A 1 629 ? -9.752 9.337 32.732 1.00 83.31 629 THR A CA 1
ATOM 4881 C C . THR A 1 629 ? -10.049 8.321 31.642 1.00 83.31 629 THR A C 1
ATOM 4883 O O . THR A 1 629 ? -10.534 7.232 31.935 1.00 83.31 629 THR A O 1
ATOM 4886 N N . GLU A 1 630 ? -9.694 8.654 30.405 1.00 84.56 630 GLU A N 1
ATOM 4887 C CA . GLU A 1 630 ? -9.698 7.752 29.251 1.00 84.56 630 GLU A CA 1
ATOM 4888 C C . GLU A 1 630 ? -8.284 7.624 28.674 1.00 84.56 630 GLU A C 1
ATOM 4890 O O . GLU A 1 630 ? -7.423 8.481 28.887 1.00 84.56 630 GLU A O 1
ATOM 4895 N N . ARG A 1 631 ? -8.018 6.525 27.962 1.00 86.31 631 ARG A N 1
ATOM 4896 C CA . ARG A 1 631 ? -6.719 6.266 27.329 1.00 86.31 631 ARG A CA 1
ATOM 4897 C C . ARG A 1 631 ? -6.907 5.853 25.879 1.00 86.31 631 ARG A C 1
ATOM 4899 O O . ARG A 1 631 ? -7.748 5.002 25.599 1.00 86.31 631 ARG A O 1
ATOM 4906 N N . ILE A 1 632 ? -6.070 6.391 25.001 1.00 88.06 632 ILE A N 1
ATOM 4907 C CA . ILE A 1 632 ? -6.013 6.025 23.581 1.00 88.06 632 ILE A CA 1
ATOM 4908 C C . ILE A 1 632 ? -4.567 5.855 23.133 1.00 88.06 632 ILE A C 1
ATOM 4910 O O . ILE A 1 632 ? -3.654 6.415 23.741 1.00 88.06 632 ILE A O 1
ATOM 4914 N N . VAL A 1 633 ? -4.363 5.078 22.074 1.00 84.31 633 VAL A N 1
ATOM 4915 C CA . VAL A 1 633 ? -3.049 4.911 21.427 1.00 84.31 633 VAL A CA 1
ATOM 4916 C C . VAL A 1 633 ? -3.076 5.509 20.022 1.00 84.31 633 VAL A C 1
ATOM 4918 O O . VAL A 1 633 ? -2.063 6.001 19.528 1.00 84.31 633 VAL A O 1
ATOM 4921 N N . GLU A 1 634 ? -4.248 5.509 19.391 1.00 83.56 634 GLU A N 1
ATOM 4922 C CA . GLU A 1 634 ? -4.479 6.090 18.082 1.00 83.56 634 GLU A CA 1
ATOM 4923 C C . GLU A 1 634 ? -4.321 7.617 18.120 1.00 83.56 634 GLU A C 1
ATOM 4925 O O . GLU A 1 634 ? -4.909 8.315 18.944 1.00 83.56 634 GLU A O 1
ATOM 4930 N N . GLN A 1 635 ? -3.530 8.147 17.188 1.00 83.81 635 GLN A N 1
ATOM 4931 C CA . GLN A 1 635 ? -3.166 9.566 17.120 1.00 83.81 635 GLN A CA 1
ATOM 4932 C C . GLN A 1 635 ? -4.011 10.299 16.072 1.00 83.81 635 GLN A C 1
ATOM 4934 O O . GLN A 1 635 ? -3.486 10.987 15.194 1.00 83.81 635 GLN A O 1
ATOM 4939 N N . THR A 1 636 ? -5.325 10.084 16.109 1.00 86.31 636 THR A N 1
ATOM 4940 C CA . THR A 1 636 ? -6.278 10.660 15.152 1.00 86.31 636 THR A CA 1
ATOM 4941 C C . THR A 1 636 ? -7.262 11.591 15.849 1.00 86.31 636 THR A C 1
ATOM 4943 O O . THR A 1 636 ? -7.551 11.439 17.037 1.00 86.31 636 THR A O 1
ATOM 4946 N N . GLU A 1 637 ? -7.804 12.551 15.094 1.00 88.25 637 GLU A N 1
ATOM 4947 C CA . GLU A 1 637 ? -8.875 13.430 15.576 1.00 88.25 637 GLU A CA 1
ATOM 4948 C C . GLU A 1 637 ? -10.091 12.614 16.043 1.00 88.25 637 GLU A C 1
ATOM 4950 O O . GLU A 1 637 ? -10.622 12.874 17.118 1.00 88.25 637 GLU A O 1
ATOM 4955 N N . GLU A 1 638 ? -10.470 11.581 15.282 1.00 86.81 638 GLU A N 1
ATOM 4956 C CA . GLU A 1 638 ? -11.570 10.667 15.606 1.00 86.81 638 GLU A CA 1
ATOM 4957 C C . GLU A 1 638 ? -11.388 9.989 16.967 1.00 86.81 638 GLU A C 1
ATOM 4959 O O . GLU A 1 638 ? -12.294 10.012 17.803 1.00 86.81 638 GLU A O 1
ATOM 4964 N N . ALA A 1 639 ? -10.216 9.393 17.207 1.00 85.62 639 ALA A N 1
ATOM 4965 C CA . ALA A 1 639 ? -9.938 8.684 18.449 1.00 85.62 639 ALA A CA 1
ATOM 4966 C C . ALA A 1 639 ? -9.921 9.642 19.645 1.00 85.62 639 ALA A C 1
ATOM 4968 O O . ALA A 1 639 ? -10.507 9.343 20.688 1.00 85.62 639 ALA A O 1
ATOM 4969 N N . LEU A 1 640 ? -9.308 10.817 19.476 1.00 89.75 640 LEU A N 1
ATOM 4970 C CA . LEU A 1 640 ? -9.231 11.839 20.513 1.00 89.75 640 LEU A CA 1
ATOM 4971 C C . LEU A 1 640 ? -10.612 12.413 20.860 1.00 89.75 640 LEU A C 1
ATOM 4973 O O . LEU A 1 640 ? -10.978 12.443 22.035 1.00 89.75 640 LEU A O 1
ATOM 4977 N N . SER A 1 641 ? -11.408 12.801 19.861 1.00 89.62 641 SER A N 1
ATOM 4978 C CA . SER A 1 641 ? -12.775 13.297 20.066 1.00 89.62 641 SER A CA 1
ATOM 4979 C C . SER A 1 641 ? -13.677 12.250 20.706 1.00 89.62 641 SER A C 1
ATOM 4981 O O . SER A 1 641 ? -14.407 12.551 21.653 1.00 89.62 641 SER A O 1
ATOM 4983 N N . ASN A 1 642 ? -13.602 10.995 20.258 1.00 85.44 642 ASN A N 1
ATOM 4984 C CA . ASN A 1 642 ? -14.371 9.921 20.876 1.00 85.44 642 ASN A CA 1
ATOM 4985 C C . ASN A 1 642 ? -13.959 9.686 22.335 1.00 85.44 642 ASN A C 1
ATOM 4987 O O . ASN A 1 642 ? -14.839 9.501 23.177 1.00 85.44 642 ASN A O 1
ATOM 4991 N N . ALA A 1 643 ? -12.665 9.755 22.659 1.00 86.12 643 ALA A N 1
ATOM 4992 C CA . ALA A 1 643 ? -12.178 9.624 24.031 1.00 86.12 643 ALA A CA 1
ATOM 4993 C C . ALA A 1 643 ? -12.624 10.783 24.932 1.00 86.12 643 ALA A C 1
ATOM 4995 O O . ALA A 1 643 ? -13.078 10.549 26.052 1.00 86.12 643 ALA A O 1
ATOM 4996 N N . ILE A 1 644 ? -12.562 12.024 24.439 1.00 87.81 644 ILE A N 1
ATOM 4997 C CA . ILE A 1 644 ? -13.039 13.205 25.170 1.00 87.81 644 ILE A CA 1
ATOM 4998 C C . ILE A 1 644 ? -14.545 13.096 25.412 1.00 87.81 644 ILE A C 1
ATOM 5000 O O . ILE A 1 644 ? -15.000 13.215 26.549 1.00 87.81 644 ILE A O 1
ATOM 5004 N N . ARG A 1 645 ? -15.330 12.787 24.374 1.00 85.00 645 ARG A N 1
ATOM 5005 C CA . ARG A 1 645 ? -16.776 12.571 24.501 1.00 85.00 645 ARG A CA 1
ATOM 5006 C C . ARG A 1 645 ? -17.090 11.474 25.506 1.00 85.00 645 ARG A C 1
ATOM 5008 O O . ARG A 1 645 ? -17.984 11.653 26.330 1.00 85.00 645 ARG A O 1
ATOM 5015 N N . LYS A 1 646 ? -16.358 10.362 25.469 1.00 76.31 646 LYS A N 1
ATOM 5016 C CA . LYS A 1 646 ? -16.533 9.260 26.414 1.00 76.31 646 LYS A CA 1
ATOM 5017 C C . LYS A 1 646 ? -16.259 9.709 27.848 1.00 76.31 646 LYS A C 1
ATOM 5019 O O . LYS A 1 646 ? -17.103 9.507 28.712 1.00 76.31 646 LYS A O 1
ATOM 5024 N N . ALA A 1 647 ? -15.162 10.420 28.092 1.00 80.19 647 ALA A N 1
ATOM 5025 C CA . ALA A 1 647 ? -14.852 10.954 29.415 1.00 80.19 647 ALA A CA 1
ATOM 5026 C C . ALA A 1 647 ? -15.891 11.992 29.908 1.00 80.19 647 ALA A C 1
ATOM 5028 O O . ALA A 1 647 ? -16.220 12.024 31.096 1.00 80.19 647 ALA A O 1
ATOM 5029 N N . LEU A 1 648 ? -16.464 12.796 29.004 1.00 77.69 648 LEU A N 1
ATOM 5030 C CA . LEU A 1 648 ? -17.521 13.774 29.308 1.00 77.69 648 LEU A CA 1
ATOM 5031 C C . LEU A 1 648 ? -18.886 13.128 29.585 1.00 77.69 648 LEU A C 1
ATOM 5033 O O . LEU A 1 648 ? -19.646 13.613 30.424 1.00 77.69 648 LEU A O 1
ATOM 5037 N N . THR A 1 649 ? -19.210 12.052 28.865 1.00 69.06 649 THR A N 1
ATOM 5038 C CA . THR A 1 649 ? -20.514 11.367 28.920 1.00 69.06 649 THR A CA 1
ATOM 5039 C C . THR A 1 649 ? -20.542 10.170 29.857 1.00 69.06 649 THR A C 1
ATOM 5041 O O . THR A 1 649 ? -21.635 9.673 30.131 1.00 69.06 649 THR A O 1
ATOM 5044 N N . ALA A 1 650 ? -19.388 9.734 30.372 1.00 62.50 650 ALA A N 1
ATOM 5045 C CA . ALA A 1 650 ? -19.266 8.674 31.363 1.00 62.50 650 ALA A CA 1
ATOM 5046 C C . ALA A 1 650 ? -20.193 8.958 32.555 1.00 62.50 650 ALA A C 1
ATOM 5048 O O . ALA A 1 650 ? -19.899 9.772 33.427 1.00 62.50 650 ALA A O 1
ATOM 5049 N N . LYS A 1 651 ? -21.365 8.322 32.563 1.00 60.12 651 LYS A N 1
ATOM 5050 C CA . LYS A 1 651 ? -22.252 8.271 33.727 1.00 60.12 651 LYS A CA 1
ATOM 5051 C C . LYS A 1 651 ? -21.625 7.314 34.740 1.00 60.12 651 LYS A C 1
ATOM 5053 O O . LYS A 1 651 ? -20.902 6.409 34.330 1.00 60.12 651 LYS A O 1
ATOM 5058 N N . ASP A 1 652 ? -21.940 7.474 36.026 1.00 64.12 652 ASP A N 1
ATOM 5059 C CA . ASP A 1 652 ? -21.653 6.462 37.053 1.00 64.12 652 ASP A CA 1
ATOM 5060 C C . ASP A 1 652 ? -22.448 5.186 36.708 1.00 64.12 652 ASP A C 1
ATOM 5062 O O . ASP A 1 652 ? -23.572 4.974 37.163 1.00 64.12 652 ASP A O 1
ATOM 5066 N N . GLN A 1 653 ? -21.914 4.388 35.784 1.00 76.06 653 GLN A N 1
ATOM 5067 C CA . GLN A 1 653 ? -22.506 3.145 35.314 1.00 76.06 653 GLN A CA 1
ATOM 5068 C C . GLN A 1 653 ? -22.375 2.121 36.433 1.00 76.06 653 GLN A C 1
ATOM 5070 O O . GLN A 1 653 ? -21.274 1.853 36.919 1.00 76.06 653 GLN A O 1
ATOM 5075 N N . LYS A 1 654 ? -23.505 1.538 36.832 1.00 89.12 654 LYS A N 1
ATOM 5076 C CA . LYS A 1 654 ? -23.544 0.475 37.832 1.00 89.12 654 LYS A CA 1
ATOM 5077 C C . LYS A 1 654 ? -23.883 -0.844 37.174 1.00 89.12 654 LYS A C 1
ATOM 5079 O O . LYS A 1 654 ? -24.884 -0.948 36.457 1.00 89.12 654 LYS A O 1
ATOM 5084 N N . ILE A 1 655 ? -23.069 -1.848 37.469 1.00 93.12 655 ILE A N 1
ATOM 5085 C CA . ILE A 1 655 ? -23.357 -3.237 37.143 1.00 93.12 655 ILE A CA 1
ATOM 5086 C C . ILE A 1 655 ? -23.732 -3.975 38.424 1.00 93.12 655 ILE A C 1
ATOM 5088 O O . ILE A 1 655 ? -22.961 -4.021 39.385 1.00 93.12 655 ILE A O 1
ATOM 5092 N N . TYR A 1 656 ? -24.940 -4.529 38.436 1.00 95.69 656 TYR A N 1
ATOM 5093 C CA . TYR A 1 656 ? -25.453 -5.328 39.540 1.00 95.69 656 TYR A CA 1
ATOM 5094 C C . TYR A 1 656 ? -25.352 -6.803 39.183 1.00 95.69 656 TYR A C 1
ATOM 5096 O O . TYR A 1 656 ? -25.953 -7.236 38.205 1.00 95.69 656 TYR A O 1
ATOM 5104 N N . PHE A 1 657 ? -24.624 -7.571 39.981 1.00 96.44 657 PHE A N 1
ATOM 5105 C CA . PHE A 1 657 ? -24.562 -9.021 39.863 1.00 96.44 657 PHE A CA 1
ATOM 5106 C C . PHE A 1 657 ? -25.609 -9.659 40.770 1.00 96.44 657 PHE A C 1
ATOM 5108 O O . PHE A 1 657 ? -25.707 -9.303 41.950 1.00 96.44 657 PHE A O 1
ATOM 5115 N N . THR A 1 658 ? -26.396 -10.588 40.225 1.00 94.81 658 THR A N 1
ATOM 5116 C CA . THR A 1 658 ? -27.385 -11.334 41.011 1.00 94.81 658 THR A CA 1
ATOM 5117 C C . THR A 1 658 ? -26.712 -12.196 42.076 1.00 94.81 658 THR A C 1
ATOM 5119 O O . THR A 1 658 ? -25.539 -12.555 41.963 1.00 94.81 658 THR A O 1
ATOM 5122 N N . GLY A 1 659 ? -27.449 -12.483 43.147 1.00 91.56 659 GLY A N 1
ATOM 5123 C CA . GLY A 1 659 ? -27.020 -13.421 44.171 1.00 91.56 659 GLY A CA 1
ATOM 5124 C C . GLY A 1 659 ? -28.189 -14.187 44.774 1.00 91.56 659 GLY A C 1
ATOM 5125 O O . GLY A 1 659 ? -29.321 -13.703 44.816 1.00 91.56 659 GLY A O 1
ATOM 5126 N N . GLY A 1 660 ? -27.877 -15.358 45.327 1.00 89.81 660 GLY A N 1
ATOM 5127 C CA . GLY A 1 660 ? -28.835 -16.222 46.024 1.00 89.81 660 GLY A CA 1
ATOM 5128 C C . GLY A 1 660 ? -29.123 -17.537 45.302 1.00 89.81 660 GLY A C 1
ATOM 5129 O O . GLY A 1 660 ? -29.766 -18.415 45.882 1.00 89.81 660 GLY A O 1
ATOM 5130 N N . HIS A 1 661 ? -28.585 -17.716 44.095 1.00 93.06 661 HIS A N 1
ATOM 5131 C CA . HIS A 1 661 ? -28.797 -18.874 43.231 1.00 93.06 661 HIS A CA 1
ATOM 5132 C C . HIS A 1 661 ? -27.508 -19.669 42.988 1.00 93.06 661 HIS A C 1
ATOM 5134 O O . HIS A 1 661 ? -27.488 -20.549 42.138 1.00 93.06 661 HIS A O 1
ATOM 5140 N N . GLY A 1 662 ? -26.449 -19.414 43.759 1.00 89.38 662 GLY A N 1
ATOM 5141 C CA . GLY A 1 662 ? -25.162 -20.111 43.642 1.00 89.38 662 GLY A CA 1
ATOM 5142 C C . GLY A 1 662 ? -24.249 -19.541 42.557 1.00 89.38 662 GLY A C 1
ATOM 5143 O O . GLY A 1 662 ? -23.409 -20.270 42.049 1.00 89.38 662 GLY A O 1
ATOM 5144 N N . GLU A 1 663 ? -24.438 -18.272 42.202 1.00 92.25 663 GLU A N 1
ATOM 5145 C CA . GLU A 1 663 ? -23.629 -17.556 41.217 1.00 92.25 663 GLU A CA 1
ATOM 5146 C C . GLU A 1 663 ? -22.145 -17.440 41.607 1.00 92.25 663 GLU A C 1
ATOM 5148 O O . GLU A 1 663 ? -21.778 -17.543 42.782 1.00 92.25 663 GLU A O 1
ATOM 5153 N N . GLY A 1 664 ? -21.294 -17.176 40.611 1.00 90.25 664 GLY A N 1
ATOM 5154 C CA . GLY A 1 664 ? -19.849 -17.021 40.801 1.00 90.25 664 GLY A CA 1
ATOM 5155 C C . GLY A 1 664 ? -19.459 -15.866 41.739 1.00 90.25 664 GLY A C 1
ATOM 5156 O O . GLY A 1 664 ? -20.031 -14.774 41.693 1.00 90.25 664 GLY A O 1
ATOM 5157 N N . ASP A 1 665 ? -18.444 -16.083 42.583 1.00 92.81 665 ASP A N 1
ATOM 5158 C CA . ASP A 1 665 ? -17.991 -15.087 43.562 1.00 92.81 665 ASP A CA 1
ATOM 5159 C C . ASP A 1 665 ? -16.955 -14.115 42.964 1.00 92.81 665 ASP A C 1
ATOM 5161 O O . ASP A 1 665 ? -15.806 -14.455 42.661 1.00 92.81 665 ASP A O 1
ATOM 5165 N N . LEU A 1 666 ? -17.353 -12.846 42.862 1.00 93.44 666 LEU A N 1
ATOM 5166 C CA . LEU A 1 666 ? -16.523 -11.734 42.395 1.00 93.44 666 LEU A CA 1
ATOM 5167 C C . LEU A 1 666 ? -15.411 -11.318 43.368 1.00 93.44 666 LEU A C 1
ATOM 5169 O O . LEU A 1 666 ? -14.569 -10.492 43.019 1.00 93.44 666 LEU A O 1
ATOM 5173 N N . ASN A 1 667 ? -15.405 -11.820 44.600 1.00 93.38 667 ASN A N 1
ATOM 5174 C CA . ASN A 1 667 ? -14.367 -11.540 45.593 1.00 93.38 667 ASN A CA 1
ATOM 5175 C C . ASN A 1 667 ? -13.368 -12.693 45.734 1.00 93.38 667 ASN A C 1
ATOM 5177 O O . ASN A 1 667 ? -12.316 -12.522 46.357 1.00 93.38 667 ASN A O 1
ATOM 5181 N N . GLN A 1 668 ? -13.672 -13.846 45.143 1.00 92.12 668 GLN A N 1
ATOM 5182 C CA . GLN A 1 668 ? -12.834 -15.029 45.190 1.00 92.12 668 GLN A CA 1
ATOM 5183 C C . GLN A 1 668 ? -11.642 -14.889 44.222 1.00 92.12 668 GLN A C 1
ATOM 5185 O O . GLN A 1 668 ? -11.780 -14.499 43.057 1.00 92.12 668 GLN A O 1
ATOM 5190 N N . VAL A 1 669 ? -10.441 -15.155 44.747 1.00 89.69 669 VAL A N 1
ATOM 5191 C CA . VAL A 1 669 ? -9.145 -14.881 44.090 1.00 89.69 669 VAL A CA 1
ATOM 5192 C C . VAL A 1 669 ? -8.456 -16.120 43.514 1.00 89.69 669 VAL A C 1
ATOM 5194 O O . VAL A 1 669 ? -7.399 -15.995 42.900 1.00 89.69 669 VAL A O 1
ATOM 5197 N N . ASP A 1 670 ? -9.000 -17.312 43.749 1.00 88.94 670 ASP A N 1
ATOM 5198 C CA . ASP A 1 670 ? -8.494 -18.548 43.145 1.00 88.94 670 ASP A CA 1
ATOM 5199 C C . ASP A 1 670 ? -8.922 -18.665 41.673 1.00 88.94 670 ASP A C 1
ATOM 5201 O O . ASP A 1 670 ? -9.538 -17.749 41.137 1.00 88.94 670 ASP A O 1
ATOM 5205 N N . GLY A 1 671 ? -8.538 -19.754 40.999 1.00 82.81 671 GLY A N 1
ATOM 5206 C CA . GLY A 1 671 ? -8.779 -19.934 39.563 1.00 82.81 671 GLY A CA 1
ATOM 5207 C C . GLY A 1 671 ? -10.253 -19.848 39.165 1.00 82.81 671 GLY A C 1
ATOM 5208 O O . GLY A 1 671 ? -10.551 -19.218 38.153 1.00 82.81 671 GLY A O 1
ATOM 5209 N N . ASP A 1 672 ? -11.139 -20.392 39.999 1.00 84.06 672 ASP A N 1
ATOM 5210 C CA . ASP A 1 672 ? -12.580 -20.503 39.735 1.00 84.06 672 ASP A CA 1
ATOM 5211 C C . ASP A 1 672 ? -13.356 -19.225 40.124 1.00 84.06 672 ASP A C 1
ATOM 5213 O O . ASP A 1 672 ? -14.516 -19.051 39.763 1.00 84.06 672 ASP A O 1
ATOM 5217 N N . GLY A 1 673 ? -12.731 -18.307 40.871 1.00 91.38 673 GLY A N 1
ATOM 5218 C CA . GLY A 1 673 ? -13.324 -17.022 41.245 1.00 91.38 673 GLY A CA 1
ATOM 5219 C C . GLY A 1 673 ? -13.301 -15.962 40.135 1.00 91.38 673 GLY A C 1
ATOM 5220 O O . GLY A 1 673 ? -12.678 -16.137 39.091 1.00 91.38 673 GLY A O 1
ATOM 5221 N N . PHE A 1 674 ? -13.913 -14.798 40.393 1.00 94.88 674 PHE A N 1
ATOM 5222 C CA . PHE A 1 674 ? -14.085 -13.714 39.404 1.00 94.88 674 PHE A CA 1
ATOM 5223 C C . PHE A 1 674 ? -13.519 -12.351 39.854 1.00 94.88 674 PHE A C 1
ATOM 5225 O O . PHE A 1 674 ? -13.916 -11.285 39.369 1.00 94.88 674 PHE A O 1
ATOM 5232 N N . SER A 1 675 ? -12.568 -12.346 40.790 1.00 93.88 675 SER A N 1
ATOM 5233 C CA . SER A 1 675 ? -11.933 -11.111 41.280 1.00 93.88 675 SER A CA 1
ATOM 5234 C C . SER A 1 675 ? -11.234 -10.269 40.204 1.00 93.88 675 SER A C 1
ATOM 5236 O O . SER A 1 675 ? -11.255 -9.037 40.286 1.00 93.88 675 SER A O 1
ATOM 5238 N N . ILE A 1 676 ? -10.659 -10.893 39.168 1.00 92.56 676 ILE A N 1
ATOM 5239 C CA . ILE A 1 676 ? -10.005 -10.184 38.059 1.00 92.56 676 ILE A CA 1
ATOM 5240 C C . ILE A 1 676 ? -11.047 -9.466 37.195 1.00 92.56 676 ILE A C 1
ATOM 5242 O O . ILE A 1 676 ? -10.834 -8.307 36.829 1.00 92.56 676 ILE A O 1
ATOM 5246 N N . LEU A 1 677 ? -12.195 -10.101 36.942 1.00 93.69 677 LEU A N 1
ATOM 5247 C CA . LEU A 1 677 ? -13.347 -9.475 36.292 1.00 93.69 677 LEU A CA 1
ATOM 5248 C C . LEU A 1 677 ? -13.805 -8.237 37.077 1.00 93.69 677 LEU A C 1
ATOM 5250 O O . LEU A 1 677 ? -13.873 -7.142 36.515 1.00 93.69 677 LEU A O 1
ATOM 5254 N N . LYS A 1 678 ? -14.026 -8.371 38.394 1.00 93.25 678 LYS A N 1
ATOM 5255 C CA . LYS A 1 678 ? -14.386 -7.237 39.267 1.00 93.25 678 LYS A CA 1
ATOM 5256 C C . LYS A 1 678 ? -13.367 -6.097 39.171 1.00 93.25 678 LYS A C 1
ATOM 5258 O O . LYS A 1 678 ? -13.749 -4.929 39.108 1.00 93.25 678 LYS A O 1
ATOM 5263 N N . GLY A 1 679 ? -12.076 -6.429 39.145 1.00 87.69 679 GLY A N 1
ATOM 5264 C CA . GLY A 1 679 ? -10.990 -5.468 38.948 1.00 87.69 679 GLY A CA 1
ATOM 5265 C C . GLY A 1 679 ? -11.071 -4.749 37.600 1.00 87.69 679 GLY A C 1
ATOM 5266 O O . GLY A 1 679 ? -11.030 -3.521 37.567 1.00 87.69 679 GLY A O 1
ATOM 5267 N N . ARG A 1 680 ? -11.257 -5.491 36.501 1.00 89.56 680 ARG A N 1
ATOM 5268 C CA . ARG A 1 680 ? -11.348 -4.921 35.148 1.00 89.56 680 ARG A CA 1
ATOM 5269 C C . ARG A 1 680 ? -12.536 -3.975 34.993 1.00 89.56 680 ARG A C 1
ATOM 5271 O O . ARG A 1 680 ? -12.375 -2.913 34.407 1.00 89.56 680 ARG A O 1
ATOM 5278 N N . LEU A 1 681 ? -13.700 -4.324 35.537 1.00 89.75 681 LEU A N 1
ATOM 5279 C CA . LEU A 1 681 ? -14.888 -3.461 35.488 1.00 89.75 681 LEU A CA 1
ATOM 5280 C C . LEU A 1 681 ? -14.658 -2.141 36.231 1.00 89.75 681 LEU A C 1
ATOM 5282 O O . LEU A 1 681 ? -15.022 -1.078 35.736 1.00 89.75 681 LEU A O 1
ATOM 5286 N N . ARG A 1 682 ? -13.970 -2.185 37.376 1.00 86.19 682 ARG A N 1
ATOM 5287 C CA . ARG A 1 682 ? -13.581 -0.970 38.109 1.00 86.19 682 ARG A CA 1
ATOM 5288 C C . ARG A 1 682 ? -12.587 -0.110 37.333 1.00 86.19 682 ARG A C 1
ATOM 5290 O O . ARG A 1 682 ? -12.684 1.109 37.389 1.00 86.19 682 ARG A O 1
ATOM 5297 N N . GLU A 1 683 ? -11.661 -0.721 36.593 1.00 79.81 683 GLU A N 1
ATOM 5298 C CA . GLU A 1 683 ? -10.760 0.011 35.687 1.00 79.81 683 GLU A CA 1
ATOM 5299 C C . GLU A 1 683 ? -11.511 0.701 34.537 1.00 79.81 683 GLU A C 1
ATOM 5301 O O . GLU A 1 683 ? -11.020 1.694 34.008 1.00 79.81 683 GLU A O 1
ATOM 5306 N N . MET A 1 684 ? -12.700 0.209 34.175 1.00 79.69 684 MET A N 1
ATOM 5307 C CA . MET A 1 684 ? -13.607 0.836 33.205 1.00 79.69 684 MET A CA 1
ATOM 5308 C C . MET A 1 684 ? -14.501 1.921 33.834 1.00 79.69 684 MET A C 1
ATOM 5310 O O . MET A 1 684 ? -15.438 2.377 33.186 1.00 79.69 684 MET A O 1
ATOM 5314 N N . ASN A 1 685 ? -14.239 2.329 35.083 1.00 76.88 685 ASN A N 1
ATOM 5315 C CA . ASN A 1 685 ? -15.067 3.259 35.861 1.00 76.88 685 ASN A CA 1
ATOM 5316 C C . ASN A 1 685 ? -16.517 2.779 36.069 1.00 76.88 685 ASN A C 1
ATOM 5318 O O . ASN A 1 685 ? -17.426 3.591 36.224 1.00 76.88 685 ASN A O 1
ATOM 5322 N N . ILE A 1 686 ? -16.737 1.459 36.096 1.00 85.12 686 ILE A N 1
ATOM 5323 C CA . ILE A 1 686 ? -18.040 0.860 36.395 1.00 85.12 686 ILE A CA 1
ATOM 5324 C C . ILE A 1 686 ? -18.079 0.478 37.877 1.00 85.12 686 ILE A C 1
ATOM 53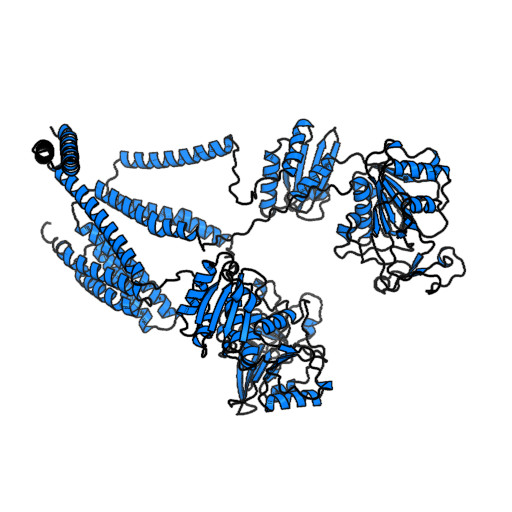26 O O . ILE A 1 686 ? -17.220 -0.258 38.377 1.00 85.12 686 ILE A O 1
ATOM 5330 N N . GLU A 1 687 ? -19.094 0.957 38.594 1.00 89.06 687 GLU A N 1
ATOM 5331 C CA . GLU A 1 687 ? -19.346 0.543 39.972 1.00 89.06 687 GLU A CA 1
ATOM 5332 C C . GLU A 1 687 ? -19.946 -0.870 39.976 1.00 89.06 687 GLU A C 1
ATOM 5334 O O . GLU A 1 687 ? -20.999 -1.123 39.391 1.00 89.06 687 GLU A O 1
ATOM 5339 N N . VAL A 1 688 ? -19.258 -1.804 40.637 1.00 92.56 688 VAL A N 1
ATOM 5340 C CA . VAL A 1 688 ? -19.672 -3.211 40.725 1.00 92.56 688 VAL A CA 1
ATOM 5341 C C . VAL A 1 688 ? -20.373 -3.460 42.053 1.00 92.56 688 VAL A C 1
ATOM 5343 O O . VAL A 1 688 ? -19.732 -3.354 43.104 1.00 92.56 688 VAL A O 1
ATOM 5346 N N . ILE A 1 689 ? -21.649 -3.841 41.990 1.00 93.88 689 ILE A N 1
ATOM 5347 C CA . ILE A 1 689 ? -22.470 -4.211 43.145 1.00 93.88 689 ILE A CA 1
ATOM 5348 C C . ILE A 1 689 ? -22.795 -5.702 43.051 1.00 93.88 689 ILE A C 1
ATOM 5350 O O . ILE A 1 689 ? -23.383 -6.154 42.074 1.00 93.88 689 ILE A O 1
ATOM 5354 N N . ASP A 1 690 ? -22.369 -6.475 44.044 1.00 91.19 690 ASP A N 1
ATOM 5355 C CA . ASP A 1 690 ? -22.534 -7.925 44.112 1.00 91.19 690 ASP A CA 1
ATOM 5356 C C . ASP A 1 690 ? -23.663 -8.345 45.062 1.00 91.19 690 ASP A C 1
ATOM 5358 O O . ASP A 1 690 ? -24.007 -7.637 46.009 1.00 91.19 690 ASP A O 1
ATOM 5362 N N . GLY A 1 691 ? -24.244 -9.521 44.808 1.00 87.81 691 GLY A N 1
ATOM 5363 C CA . GLY A 1 691 ? -25.219 -10.141 45.705 1.00 87.81 691 GLY A CA 1
ATOM 5364 C C . GLY A 1 691 ? -26.614 -9.512 45.672 1.00 87.81 691 GLY A C 1
ATOM 5365 O O . GLY A 1 691 ? -27.284 -9.472 46.705 1.00 87.81 691 GLY A O 1
ATOM 5366 N N . LEU A 1 692 ? -27.060 -9.002 44.520 1.00 91.69 692 LEU A N 1
ATOM 5367 C CA . LEU A 1 692 ? -28.405 -8.447 44.379 1.00 91.69 692 LEU A CA 1
ATOM 5368 C C . LEU A 1 692 ? -29.469 -9.546 44.524 1.00 91.69 692 LEU A C 1
ATOM 5370 O O . LEU A 1 692 ? -29.590 -10.425 43.669 1.00 91.69 692 LEU A O 1
ATOM 5374 N N . THR A 1 693 ? -30.309 -9.424 45.551 1.00 90.38 693 THR A N 1
ATOM 5375 C CA . THR A 1 693 ? -31.514 -10.244 45.712 1.00 90.38 693 THR A CA 1
ATOM 5376 C C . THR A 1 693 ? -32.619 -9.738 44.784 1.00 90.38 693 THR A C 1
ATOM 5378 O O . THR A 1 693 ? -33.330 -8.784 45.095 1.00 90.38 693 THR A O 1
ATOM 5381 N N . VAL A 1 694 ? -32.801 -10.399 43.642 1.00 88.88 694 VAL A N 1
ATOM 5382 C CA . VAL A 1 694 ? -33.763 -9.987 42.600 1.00 88.88 694 VAL A CA 1
ATOM 5383 C C . VAL A 1 694 ? -35.220 -10.003 43.090 1.00 88.88 694 VAL A C 1
ATOM 5385 O O . VAL A 1 694 ? -36.063 -9.280 42.559 1.00 88.88 694 VAL A O 1
ATOM 5388 N N . GLN A 1 695 ? -35.527 -10.779 44.135 1.00 85.12 695 GLN A N 1
ATOM 5389 C CA . GLN A 1 695 ? -36.862 -10.847 44.736 1.00 85.12 695 GLN A CA 1
ATOM 5390 C C . GLN A 1 695 ? -37.371 -9.483 45.241 1.00 85.12 695 GLN A C 1
ATOM 5392 O O . GLN A 1 695 ? -38.578 -9.236 45.203 1.00 85.12 695 GLN A O 1
ATOM 5397 N N . ASP A 1 696 ? -36.465 -8.595 45.660 1.00 83.19 696 ASP A N 1
ATOM 5398 C CA . ASP A 1 696 ? -36.792 -7.243 46.131 1.00 83.19 696 ASP A CA 1
ATOM 5399 C C . ASP A 1 696 ? -36.954 -6.230 44.975 1.00 83.19 696 ASP A C 1
ATOM 5401 O O . ASP A 1 696 ? -37.306 -5.069 45.197 1.00 83.19 696 ASP A O 1
ATOM 5405 N N . GLY A 1 697 ? -36.762 -6.683 43.731 1.00 86.06 697 GLY A N 1
ATOM 5406 C CA . GLY A 1 697 ? -36.758 -5.873 42.517 1.00 86.06 697 GLY A CA 1
ATOM 5407 C C . GLY A 1 697 ? -35.353 -5.434 42.099 1.00 86.06 697 GLY A C 1
ATOM 5408 O O . GLY A 1 697 ? -34.422 -5.391 42.901 1.00 86.06 697 GLY A O 1
ATOM 5409 N N . VAL A 1 698 ? -35.197 -5.097 40.815 1.00 90.75 698 VAL A N 1
ATOM 5410 C CA . VAL A 1 698 ? -33.939 -4.556 40.282 1.00 90.75 698 VAL A CA 1
ATOM 5411 C C . VAL A 1 698 ? -33.911 -3.034 40.507 1.00 90.75 698 VAL A C 1
ATOM 5413 O O . VAL A 1 698 ? -34.864 -2.361 40.100 1.00 90.75 698 VAL A O 1
ATOM 5416 N N . PRO A 1 699 ? -32.867 -2.475 41.153 1.00 90.19 699 PRO A N 1
ATOM 5417 C CA . PRO A 1 699 ? -32.755 -1.040 41.411 1.00 90.19 699 PRO A CA 1
ATOM 5418 C C . PRO A 1 699 ? -32.860 -0.182 40.148 1.00 90.19 699 PRO A C 1
ATOM 5420 O O . PRO A 1 699 ? -32.431 -0.580 39.066 1.00 90.19 699 PRO A O 1
ATOM 5423 N N . GLU A 1 700 ? -33.406 1.030 40.279 1.00 84.38 700 GLU A N 1
ATOM 5424 C CA . GLU A 1 700 ? -33.570 1.927 39.129 1.00 84.38 700 GLU A CA 1
ATOM 5425 C C . GLU A 1 700 ? -32.252 2.468 38.559 1.00 84.38 700 GLU A C 1
ATOM 5427 O O . GLU A 1 700 ? -32.195 2.838 37.388 1.00 84.38 700 GLU A O 1
ATOM 5432 N N . ASP A 1 701 ? -31.194 2.492 39.365 1.00 86.44 701 ASP A N 1
ATOM 5433 C CA . ASP A 1 701 ? -29.852 2.909 38.959 1.00 86.44 701 ASP A CA 1
ATOM 5434 C C . ASP A 1 701 ? -29.009 1.759 38.379 1.00 86.44 701 ASP A C 1
ATOM 5436 O O . ASP A 1 701 ? -27.847 1.969 38.030 1.00 86.44 701 ASP A O 1
ATOM 5440 N N . ALA A 1 702 ? -29.573 0.552 38.253 1.00 87.19 702 ALA A N 1
ATOM 5441 C CA . ALA A 1 702 ? -28.914 -0.565 37.594 1.00 87.19 702 ALA A CA 1
ATOM 5442 C C . ALA A 1 702 ? -28.844 -0.312 36.080 1.00 87.19 702 ALA A C 1
ATOM 5444 O O . ALA A 1 702 ? -29.827 -0.489 35.365 1.00 87.19 702 ALA A O 1
ATOM 5445 N N . GLY A 1 703 ? -27.680 0.104 35.578 1.00 83.31 703 GLY A N 1
ATOM 5446 C CA . GLY A 1 703 ? -27.451 0.255 34.136 1.00 83.31 703 GLY A CA 1
ATOM 5447 C C . GLY A 1 703 ? -27.339 -1.102 33.440 1.00 83.31 703 GLY A C 1
ATOM 5448 O O . GLY A 1 703 ? -27.924 -1.317 32.377 1.00 83.31 703 GLY A O 1
ATOM 5449 N N . ILE A 1 704 ? -26.635 -2.035 34.087 1.00 93.00 704 ILE A N 1
ATOM 5450 C CA . ILE A 1 704 ? -26.446 -3.409 33.623 1.00 93.00 704 ILE A CA 1
ATOM 5451 C C . ILE A 1 704 ? -26.806 -4.370 34.759 1.00 93.00 704 ILE A C 1
ATOM 5453 O O . ILE A 1 704 ? -26.308 -4.236 35.877 1.00 93.00 704 ILE A O 1
ATOM 5457 N N . LEU A 1 705 ? -27.645 -5.362 34.465 1.00 96.19 705 LEU A N 1
ATOM 5458 C CA . LEU A 1 705 ? -27.862 -6.517 35.335 1.00 96.19 705 LEU A CA 1
ATOM 5459 C C . LEU A 1 705 ? -27.036 -7.699 34.814 1.00 96.19 705 LEU A C 1
ATOM 5461 O O . LEU A 1 705 ? -27.198 -8.096 33.665 1.00 96.19 705 LEU A O 1
ATOM 5465 N N . ALA A 1 706 ? -26.161 -8.263 35.635 1.00 96.81 706 ALA A N 1
ATOM 5466 C CA . ALA A 1 706 ? -25.324 -9.398 35.277 1.00 96.81 706 ALA A CA 1
ATOM 5467 C C . ALA A 1 706 ? -25.745 -10.659 36.039 1.00 96.81 706 ALA A C 1
ATOM 5469 O O . ALA A 1 706 ? -25.910 -10.633 37.258 1.00 96.81 706 ALA A O 1
ATOM 5470 N N . VAL A 1 707 ? -25.883 -11.767 35.318 1.00 96.31 707 VAL A N 1
ATOM 5471 C CA . VAL A 1 707 ? -26.127 -13.099 35.877 1.00 96.31 707 VAL A CA 1
ATOM 5472 C C . VAL A 1 707 ? -24.933 -13.977 35.525 1.00 96.31 707 VAL A C 1
ATOM 5474 O O . VAL A 1 707 ? -24.588 -14.107 34.350 1.00 96.31 707 VAL A O 1
ATOM 5477 N N . LEU A 1 708 ? -24.298 -14.550 36.547 1.00 94.56 708 LEU A N 1
ATOM 5478 C CA . LEU A 1 708 ? -23.024 -15.258 36.433 1.00 94.56 708 LEU A CA 1
ATOM 5479 C C . LEU A 1 708 ? -23.171 -16.702 36.927 1.00 94.56 708 LEU A C 1
ATOM 5481 O O . LEU A 1 708 ? -23.115 -16.941 38.129 1.00 94.56 708 LEU A O 1
ATOM 5485 N N . SER A 1 709 ? -23.365 -17.647 36.007 1.00 92.19 709 SER A N 1
ATOM 5486 C CA . SER A 1 709 ? -23.497 -19.090 36.274 1.00 92.19 709 SER A CA 1
ATOM 5487 C C . SER A 1 709 ? -24.397 -19.459 37.472 1.00 92.19 709 SER A C 1
ATOM 5489 O O . SER A 1 709 ? -23.933 -19.954 38.503 1.00 92.19 709 SER A O 1
ATOM 5491 N N . PRO A 1 710 ? -25.714 -19.208 37.388 1.00 93.75 710 PRO A N 1
ATOM 5492 C CA . PRO A 1 710 ? -26.638 -19.571 38.453 1.00 93.75 710 PRO A CA 1
ATOM 5493 C C . PRO A 1 710 ? -26.803 -21.097 38.526 1.00 93.75 710 PRO A C 1
ATOM 5495 O O . PRO A 1 710 ? -27.130 -21.753 37.540 1.00 93.75 710 PRO A O 1
ATOM 5498 N N . GLN A 1 711 ? -26.638 -21.658 39.722 1.00 89.88 711 GLN A N 1
ATOM 5499 C CA . GLN A 1 711 ? -26.730 -23.098 40.003 1.00 89.88 711 GLN A CA 1
ATOM 5500 C C . GLN A 1 711 ? -28.136 -23.534 40.449 1.00 89.88 711 GLN A C 1
ATOM 5502 O O . GLN A 1 711 ? -28.481 -24.718 40.427 1.00 89.88 711 GLN A O 1
ATOM 5507 N N . ALA A 1 712 ? -28.965 -22.579 40.873 1.00 90.50 712 ALA A N 1
ATOM 5508 C CA . ALA A 1 712 ? -30.344 -22.782 41.286 1.00 90.50 712 ALA A CA 1
ATOM 5509 C C . ALA A 1 712 ? -31.317 -22.013 40.387 1.00 90.50 712 ALA A C 1
ATOM 5511 O O . ALA A 1 712 ? -30.997 -20.996 39.776 1.00 90.50 712 ALA A O 1
ATOM 5512 N N . ARG A 1 713 ? -32.553 -22.505 40.336 1.00 93.50 713 ARG A N 1
ATOM 5513 C CA . ARG A 1 713 ? -33.607 -21.925 39.507 1.00 93.50 713 ARG A CA 1
ATOM 5514 C C . ARG A 1 713 ? -34.135 -20.614 40.102 1.00 93.50 713 ARG A C 1
ATOM 5516 O O . ARG A 1 713 ? -34.542 -20.599 41.263 1.00 93.50 713 ARG A O 1
ATOM 5523 N N . PHE A 1 714 ? -34.245 -19.573 39.281 1.00 94.62 714 PHE A N 1
ATOM 5524 C CA . PHE A 1 714 ? -34.973 -18.347 39.602 1.00 94.62 714 PHE A CA 1
ATOM 5525 C C . PHE A 1 714 ? -36.475 -18.622 39.740 1.00 94.62 714 PHE A C 1
ATOM 5527 O O . PHE A 1 714 ? -37.095 -19.350 38.955 1.00 94.62 714 PHE A O 1
ATOM 5534 N N . SER A 1 715 ? -37.089 -18.025 40.754 1.00 94.25 715 SER A N 1
ATOM 5535 C CA . SER A 1 715 ? -38.533 -18.065 40.945 1.00 94.25 715 SER A CA 1
ATOM 5536 C C . SER A 1 715 ? -39.255 -17.244 39.864 1.00 94.25 715 SER A C 1
ATOM 5538 O O . SER A 1 715 ? -38.695 -16.286 39.330 1.00 94.25 715 SER A O 1
ATOM 5540 N N . PRO A 1 716 ? -40.533 -17.539 39.559 1.00 93.50 716 PRO A N 1
ATOM 5541 C CA . PRO A 1 716 ? -41.287 -16.768 38.566 1.00 93.50 716 PRO A CA 1
ATOM 5542 C C . PRO A 1 716 ? -41.359 -15.261 38.859 1.00 93.50 716 PRO A C 1
ATOM 5544 O O . PRO A 1 716 ? -41.419 -14.464 37.930 1.00 93.50 716 PRO A O 1
ATOM 5547 N N . ALA A 1 717 ? -41.345 -14.866 40.138 1.00 92.19 717 ALA A N 1
ATOM 5548 C CA . ALA A 1 717 ? -41.343 -13.459 40.536 1.00 92.19 717 ALA A CA 1
ATOM 5549 C C . ALA A 1 717 ? -40.004 -12.769 40.227 1.00 92.19 717 ALA A C 1
ATOM 5551 O O . ALA A 1 717 ? -39.999 -11.619 39.798 1.00 92.19 717 ALA A O 1
ATOM 5552 N N . GLU A 1 718 ? -38.884 -13.474 40.404 1.00 95.31 718 GLU A N 1
ATOM 5553 C CA . GLU A 1 718 ? -37.556 -12.956 40.065 1.00 95.31 718 GLU A CA 1
ATOM 5554 C C . GLU A 1 718 ? -37.388 -12.824 38.551 1.00 95.31 718 GLU A C 1
ATOM 5556 O O . GLU A 1 718 ? -36.956 -11.779 38.077 1.00 95.31 718 GLU A O 1
ATOM 5561 N N . VAL A 1 719 ? -37.812 -13.833 37.779 1.00 95.06 719 VAL A N 1
ATOM 5562 C CA . VAL A 1 719 ? -37.782 -13.771 36.306 1.00 95.06 719 VAL A CA 1
ATOM 5563 C C . VAL A 1 719 ? -38.603 -12.585 35.790 1.00 95.06 719 VAL A C 1
ATOM 5565 O O . VAL A 1 719 ? -38.166 -11.884 34.882 1.00 95.06 719 VAL A O 1
ATOM 5568 N N . GLU A 1 720 ? -39.760 -12.307 36.395 1.00 93.19 720 GLU A N 1
ATOM 5569 C CA . GLU A 1 720 ? -40.581 -11.148 36.033 1.00 93.19 720 GLU A CA 1
ATOM 5570 C C . GLU A 1 720 ? -39.917 -9.809 36.398 1.00 93.19 720 GLU A C 1
ATOM 5572 O O . GLU A 1 720 ? -40.044 -8.833 35.659 1.00 93.19 720 GLU A O 1
ATOM 5577 N N . ALA A 1 721 ? -39.162 -9.742 37.499 1.00 93.44 721 ALA A N 1
ATOM 5578 C CA . ALA A 1 721 ? -38.391 -8.548 37.846 1.00 93.44 721 ALA A CA 1
ATOM 5579 C C . ALA A 1 721 ? -37.276 -8.272 36.820 1.00 93.44 721 ALA A C 1
ATOM 5581 O O . ALA A 1 721 ? -37.098 -7.126 36.402 1.00 93.44 721 ALA A O 1
ATOM 5582 N N . ILE A 1 722 ? -36.584 -9.321 36.359 1.00 94.50 722 ILE A N 1
ATOM 5583 C CA . ILE A 1 722 ? -35.583 -9.227 35.284 1.00 94.50 722 ILE A CA 1
ATOM 5584 C C . ILE A 1 722 ? -36.254 -8.816 33.968 1.00 94.50 722 ILE A C 1
ATOM 5586 O O . ILE A 1 722 ? -35.771 -7.913 33.285 1.00 94.50 722 ILE A O 1
ATOM 5590 N N . ARG A 1 723 ? -37.403 -9.417 33.633 1.00 92.56 723 ARG A N 1
ATOM 5591 C CA . ARG A 1 723 ? -38.191 -9.052 32.448 1.00 92.56 723 ARG A CA 1
ATOM 5592 C C . ARG A 1 723 ? -38.542 -7.569 32.451 1.00 92.56 723 ARG A C 1
ATOM 5594 O O . ARG A 1 723 ? -38.336 -6.892 31.449 1.00 92.56 723 ARG A O 1
ATOM 5601 N N . ARG A 1 724 ? -39.027 -7.048 33.580 1.00 90.56 724 ARG A N 1
ATOM 5602 C CA . ARG A 1 724 ? -39.388 -5.633 33.715 1.00 90.56 724 ARG A CA 1
ATOM 5603 C C . ARG A 1 724 ? -38.189 -4.708 33.519 1.00 90.56 724 ARG A C 1
ATOM 5605 O O . ARG A 1 724 ? -38.329 -3.685 32.858 1.00 90.56 724 ARG A O 1
ATOM 5612 N N . HIS A 1 725 ? -37.028 -5.072 34.064 1.00 91.25 725 HIS A N 1
ATOM 5613 C CA . HIS A 1 725 ? -35.781 -4.326 33.870 1.00 91.25 725 HIS A CA 1
ATOM 5614 C C . HIS A 1 725 ? -35.415 -4.221 32.385 1.00 91.25 725 HIS A C 1
ATOM 5616 O O . HIS A 1 725 ? -35.159 -3.126 31.888 1.00 91.25 725 HIS A O 1
ATOM 5622 N N . LEU A 1 726 ? -35.479 -5.336 31.652 1.00 91.31 726 LEU A N 1
ATOM 5623 C CA . LEU A 1 726 ? -35.213 -5.355 30.213 1.00 91.31 726 LEU A CA 1
ATOM 5624 C C . LEU A 1 726 ? -36.265 -4.569 29.419 1.00 91.31 726 LEU A C 1
ATOM 5626 O O . LEU A 1 726 ? -35.916 -3.755 28.572 1.00 91.31 726 LEU A O 1
ATOM 5630 N N . GLN A 1 727 ? -37.553 -4.727 29.727 1.00 88.81 727 GLN A N 1
ATOM 5631 C CA . GLN A 1 727 ? -38.626 -3.978 29.062 1.00 88.81 727 GLN A CA 1
ATOM 5632 C C . GLN A 1 727 ? -38.536 -2.462 29.292 1.00 88.81 727 GLN A C 1
ATOM 5634 O O . GLN A 1 727 ? -39.025 -1.696 28.470 1.00 88.81 727 GLN A O 1
ATOM 5639 N N . GLN A 1 728 ? -37.875 -1.999 30.354 1.00 87.75 728 GLN A N 1
ATOM 5640 C CA . GLN A 1 728 ? -37.591 -0.576 30.575 1.00 87.75 728 GLN A CA 1
ATOM 5641 C C . GLN A 1 728 ? -36.440 -0.030 29.710 1.00 87.75 728 GLN A C 1
ATOM 5643 O O . GLN A 1 728 ? -36.075 1.135 29.857 1.00 87.75 728 GLN A O 1
ATOM 5648 N N . GLY A 1 729 ? -35.869 -0.836 28.809 1.00 85.94 729 GLY A N 1
ATOM 5649 C CA . GLY A 1 729 ? -34.769 -0.426 27.933 1.00 85.94 729 GLY A CA 1
ATOM 5650 C C . GLY A 1 729 ? -33.386 -0.569 28.564 1.00 85.94 729 GLY A C 1
ATOM 5651 O O . GLY A 1 729 ? -32.421 -0.022 28.037 1.00 85.94 729 GLY A O 1
ATOM 5652 N N . ARG A 1 730 ? -33.268 -1.282 29.690 1.00 89.25 730 ARG A N 1
ATOM 5653 C CA . ARG A 1 730 ? -31.990 -1.477 30.387 1.00 89.25 730 ARG A CA 1
ATOM 5654 C C . ARG A 1 730 ? -31.273 -2.733 29.917 1.00 89.25 730 ARG A C 1
ATOM 5656 O O . ARG A 1 730 ? -31.869 -3.624 29.313 1.00 89.25 730 ARG A O 1
ATOM 5663 N N . SER A 1 731 ? -29.976 -2.780 30.192 1.00 92.75 731 SER A N 1
ATOM 5664 C CA . SER A 1 731 ? -29.087 -3.796 29.648 1.00 92.75 731 SER A CA 1
ATOM 5665 C C . SER A 1 731 ? -28.902 -4.981 30.598 1.00 92.75 731 SER A C 1
ATOM 5667 O O . SER A 1 731 ? -28.993 -4.831 31.823 1.00 92.75 731 SER A O 1
ATOM 5669 N N . ALA A 1 732 ? -28.602 -6.156 30.042 1.00 95.88 732 ALA A N 1
ATOM 5670 C CA . ALA A 1 732 ? -28.217 -7.325 30.827 1.00 95.88 732 ALA A CA 1
ATOM 5671 C C . ALA A 1 732 ? -27.090 -8.148 30.191 1.00 95.88 732 ALA A C 1
ATOM 5673 O O . ALA A 1 732 ? -26.984 -8.260 28.969 1.00 95.88 732 ALA A O 1
ATOM 5674 N N . LEU A 1 733 ? -26.269 -8.747 31.050 1.00 97.56 733 LEU A N 1
ATOM 5675 C CA . LEU A 1 733 ? -25.218 -9.693 30.697 1.00 97.56 733 LEU A CA 1
ATOM 5676 C C . LEU A 1 733 ? -25.554 -11.057 31.304 1.00 97.56 733 LEU A C 1
ATOM 5678 O O . LEU A 1 733 ? -25.641 -11.184 32.522 1.00 97.56 733 LEU A O 1
ATOM 5682 N N . PHE A 1 734 ? -25.710 -12.077 30.469 1.00 97.62 734 PHE A N 1
ATOM 5683 C CA . PHE A 1 734 ? -25.958 -13.447 30.906 1.00 97.62 734 PHE A CA 1
ATOM 5684 C C . PHE A 1 734 ? -24.766 -14.321 30.534 1.00 97.62 734 PHE A C 1
ATOM 5686 O O . PHE A 1 734 ? -24.520 -14.558 29.352 1.00 97.62 734 PHE A O 1
ATOM 5693 N N . LEU A 1 735 ? -24.036 -14.800 31.539 1.00 96.94 735 LEU A N 1
ATOM 5694 C CA . LEU A 1 735 ? -22.982 -15.796 31.372 1.00 96.94 735 LEU A CA 1
ATOM 5695 C C . LEU A 1 735 ? -23.488 -17.101 31.991 1.00 96.94 735 LEU A C 1
ATOM 5697 O O . LEU A 1 735 ? -23.661 -17.175 33.209 1.00 96.94 735 LEU A O 1
ATOM 5701 N N . LEU A 1 736 ? -23.846 -18.074 31.153 1.00 95.38 736 LEU A N 1
ATOM 5702 C CA . LEU A 1 736 ? -24.671 -19.215 31.556 1.00 95.38 736 LEU A CA 1
ATOM 5703 C C . LEU A 1 736 ? -24.030 -20.543 31.153 1.00 95.38 736 LEU A C 1
ATOM 5705 O O . LEU A 1 736 ? -24.060 -20.909 29.981 1.00 95.38 736 LEU A O 1
ATOM 5709 N N . ASP A 1 737 ? -23.556 -21.290 32.144 1.00 93.25 737 ASP A N 1
ATOM 5710 C CA . ASP A 1 737 ? -22.933 -22.606 31.964 1.00 93.25 737 ASP A CA 1
ATOM 5711 C C . ASP A 1 737 ? -23.954 -23.704 31.634 1.00 93.25 737 ASP A C 1
ATOM 5713 O O . ASP A 1 737 ? -25.142 -23.563 31.961 1.00 93.25 737 ASP A O 1
ATOM 5717 N N . PRO A 1 738 ? -23.533 -24.825 31.015 1.00 90.12 738 PRO A N 1
ATOM 5718 C CA . PRO A 1 738 ? -24.361 -26.016 30.881 1.00 90.12 738 PRO A CA 1
ATOM 5719 C C . PRO A 1 738 ? -24.799 -26.574 32.236 1.00 90.12 738 PRO A C 1
ATOM 5721 O O . PRO A 1 738 ? -24.055 -26.560 33.213 1.00 90.12 738 PRO A O 1
ATOM 5724 N N . GLY A 1 739 ? -26.004 -27.143 32.288 1.00 82.31 739 GLY A N 1
ATOM 5725 C CA . GLY A 1 739 ? -26.520 -27.773 33.499 1.00 82.31 739 GLY A CA 1
ATOM 5726 C C . GLY A 1 739 ? -28.003 -27.495 33.750 1.00 82.31 739 GLY A C 1
ATOM 5727 O O . GLY A 1 739 ? -28.767 -27.353 32.790 1.00 82.31 739 GLY A O 1
ATOM 5728 N N . PRO A 1 740 ? -28.442 -27.477 35.025 1.00 78.25 740 PRO A N 1
ATOM 5729 C CA . PRO A 1 740 ? -29.854 -27.458 35.385 1.00 78.25 740 PRO A CA 1
ATOM 5730 C C . PRO A 1 740 ? -30.572 -26.198 34.888 1.00 78.25 740 PRO A C 1
ATOM 5732 O O . PRO A 1 740 ? -30.002 -25.116 34.809 1.00 78.25 740 PRO A O 1
ATOM 5735 N N . MET A 1 741 ? -31.865 -26.347 34.593 1.00 86.12 741 MET A N 1
ATOM 5736 C CA . MET A 1 741 ? -32.714 -25.247 34.130 1.00 86.12 741 MET A CA 1
ATOM 5737 C C . MET A 1 741 ? -32.751 -24.110 35.155 1.00 86.12 741 MET A C 1
ATOM 5739 O O . MET A 1 741 ? -33.206 -24.288 36.291 1.00 86.12 741 MET A O 1
ATOM 5743 N N . THR A 1 742 ? -32.345 -22.927 34.713 1.00 90.19 742 THR A N 1
ATOM 5744 C CA . THR A 1 742 ? -32.232 -21.715 35.532 1.00 90.19 742 THR A CA 1
ATOM 5745 C C . THR A 1 742 ? -33.573 -20.997 35.671 1.00 90.19 742 THR A C 1
ATOM 5747 O O . THR A 1 742 ? -33.783 -20.233 36.607 1.00 90.19 742 THR A O 1
ATOM 5750 N N . GLY A 1 743 ? -34.526 -21.264 34.775 1.00 90.69 743 GLY A N 1
ATOM 5751 C CA . GLY A 1 743 ? -35.778 -20.520 34.661 1.00 90.69 743 GLY A CA 1
ATOM 5752 C C . GLY A 1 743 ? -35.663 -19.272 33.780 1.00 90.69 743 GLY A C 1
ATOM 5753 O O . GLY A 1 743 ? -36.699 -18.698 33.446 1.00 90.69 743 GLY A O 1
ATOM 5754 N N . LEU A 1 744 ? -34.449 -18.887 33.371 1.00 93.50 744 LEU A N 1
ATOM 5755 C CA . LEU A 1 744 ? -34.193 -17.779 32.448 1.00 93.50 744 LEU A CA 1
ATOM 5756 C C . LEU A 1 744 ? -34.403 -18.180 30.984 1.00 93.50 744 LEU A C 1
ATOM 5758 O O . LEU A 1 744 ? -34.556 -17.304 30.141 1.00 93.50 744 LEU A O 1
ATOM 5762 N N . GLU A 1 745 ? -34.472 -19.477 30.673 1.00 92.12 745 GLU A N 1
ATOM 5763 C CA . GLU A 1 745 ? -34.616 -19.979 29.300 1.00 92.12 745 GLU A CA 1
ATOM 5764 C C . GLU A 1 745 ? -35.872 -19.407 28.628 1.00 92.12 745 GLU A C 1
ATOM 5766 O O . GLU A 1 745 ? -35.813 -18.939 27.499 1.00 92.12 745 GLU A O 1
ATOM 5771 N N . GLY A 1 746 ? -36.998 -19.364 29.351 1.00 89.62 746 GLY A N 1
ATOM 5772 C CA . GLY A 1 746 ? -38.238 -18.780 28.831 1.00 89.62 746 GLY A CA 1
ATOM 5773 C C . GLY A 1 746 ? -38.197 -17.255 28.697 1.00 89.62 746 GLY A C 1
ATOM 5774 O O . GLY A 1 746 ? -38.882 -16.710 27.843 1.00 89.62 746 GLY A O 1
ATOM 5775 N N . LEU A 1 747 ? -37.400 -16.561 29.518 1.00 92.38 747 LEU A N 1
ATOM 5776 C CA . LEU A 1 747 ? -37.187 -15.120 29.366 1.00 92.38 747 LEU A CA 1
ATOM 5777 C C . LEU A 1 747 ? -36.349 -14.831 28.120 1.00 92.38 747 LEU A C 1
ATOM 5779 O O . LEU A 1 747 ? -36.671 -13.923 27.369 1.00 92.38 747 LEU A O 1
ATOM 5783 N N . LEU A 1 748 ? -35.276 -15.587 27.902 1.00 93.19 748 LEU A N 1
ATOM 5784 C CA . LEU A 1 748 ? -34.396 -15.409 26.751 1.00 93.19 748 LEU A CA 1
ATOM 5785 C C . LEU A 1 748 ? -35.083 -15.796 25.431 1.00 93.19 748 LEU A C 1
ATOM 5787 O O . LEU A 1 748 ? -34.862 -15.125 24.423 1.00 93.19 748 LEU A O 1
ATOM 5791 N N . ASP A 1 749 ? -35.992 -16.775 25.457 1.00 90.19 749 ASP A N 1
ATOM 5792 C CA . ASP A 1 749 ? -36.844 -17.128 24.314 1.00 90.19 749 ASP A CA 1
ATOM 5793 C C . ASP A 1 749 ? -37.759 -15.962 23.882 1.00 90.19 749 ASP A C 1
ATOM 5795 O O . ASP A 1 749 ? -37.924 -15.726 22.685 1.00 90.19 749 ASP A O 1
ATOM 5799 N N . ASP A 1 750 ? -38.260 -15.137 24.822 1.00 87.81 750 ASP A N 1
ATOM 5800 C CA . ASP A 1 750 ? -39.021 -13.911 24.493 1.00 87.81 750 ASP A CA 1
ATOM 5801 C C . ASP A 1 750 ? -38.195 -12.933 23.624 1.00 87.81 750 ASP A C 1
ATOM 5803 O O . ASP A 1 750 ? -38.751 -12.192 22.803 1.00 87.81 750 ASP A O 1
ATOM 5807 N N . TYR A 1 751 ? -36.867 -12.960 23.789 1.00 90.50 751 TYR A N 1
ATOM 5808 C CA . TYR A 1 751 ? -35.872 -12.172 23.056 1.00 90.50 751 TYR A CA 1
ATOM 5809 C C . TYR A 1 751 ? -35.197 -12.960 21.917 1.00 90.50 751 TYR A C 1
ATOM 5811 O O . TYR A 1 751 ? -34.135 -12.567 21.431 1.00 90.50 751 TYR A O 1
ATOM 5819 N N . SER A 1 752 ? -35.820 -14.046 21.456 1.00 90.94 752 SER A N 1
ATOM 5820 C CA . SER A 1 752 ? -35.335 -14.890 20.360 1.00 90.94 752 SER A CA 1
ATOM 5821 C C . SER A 1 752 ? -33.982 -15.571 20.622 1.00 90.94 752 SER A C 1
ATOM 5823 O O . SER A 1 752 ? -33.286 -15.916 19.665 1.00 90.94 752 SER A O 1
ATOM 5825 N N . VAL A 1 753 ? -33.596 -15.786 21.883 1.00 93.00 753 VAL A N 1
ATOM 5826 C CA . VAL A 1 753 ? -32.363 -16.493 22.267 1.00 93.00 753 VAL A CA 1
ATOM 5827 C C . VAL A 1 753 ? -32.699 -17.879 22.813 1.00 93.00 753 VAL A C 1
ATOM 5829 O O . VAL A 1 753 ? -33.354 -18.010 23.843 1.00 93.00 753 VAL A O 1
ATOM 5832 N N . GLU A 1 754 ? -32.192 -18.919 22.158 1.00 92.31 754 GLU A N 1
ATOM 5833 C CA . GLU A 1 754 ? -32.288 -20.308 22.600 1.00 92.31 754 GLU A CA 1
ATOM 5834 C C . GLU A 1 754 ? -30.990 -20.737 23.300 1.00 92.31 754 GLU A C 1
ATOM 5836 O O . GLU A 1 754 ? -29.891 -20.577 22.757 1.00 92.31 754 GLU A O 1
ATOM 5841 N N . LEU A 1 755 ? -31.132 -21.294 24.506 1.00 93.44 755 LEU A N 1
ATOM 5842 C CA . LEU A 1 755 ? -30.039 -21.910 25.257 1.00 93.44 755 LEU A CA 1
ATOM 5843 C C . LEU A 1 755 ? -30.040 -23.425 25.051 1.00 93.44 755 LEU A C 1
ATOM 5845 O O . LEU A 1 755 ? -31.014 -24.103 25.390 1.00 93.44 755 LEU A O 1
ATOM 5849 N N . GLY A 1 756 ? -28.922 -23.954 24.565 1.00 90.31 756 GLY A N 1
ATOM 5850 C CA . GLY A 1 756 ? -28.701 -25.385 24.426 1.00 90.31 756 GLY A CA 1
ATOM 5851 C C . GLY A 1 756 ? -28.671 -26.107 25.770 1.00 90.31 756 GLY A C 1
ATOM 5852 O O . GLY A 1 756 ? -28.007 -25.692 26.724 1.00 90.31 756 GLY A O 1
ATOM 5853 N N . GLN A 1 757 ? -29.369 -27.238 25.848 1.00 90.81 757 GLN A N 1
ATOM 5854 C CA . GLN A 1 757 ? -29.190 -28.225 26.919 1.00 90.81 757 GLN A CA 1
ATOM 5855 C C . GLN A 1 757 ? -28.112 -29.228 26.501 1.00 90.81 757 GLN A C 1
ATOM 5857 O O . GLN A 1 757 ? -28.365 -30.421 26.365 1.00 90.81 757 GLN A O 1
ATOM 5862 N N . ASP A 1 758 ? -26.931 -28.689 26.227 1.00 92.38 758 ASP A N 1
ATOM 5863 C CA . ASP A 1 758 ? -25.774 -29.375 25.670 1.00 92.38 758 ASP A CA 1
ATOM 5864 C C . ASP A 1 758 ? -24.483 -28.758 26.220 1.00 92.38 758 ASP A C 1
ATOM 5866 O O . ASP A 1 758 ? -24.517 -27.724 26.890 1.00 92.38 758 ASP A O 1
ATOM 5870 N N . PHE A 1 759 ? -23.353 -29.402 25.942 1.00 92.75 759 PHE A N 1
ATOM 5871 C CA . PHE A 1 759 ? -22.033 -28.787 26.047 1.00 92.75 759 PHE A CA 1
ATOM 5872 C C . PHE A 1 759 ? -21.242 -29.038 24.767 1.00 92.75 759 PHE A C 1
ATOM 5874 O O . PHE A 1 759 ? -21.467 -30.017 24.059 1.00 92.75 759 PHE A O 1
ATOM 5881 N N . VAL A 1 760 ? -20.325 -28.143 24.434 1.00 93.12 760 VAL A N 1
ATOM 5882 C CA . VAL A 1 760 ? -19.644 -28.153 23.146 1.00 93.12 760 VAL A CA 1
ATOM 5883 C C . VAL A 1 760 ? -18.310 -28.873 23.254 1.00 93.12 760 VAL A C 1
ATOM 5885 O O . VAL A 1 760 ? -17.479 -28.567 24.106 1.00 93.12 760 VAL A O 1
ATOM 5888 N N . VAL A 1 761 ? -18.104 -29.823 22.346 1.00 90.12 761 VAL A N 1
ATOM 5889 C CA . VAL A 1 761 ? -16.868 -30.593 22.215 1.00 90.12 761 VAL A CA 1
ATOM 5890 C C . VAL A 1 761 ? -16.146 -30.162 20.946 1.00 90.12 761 VAL A C 1
ATOM 5892 O O . VAL A 1 761 ? -16.738 -30.119 19.864 1.00 90.12 761 VAL A O 1
ATOM 5895 N N . ASP A 1 762 ? -14.855 -29.851 21.059 1.00 86.88 762 ASP A N 1
ATOM 5896 C CA . ASP A 1 762 ? -14.024 -29.369 19.957 1.00 86.88 762 ASP A CA 1
ATOM 5897 C C . ASP A 1 762 ? -12.896 -30.357 19.606 1.00 86.88 762 ASP A C 1
ATOM 5899 O O . ASP A 1 762 ? -11.953 -30.584 20.365 1.00 86.88 762 ASP A O 1
ATOM 5903 N N . LEU A 1 763 ? -12.987 -30.934 18.402 1.00 80.75 763 LEU A N 1
ATOM 5904 C CA . LEU A 1 763 ? -11.977 -31.820 17.808 1.00 80.75 763 LEU A CA 1
ATOM 5905 C C . LEU A 1 763 ? -11.191 -31.158 16.667 1.00 80.75 763 LEU A C 1
ATOM 5907 O O . LEU A 1 763 ? -10.633 -31.847 15.817 1.00 80.75 763 LEU A O 1
ATOM 5911 N N . SER A 1 764 ? -11.148 -29.827 16.599 1.00 78.81 764 SER A N 1
ATOM 5912 C CA . SER A 1 764 ? -10.348 -29.101 15.597 1.00 78.81 764 SER A CA 1
ATOM 5913 C C . SER A 1 764 ? -8.845 -29.381 15.688 1.00 78.81 764 SER A C 1
ATOM 5915 O O . SER A 1 764 ? -8.114 -29.124 14.736 1.00 78.81 764 SER A O 1
ATOM 5917 N N . GLY A 1 765 ? -8.372 -29.894 16.827 1.00 70.69 765 GLY A N 1
ATOM 5918 C CA . GLY A 1 765 ? -6.954 -30.122 17.105 1.00 70.69 765 GLY A CA 1
ATOM 5919 C C . GLY A 1 765 ? -6.213 -28.878 17.598 1.00 70.69 765 GLY A C 1
ATOM 5920 O O . GLY A 1 765 ? -5.128 -29.007 18.157 1.00 70.69 765 GLY A O 1
ATOM 5921 N N . ILE A 1 766 ? -6.809 -27.688 17.478 1.00 75.19 766 ILE A N 1
ATOM 5922 C CA . ILE A 1 766 ? -6.186 -26.412 17.859 1.00 75.19 766 ILE A CA 1
ATOM 5923 C C . ILE A 1 766 ? -5.985 -26.340 19.378 1.00 75.19 766 ILE A C 1
ATOM 5925 O O . ILE A 1 766 ? -4.878 -26.074 19.845 1.00 75.19 766 ILE A O 1
ATOM 5929 N N . GLY A 1 767 ? -7.025 -26.653 20.158 1.00 68.38 767 GLY A N 1
ATOM 5930 C CA . GLY A 1 767 ? -6.925 -26.729 21.620 1.00 68.38 767 GLY A CA 1
ATOM 5931 C C . GLY A 1 767 ? -5.926 -27.790 22.086 1.00 68.38 767 GLY A C 1
ATOM 5932 O O . GLY A 1 767 ? -5.086 -27.518 22.940 1.00 68.38 767 GLY A O 1
ATOM 5933 N N . GLN A 1 768 ? -5.929 -28.961 21.445 1.00 76.69 768 GLN A N 1
ATOM 5934 C CA . GLN A 1 768 ? -5.051 -30.087 21.784 1.00 76.69 768 GLN A CA 1
ATOM 5935 C C . GLN A 1 768 ? -3.571 -29.775 21.516 1.00 76.69 768 GLN A C 1
ATOM 5937 O O . GLN A 1 768 ? -2.716 -30.135 22.325 1.00 76.69 768 GLN A O 1
ATOM 5942 N N . MET A 1 769 ? -3.255 -29.053 20.431 1.00 70.62 769 MET A N 1
ATOM 5943 C CA . MET A 1 769 ? -1.898 -28.547 20.167 1.00 70.62 769 MET A CA 1
ATOM 5944 C C . MET A 1 769 ? -1.397 -27.609 21.274 1.00 70.62 769 MET A C 1
ATOM 5946 O O . MET A 1 769 ? -0.193 -27.525 21.506 1.00 70.62 769 MET A O 1
ATOM 5950 N N . MET A 1 770 ? -2.310 -26.935 21.975 1.00 66.75 770 MET A N 1
ATOM 5951 C CA . MET A 1 770 ? -2.011 -26.028 23.085 1.00 66.75 770 MET A CA 1
ATOM 5952 C C . MET A 1 770 ? -2.251 -26.647 24.468 1.00 66.75 770 MET A C 1
ATOM 5954 O O . MET A 1 770 ? -2.183 -25.945 25.475 1.00 66.75 770 MET A O 1
ATOM 5958 N N . GLY A 1 771 ? -2.482 -27.962 24.534 1.00 70.69 771 GLY A N 1
ATOM 5959 C CA . GLY A 1 771 ? -2.658 -28.699 25.786 1.00 70.69 771 GLY A CA 1
ATOM 5960 C C . GLY A 1 771 ? -4.022 -28.521 26.461 1.00 70.69 771 GLY A C 1
ATOM 5961 O O . GLY A 1 771 ? -4.157 -28.893 27.624 1.00 70.69 771 GLY A O 1
ATOM 5962 N N . ALA A 1 772 ? -5.015 -27.965 25.763 1.00 75.00 772 ALA A N 1
ATOM 5963 C CA . ALA A 1 772 ? -6.394 -27.887 26.232 1.00 75.00 772 ALA A CA 1
ATOM 5964 C C . ALA A 1 772 ? -7.159 -29.195 25.949 1.00 75.00 772 ALA A C 1
ATOM 5966 O O . ALA A 1 772 ? -6.881 -29.894 24.969 1.00 75.00 772 ALA A O 1
ATOM 5967 N N . ASP A 1 773 ? -8.119 -29.517 26.817 1.00 82.25 773 ASP A N 1
ATOM 5968 C CA . ASP A 1 773 ? -9.021 -30.658 26.636 1.00 82.25 773 ASP A CA 1
ATOM 5969 C C . ASP A 1 773 ? -10.037 -30.394 25.509 1.00 82.25 773 ASP A C 1
ATOM 5971 O O . ASP A 1 773 ? -10.287 -29.248 25.133 1.00 82.25 773 ASP A O 1
ATOM 5975 N N . VAL A 1 774 ? -10.646 -31.455 24.975 1.00 83.12 774 VAL A N 1
ATOM 5976 C CA . VAL A 1 774 ? -11.716 -31.355 23.968 1.00 83.12 774 VAL A CA 1
ATOM 5977 C C . VAL A 1 774 ? -12.960 -30.639 24.488 1.00 83.12 774 VAL A C 1
ATOM 5979 O O . VAL A 1 774 ? -13.741 -30.137 23.684 1.00 83.12 774 VAL A O 1
ATOM 5982 N N . SER A 1 775 ? -13.140 -30.566 25.808 1.00 85.19 775 SER A N 1
ATOM 5983 C CA . SER A 1 775 ? -14.194 -29.781 26.452 1.00 85.19 775 SER A CA 1
ATOM 598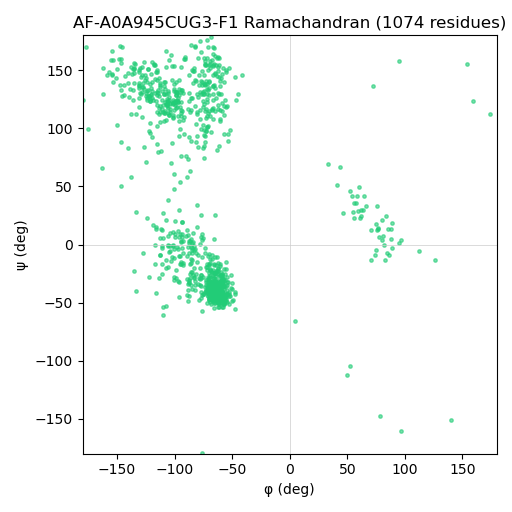4 C C . SER A 1 775 ? -13.908 -28.281 26.523 1.00 85.19 775 SER A C 1
ATOM 5986 O O . SER A 1 775 ? -14.736 -27.539 27.042 1.00 85.19 775 SER A O 1
ATOM 5988 N N . VAL A 1 776 ? -12.766 -27.810 26.009 1.00 89.50 776 VAL A N 1
ATOM 5989 C CA . VAL A 1 776 ? -12.416 -26.384 25.959 1.00 89.50 776 VAL A CA 1
ATOM 5990 C C . VAL A 1 776 ? -12.338 -25.915 24.502 1.00 89.50 776 VAL A C 1
ATOM 5992 O O . VAL A 1 776 ? -11.241 -25.807 23.944 1.00 89.50 776 VAL A O 1
ATOM 5995 N N . PRO A 1 777 ? -13.488 -25.637 23.859 1.00 90.50 777 PRO A N 1
ATOM 5996 C CA . PRO A 1 777 ? -13.540 -24.979 22.563 1.00 90.50 777 PRO A CA 1
ATOM 5997 C C . PRO A 1 777 ? -12.603 -23.775 22.448 1.00 90.50 777 PRO A C 1
ATOM 5999 O O . PRO A 1 777 ? -12.624 -22.864 23.284 1.00 90.50 777 PRO A O 1
ATOM 6002 N N . VAL A 1 778 ? -11.807 -23.758 21.373 1.00 90.06 778 VAL A N 1
ATOM 6003 C CA . VAL A 1 778 ? -10.950 -22.619 21.021 1.00 90.06 778 VAL A CA 1
ATOM 6004 C C . VAL A 1 778 ? -11.584 -21.875 19.858 1.00 90.06 778 VAL A C 1
ATOM 6006 O O . VAL A 1 778 ? -11.732 -22.407 18.757 1.00 90.06 778 VAL A O 1
ATOM 6009 N N . VAL A 1 779 ? -11.955 -20.622 20.093 1.00 91.06 779 VAL A N 1
ATOM 6010 C CA . VAL A 1 779 ? -12.669 -19.807 19.115 1.00 91.06 779 VAL A CA 1
ATOM 6011 C C . VAL A 1 779 ? -11.717 -18.838 18.428 1.00 91.06 779 VAL A C 1
ATOM 6013 O O . VAL A 1 779 ? -11.028 -18.042 19.064 1.00 91.06 779 VAL A O 1
ATOM 6016 N N . LEU A 1 780 ? -11.708 -18.923 17.099 1.00 89.25 780 LEU A N 1
ATOM 6017 C CA . LEU A 1 780 ? -10.996 -18.028 16.178 1.00 89.25 780 LEU A CA 1
ATOM 6018 C C . LEU A 1 780 ? -11.964 -17.268 15.258 1.00 89.25 780 LEU A C 1
ATOM 6020 O O . LEU A 1 780 ? -11.592 -16.270 14.649 1.00 89.25 780 LEU A O 1
ATOM 6024 N N . ASN A 1 781 ? -13.208 -17.747 15.152 1.00 90.31 781 ASN A N 1
ATOM 6025 C CA . ASN A 1 781 ? -14.210 -17.217 14.239 1.00 90.31 781 ASN A CA 1
ATOM 6026 C C . ASN A 1 781 ? -15.183 -16.316 15.001 1.00 90.31 781 ASN A C 1
ATOM 6028 O O . ASN A 1 781 ? -16.006 -16.796 15.785 1.00 90.31 781 ASN A O 1
ATOM 6032 N N . TYR A 1 782 ? -15.124 -15.018 14.721 1.00 93.94 782 TYR A N 1
ATOM 6033 C CA . TYR A 1 782 ? -16.010 -14.016 15.307 1.00 93.94 782 TYR A CA 1
ATOM 6034 C C . TYR A 1 782 ? -16.848 -13.359 14.214 1.00 93.94 782 TYR A C 1
ATOM 6036 O O . TYR A 1 782 ? -16.362 -13.108 13.110 1.00 93.94 782 TYR A O 1
ATOM 6044 N N . ALA A 1 783 ? -18.111 -13.065 14.513 1.00 91.38 783 ALA A N 1
ATOM 6045 C CA . ALA A 1 783 ? -18.915 -12.205 13.657 1.00 91.38 783 ALA A CA 1
ATOM 6046 C C . ALA A 1 783 ? -18.377 -10.770 13.687 1.00 91.38 783 ALA A C 1
ATOM 6048 O O . ALA A 1 783 ? -17.717 -10.362 14.643 1.00 91.38 783 ALA A O 1
ATOM 6049 N N . ARG A 1 784 ? -18.700 -9.981 12.660 1.00 89.25 784 ARG A N 1
ATOM 6050 C CA . ARG A 1 784 ? -18.478 -8.532 12.684 1.00 89.25 784 ARG A CA 1
ATOM 6051 C C . ARG A 1 784 ? -19.533 -7.884 13.577 1.00 89.25 784 ARG A C 1
ATOM 6053 O O . ARG A 1 784 ? -20.666 -7.736 13.146 1.00 89.25 784 ARG A O 1
ATOM 6060 N N . HIS A 1 785 ? -19.145 -7.510 14.790 1.00 91.56 785 HIS A N 1
ATOM 6061 C CA . HIS A 1 785 ? -19.991 -6.803 15.749 1.00 91.56 785 HIS A CA 1
ATOM 6062 C C . HIS A 1 785 ? -19.102 -5.916 16.648 1.00 91.56 785 HIS A C 1
ATOM 6064 O O . HIS A 1 785 ? -17.952 -6.287 16.895 1.00 91.56 785 HIS A O 1
ATOM 6070 N N . PRO A 1 786 ? -19.579 -4.776 17.188 1.00 88.56 786 PRO A N 1
ATOM 6071 C CA . PRO A 1 786 ? -18.776 -3.926 18.078 1.00 88.56 786 PRO A CA 1
ATOM 6072 C C . PRO A 1 786 ? -18.169 -4.665 19.283 1.00 88.56 786 PRO A C 1
ATOM 6074 O O . PRO A 1 786 ? -17.056 -4.367 19.705 1.00 88.56 786 PRO A O 1
ATOM 6077 N N . VAL A 1 787 ? -18.866 -5.682 19.803 1.00 91.75 787 VAL A N 1
ATOM 6078 C CA . VAL A 1 787 ? -18.375 -6.543 20.901 1.00 91.75 787 VAL A CA 1
ATOM 6079 C C . VAL A 1 787 ? -17.117 -7.327 20.512 1.00 91.75 787 VAL A C 1
ATOM 6081 O O . VAL A 1 787 ? -16.252 -7.568 21.351 1.00 91.75 787 VAL A O 1
ATOM 6084 N N . THR A 1 788 ? -17.005 -7.729 19.247 1.00 92.75 788 THR A N 1
ATOM 6085 C CA . THR A 1 788 ? -15.943 -8.604 18.733 1.00 92.75 788 THR A CA 1
ATOM 6086 C C . THR A 1 788 ? -14.903 -7.861 17.897 1.00 92.75 788 THR A C 1
ATOM 6088 O O . THR A 1 788 ? -13.932 -8.480 17.470 1.00 92.75 788 THR A O 1
ATOM 6091 N N . GLU A 1 789 ? -15.046 -6.545 17.703 1.00 85.31 789 GLU A N 1
ATOM 6092 C CA . GLU A 1 789 ? -14.192 -5.696 16.856 1.00 85.31 789 GLU A CA 1
ATOM 6093 C C . GLU A 1 789 ? -12.695 -5.933 17.120 1.00 85.31 789 GLU A C 1
ATOM 6095 O O . GLU A 1 789 ? -11.963 -6.342 16.219 1.00 85.31 789 GLU A O 1
ATOM 6100 N N . LYS A 1 790 ? -12.258 -5.798 18.379 1.00 81.19 790 LYS A N 1
ATOM 6101 C CA . LYS A 1 790 ? -10.848 -5.988 18.772 1.00 81.19 790 LYS A CA 1
ATOM 6102 C C . LYS A 1 790 ? -10.378 -7.439 18.702 1.00 81.19 790 LYS A C 1
ATOM 6104 O O . LYS A 1 790 ? -9.206 -7.697 18.458 1.00 81.19 790 LYS A O 1
ATOM 6109 N N . VAL A 1 791 ? -11.280 -8.388 18.937 1.00 85.19 791 VAL A N 1
ATOM 6110 C CA . VAL A 1 791 ? -10.939 -9.815 19.016 1.00 85.19 791 VAL A CA 1
ATOM 6111 C C . VAL A 1 791 ? -10.856 -10.445 17.620 1.00 85.19 791 VAL A C 1
ATOM 6113 O O . VAL A 1 791 ? -10.024 -11.316 17.377 1.00 85.19 791 VAL A O 1
ATOM 6116 N N . SER A 1 792 ? -11.652 -9.942 16.671 1.00 81.19 792 SER A N 1
ATOM 6117 C CA . SER A 1 792 ? -11.690 -10.394 15.274 1.00 81.19 792 SER A CA 1
ATOM 6118 C C . SER A 1 792 ? -10.389 -10.150 14.492 1.00 81.19 792 SER A C 1
ATOM 6120 O O . SER A 1 792 ? -10.208 -10.711 13.415 1.00 81.19 792 SER A O 1
ATOM 6122 N N . GLN A 1 793 ? -9.445 -9.385 15.051 1.00 74.75 793 GLN A N 1
ATOM 6123 C CA . GLN A 1 793 ? -8.136 -9.060 14.468 1.00 74.75 793 GLN A CA 1
ATOM 6124 C C . GLN A 1 793 ? -7.088 -10.180 14.652 1.00 74.75 793 GLN A C 1
ATOM 6126 O O . GLN A 1 793 ? -5.901 -9.913 14.825 1.00 74.75 793 GLN A O 1
ATOM 6131 N N . GLY A 1 794 ? -7.520 -11.445 14.630 1.00 74.56 794 GLY A N 1
ATOM 6132 C CA . GLY A 1 794 ? -6.637 -12.614 14.724 1.00 74.56 794 GLY A CA 1
ATOM 6133 C C . GLY A 1 794 ? -6.336 -13.102 16.145 1.00 74.56 794 GLY A C 1
ATOM 6134 O O . GLY A 1 794 ? -5.368 -13.837 16.336 1.00 74.56 794 GLY A O 1
ATOM 6135 N N . MET A 1 795 ? -7.138 -12.720 17.147 1.00 82.88 795 MET A N 1
ATOM 6136 C CA . MET A 1 795 ? -6.995 -13.239 18.511 1.00 82.88 795 MET A CA 1
ATOM 6137 C C . MET A 1 795 ? -7.861 -14.489 18.749 1.00 82.88 795 MET A C 1
ATOM 6139 O O . MET A 1 795 ? -8.852 -14.728 18.065 1.00 82.88 795 MET A O 1
ATOM 6143 N N . MET A 1 796 ? -7.516 -15.281 19.764 1.00 87.62 796 MET A N 1
ATOM 6144 C CA . MET A 1 796 ? -8.219 -16.517 20.144 1.00 87.62 796 MET A CA 1
ATOM 6145 C C . MET A 1 796 ? -8.840 -16.409 21.538 1.00 87.62 796 MET A C 1
ATOM 6147 O O . MET A 1 796 ? -8.288 -15.743 22.411 1.00 87.62 796 MET A O 1
ATOM 6151 N N . SER A 1 797 ? -9.966 -17.086 21.755 1.00 91.56 797 SER A N 1
ATOM 6152 C CA . SER A 1 797 ? -10.636 -17.193 23.059 1.00 91.56 797 SER A CA 1
ATOM 6153 C C . SER A 1 797 ? -10.918 -18.653 23.416 1.00 91.56 797 SER A C 1
ATOM 6155 O O . SER A 1 797 ? -11.010 -19.508 22.535 1.00 91.56 797 SER A O 1
ATOM 6157 N N . PHE A 1 798 ? -10.991 -18.941 24.713 1.00 92.81 798 PHE A N 1
ATOM 6158 C CA . PHE A 1 798 ? -11.153 -20.287 25.265 1.00 92.81 798 PHE A CA 1
ATOM 6159 C C . PHE A 1 798 ? -12.424 -20.357 26.089 1.00 92.81 798 PHE A C 1
ATOM 6161 O O . PHE A 1 798 ? -12.589 -19.533 26.989 1.00 92.81 798 PHE A O 1
ATOM 6168 N N . PHE A 1 799 ? -13.259 -21.356 25.821 1.00 94.56 799 PHE A N 1
ATOM 6169 C CA . PHE A 1 799 ? -14.548 -21.494 26.487 1.00 94.56 799 PHE A CA 1
ATOM 6170 C C . PHE A 1 799 ? -14.724 -22.880 27.114 1.00 94.56 799 PHE A C 1
ATOM 6172 O O . PHE A 1 799 ? -15.241 -23.780 26.449 1.00 94.56 799 PHE A O 1
ATOM 6179 N N . PRO A 1 800 ? -14.218 -23.115 28.334 1.00 91.81 800 PRO A N 1
ATOM 6180 C CA . PRO A 1 800 ? -14.369 -24.403 29.005 1.00 91.81 800 PRO A CA 1
ATOM 6181 C C . PRO A 1 800 ? -15.844 -24.763 29.222 1.00 91.81 800 PRO A C 1
ATOM 6183 O O . PRO A 1 800 ? -16.621 -23.985 29.752 1.00 91.81 800 PRO A O 1
ATOM 6186 N N . TRP A 1 801 ? -16.220 -25.978 28.827 1.00 90.38 801 TRP A N 1
ATOM 6187 C CA . TRP A 1 801 ? -17.560 -26.537 29.019 1.00 90.38 801 TRP A CA 1
ATOM 6188 C C . TRP A 1 801 ? -18.698 -25.678 28.457 1.00 90.38 801 TRP A C 1
ATOM 6190 O O . TRP A 1 801 ? -19.815 -25.770 28.936 1.00 90.38 801 TRP A O 1
ATOM 6200 N N . ALA A 1 802 ? -18.472 -24.871 27.424 1.00 94.69 802 ALA A N 1
ATOM 6201 C CA . ALA A 1 802 ? -19.522 -23.990 26.918 1.00 94.69 802 ALA A CA 1
ATOM 6202 C C . ALA A 1 802 ? -20.752 -24.738 26.390 1.00 94.69 802 ALA A C 1
ATOM 6204 O O . ALA A 1 802 ? -20.617 -25.768 25.735 1.00 94.69 802 ALA A O 1
ATOM 6205 N N . ARG A 1 803 ? -21.947 -24.178 26.586 1.00 95.00 803 ARG A N 1
ATOM 6206 C CA . ARG A 1 803 ? -23.187 -24.587 25.907 1.00 95.00 803 ARG A CA 1
ATOM 6207 C C . ARG A 1 803 ? -23.434 -23.795 24.630 1.00 95.00 803 ARG A C 1
ATOM 6209 O O . ARG A 1 803 ? -22.927 -22.685 24.445 1.00 95.00 803 ARG A O 1
ATOM 6216 N N . SER A 1 804 ? -24.264 -24.347 23.753 1.00 95.44 804 SER A N 1
ATOM 6217 C CA . SER A 1 804 ? -24.716 -23.635 22.566 1.00 95.44 804 SER A CA 1
ATOM 6218 C C . SER A 1 804 ? -25.672 -22.487 22.926 1.00 95.44 804 SER A C 1
ATOM 6220 O O . SER A 1 804 ? -26.530 -22.596 23.804 1.00 95.44 804 SER A O 1
ATOM 6222 N N . VAL A 1 805 ? -25.523 -21.357 22.233 1.00 95.38 805 VAL A N 1
ATOM 6223 C CA . VAL A 1 805 ? -26.411 -20.190 22.328 1.00 95.38 805 VAL A CA 1
ATOM 6224 C C . VAL A 1 805 ? -26.739 -19.733 20.918 1.00 95.38 805 VAL A C 1
ATOM 6226 O O . VAL A 1 805 ? -25.863 -19.258 20.189 1.00 95.38 805 VAL A O 1
ATOM 6229 N N . SER A 1 806 ? -27.998 -19.888 20.512 1.00 91.31 806 SER A N 1
ATOM 6230 C CA . SER A 1 806 ? -28.419 -19.665 19.127 1.00 91.31 806 SER A CA 1
ATOM 6231 C C . SER A 1 806 ? -29.658 -18.772 19.018 1.00 91.31 806 SER A C 1
ATOM 6233 O O . SER A 1 806 ? -30.528 -18.813 19.880 1.00 91.31 806 SER A O 1
ATOM 6235 N N . PRO A 1 807 ? -29.788 -17.980 17.940 1.00 89.69 807 PRO A N 1
ATOM 6236 C CA . PRO A 1 807 ? -31.029 -17.290 17.617 1.00 89.69 807 PRO A CA 1
ATOM 6237 C C . PRO A 1 807 ? -32.138 -18.280 17.246 1.00 89.69 807 PRO A C 1
ATOM 6239 O O . PRO A 1 807 ? -31.906 -19.170 16.424 1.00 89.69 807 PRO A O 1
ATOM 6242 N N . THR A 1 808 ? -33.348 -18.068 17.763 1.00 83.19 808 THR A N 1
ATOM 6243 C CA . THR A 1 808 ? -34.558 -18.797 17.353 1.00 83.19 808 THR A CA 1
ATOM 6244 C C . THR A 1 808 ? -35.473 -17.941 16.471 1.00 83.19 808 THR A C 1
ATOM 6246 O O . THR A 1 808 ? -35.403 -16.713 16.443 1.00 83.19 808 THR A O 1
ATOM 6249 N N . ALA A 1 809 ? -36.345 -18.595 15.702 1.00 64.69 809 ALA A N 1
ATOM 6250 C CA . ALA A 1 809 ? -37.271 -17.937 14.779 1.00 64.69 809 ALA A CA 1
ATOM 6251 C C . ALA A 1 809 ? -38.542 -17.388 15.458 1.00 64.69 809 ALA A C 1
ATOM 6253 O O . ALA A 1 809 ? -39.337 -16.713 14.797 1.00 64.69 809 ALA A O 1
ATOM 6254 N N . HIS A 1 810 ? -38.768 -17.680 16.743 1.00 59.38 810 HIS A N 1
ATOM 6255 C CA . HIS A 1 810 ? -39.918 -17.166 17.489 1.00 59.38 810 HIS A CA 1
ATOM 6256 C C . HIS A 1 810 ? -39.748 -15.666 17.772 1.00 59.38 810 HIS A C 1
ATOM 6258 O O . HIS A 1 810 ? -38.884 -15.259 18.531 1.00 59.38 810 HIS A O 1
ATOM 6264 N N . ARG A 1 811 ? -40.564 -14.828 17.115 1.00 56.06 811 ARG A N 1
ATOM 6265 C CA . ARG A 1 811 ? -40.481 -13.356 17.168 1.00 56.06 811 ARG A CA 1
ATOM 6266 C C . ARG A 1 811 ? -41.568 -12.761 18.061 1.00 56.06 811 ARG A C 1
ATOM 6268 O O . ARG A 1 811 ? -42.492 -12.129 17.551 1.00 56.06 811 ARG A O 1
ATOM 6275 N N . THR A 1 812 ? -41.482 -12.946 19.374 1.00 58.78 812 THR A N 1
ATOM 6276 C CA . THR A 1 812 ? -42.463 -12.331 20.288 1.00 58.78 812 THR A CA 1
ATOM 6277 C C . THR A 1 812 ? -42.223 -10.822 20.420 1.00 58.78 812 THR A C 1
ATOM 6279 O O . THR A 1 812 ? -43.175 -10.047 20.360 1.00 58.78 812 THR A O 1
ATOM 6282 N N . LEU A 1 813 ? -40.952 -10.398 20.500 1.00 65.88 813 LEU A N 1
ATOM 6283 C CA . LEU A 1 813 ? -40.540 -8.990 20.645 1.00 65.88 813 LEU A CA 1
ATOM 6284 C C . LEU A 1 813 ? -39.805 -8.412 19.416 1.00 65.88 813 LEU A C 1
ATOM 6286 O O . LEU A 1 813 ? -39.333 -7.283 19.457 1.00 65.88 813 LEU A O 1
ATOM 6290 N N . ASN A 1 814 ? -39.709 -9.185 18.323 1.00 69.31 814 ASN A N 1
ATOM 6291 C CA . ASN A 1 814 ? -38.977 -8.860 17.083 1.00 69.31 814 ASN A CA 1
ATOM 6292 C C . ASN A 1 814 ? -37.603 -8.170 17.299 1.00 69.31 814 ASN A C 1
ATOM 6294 O O . ASN A 1 814 ? -37.353 -7.126 16.692 1.00 69.31 814 ASN A O 1
ATOM 6298 N N . PRO A 1 815 ? -36.721 -8.727 18.148 1.00 80.94 815 PRO A N 1
ATOM 6299 C CA . PRO A 1 815 ? -35.427 -8.121 18.429 1.00 80.94 815 PRO A CA 1
ATOM 6300 C C . PRO A 1 815 ? -34.441 -8.272 17.260 1.00 80.94 815 PRO A C 1
ATOM 6302 O O . PRO A 1 815 ? -34.519 -9.217 16.469 1.00 80.94 815 PRO A O 1
ATOM 6305 N N . GLU A 1 816 ? -33.475 -7.359 17.181 1.00 87.69 816 GLU A N 1
ATOM 6306 C CA . GLU A 1 816 ? -32.268 -7.512 16.364 1.00 87.6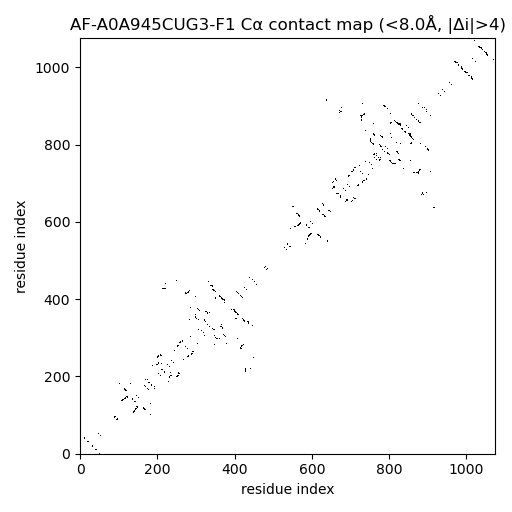9 816 GLU A CA 1
ATOM 6307 C C . GLU A 1 816 ? -31.310 -8.441 17.116 1.00 87.69 816 GLU A C 1
ATOM 6309 O O . GLU A 1 816 ? -30.872 -8.107 18.215 1.00 87.69 816 GLU A O 1
ATOM 6314 N N . ILE A 1 817 ? -31.007 -9.613 16.556 1.00 89.62 817 ILE A N 1
ATOM 6315 C CA . ILE A 1 817 ? -30.137 -10.613 17.184 1.00 89.62 817 ILE A CA 1
ATOM 6316 C C . ILE A 1 817 ? -28.987 -10.991 16.257 1.00 89.62 817 ILE A C 1
ATOM 6318 O O . ILE A 1 817 ? -29.194 -11.354 15.097 1.00 89.62 817 ILE A O 1
ATOM 6322 N N . GLU A 1 818 ? -27.773 -10.957 16.794 1.00 92.25 818 GLU A N 1
ATOM 6323 C CA . GLU A 1 818 ? -26.549 -11.295 16.081 1.00 92.25 818 GLU A CA 1
ATOM 6324 C C . GLU A 1 818 ? -25.745 -12.329 16.864 1.00 92.25 818 GLU A C 1
ATOM 6326 O O . GLU A 1 818 ? -25.572 -12.234 18.078 1.00 92.25 818 GLU A O 1
ATOM 6331 N N . LYS A 1 819 ? -25.241 -13.345 16.163 1.00 95.44 819 LYS A N 1
ATOM 6332 C CA . LYS A 1 819 ? -24.281 -14.294 16.737 1.00 95.44 819 LYS A CA 1
ATOM 6333 C C . LYS A 1 819 ? -22.934 -13.598 16.862 1.00 95.44 819 LYS A C 1
ATOM 6335 O O . LYS A 1 819 ? -22.540 -12.906 15.934 1.00 95.44 819 LYS A O 1
ATOM 6340 N N . LEU A 1 820 ? -22.228 -13.802 17.967 1.00 94.88 820 LEU A N 1
ATOM 6341 C CA . LEU A 1 820 ? -20.947 -13.146 18.229 1.00 94.88 820 LEU A CA 1
ATOM 6342 C C . LEU A 1 820 ? -19.764 -14.023 17.836 1.00 94.88 820 LEU A C 1
ATOM 6344 O O . LEU A 1 820 ? -18.811 -13.540 17.226 1.00 94.88 820 LEU A O 1
ATOM 6348 N N . LEU A 1 821 ? -19.805 -15.305 18.192 1.00 94.56 821 LEU A N 1
ATOM 6349 C CA . LEU A 1 821 ? -18.632 -16.164 18.114 1.00 94.56 821 LEU A CA 1
ATOM 6350 C C . LEU A 1 821 ? -19.001 -17.626 17.864 1.00 94.56 821 LEU A C 1
ATOM 6352 O O . LEU A 1 821 ? -20.021 -18.117 18.356 1.00 94.56 821 LEU A O 1
ATOM 6356 N N . PHE A 1 822 ? -18.171 -18.292 17.062 1.00 93.88 822 PHE A N 1
ATOM 6357 C CA . PHE A 1 822 ? -18.458 -19.605 16.500 1.00 93.88 822 PHE A CA 1
ATOM 6358 C C . PHE A 1 822 ? -17.299 -20.570 16.713 1.00 93.88 822 PHE A C 1
ATOM 6360 O O . PHE A 1 822 ? -16.140 -20.251 16.440 1.00 93.88 822 PHE A O 1
ATOM 6367 N N . THR A 1 823 ? -17.622 -21.792 17.109 1.00 93.12 823 THR A N 1
ATOM 6368 C CA . THR A 1 823 ? -16.657 -22.888 17.144 1.00 93.12 823 THR A CA 1
ATOM 6369 C C . THR A 1 823 ? -16.280 -23.364 15.738 1.00 93.12 823 THR A C 1
ATOM 6371 O O . THR A 1 823 ? -16.888 -22.993 14.728 1.00 93.12 823 THR A O 1
ATOM 6374 N N . HIS A 1 824 ? -15.254 -24.210 15.651 1.00 90.12 824 HIS A N 1
ATOM 6375 C CA . HIS A 1 824 ? -14.838 -24.826 14.393 1.00 90.12 824 HIS A CA 1
ATOM 6376 C C . HIS A 1 824 ? -15.911 -25.784 13.830 1.00 90.12 824 HIS A C 1
ATOM 6378 O O . HIS A 1 824 ? -16.704 -26.360 14.576 1.00 90.12 824 HIS A O 1
ATOM 6384 N N . GLN A 1 825 ? -15.918 -26.029 12.513 1.00 89.44 825 GLN A N 1
ATOM 6385 C CA . GLN A 1 825 ? -16.895 -26.928 11.866 1.00 89.44 825 GLN A CA 1
ATOM 6386 C C . GLN A 1 825 ? -16.811 -28.391 12.344 1.00 89.44 825 GLN A C 1
ATOM 6388 O O . GLN A 1 825 ? -17.756 -29.162 12.184 1.00 89.44 825 GLN A O 1
ATOM 6393 N N . SER A 1 826 ? -15.674 -28.794 12.915 1.00 87.94 826 SER A N 1
ATOM 6394 C CA . SER A 1 826 ? -15.474 -30.135 13.484 1.00 87.94 826 SER A CA 1
ATOM 6395 C C . SER A 1 826 ? -15.969 -30.282 14.924 1.00 87.94 826 SER A C 1
ATOM 6397 O O . SER A 1 826 ? -15.876 -31.379 15.467 1.00 87.94 826 SER A O 1
ATOM 6399 N N . SER A 1 827 ? -16.462 -29.209 15.544 1.00 92.12 827 SER A N 1
ATOM 6400 C CA . SER A 1 827 ? -17.100 -29.281 16.860 1.00 92.12 827 SER A CA 1
ATOM 6401 C C . SER A 1 827 ? -18.525 -29.833 16.767 1.00 92.12 827 SER A C 1
ATOM 6403 O O . SER A 1 827 ? -19.111 -29.895 15.681 1.00 92.12 827 SER A O 1
ATOM 6405 N N . TRP A 1 828 ? -19.095 -30.217 17.903 1.00 93.44 828 TRP A N 1
ATOM 6406 C CA . TRP A 1 828 ? -20.523 -30.498 18.041 1.00 93.44 828 TRP A CA 1
ATOM 6407 C C . TRP A 1 828 ? -21.005 -30.116 19.438 1.00 93.44 828 TRP A C 1
ATOM 6409 O O . TRP A 1 828 ? -20.204 -29.995 20.363 1.00 93.44 828 TRP A O 1
ATOM 6419 N N . ALA A 1 829 ? -22.310 -29.917 19.568 1.00 92.38 829 ALA A N 1
ATOM 6420 C CA . ALA A 1 829 ? -22.984 -29.757 20.844 1.00 92.38 829 ALA A CA 1
ATOM 6421 C C . ALA A 1 829 ? -23.518 -31.127 21.295 1.00 92.38 829 ALA A C 1
ATOM 6423 O O . ALA A 1 829 ? -24.416 -31.678 20.654 1.00 92.38 829 ALA A O 1
ATOM 6424 N N . GLU A 1 830 ? -22.912 -31.674 22.347 1.00 91.06 830 GLU A N 1
ATOM 6425 C CA . GLU A 1 830 ? -23.209 -32.963 22.977 1.00 91.06 830 GLU A CA 1
ATOM 6426 C C . GLU A 1 830 ? -24.390 -32.815 23.937 1.00 91.06 830 GLU A C 1
ATOM 6428 O O . GLU A 1 830 ? -24.316 -32.056 24.910 1.00 91.06 830 GLU A O 1
ATOM 6433 N N . LYS A 1 831 ? -25.483 -33.539 23.676 1.00 89.38 831 LYS A N 1
ATOM 6434 C CA . LYS A 1 831 ? -26.678 -33.493 24.536 1.00 89.38 831 LYS A CA 1
ATOM 6435 C C . LYS A 1 831 ? -26.619 -34.458 25.718 1.00 89.38 831 LYS A C 1
ATOM 6437 O O . LYS A 1 831 ? -27.407 -34.295 26.656 1.00 89.38 831 LYS A O 1
ATOM 6442 N N . ASP A 1 832 ? -25.729 -35.453 25.718 1.00 85.12 832 ASP A N 1
ATOM 6443 C CA . ASP A 1 832 ? -25.514 -36.291 26.900 1.00 85.12 832 ASP A CA 1
ATOM 6444 C C . ASP A 1 832 ? -24.714 -35.527 27.966 1.00 85.12 832 ASP A C 1
ATOM 6446 O O . ASP A 1 832 ? -23.487 -35.527 27.986 1.00 85.12 832 ASP A O 1
ATOM 6450 N N . LEU A 1 833 ? -25.421 -34.902 28.911 1.00 80.62 833 LEU A N 1
ATOM 6451 C CA . LEU A 1 833 ? -24.826 -34.195 30.053 1.00 80.62 833 LEU A CA 1
ATOM 6452 C C . LEU A 1 833 ? -24.294 -35.142 31.156 1.00 80.62 833 LEU A C 1
ATOM 6454 O O . LEU A 1 833 ? -23.885 -34.679 32.227 1.00 80.62 833 LEU A O 1
ATOM 6458 N N . GLY A 1 834 ? -24.302 -36.464 30.951 1.00 76.88 834 GLY A N 1
ATOM 6459 C CA . GLY A 1 834 ? -23.754 -37.457 31.882 1.00 76.88 834 GLY A CA 1
ATOM 6460 C C . GLY A 1 834 ? -22.325 -37.146 32.366 1.00 76.88 834 GLY A C 1
ATOM 6461 O O . GLY A 1 834 ? -22.106 -37.147 33.582 1.00 76.88 834 GLY A O 1
ATOM 6462 N N . PRO A 1 835 ? -21.373 -36.795 31.475 1.00 74.06 835 PRO A N 1
ATOM 6463 C CA . PRO A 1 835 ? -20.007 -36.413 31.846 1.00 74.06 835 PRO A CA 1
ATOM 6464 C C . PRO A 1 835 ? -19.918 -35.174 32.752 1.00 74.06 835 PRO A C 1
ATOM 6466 O O . PRO A 1 835 ? -19.040 -35.118 33.608 1.00 74.06 835 PRO A O 1
ATOM 6469 N N . LEU A 1 836 ? -20.839 -34.215 32.610 1.00 70.94 836 LEU A N 1
ATOM 6470 C CA . LEU A 1 836 ? -20.908 -33.006 33.443 1.00 70.94 836 LEU A CA 1
ATOM 6471 C C . LEU A 1 836 ? -21.557 -33.265 34.809 1.00 70.94 836 LEU A C 1
ATOM 6473 O O . LEU A 1 836 ? -21.180 -32.672 35.815 1.00 70.94 836 LEU A O 1
ATOM 6477 N N . THR A 1 837 ? -22.534 -34.171 34.862 1.00 67.62 837 THR A N 1
ATOM 6478 C CA . THR A 1 837 ? -23.324 -34.462 36.074 1.00 67.62 837 THR A CA 1
ATOM 6479 C C . THR A 1 837 ? -22.757 -35.606 36.925 1.00 67.62 837 THR A C 1
ATOM 6481 O O . THR A 1 837 ? -23.343 -35.968 37.948 1.00 67.62 837 THR A O 1
ATOM 6484 N N . GLY A 1 838 ? -21.610 -36.174 36.532 1.00 61.41 838 GLY A N 1
ATOM 6485 C CA . GLY A 1 838 ? -20.962 -37.294 37.223 1.00 61.41 838 GLY A CA 1
ATOM 6486 C C . GLY A 1 838 ? -21.647 -38.653 37.010 1.00 61.41 838 GLY A C 1
ATOM 6487 O O . GLY A 1 838 ? -21.433 -39.574 37.801 1.00 61.41 838 GLY A O 1
ATOM 6488 N N . GLY A 1 839 ? -22.489 -38.776 35.978 1.00 64.94 839 GLY A N 1
ATOM 6489 C CA . GLY A 1 839 ? -23.150 -40.018 35.567 1.00 64.94 839 GLY A CA 1
ATOM 6490 C C . GLY A 1 839 ? -22.300 -40.881 34.623 1.00 64.94 839 GLY A C 1
ATOM 6491 O O . GLY A 1 839 ? -21.254 -40.459 34.135 1.00 64.94 839 GLY A O 1
ATOM 6492 N N . GLU A 1 840 ? -22.749 -42.110 34.341 1.00 53.12 840 GLU A N 1
ATOM 6493 C CA . GLU A 1 840 ? -22.167 -42.925 33.263 1.00 53.12 840 GLU A CA 1
ATOM 6494 C C . GLU A 1 840 ? -22.579 -42.332 31.904 1.00 53.12 840 GLU A C 1
ATOM 6496 O O . GLU A 1 840 ? -23.701 -42.549 31.457 1.00 53.12 840 GLU A O 1
ATOM 6501 N N . GLY A 1 841 ? -21.676 -41.592 31.256 1.00 58.94 841 GLY A N 1
ATOM 6502 C CA . GLY A 1 841 ? -21.844 -41.056 29.900 1.00 58.94 841 GLY A CA 1
ATOM 6503 C C . GLY A 1 841 ? -20.559 -41.228 29.087 1.00 58.94 841 GLY A C 1
ATOM 6504 O O . GLY A 1 841 ? -19.457 -41.217 29.646 1.00 58.94 841 GLY A O 1
ATOM 6505 N N . LYS A 1 842 ? -20.676 -41.444 27.774 1.00 62.66 842 LYS A N 1
ATOM 6506 C CA . LYS A 1 842 ? -19.525 -41.507 26.857 1.00 62.66 842 LYS A CA 1
ATOM 6507 C C . LYS A 1 842 ? -19.603 -40.317 25.915 1.00 62.66 842 LYS A C 1
ATOM 6509 O O . LYS A 1 842 ? -20.527 -40.260 25.123 1.00 62.66 842 LYS A O 1
ATOM 6514 N N . VAL A 1 843 ? -18.601 -39.440 25.963 1.00 70.38 843 VAL A N 1
ATOM 6515 C CA . VAL A 1 843 ? -18.460 -38.337 25.001 1.00 70.38 843 VAL A CA 1
ATOM 6516 C C . VAL A 1 843 ? -18.280 -38.927 23.602 1.00 70.38 843 VAL A C 1
ATOM 6518 O O . VAL A 1 843 ? -17.298 -39.641 23.358 1.00 70.38 843 VAL A O 1
ATOM 6521 N N . GLY A 1 844 ? -19.218 -38.666 22.694 1.00 78.19 844 GLY A N 1
ATOM 6522 C CA . GLY A 1 844 ? -19.161 -39.210 21.344 1.00 78.19 844 GLY A CA 1
ATOM 6523 C C . GLY A 1 844 ? -20.334 -38.766 20.485 1.00 78.19 844 GLY A C 1
ATOM 6524 O O . GLY A 1 844 ? -21.472 -39.049 20.814 1.00 78.19 844 GLY A O 1
ATOM 6525 N N . PHE A 1 845 ? -20.017 -38.162 19.339 1.00 83.12 845 PHE A N 1
ATOM 6526 C CA . PHE A 1 845 ? -21.004 -37.596 18.424 1.00 83.12 845 PHE A CA 1
ATOM 6527 C C . PHE A 1 845 ? -22.086 -38.599 17.979 1.00 83.12 845 PHE A C 1
ATOM 6529 O O . PHE A 1 845 ? -21.785 -39.578 17.282 1.00 83.12 845 PHE A O 1
ATOM 6536 N N . ASP A 1 846 ? -23.342 -38.294 18.307 1.00 85.25 846 ASP A N 1
ATOM 6537 C CA . ASP A 1 846 ? -24.547 -38.967 17.822 1.00 85.25 846 ASP A CA 1
ATOM 6538 C C . ASP A 1 846 ? -25.262 -38.105 16.768 1.00 85.25 846 ASP A C 1
ATOM 6540 O O . ASP A 1 846 ? -25.859 -37.072 17.062 1.00 85.25 846 ASP A O 1
ATOM 6544 N N . ALA A 1 847 ? -25.255 -38.558 15.512 1.00 85.00 847 ALA A N 1
ATOM 6545 C CA . ALA A 1 847 ? -25.832 -37.814 14.393 1.00 85.00 847 ALA A CA 1
ATOM 6546 C C . ALA A 1 847 ? -27.365 -37.632 14.453 1.00 85.00 847 ALA A C 1
ATOM 6548 O O . ALA A 1 847 ? -27.888 -36.802 13.707 1.00 85.00 847 ALA A O 1
ATOM 6549 N N . GLU A 1 848 ? -28.094 -38.406 15.267 1.00 83.56 848 GLU A N 1
ATOM 6550 C CA . GLU A 1 848 ? -29.551 -38.259 15.417 1.00 83.56 848 GLU A CA 1
ATOM 6551 C C . GLU A 1 848 ? -29.934 -37.211 16.471 1.00 83.56 848 GLU A C 1
ATOM 6553 O O . GLU A 1 848 ? -31.028 -36.642 16.408 1.00 83.56 848 GLU A O 1
ATOM 6558 N N . VAL A 1 849 ? -29.047 -36.956 17.435 1.00 85.06 849 VAL A N 1
ATOM 6559 C CA . VAL A 1 849 ? -29.350 -36.174 18.639 1.00 85.06 849 VAL A CA 1
ATOM 6560 C C . VAL A 1 849 ? -28.523 -34.890 18.707 1.00 85.06 849 VAL A C 1
ATOM 6562 O O . VAL A 1 849 ? -29.081 -33.830 19.030 1.00 85.06 849 VAL A O 1
ATOM 6565 N N . ASP A 1 850 ? -27.239 -34.969 18.366 1.00 89.06 850 ASP A N 1
ATOM 6566 C CA . ASP A 1 850 ? -26.278 -33.882 18.506 1.00 89.06 850 ASP A CA 1
ATOM 6567 C C . ASP A 1 850 ? -26.310 -32.911 17.334 1.00 89.06 850 ASP A C 1
ATOM 6569 O O . ASP A 1 850 ? -26.560 -33.253 16.173 1.00 89.06 850 ASP A O 1
ATOM 6573 N N . GLN A 1 851 ? -25.987 -31.659 17.639 1.00 87.50 851 GLN A N 1
ATOM 6574 C CA . GLN A 1 851 ? -25.846 -30.629 16.625 1.00 87.50 851 GLN A CA 1
ATOM 6575 C C . GLN A 1 851 ? -24.386 -30.518 16.204 1.00 87.50 851 GLN A C 1
ATOM 6577 O O . GLN A 1 851 ? -23.517 -30.231 17.021 1.00 87.50 851 GLN A O 1
ATOM 6582 N N . ARG A 1 852 ? -24.104 -30.692 14.911 1.00 90.75 852 ARG A N 1
ATOM 6583 C CA . ARG A 1 852 ? -22.756 -30.484 14.371 1.00 90.75 852 ARG A CA 1
ATOM 6584 C C . ARG A 1 852 ? -22.456 -28.998 14.165 1.00 90.75 852 ARG A C 1
ATOM 6586 O O . ARG A 1 852 ? -23.343 -28.225 13.803 1.00 90.75 852 ARG A O 1
ATOM 6593 N N . GLY A 1 853 ? -21.198 -28.625 14.380 1.00 87.81 853 GLY A N 1
ATOM 6594 C CA . GLY A 1 853 ? -20.702 -27.265 14.241 1.00 87.81 853 GLY A CA 1
ATOM 6595 C C . GLY A 1 853 ? -20.741 -26.718 12.808 1.00 87.81 853 GLY A C 1
ATOM 6596 O O . GLY A 1 853 ? -20.952 -27.466 11.849 1.00 87.81 853 GLY A O 1
ATOM 6597 N N . PRO A 1 854 ? -20.515 -25.403 12.641 1.00 91.88 854 PRO A N 1
ATOM 6598 C CA . PRO A 1 854 ? -20.067 -24.456 13.668 1.00 91.88 854 PRO A CA 1
ATOM 6599 C C . PRO A 1 854 ? -21.181 -24.098 14.667 1.00 91.88 854 PRO A C 1
ATOM 6601 O O . PRO A 1 854 ? -22.293 -23.743 14.273 1.00 91.88 854 PRO A O 1
ATOM 6604 N N . ILE A 1 855 ? -20.877 -24.200 15.962 1.00 94.56 855 ILE A N 1
ATOM 6605 C CA . ILE A 1 855 ? -21.804 -23.915 17.063 1.00 94.56 855 ILE A CA 1
ATOM 6606 C C . ILE A 1 855 ? -21.576 -22.482 17.535 1.00 94.56 855 ILE A C 1
ATOM 6608 O O . ILE A 1 855 ? -20.443 -22.040 17.710 1.00 94.56 855 ILE A O 1
ATOM 6612 N N . SER A 1 856 ? -22.665 -21.740 17.713 1.00 96.12 856 SER A N 1
ATOM 6613 C CA . SER A 1 856 ? -22.625 -20.403 18.302 1.00 96.12 856 SER A CA 1
ATOM 6614 C C . SER A 1 856 ? -22.550 -20.534 19.818 1.00 96.12 856 SER A C 1
ATOM 6616 O O . SER A 1 856 ? -23.363 -21.254 20.392 1.00 96.12 856 SER A O 1
ATOM 6618 N N . LEU A 1 857 ? -21.600 -19.851 20.455 1.00 96.56 857 LEU A N 1
ATOM 6619 C CA . LEU A 1 857 ? -21.469 -19.842 21.921 1.00 96.56 857 LEU A CA 1
ATOM 6620 C C . LEU A 1 857 ? -21.948 -18.528 22.545 1.00 96.56 857 LEU A C 1
ATOM 6622 O O . LEU A 1 857 ? -22.005 -18.408 23.764 1.00 96.56 857 LEU A O 1
ATOM 6626 N N . GLY A 1 858 ? -22.285 -17.523 21.735 1.00 96.44 858 GLY A N 1
ATOM 6627 C CA . GLY A 1 858 ? -22.781 -16.261 22.259 1.00 96.44 858 GLY A CA 1
ATOM 6628 C C . GLY A 1 858 ? -23.505 -15.413 21.229 1.00 96.44 858 GLY A C 1
ATOM 6629 O O . GLY A 1 858 ? -23.225 -15.481 20.029 1.00 96.44 858 GLY A O 1
ATOM 6630 N N . VAL A 1 859 ? -24.441 -14.604 21.713 1.00 96.62 859 VAL A N 1
ATOM 6631 C CA . VAL A 1 859 ? -25.285 -13.712 20.914 1.00 96.62 859 VAL A CA 1
ATOM 6632 C C . VAL A 1 859 ? -25.399 -12.340 21.576 1.00 96.62 859 VAL A C 1
ATOM 6634 O O . VAL A 1 859 ? -25.346 -12.215 22.801 1.00 96.62 859 VAL A O 1
ATOM 6637 N N . ALA A 1 860 ? -25.586 -11.314 20.754 1.00 95.38 860 ALA A N 1
ATOM 6638 C CA . ALA A 1 860 ? -25.975 -9.975 21.165 1.00 95.38 860 ALA A CA 1
ATOM 6639 C C . ALA A 1 860 ? -27.385 -9.675 20.649 1.00 95.38 860 ALA A C 1
ATOM 6641 O O . ALA A 1 860 ? -27.728 -10.031 19.521 1.00 95.38 860 ALA A O 1
ATOM 6642 N N . VAL A 1 861 ? -28.202 -9.029 21.477 1.00 93.31 861 VAL A N 1
ATOM 6643 C CA . VAL A 1 861 ? -29.607 -8.730 21.191 1.00 93.31 861 VAL A CA 1
ATOM 6644 C C . VAL A 1 861 ? -29.898 -7.262 21.467 1.00 93.31 861 VAL A C 1
ATOM 6646 O O . VAL A 1 861 ? -29.538 -6.752 22.529 1.00 93.31 861 VAL A O 1
ATOM 6649 N N . LYS A 1 862 ? -30.601 -6.594 20.551 1.00 91.12 862 LYS A N 1
ATOM 6650 C CA . LYS A 1 862 ? -31.240 -5.294 20.781 1.00 91.12 862 LYS A CA 1
ATOM 6651 C C . LYS A 1 862 ? -32.750 -5.442 20.636 1.00 91.12 862 LYS A C 1
ATOM 6653 O O . LYS A 1 862 ? -33.230 -5.962 19.632 1.00 91.12 862 LYS A O 1
ATOM 6658 N N . ALA A 1 863 ? -33.501 -4.943 21.606 1.00 88.44 863 ALA A N 1
ATOM 6659 C CA . ALA A 1 863 ? -34.960 -4.922 21.559 1.00 88.44 863 ALA A CA 1
ATOM 6660 C C . ALA A 1 863 ? -35.485 -3.557 22.002 1.00 88.44 863 ALA A C 1
ATOM 6662 O O . ALA A 1 863 ? -34.862 -2.900 22.834 1.00 88.44 863 ALA A O 1
ATOM 6663 N N . ASP A 1 864 ? -36.610 -3.119 21.448 1.00 83.69 864 ASP A N 1
ATOM 6664 C CA . ASP A 1 864 ? -37.209 -1.838 21.822 1.00 83.69 864 ASP A CA 1
ATOM 6665 C C . ASP A 1 864 ? -37.786 -1.894 23.244 1.00 83.69 864 ASP A C 1
ATOM 6667 O O . ASP A 1 864 ? -38.377 -2.898 23.655 1.00 83.69 864 ASP A O 1
ATOM 6671 N N . ALA A 1 865 ? -37.623 -0.805 23.999 1.00 81.81 865 ALA A N 1
ATOM 6672 C CA . ALA A 1 865 ? -38.246 -0.670 25.308 1.00 81.81 865 ALA A CA 1
ATOM 6673 C C . ALA A 1 865 ? -39.778 -0.581 25.192 1.00 81.81 865 ALA A C 1
ATOM 6675 O O . ALA A 1 865 ? -40.328 0.043 24.278 1.00 81.81 865 ALA A O 1
ATOM 6676 N N . ASP A 1 866 ? -40.485 -1.137 26.174 1.00 80.12 866 ASP A N 1
ATOM 6677 C CA . ASP A 1 866 ? -41.916 -0.918 26.337 1.00 80.12 866 ASP A CA 1
ATOM 6678 C C . ASP A 1 866 ? -42.158 0.489 26.901 1.00 80.12 866 ASP A C 1
ATOM 6680 O O . ASP A 1 866 ? -42.091 0.749 28.107 1.00 80.12 866 ASP A O 1
ATOM 6684 N N . THR A 1 867 ? -42.476 1.412 25.995 1.00 72.69 867 THR A N 1
ATOM 6685 C CA . THR A 1 867 ? -42.797 2.812 26.319 1.00 72.69 867 THR A CA 1
ATOM 6686 C C . THR A 1 867 ? -43.937 2.969 27.337 1.00 72.69 867 THR A C 1
ATOM 6688 O O . THR A 1 867 ? -44.004 3.992 28.020 1.00 72.69 867 THR A O 1
ATOM 6691 N N . SER A 1 868 ? -44.810 1.966 27.515 1.00 68.44 868 SER A N 1
ATOM 6692 C CA . SER A 1 868 ? -45.877 2.003 28.528 1.00 68.44 868 SER A CA 1
ATOM 6693 C C . SER A 1 868 ? -45.362 1.856 29.967 1.00 68.44 868 SER A C 1
ATOM 6695 O O . SER A 1 868 ? -46.040 2.268 30.911 1.00 68.44 868 SER A O 1
ATOM 6697 N N . LEU A 1 869 ? -44.144 1.334 30.139 1.00 69.56 869 LEU A N 1
ATOM 6698 C CA . LEU A 1 869 ? -43.452 1.201 31.422 1.00 69.56 869 LEU A CA 1
ATOM 6699 C C . LEU A 1 869 ? -42.529 2.390 31.735 1.00 69.56 869 LEU A C 1
ATOM 6701 O O . LEU A 1 869 ? -41.803 2.348 32.729 1.00 69.56 869 LEU A O 1
ATOM 6705 N N . GLY A 1 870 ? -42.563 3.445 30.910 1.00 60.00 870 GLY A N 1
ATOM 6706 C CA . GLY A 1 870 ? -41.700 4.621 31.045 1.00 60.00 870 GLY A CA 1
ATOM 6707 C C . GLY A 1 870 ? -40.264 4.402 30.558 1.00 60.00 870 GLY A C 1
ATOM 6708 O O . GLY A 1 870 ? -39.397 5.206 30.888 1.00 60.00 870 GLY A O 1
ATOM 6709 N N . GLY A 1 871 ? -40.006 3.321 29.811 1.00 61.84 871 GLY A N 1
ATOM 6710 C CA . GLY A 1 871 ? -38.712 3.062 29.181 1.00 61.84 871 GLY A CA 1
ATOM 6711 C C . GLY A 1 871 ? -38.524 3.879 27.900 1.00 61.84 871 GLY A C 1
ATOM 6712 O O . GLY A 1 871 ? -39.436 3.969 27.077 1.00 61.84 871 GLY A O 1
ATOM 6713 N N . GLU A 1 872 ? -37.332 4.444 27.721 1.00 62.38 872 GLU A N 1
ATOM 6714 C CA . GLU A 1 872 ? -36.883 5.087 26.481 1.00 62.38 872 GLU A CA 1
ATOM 6715 C C . GLU A 1 872 ? -35.632 4.360 25.959 1.00 62.38 872 GLU A C 1
ATOM 6717 O O . GLU A 1 872 ? -34.756 3.984 26.738 1.00 62.38 872 GLU A O 1
ATOM 6722 N N . GLY A 1 873 ? -35.531 4.168 24.640 1.00 76.12 873 GLY A N 1
ATOM 6723 C CA . GLY A 1 873 ? -34.377 3.529 23.992 1.00 76.12 873 GLY A CA 1
ATOM 6724 C C . GLY A 1 873 ? -34.546 2.030 23.706 1.00 76.12 873 GLY A C 1
ATOM 6725 O O . GLY A 1 873 ? -35.662 1.518 23.620 1.00 76.12 873 GLY A O 1
ATOM 6726 N N . LYS A 1 874 ? -33.418 1.335 23.506 1.00 82.12 874 LYS A N 1
ATOM 6727 C CA . LYS A 1 874 ? -33.354 -0.108 23.218 1.00 82.12 874 LYS A CA 1
ATOM 6728 C C . LYS A 1 874 ? -32.673 -0.848 24.370 1.00 82.12 874 LYS A C 1
ATOM 6730 O O . LYS A 1 874 ? -31.569 -0.471 24.758 1.00 82.12 874 LYS A O 1
ATOM 6735 N N . SER A 1 875 ? -33.283 -1.927 24.858 1.00 88.69 875 SER A N 1
ATOM 6736 C CA . SER A 1 875 ? -32.634 -2.878 25.764 1.00 88.69 875 SER A CA 1
ATOM 6737 C C . SER A 1 875 ? -31.571 -3.668 25.014 1.00 88.69 875 SER A C 1
ATOM 6739 O O . SER A 1 875 ? -31.839 -4.161 23.913 1.00 88.69 875 SER A O 1
ATOM 6741 N N . ARG A 1 876 ? -30.387 -3.810 25.613 1.00 92.38 876 ARG A N 1
ATOM 6742 C CA . ARG A 1 876 ? -29.272 -4.573 25.046 1.00 92.38 876 ARG A CA 1
ATOM 6743 C C . ARG A 1 876 ? -28.974 -5.784 25.913 1.00 92.38 876 ARG A C 1
ATOM 6745 O O . ARG A 1 876 ? -28.883 -5.669 27.132 1.00 92.38 876 ARG A O 1
ATOM 6752 N N . ILE A 1 877 ? -28.814 -6.942 25.292 1.00 95.50 877 ILE A N 1
ATOM 6753 C CA . ILE A 1 877 ? -28.551 -8.193 25.997 1.00 95.50 877 ILE A CA 1
ATOM 6754 C C . ILE A 1 877 ? -27.357 -8.870 25.340 1.00 95.50 877 ILE A C 1
ATOM 6756 O O . ILE A 1 877 ? -27.328 -9.012 24.121 1.00 95.50 877 ILE A O 1
ATOM 6760 N N . VAL A 1 878 ? -26.380 -9.290 26.137 1.00 97.44 878 VAL A N 1
ATOM 6761 C CA . VAL A 1 878 ? -25.323 -10.203 25.689 1.00 97.44 878 VAL A CA 1
ATOM 6762 C C . VAL A 1 878 ? -25.497 -11.507 26.446 1.00 97.44 878 VAL A C 1
ATOM 6764 O O . VAL A 1 878 ? -25.590 -11.502 27.673 1.00 97.44 878 VAL A O 1
ATOM 6767 N N . VAL A 1 879 ? -25.551 -12.612 25.709 1.00 97.69 879 VAL A N 1
ATOM 6768 C CA . VAL A 1 879 ? -25.648 -13.961 26.265 1.00 97.69 879 VAL A CA 1
ATOM 6769 C C . VAL A 1 879 ? -24.451 -14.759 25.776 1.00 97.69 879 VAL A C 1
ATOM 6771 O O . VAL A 1 879 ? -24.248 -14.865 24.568 1.00 97.69 879 VAL A O 1
ATOM 6774 N N . ILE A 1 880 ? -23.667 -15.313 26.696 1.00 97.44 880 ILE A N 1
ATOM 6775 C CA . ILE A 1 880 ? -22.549 -16.216 26.408 1.00 97.44 880 ILE A CA 1
ATOM 6776 C C . ILE A 1 880 ? -22.797 -17.511 27.179 1.00 97.44 880 ILE A C 1
ATOM 6778 O O . ILE A 1 880 ? -23.131 -17.485 28.363 1.00 97.44 880 ILE A O 1
ATOM 6782 N N . GLY A 1 881 ? -22.661 -18.642 26.493 1.00 96.00 881 GLY A N 1
ATOM 6783 C CA . GLY A 1 881 ? -22.944 -19.983 27.004 1.00 96.00 881 GLY A CA 1
ATOM 6784 C C . GLY A 1 881 ? -21.869 -20.552 27.926 1.00 96.00 881 GLY A C 1
ATOM 6785 O O . GLY A 1 881 ? -21.694 -21.762 27.961 1.00 96.00 881 GLY A O 1
ATOM 6786 N N . ASP A 1 882 ? -21.104 -19.691 28.585 1.00 95.44 882 ASP A N 1
ATOM 6787 C CA . ASP A 1 882 ? -19.992 -20.040 29.460 1.00 95.44 882 ASP A CA 1
ATOM 6788 C C . ASP A 1 882 ? -19.681 -18.817 30.335 1.00 95.44 882 ASP A C 1
ATOM 6790 O O . ASP A 1 882 ? -19.575 -17.695 29.828 1.00 95.44 882 ASP A O 1
ATOM 6794 N N . ALA A 1 883 ? -19.584 -19.004 31.643 1.00 95.06 883 ALA A N 1
ATOM 6795 C CA . ALA A 1 883 ? -19.102 -18.026 32.605 1.00 95.06 883 ALA A CA 1
ATOM 6796 C C . ALA A 1 883 ? -17.628 -18.242 32.945 1.00 95.06 883 ALA A C 1
ATOM 6798 O O . ALA A 1 883 ? -16.917 -17.264 33.180 1.00 95.06 883 ALA A O 1
ATOM 6799 N N . ASP A 1 884 ? -17.143 -19.478 32.913 1.00 93.56 884 ASP A N 1
ATOM 6800 C CA . ASP A 1 884 ? -15.782 -19.854 33.272 1.00 93.56 884 ASP A CA 1
ATOM 6801 C C . ASP A 1 884 ? -14.739 -19.208 32.354 1.00 93.56 884 ASP A C 1
ATOM 6803 O O . ASP A 1 884 ? -13.632 -18.917 32.815 1.00 93.56 884 ASP A O 1
ATOM 6807 N N . PHE A 1 885 ? -15.069 -18.842 31.108 1.00 94.50 885 PHE A N 1
ATOM 6808 C CA . PHE A 1 885 ? -14.164 -18.029 30.273 1.00 94.50 885 PHE A CA 1
ATOM 6809 C C . PHE A 1 885 ? -13.756 -16.692 30.936 1.00 94.50 885 PHE A C 1
ATOM 6811 O O . PHE A 1 885 ? -12.684 -16.155 30.628 1.00 94.50 885 PHE A O 1
ATOM 6818 N N . ALA A 1 886 ? -14.588 -16.163 31.844 1.00 94.62 886 ALA A N 1
ATOM 6819 C CA . ALA A 1 886 ? -14.368 -14.935 32.608 1.00 94.62 886 ALA A CA 1
ATOM 6820 C C . ALA A 1 886 ? -13.823 -15.172 34.034 1.00 94.62 886 ALA A C 1
ATOM 6822 O O . ALA A 1 886 ? -13.552 -14.197 34.745 1.00 94.62 886 ALA A O 1
ATOM 6823 N N . SER A 1 887 ? -13.641 -16.430 34.447 1.00 94.69 887 SER A N 1
ATOM 6824 C CA . SER A 1 887 ? -12.994 -16.798 35.715 1.00 94.69 887 SER A CA 1
ATOM 6825 C C . SER A 1 887 ? -11.532 -16.350 35.742 1.00 94.69 887 SER A C 1
ATOM 6827 O O . SER A 1 887 ? -10.905 -16.135 34.702 1.00 94.69 887 SER A O 1
ATOM 6829 N N . ASN A 1 888 ? -10.929 -16.246 36.924 1.00 93.19 888 ASN A N 1
ATOM 6830 C CA . ASN A 1 888 ? -9.545 -15.797 37.068 1.00 93.19 888 ASN A CA 1
ATOM 6831 C C . ASN A 1 888 ? -8.548 -16.686 36.293 1.00 93.19 888 ASN A C 1
ATOM 6833 O O . ASN A 1 888 ? -7.521 -16.181 35.830 1.00 93.19 888 ASN A O 1
ATOM 6837 N N . GLN A 1 889 ? -8.843 -17.981 36.125 1.00 91.00 889 GLN A N 1
ATOM 6838 C CA . GLN A 1 889 ? -8.029 -18.927 35.356 1.00 91.00 889 GLN A CA 1
ATOM 6839 C C . GLN A 1 889 ? -7.978 -18.591 33.857 1.00 91.00 889 GLN A C 1
ATOM 6841 O O . GLN A 1 889 ? -6.911 -18.701 33.241 1.00 91.00 889 GLN A O 1
ATOM 6846 N N . TYR A 1 890 ? -9.105 -18.177 33.275 1.00 90.56 890 TYR A N 1
ATOM 6847 C CA . TYR A 1 890 ? -9.243 -17.973 31.829 1.00 90.56 890 TYR A CA 1
ATOM 6848 C C . TYR A 1 890 ? -9.272 -16.502 31.411 1.00 90.56 890 TYR A C 1
ATOM 6850 O O . TYR A 1 890 ? -8.940 -16.189 30.271 1.00 90.56 890 TYR A O 1
ATOM 6858 N N . PHE A 1 891 ? -9.560 -15.576 32.324 1.00 89.38 891 PHE A N 1
ATOM 6859 C CA . PHE A 1 891 ? -9.691 -14.150 32.025 1.00 89.38 891 PHE A CA 1
ATOM 6860 C C . PHE A 1 891 ? -8.453 -13.565 31.328 1.00 89.38 891 PHE A C 1
ATOM 6862 O O . PHE A 1 891 ? -8.560 -12.771 30.392 1.00 89.38 891 PHE A O 1
ATOM 6869 N N . GLY A 1 892 ? -7.262 -13.943 31.804 1.00 80.88 892 GLY A N 1
ATOM 6870 C CA . GLY A 1 892 ? -5.979 -13.497 31.255 1.00 80.88 892 GLY A CA 1
ATOM 6871 C C . GLY A 1 892 ? -5.509 -14.275 30.023 1.00 80.88 892 GLY A C 1
ATOM 6872 O O . GLY A 1 892 ? -4.461 -13.938 29.474 1.00 80.88 892 GLY A O 1
ATOM 6873 N N . GLN A 1 893 ? -6.237 -15.313 29.602 1.00 78.19 893 GLN A N 1
ATOM 6874 C CA . GLN A 1 893 ? -5.881 -16.118 28.439 1.00 78.19 893 GLN A CA 1
ATOM 6875 C C . GLN A 1 893 ? -6.321 -15.400 27.164 1.00 78.19 893 GLN A C 1
ATOM 6877 O O . GLN A 1 893 ? -7.514 -15.272 26.885 1.00 78.19 893 GLN A O 1
ATOM 6882 N N . GLN A 1 894 ? -5.334 -14.966 26.376 1.00 81.69 894 GLN A N 1
ATOM 6883 C CA . GLN A 1 894 ? -5.528 -14.414 25.034 1.00 81.69 894 GLN A CA 1
ATOM 6884 C C . GLN A 1 894 ? -6.611 -13.316 25.004 1.00 81.69 894 GLN A C 1
ATOM 6886 O O . GLN A 1 894 ? -6.398 -12.243 25.571 1.00 81.69 894 GLN A O 1
ATOM 6891 N N . ALA A 1 895 ? -7.758 -13.560 24.358 1.00 86.88 895 ALA A N 1
ATOM 6892 C CA . ALA A 1 895 ? -8.789 -12.552 24.128 1.00 86.88 895 ALA A CA 1
ATOM 6893 C C . ALA A 1 895 ? -10.006 -12.596 25.064 1.00 86.88 895 ALA A C 1
ATOM 6895 O O . ALA A 1 895 ? -10.882 -11.744 24.916 1.00 86.88 895 ALA A O 1
ATOM 6896 N N . ASN A 1 896 ? -10.095 -13.528 26.020 1.00 92.50 896 ASN A N 1
ATOM 6897 C CA . ASN A 1 896 ? -11.291 -13.683 26.866 1.00 92.50 896 ASN A CA 1
ATOM 6898 C C . ASN A 1 896 ? -11.667 -12.382 27.594 1.00 92.50 896 ASN A C 1
ATOM 6900 O O . ASN A 1 896 ? -12.802 -11.910 27.505 1.00 92.50 896 ASN A O 1
ATOM 6904 N N . GLY A 1 897 ? -10.689 -11.740 28.241 1.00 89.81 897 GLY A N 1
ATOM 6905 C CA . GLY A 1 897 ? -10.894 -10.441 28.879 1.00 89.81 897 GLY A CA 1
ATOM 6906 C C . GLY A 1 897 ? -11.302 -9.335 27.897 1.00 89.81 897 GLY A C 1
ATOM 6907 O O . GLY A 1 897 ? -12.114 -8.485 28.252 1.00 89.81 897 GLY A O 1
ATOM 6908 N N . GLN A 1 898 ? -10.794 -9.348 26.657 1.00 90.06 898 GLN A N 1
ATOM 6909 C CA . GLN A 1 898 ? -11.158 -8.356 25.633 1.00 90.06 898 GLN A CA 1
ATOM 6910 C C . GLN A 1 898 ? -12.593 -8.538 25.138 1.00 90.06 898 GLN A C 1
ATOM 6912 O O . GLN A 1 898 ? -13.308 -7.551 24.976 1.00 90.06 898 GLN A O 1
ATOM 6917 N N . LEU A 1 899 ? -13.036 -9.783 24.950 1.00 93.81 899 LEU A N 1
ATOM 6918 C CA . LEU A 1 899 ? -14.414 -10.091 24.574 1.00 93.81 899 LEU A CA 1
ATOM 6919 C C . LEU A 1 899 ? -15.405 -9.601 25.637 1.00 93.81 899 LEU A C 1
ATOM 6921 O O . LEU A 1 899 ? -16.448 -9.028 25.315 1.00 93.81 899 LEU A O 1
ATOM 6925 N N . LEU A 1 900 ? -15.068 -9.790 26.912 1.00 93.56 900 LEU A N 1
ATOM 6926 C CA . LEU A 1 900 ? -15.913 -9.348 28.014 1.00 93.56 900 LEU A CA 1
ATOM 6927 C C . LEU A 1 900 ? -15.939 -7.821 28.150 1.00 93.56 900 LEU A C 1
ATOM 6929 O O . LEU A 1 900 ? -17.007 -7.246 28.350 1.00 93.56 900 LEU A O 1
ATOM 6933 N N . VAL A 1 901 ? -14.791 -7.158 27.975 1.00 90.62 901 VAL A N 1
ATOM 6934 C CA . VAL A 1 901 ? -14.717 -5.690 27.899 1.00 90.62 901 VAL A CA 1
ATOM 6935 C C . VAL A 1 901 ? -15.592 -5.178 26.754 1.00 90.62 901 VAL A C 1
ATOM 6937 O O . VAL A 1 901 ? -16.427 -4.311 26.985 1.00 90.62 901 VAL A O 1
ATOM 6940 N N . GLY A 1 902 ? -15.478 -5.759 25.554 1.00 90.19 902 GLY A N 1
ATOM 6941 C CA . GLY A 1 902 ? -16.319 -5.406 24.407 1.00 90.19 902 GLY A CA 1
ATOM 6942 C C . GLY A 1 902 ? -17.813 -5.601 24.683 1.00 90.19 902 GLY A C 1
ATOM 6943 O O . GLY A 1 902 ? -18.620 -4.735 24.347 1.00 90.19 902 GLY A O 1
ATOM 6944 N N . SER A 1 903 ? -18.176 -6.692 25.363 1.00 94.38 903 SER A N 1
ATOM 6945 C CA . SER A 1 903 ? -19.558 -7.000 25.756 1.00 94.38 903 SER A CA 1
ATOM 6946 C C . SER A 1 903 ? -20.128 -5.936 26.692 1.00 94.38 903 SER A C 1
ATOM 6948 O O . SER A 1 903 ? -21.192 -5.379 26.434 1.00 94.38 903 SER A O 1
ATOM 6950 N N . VAL A 1 904 ? -19.399 -5.608 27.759 1.00 92.25 904 VAL A N 1
ATOM 6951 C CA . VAL A 1 904 ? -19.837 -4.634 28.765 1.00 92.25 904 VAL A CA 1
ATOM 6952 C C . VAL A 1 904 ? -19.851 -3.213 28.202 1.00 92.25 904 VAL A C 1
ATOM 6954 O O . VAL A 1 904 ? -20.801 -2.474 28.457 1.00 92.25 904 VAL A O 1
ATOM 6957 N N . THR A 1 905 ? -18.858 -2.837 27.393 1.00 87.94 905 THR A N 1
ATOM 6958 C CA . THR A 1 905 ? -18.834 -1.541 26.701 1.00 87.94 905 THR A CA 1
ATOM 6959 C C . THR A 1 905 ? -20.057 -1.379 25.803 1.00 87.94 905 THR A C 1
ATOM 6961 O O . THR A 1 905 ? -20.746 -0.369 25.901 1.00 87.94 905 THR A O 1
ATOM 6964 N N . TRP A 1 906 ? -20.399 -2.384 24.994 1.00 89.75 906 TRP A N 1
ATOM 6965 C CA . TRP A 1 906 ? -21.576 -2.312 24.126 1.00 89.75 906 TRP A CA 1
ATOM 6966 C C . TRP A 1 906 ? -22.899 -2.257 24.910 1.00 89.75 906 TRP A C 1
ATOM 6968 O O . TRP A 1 906 ? -23.801 -1.500 24.544 1.00 89.75 906 TRP A O 1
ATOM 6978 N N . LEU A 1 907 ? -23.010 -2.996 26.022 1.00 90.44 907 LEU A N 1
ATOM 6979 C CA . LEU A 1 907 ? -24.171 -2.940 26.923 1.00 90.44 907 LEU A CA 1
ATOM 6980 C C . LEU A 1 907 ? -24.339 -1.564 27.589 1.00 90.44 907 LEU A C 1
ATOM 6982 O O . LEU A 1 907 ? -25.471 -1.118 27.782 1.00 90.44 907 LEU A O 1
ATOM 6986 N N . SER A 1 908 ? -23.226 -0.912 27.928 1.00 83.75 908 SER A N 1
ATOM 6987 C CA . SER A 1 908 ? -23.162 0.391 28.600 1.00 83.75 908 SER A CA 1
ATOM 6988 C C . SER A 1 908 ? -23.406 1.567 27.643 1.00 83.75 908 SER A C 1
ATOM 6990 O O . SER A 1 908 ? -24.196 2.462 27.949 1.00 83.75 908 SER A O 1
ATOM 6992 N N . GLU A 1 909 ? -22.731 1.568 26.490 1.00 75.00 909 GLU A N 1
ATOM 6993 C CA . GLU A 1 909 ? -22.531 2.755 25.641 1.00 75.00 909 GLU A CA 1
ATOM 6994 C C . GLU A 1 909 ? -23.305 2.695 24.313 1.00 75.00 909 GLU A C 1
ATOM 6996 O O . GLU A 1 909 ? -23.671 3.735 23.768 1.00 75.00 909 GLU A O 1
ATOM 7001 N N . GLY A 1 910 ? -23.622 1.503 23.797 1.00 71.06 910 GLY A N 1
ATOM 7002 C CA . GLY A 1 910 ? -24.275 1.338 22.494 1.00 71.06 910 GLY A CA 1
ATOM 7003 C C . GLY A 1 910 ? -23.338 1.474 21.285 1.00 71.06 910 GLY A C 1
ATOM 7004 O O . GLY A 1 910 ? -22.187 1.053 21.341 1.00 71.06 910 GLY A O 1
ATOM 7005 N N . GLU A 1 911 ? -23.862 1.994 20.166 1.00 63.12 911 GLU A N 1
ATOM 7006 C CA . GLU A 1 911 ? -23.162 2.100 18.864 1.00 63.12 911 GLU A CA 1
ATOM 7007 C C . GLU A 1 911 ? -22.831 3.535 18.443 1.00 63.12 911 GLU A C 1
ATOM 7009 O O . GLU A 1 911 ? -22.208 3.736 17.402 1.00 63.12 911 GLU A O 1
ATOM 7014 N N . ASP A 1 912 ? -23.216 4.535 19.235 1.00 58.88 912 ASP A N 1
ATOM 7015 C CA . ASP A 1 912 ? -23.013 5.935 18.878 1.00 58.88 912 ASP A CA 1
ATOM 7016 C C . ASP A 1 912 ? -21.525 6.279 19.023 1.00 58.88 912 ASP A C 1
ATOM 7018 O O . ASP A 1 912 ? -21.100 6.713 20.091 1.00 58.88 912 ASP A O 1
ATOM 7022 N N . LYS A 1 913 ? -20.710 6.086 17.981 1.00 63.28 913 LYS A N 1
ATOM 7023 C CA . LYS A 1 913 ? -19.353 6.651 17.837 1.00 63.28 913 LYS A CA 1
ATOM 7024 C C . LYS A 1 913 ? -19.429 7.895 16.942 1.00 63.28 913 LYS A C 1
ATOM 7026 O O . LYS A 1 913 ? -20.160 7.884 15.954 1.00 63.28 913 LYS A O 1
ATOM 7031 N N . LEU A 1 914 ? -18.687 8.956 17.278 1.00 67.94 914 LEU A N 1
ATOM 7032 C CA . LEU A 1 914 ? -18.465 10.051 16.324 1.00 67.94 914 LEU A CA 1
ATOM 7033 C C . LEU A 1 914 ? -17.680 9.471 15.151 1.00 67.94 914 LEU A C 1
ATOM 7035 O O . LEU A 1 914 ? -16.645 8.838 15.375 1.00 67.94 914 LEU A O 1
ATOM 7039 N N . THR A 1 915 ? -18.193 9.640 13.935 1.00 72.19 915 THR A N 1
ATOM 7040 C CA . THR A 1 915 ? -17.553 9.117 12.724 1.00 72.19 915 THR A CA 1
ATOM 7041 C C . THR A 1 915 ? -16.866 10.279 12.035 1.00 72.19 915 THR A C 1
ATOM 7043 O O . THR A 1 915 ? -17.447 10.941 11.178 1.00 72.19 915 THR A O 1
ATOM 7046 N N . ILE A 1 916 ? -15.621 10.535 12.431 1.00 76.25 916 ILE A N 1
ATOM 7047 C CA . ILE A 1 916 ? -14.826 11.619 11.858 1.00 76.25 916 ILE A CA 1
ATOM 7048 C C . ILE A 1 916 ? -13.991 11.032 10.717 1.00 76.25 916 ILE A C 1
ATOM 7050 O O . ILE A 1 916 ? -13.131 10.189 10.975 1.00 76.25 916 ILE A O 1
ATOM 7054 N N . PRO A 1 917 ? -14.217 11.435 9.454 1.00 68.25 917 PRO A N 1
ATOM 7055 C CA . PRO A 1 917 ? -13.467 10.887 8.335 1.00 68.25 917 PRO A CA 1
ATOM 7056 C C . PRO A 1 917 ? -11.963 11.169 8.504 1.00 68.25 917 PRO A C 1
ATOM 7058 O O . PRO A 1 917 ? -11.578 12.289 8.855 1.00 68.25 917 PRO A O 1
ATOM 7061 N N . PRO A 1 918 ? -11.079 10.187 8.243 1.00 60.84 918 PRO A N 1
ATOM 7062 C CA . PRO A 1 918 ? -9.648 10.377 8.416 1.00 60.84 918 PRO A CA 1
ATOM 7063 C C . PRO A 1 918 ? -9.125 11.435 7.439 1.00 60.84 918 PRO A C 1
ATOM 7065 O O . PRO A 1 918 ? -9.100 11.233 6.223 1.00 60.84 918 PRO A O 1
ATOM 7068 N N . LYS A 1 919 ? -8.645 12.556 7.987 1.00 63.12 919 LYS A N 1
ATOM 7069 C CA . LYS A 1 919 ? -7.926 13.598 7.243 1.00 63.12 919 LYS A CA 1
ATOM 7070 C C . LYS A 1 919 ? -6.514 13.117 6.952 1.00 63.12 919 LYS A C 1
ATOM 7072 O O . LYS A 1 919 ? -5.568 13.373 7.702 1.00 63.12 919 LYS A O 1
ATOM 7077 N N . ASN A 1 920 ? -6.373 12.336 5.890 1.00 53.81 920 ASN A N 1
ATOM 7078 C CA . ASN A 1 920 ? -5.064 11.941 5.403 1.00 53.81 920 ASN A CA 1
ATOM 7079 C C . ASN A 1 920 ? -4.476 13.098 4.596 1.00 53.81 920 ASN A C 1
ATOM 7081 O O . ASN A 1 920 ? -5.142 13.559 3.669 1.00 53.81 920 ASN A O 1
ATOM 7085 N N . PRO A 1 921 ? -3.249 13.566 4.905 1.00 51.59 921 PRO A N 1
ATOM 7086 C CA . PRO A 1 921 ? -2.569 14.493 4.022 1.00 51.59 921 PRO A CA 1
ATOM 7087 C C . PRO A 1 921 ? -2.471 13.810 2.667 1.00 51.59 921 PRO A C 1
ATOM 7089 O O . PRO A 1 921 ? -1.764 12.809 2.516 1.00 51.59 921 PRO A O 1
ATOM 7092 N N . ARG A 1 922 ? -3.201 14.329 1.677 1.00 43.84 922 ARG A N 1
ATOM 7093 C CA . ARG A 1 922 ? -2.885 14.014 0.296 1.00 43.84 922 ARG A CA 1
ATOM 7094 C C . ARG A 1 922 ? -1.469 14.515 0.110 1.00 43.84 922 ARG A C 1
ATOM 7096 O O . ARG A 1 922 ? -1.218 15.719 0.074 1.00 43.84 922 ARG A O 1
ATOM 7103 N N . PHE A 1 923 ? -0.529 13.579 0.043 1.00 39.50 923 PHE A N 1
ATOM 7104 C CA . PHE A 1 923 ? 0.740 13.836 -0.601 1.00 39.50 923 PHE A CA 1
ATOM 7105 C C . PHE A 1 923 ? 0.378 14.151 -2.052 1.00 39.50 923 PHE A C 1
ATOM 7107 O O . PHE A 1 923 ? 0.349 13.280 -2.909 1.00 39.50 923 PHE A O 1
ATOM 7114 N N . ASN A 1 924 ? 0.044 15.410 -2.314 1.00 36.94 924 ASN A N 1
ATOM 7115 C CA . ASN A 1 924 ? 0.423 16.025 -3.557 1.00 36.94 924 ASN A CA 1
ATOM 7116 C C . ASN A 1 924 ? 1.919 16.267 -3.365 1.00 36.94 924 ASN A C 1
ATOM 7118 O O . ASN A 1 924 ? 2.284 17.294 -2.780 1.00 36.94 924 ASN A O 1
ATOM 7122 N N . PRO A 1 925 ? 2.821 15.352 -3.801 1.00 37.38 925 PRO A N 1
ATOM 7123 C CA . PRO A 1 925 ? 4.175 15.806 -4.087 1.00 37.38 925 PRO A CA 1
ATOM 7124 C C . PRO A 1 925 ? 4.004 17.065 -4.927 1.00 37.38 925 PRO A C 1
ATOM 7126 O O . PRO A 1 925 ? 3.037 17.151 -5.688 1.00 37.38 925 PRO A O 1
ATOM 7129 N N . ILE A 1 926 ? 4.867 18.063 -4.754 1.00 38.88 926 ILE A N 1
ATOM 7130 C CA . ILE A 1 926 ? 4.825 19.245 -5.610 1.00 38.88 926 ILE A CA 1
ATOM 7131 C C . ILE A 1 926 ? 4.976 18.730 -7.039 1.00 38.88 926 ILE A C 1
ATOM 7133 O O . ILE A 1 926 ? 6.077 18.451 -7.510 1.00 38.88 926 ILE A O 1
ATOM 7137 N N . ASN A 1 927 ? 3.839 18.528 -7.695 1.00 37.06 927 ASN A N 1
ATOM 7138 C CA . ASN A 1 927 ? 3.773 17.941 -9.001 1.00 37.06 927 ASN A CA 1
ATOM 7139 C C . ASN A 1 927 ? 3.986 19.148 -9.889 1.00 37.06 927 ASN A C 1
ATOM 7141 O O . ASN A 1 927 ? 3.065 19.890 -10.234 1.00 37.06 927 ASN A O 1
ATOM 7145 N N . LEU A 1 928 ? 5.260 19.405 -10.174 1.00 42.88 928 LEU A N 1
ATOM 7146 C CA . LEU A 1 928 ? 5.727 20.422 -11.106 1.00 42.88 928 LEU A CA 1
ATOM 7147 C C . LEU A 1 928 ? 5.287 20.090 -12.551 1.00 42.88 928 LEU A C 1
ATOM 7149 O O . LEU A 1 928 ? 5.925 20.525 -13.504 1.00 42.88 928 LEU A O 1
ATOM 7153 N N . ALA A 1 929 ? 4.209 19.331 -12.739 1.00 46.38 929 ALA A N 1
ATOM 7154 C CA . ALA A 1 929 ? 3.700 18.955 -14.039 1.00 46.38 929 ALA A CA 1
ATOM 7155 C C . ALA A 1 929 ? 2.960 20.126 -14.697 1.00 46.38 929 ALA A C 1
ATOM 7157 O O . ALA A 1 929 ? 3.421 20.574 -15.736 1.00 46.38 929 ALA A O 1
ATOM 7158 N N . ASP A 1 930 ? 1.923 20.731 -14.095 1.00 48.78 930 ASP A N 1
ATOM 7159 C CA . ASP A 1 930 ? 1.024 21.534 -14.953 1.00 48.78 930 ASP A CA 1
ATOM 7160 C C . ASP A 1 930 ? 0.806 23.020 -14.632 1.00 48.78 930 ASP A C 1
ATOM 7162 O O . ASP A 1 930 ? 0.580 23.805 -15.560 1.00 48.78 930 ASP A O 1
ATOM 7166 N N . ILE A 1 931 ? 0.923 23.477 -13.376 1.00 41.59 931 ILE A N 1
ATOM 7167 C CA . ILE A 1 931 ? 0.604 24.891 -13.047 1.00 41.59 931 ILE A CA 1
ATOM 7168 C C . ILE A 1 931 ? 1.673 25.569 -12.175 1.00 41.59 931 ILE A C 1
ATOM 7170 O O . ILE A 1 931 ? 2.055 26.721 -12.429 1.00 41.59 931 ILE A O 1
ATOM 7174 N N . GLN A 1 932 ? 2.237 24.869 -11.186 1.00 38.88 932 GLN A N 1
ATOM 7175 C CA . GLN A 1 932 ? 3.274 25.451 -10.324 1.00 38.88 932 GLN A CA 1
ATOM 7176 C C . GLN A 1 932 ? 4.662 25.491 -10.979 1.00 38.88 932 GLN A C 1
ATOM 7178 O O . GLN A 1 932 ? 5.411 26.434 -10.722 1.00 38.88 932 GLN A O 1
ATOM 7183 N N . SER A 1 933 ? 4.986 24.574 -11.899 1.00 40.38 933 SER A N 1
ATOM 7184 C CA . SER A 1 933 ? 6.232 24.649 -12.679 1.00 40.38 933 SER A CA 1
ATOM 7185 C C . SER A 1 933 ? 6.236 25.816 -13.639 1.00 40.38 933 SER A C 1
ATOM 7187 O O . SER A 1 933 ? 7.226 26.533 -13.692 1.00 40.38 933 SER A O 1
ATOM 7189 N N . LYS A 1 934 ? 5.116 26.094 -14.318 1.00 39.28 934 LYS A N 1
ATOM 7190 C CA . LYS A 1 934 ? 4.960 27.313 -15.116 1.00 39.28 934 LYS A CA 1
ATOM 7191 C C . LYS A 1 934 ? 5.159 28.538 -14.239 1.00 39.28 934 LYS A C 1
ATOM 7193 O O . LYS A 1 934 ? 5.897 29.422 -14.636 1.00 39.28 934 LYS A O 1
ATOM 7198 N N . THR A 1 935 ? 4.603 28.583 -13.033 1.00 38.50 935 THR A N 1
ATOM 7199 C CA . THR A 1 935 ? 4.754 29.746 -12.143 1.00 38.50 935 THR A CA 1
ATOM 7200 C C . THR A 1 935 ? 6.195 29.920 -11.642 1.00 38.50 935 THR A C 1
ATOM 7202 O O . THR A 1 935 ? 6.727 31.026 -11.692 1.00 38.50 935 THR A O 1
ATOM 7205 N N . ILE A 1 936 ? 6.873 28.842 -11.236 1.00 43.06 936 ILE A N 1
ATOM 7206 C CA . ILE A 1 936 ? 8.275 28.868 -10.784 1.00 43.06 936 ILE A CA 1
ATOM 7207 C C . ILE A 1 936 ? 9.230 29.143 -11.953 1.00 43.06 936 ILE A C 1
ATOM 7209 O O . ILE A 1 936 ? 10.134 29.964 -11.811 1.00 43.06 936 ILE A O 1
ATOM 7213 N N . LEU A 1 937 ? 9.011 28.547 -13.126 1.00 41.62 937 LEU A N 1
ATOM 7214 C CA . LEU A 1 937 ? 9.727 28.846 -14.367 1.00 41.62 937 LEU A CA 1
ATOM 7215 C C . LEU A 1 937 ? 9.487 30.303 -14.782 1.00 41.62 937 LEU A C 1
ATOM 7217 O O . LEU A 1 937 ? 10.441 31.016 -15.068 1.00 41.62 937 LEU A O 1
ATOM 7221 N N . TRP A 1 938 ? 8.250 30.802 -14.732 1.00 43.19 938 TRP A N 1
ATOM 7222 C CA . TRP A 1 938 ? 7.936 32.203 -15.019 1.00 43.19 938 TRP A CA 1
ATOM 7223 C C . TRP A 1 938 ? 8.625 33.145 -14.035 1.00 43.19 938 TRP A C 1
ATOM 7225 O O . TRP A 1 938 ? 9.218 34.138 -14.453 1.00 43.19 938 TRP A O 1
ATOM 7235 N N . ILE A 1 939 ? 8.648 32.822 -12.743 1.00 43.47 939 ILE A N 1
ATOM 7236 C CA . ILE A 1 939 ? 9.341 33.633 -11.740 1.00 43.47 939 ILE A CA 1
ATOM 7237 C C . ILE A 1 939 ? 10.866 33.582 -11.929 1.00 43.47 939 ILE A C 1
ATOM 7239 O O . ILE A 1 939 ? 11.531 34.611 -11.828 1.00 43.47 939 ILE A O 1
ATOM 7243 N N . SER A 1 940 ? 11.428 32.422 -12.260 1.00 40.22 940 SER A N 1
ATOM 7244 C CA . SER A 1 940 ? 12.882 32.203 -12.310 1.00 40.22 940 SER A CA 1
ATOM 7245 C C . SER A 1 940 ? 13.513 32.602 -13.646 1.00 40.22 940 SER A C 1
ATOM 7247 O O . SER A 1 940 ? 14.634 33.103 -13.673 1.00 40.22 940 SER A O 1
ATOM 7249 N N . VAL A 1 941 ? 12.791 32.407 -14.751 1.00 42.19 941 VAL A N 1
ATOM 7250 C CA . VAL A 1 941 ? 13.240 32.662 -16.131 1.00 42.19 941 VAL A CA 1
ATOM 7251 C C . VAL A 1 941 ? 12.785 34.030 -16.623 1.00 42.19 941 VAL A C 1
ATOM 7253 O O . VAL A 1 941 ? 13.512 34.682 -17.371 1.00 42.19 941 VAL A O 1
ATOM 7256 N N . PHE A 1 942 ? 11.621 34.513 -16.181 1.00 43.72 942 PHE A N 1
ATOM 7257 C CA . PHE A 1 942 ? 11.109 35.811 -16.613 1.00 43.72 942 PHE A CA 1
ATOM 7258 C C . PHE A 1 942 ? 11.150 36.850 -15.495 1.00 43.72 942 PHE A C 1
ATOM 7260 O O . PHE A 1 942 ? 11.770 37.882 -15.702 1.00 43.72 942 PHE A O 1
ATOM 7267 N N . VAL A 1 943 ? 10.592 36.623 -14.301 1.00 44.62 943 VAL A N 1
ATOM 7268 C CA . VAL A 1 943 ? 10.511 37.678 -13.266 1.00 44.62 943 VAL A CA 1
ATOM 7269 C C . VAL A 1 943 ? 11.880 38.039 -12.692 1.00 44.62 943 VAL A C 1
ATOM 7271 O O . VAL A 1 943 ? 12.179 39.225 -12.589 1.00 44.62 943 VAL A O 1
ATOM 7274 N N . LEU A 1 944 ? 12.742 37.073 -12.359 1.00 44.09 944 LEU A N 1
ATOM 7275 C CA . LEU A 1 944 ? 14.083 37.349 -11.833 1.00 44.09 944 LEU A CA 1
ATOM 7276 C C . LEU A 1 944 ? 14.968 38.038 -12.885 1.00 44.09 944 LEU A C 1
ATOM 7278 O O . LEU A 1 944 ? 15.518 39.099 -12.586 1.00 44.09 944 LEU A O 1
ATOM 7282 N N . PRO A 1 945 ? 15.077 37.530 -14.129 1.00 44.06 945 PRO A N 1
ATOM 7283 C CA . PRO A 1 945 ? 15.865 38.181 -15.168 1.00 44.06 945 PRO A CA 1
ATOM 7284 C C . PRO A 1 945 ? 15.258 39.512 -15.604 1.00 44.06 945 PRO A C 1
ATOM 7286 O O . PRO A 1 945 ? 16.008 40.443 -15.875 1.00 44.06 945 PRO A O 1
ATOM 7289 N N . PHE A 1 946 ? 13.930 39.665 -15.591 1.00 46.06 946 PHE A N 1
ATOM 7290 C CA . PHE A 1 946 ? 13.265 40.944 -15.840 1.00 46.06 946 PHE A CA 1
ATOM 7291 C C . PHE A 1 946 ? 13.471 41.922 -14.683 1.00 46.06 946 PHE A C 1
ATOM 7293 O O . PHE A 1 946 ? 13.695 43.094 -14.941 1.00 46.06 946 PHE A O 1
ATOM 7300 N N . ALA A 1 947 ? 13.503 41.485 -13.423 1.00 43.72 947 ALA A N 1
ATOM 7301 C CA . ALA A 1 947 ? 13.846 42.325 -12.274 1.00 43.72 947 ALA A CA 1
ATOM 7302 C C . ALA A 1 947 ? 15.334 42.720 -12.279 1.00 43.72 947 ALA A C 1
ATOM 7304 O O . ALA A 1 947 ? 15.683 43.854 -11.942 1.00 43.72 947 ALA A O 1
ATOM 7305 N N . VAL A 1 948 ? 16.225 41.833 -12.731 1.00 47.22 948 VAL A N 1
ATOM 7306 C CA . VAL A 1 948 ? 17.651 42.123 -12.959 1.00 47.22 948 VAL A CA 1
ATOM 7307 C C . VAL A 1 948 ? 17.835 43.064 -14.157 1.00 47.22 948 VAL A C 1
ATOM 7309 O O . VAL A 1 948 ? 18.601 44.021 -14.078 1.00 47.22 948 VAL A O 1
ATOM 7312 N N . ALA A 1 949 ? 17.085 42.877 -15.243 1.00 45.78 949 ALA A N 1
ATOM 7313 C CA . ALA A 1 949 ? 17.096 43.756 -16.409 1.00 45.78 949 ALA A CA 1
ATOM 7314 C C . ALA A 1 949 ? 16.477 45.123 -16.094 1.00 45.78 949 ALA A C 1
ATOM 7316 O O . ALA A 1 949 ? 17.025 46.142 -16.501 1.00 45.78 949 ALA A O 1
ATOM 7317 N N . LEU A 1 950 ? 15.391 45.171 -15.319 1.00 44.25 950 LEU A N 1
ATOM 7318 C CA . LEU A 1 950 ? 14.726 46.387 -14.857 1.00 44.25 950 LEU A CA 1
ATOM 7319 C C . LEU A 1 950 ? 15.600 47.121 -13.839 1.00 44.25 950 LEU A C 1
ATOM 7321 O O . LEU A 1 950 ? 15.726 48.337 -13.920 1.00 44.25 950 LEU A O 1
ATOM 7325 N N . SER A 1 951 ? 16.274 46.415 -12.930 1.00 44.00 951 SER A N 1
ATOM 7326 C CA . SER A 1 951 ? 17.247 47.029 -12.020 1.00 44.00 951 SER A CA 1
ATOM 7327 C C . SER A 1 951 ? 18.487 47.518 -12.768 1.00 44.00 951 SER A C 1
ATOM 7329 O O . SER A 1 951 ? 18.947 48.621 -12.484 1.00 44.00 951 SER A O 1
ATOM 7331 N N . GLY A 1 952 ? 18.958 46.794 -13.789 1.00 42.50 952 GLY A N 1
ATOM 7332 C CA . GLY A 1 952 ? 19.987 47.237 -14.733 1.00 42.50 952 GLY A CA 1
ATOM 7333 C C . GLY A 1 952 ? 19.565 48.475 -15.531 1.00 42.50 952 GLY A C 1
ATOM 7334 O O . GLY A 1 952 ? 20.326 49.439 -15.619 1.00 42.50 952 GLY A O 1
ATOM 7335 N N . LEU A 1 953 ? 18.326 48.509 -16.026 1.00 42.28 953 LEU A N 1
ATOM 7336 C CA . LEU A 1 953 ? 17.710 49.634 -16.736 1.00 42.28 953 LEU A CA 1
ATOM 7337 C C . LEU A 1 953 ? 17.573 50.851 -15.815 1.00 42.28 953 LEU A C 1
ATOM 7339 O O . LEU A 1 953 ? 17.964 51.953 -16.187 1.00 42.28 953 LEU A O 1
ATOM 7343 N N . VAL A 1 954 ? 17.103 50.660 -14.581 1.00 44.22 954 VAL A N 1
ATOM 7344 C CA . VAL A 1 954 ? 17.027 51.695 -13.540 1.00 44.22 954 VAL A CA 1
ATOM 7345 C C . VAL A 1 954 ? 18.430 52.188 -13.167 1.00 44.22 954 VAL A C 1
ATOM 7347 O O . VAL A 1 954 ? 18.629 53.392 -12.988 1.00 44.22 954 VAL A O 1
ATOM 7350 N N . MET A 1 955 ? 19.439 51.310 -13.131 1.00 44.34 955 MET A N 1
ATOM 7351 C CA . MET A 1 955 ? 20.838 51.685 -12.897 1.00 44.34 955 MET A CA 1
ATOM 7352 C C . MET A 1 955 ? 21.405 52.527 -14.047 1.00 44.34 955 MET A C 1
ATOM 7354 O O . MET A 1 955 ? 22.097 53.517 -13.794 1.00 44.34 955 MET A O 1
ATOM 7358 N N . VAL A 1 956 ? 21.084 52.178 -15.297 1.00 45.66 956 VAL A N 1
ATOM 7359 C CA . VAL A 1 956 ? 21.468 52.912 -16.517 1.00 45.66 956 VAL A CA 1
ATOM 7360 C C . VAL A 1 956 ? 20.758 54.269 -16.588 1.00 45.66 956 VAL A C 1
ATOM 7362 O O . VAL A 1 956 ? 21.395 55.292 -16.851 1.00 45.66 956 VAL A O 1
ATOM 7365 N N . LEU A 1 957 ? 19.467 54.318 -16.248 1.00 42.25 957 LEU A N 1
ATOM 7366 C CA . LEU A 1 957 ? 18.674 55.548 -16.170 1.00 42.25 957 LEU A CA 1
ATOM 7367 C C . LEU A 1 957 ? 19.191 56.501 -15.076 1.00 42.25 957 LEU A C 1
ATOM 7369 O O . LEU A 1 957 ? 19.187 57.721 -15.283 1.00 42.25 957 LEU A O 1
ATOM 7373 N N . ARG A 1 958 ? 19.697 55.958 -13.954 1.00 43.25 958 ARG A N 1
ATOM 7374 C CA . ARG A 1 958 ? 20.233 56.717 -12.808 1.00 43.25 958 ARG A CA 1
ATOM 7375 C C . ARG A 1 958 ? 21.700 57.146 -12.974 1.00 43.25 958 ARG A C 1
ATOM 7377 O O . ARG A 1 958 ? 22.081 58.153 -12.382 1.00 43.25 958 ARG A O 1
ATOM 7384 N N . ARG A 1 959 ? 22.527 56.436 -13.761 1.00 44.22 959 ARG A N 1
ATOM 7385 C CA . ARG A 1 959 ? 23.973 56.734 -13.905 1.00 44.22 959 ARG A CA 1
ATOM 7386 C C . ARG A 1 959 ? 24.368 57.653 -15.062 1.00 44.22 959 ARG A C 1
ATOM 7388 O O . ARG A 1 959 ? 25.452 58.218 -14.986 1.00 44.22 959 ARG A O 1
ATOM 7395 N N . GLY A 1 960 ? 23.508 57.880 -16.054 1.00 45.75 960 GLY A N 1
ATOM 7396 C CA . GLY A 1 960 ? 23.844 58.744 -17.192 1.00 45.75 960 GLY A CA 1
ATOM 7397 C C . GLY A 1 960 ? 24.856 58.100 -18.154 1.00 45.75 960 GLY A C 1
ATOM 7398 O O . GLY A 1 960 ? 25.831 57.471 -17.754 1.00 45.75 960 GLY A O 1
ATOM 7399 N N . TYR A 1 961 ? 24.581 58.233 -19.451 1.00 48.75 961 TYR A N 1
ATOM 7400 C CA . TYR A 1 961 ? 25.361 57.667 -20.551 1.00 48.75 961 TYR A CA 1
ATOM 7401 C C . TYR A 1 961 ? 26.693 58.402 -20.742 1.00 48.75 961 TYR A C 1
ATOM 7403 O O . TYR A 1 961 ? 26.719 59.409 -21.446 1.00 48.75 961 TYR A O 1
ATOM 7411 N N . GLU A 1 962 ? 27.796 57.884 -20.197 1.00 46.81 962 GLU A N 1
ATOM 7412 C CA . GLU A 1 962 ? 29.126 58.305 -20.668 1.00 46.81 962 GLU A CA 1
ATOM 7413 C C . GLU A 1 962 ? 29.924 57.246 -21.435 1.00 46.81 962 GLU A C 1
ATOM 7415 O O . GLU A 1 962 ? 30.759 57.670 -22.211 1.00 46.81 962 GLU A O 1
ATOM 7420 N N . ASN A 1 963 ? 29.633 55.933 -21.411 1.00 53.06 963 ASN A N 1
ATOM 7421 C CA . ASN A 1 963 ? 30.325 54.985 -22.312 1.00 53.06 963 ASN A CA 1
ATOM 7422 C C . ASN A 1 963 ? 29.460 53.771 -22.714 1.00 53.06 963 ASN A C 1
ATOM 7424 O O . ASN A 1 963 ? 29.335 52.812 -21.957 1.00 53.06 963 ASN A O 1
ATOM 7428 N N . TYR A 1 964 ? 28.911 53.767 -23.937 1.00 56.88 964 TYR A N 1
ATOM 7429 C CA . TYR A 1 964 ? 28.218 52.604 -24.533 1.00 56.88 964 TYR A CA 1
ATOM 7430 C C . TYR A 1 964 ? 29.091 51.336 -24.544 1.00 56.88 964 TYR A C 1
ATOM 7432 O O . TYR A 1 964 ? 28.581 50.232 -24.362 1.00 56.88 964 TYR A O 1
ATOM 7440 N N . ALA A 1 965 ? 30.411 51.493 -24.686 1.00 59.84 965 ALA A N 1
ATOM 7441 C CA . ALA A 1 965 ? 31.369 50.392 -24.636 1.00 59.84 965 ALA A CA 1
ATOM 7442 C C . ALA A 1 965 ? 31.296 49.605 -23.319 1.00 59.84 965 ALA A C 1
ATOM 7444 O O . ALA A 1 965 ? 31.490 48.396 -23.328 1.00 59.84 965 ALA A O 1
ATOM 7445 N N . ASP A 1 966 ? 30.959 50.247 -22.199 1.00 60.16 966 ASP A N 1
ATOM 7446 C CA . ASP A 1 966 ? 30.950 49.615 -20.876 1.00 60.16 966 ASP A CA 1
ATOM 7447 C C . ASP A 1 966 ? 29.811 48.592 -20.736 1.00 60.16 966 ASP A C 1
ATOM 7449 O O . ASP A 1 966 ? 29.999 47.527 -20.143 1.00 60.16 966 ASP A O 1
ATOM 7453 N N . GLY A 1 967 ? 28.643 48.896 -21.313 1.00 61.56 967 GLY A N 1
ATOM 7454 C CA . GLY A 1 967 ? 27.485 47.998 -21.326 1.00 61.56 967 GLY A CA 1
ATOM 7455 C C . GLY A 1 967 ? 27.718 46.783 -22.221 1.00 61.56 967 GLY A C 1
ATOM 7456 O O . GLY A 1 967 ? 27.541 45.650 -21.781 1.00 61.56 967 GLY A O 1
ATOM 7457 N N . PHE A 1 968 ? 28.218 47.007 -23.438 1.00 72.62 968 PHE A N 1
ATOM 7458 C CA . PHE A 1 968 ? 28.559 45.921 -24.359 1.00 72.62 968 PHE A CA 1
ATOM 7459 C C . PHE A 1 968 ? 29.729 45.067 -23.860 1.00 72.62 968 PHE A C 1
ATOM 7461 O O . PHE A 1 968 ? 29.693 43.851 -24.002 1.00 72.62 968 PHE A O 1
ATOM 7468 N N . THR A 1 969 ? 30.720 45.666 -23.192 1.00 73.38 969 THR A N 1
ATOM 7469 C CA . THR A 1 969 ? 31.807 44.916 -22.537 1.00 73.38 969 THR A CA 1
ATOM 7470 C C . THR A 1 969 ? 31.270 44.033 -21.410 1.00 73.38 969 THR A C 1
ATOM 7472 O O . THR A 1 969 ? 31.723 42.904 -21.258 1.00 73.38 969 THR A O 1
ATOM 7475 N N . SER A 1 970 ? 30.277 44.508 -20.650 1.00 67.62 970 SER A N 1
ATOM 7476 C CA . SER A 1 970 ? 29.639 43.705 -19.599 1.00 67.62 970 SER A CA 1
ATOM 7477 C C . SER A 1 970 ? 28.838 42.544 -20.196 1.00 67.62 970 SER A C 1
ATOM 7479 O O . SER A 1 970 ? 28.978 41.415 -19.740 1.00 67.62 970 SER A O 1
ATOM 7481 N N . TRP A 1 971 ? 28.059 42.789 -21.255 1.00 72.94 971 TRP A N 1
ATOM 7482 C CA . TRP A 1 971 ? 27.320 41.741 -21.969 1.00 72.94 971 TRP A CA 1
ATOM 7483 C C . TRP A 1 971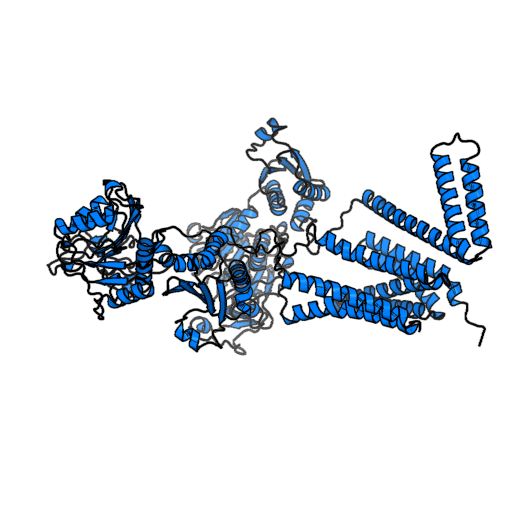 ? 28.250 40.676 -22.575 1.00 72.94 971 TRP A C 1
ATOM 7485 O O . TRP A 1 971 ? 28.009 39.483 -22.385 1.00 72.94 971 TRP A O 1
ATOM 7495 N N . LEU A 1 972 ? 29.353 41.090 -23.212 1.00 78.69 972 LEU A N 1
ATOM 7496 C CA . LEU A 1 972 ? 30.375 40.174 -23.723 1.00 78.69 972 LEU A CA 1
ATOM 7497 C C . LEU A 1 972 ? 31.026 39.375 -22.587 1.00 78.69 972 LEU A C 1
ATOM 7499 O O . LEU A 1 972 ? 31.175 38.164 -22.699 1.00 78.69 972 LEU A O 1
ATOM 7503 N N . MET A 1 973 ? 31.383 40.030 -21.476 1.00 80.44 973 MET A N 1
ATOM 7504 C CA . MET A 1 973 ? 31.976 39.370 -20.308 1.00 80.44 973 MET A CA 1
ATOM 7505 C C . MET A 1 973 ? 31.075 38.246 -19.789 1.00 80.44 973 MET A C 1
ATOM 7507 O O . MET A 1 973 ? 31.562 37.137 -19.591 1.00 80.44 973 MET A O 1
ATOM 7511 N N . TYR A 1 974 ? 29.778 38.508 -19.600 1.00 70.44 974 TYR A N 1
ATOM 7512 C 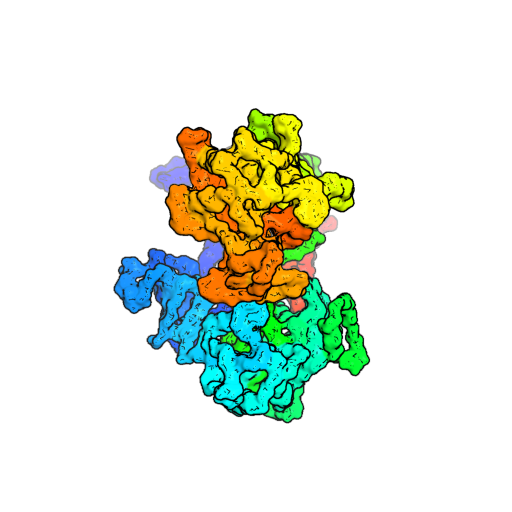CA . TYR A 1 974 ? 28.839 37.486 -19.131 1.00 70.44 974 TYR A CA 1
ATOM 7513 C C . TYR A 1 974 ? 28.677 36.342 -20.136 1.00 70.44 974 TYR A C 1
ATOM 7515 O O . TYR A 1 974 ? 28.680 35.186 -19.725 1.00 70.44 974 TYR A O 1
ATOM 7523 N N . ASN A 1 975 ? 28.617 36.642 -21.438 1.00 80.12 975 ASN A N 1
ATOM 7524 C CA . ASN A 1 975 ? 28.533 35.618 -22.482 1.00 80.12 975 ASN A CA 1
ATOM 7525 C C . ASN A 1 975 ? 29.771 34.710 -22.505 1.00 80.12 975 ASN A C 1
ATOM 7527 O O . ASN A 1 975 ? 29.631 33.491 -22.505 1.00 80.12 975 ASN A O 1
ATOM 7531 N N . PHE A 1 976 ? 30.983 35.271 -22.463 1.00 84.06 976 PHE A N 1
ATOM 7532 C CA . PHE A 1 976 ? 32.214 34.473 -22.441 1.00 84.06 976 PHE A CA 1
ATOM 7533 C C . PHE A 1 976 ? 32.404 33.700 -21.130 1.00 84.06 976 PHE A C 1
ATOM 7535 O O . PHE A 1 976 ? 32.942 32.596 -21.156 1.00 84.06 976 PHE A O 1
ATOM 7542 N N . LEU A 1 977 ? 31.949 34.234 -19.992 1.00 74.62 977 LEU A N 1
ATOM 7543 C CA . LEU A 1 977 ? 32.009 33.515 -18.717 1.00 74.62 977 LEU A CA 1
ATOM 7544 C C . LEU A 1 977 ? 31.004 32.353 -18.676 1.00 74.62 977 LEU A C 1
ATOM 7546 O O . LEU A 1 977 ? 31.354 31.265 -18.230 1.00 74.62 977 LEU A O 1
ATOM 7550 N N . ALA A 1 978 ? 29.788 32.554 -19.191 1.00 72.00 978 ALA A N 1
ATOM 7551 C CA . ALA A 1 978 ? 28.802 31.486 -19.349 1.00 72.00 978 ALA A CA 1
ATOM 7552 C C . ALA A 1 978 ? 29.313 30.395 -20.304 1.00 72.00 978 ALA A C 1
ATOM 7554 O O . ALA A 1 978 ? 29.213 29.209 -19.998 1.00 72.00 978 ALA A O 1
ATOM 7555 N N . ASN A 1 979 ? 29.961 30.794 -21.403 1.00 83.00 979 ASN A N 1
ATOM 7556 C CA . ASN A 1 979 ? 30.613 29.866 -22.326 1.00 83.00 979 ASN A CA 1
ATOM 7557 C C . ASN A 1 979 ? 31.713 29.041 -21.650 1.00 83.00 979 ASN A C 1
ATOM 7559 O O . ASN A 1 979 ? 31.858 27.85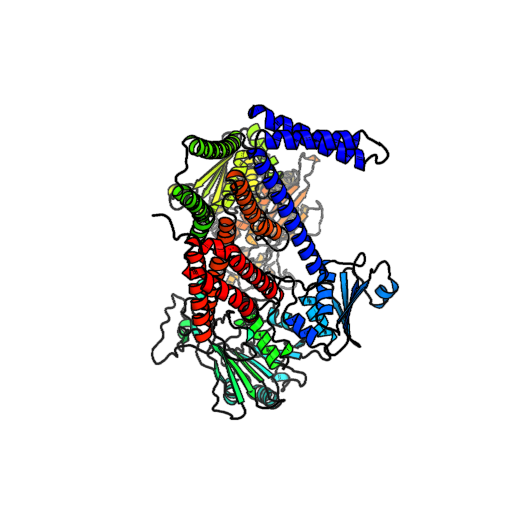2 -21.913 1.00 83.00 979 ASN A O 1
ATOM 7563 N N . ALA A 1 980 ? 32.486 29.674 -20.763 1.00 78.62 980 ALA A N 1
ATOM 7564 C CA . ALA A 1 980 ? 33.530 28.998 -20.010 1.00 78.62 980 ALA A CA 1
ATOM 7565 C C . ALA A 1 980 ? 32.959 27.913 -19.092 1.00 78.62 980 ALA A C 1
ATOM 7567 O O . ALA A 1 980 ? 33.489 26.810 -19.057 1.00 78.62 980 ALA A O 1
ATOM 7568 N N . VAL A 1 981 ? 31.865 28.209 -18.385 1.00 71.62 981 VAL A N 1
ATOM 7569 C CA . VAL A 1 981 ? 31.190 27.233 -17.516 1.00 71.62 981 VAL A CA 1
ATOM 7570 C C . VAL A 1 981 ? 30.627 26.071 -18.333 1.00 71.62 981 VAL A C 1
ATOM 7572 O O . VAL A 1 981 ? 30.819 24.919 -17.954 1.00 71.62 981 VAL A O 1
ATOM 7575 N N . PHE A 1 982 ? 30.004 26.361 -19.478 1.00 77.38 982 PHE A N 1
ATOM 7576 C CA . PHE A 1 982 ? 29.474 25.341 -20.383 1.00 77.38 982 PHE A CA 1
ATOM 7577 C C . PHE A 1 982 ? 30.562 24.363 -20.853 1.00 77.38 982 PHE A C 1
ATOM 7579 O O . PHE A 1 982 ? 30.448 23.159 -20.640 1.00 77.38 982 PHE A O 1
ATOM 7586 N N . PHE A 1 983 ? 31.663 24.870 -21.416 1.00 80.12 983 PHE A N 1
ATOM 7587 C CA . PHE A 1 983 ? 32.751 24.009 -21.889 1.00 80.12 983 PHE A CA 1
ATOM 7588 C C . PHE A 1 983 ? 33.539 23.341 -20.754 1.00 80.12 983 PHE A C 1
ATOM 7590 O O . PHE A 1 983 ? 34.110 22.273 -20.958 1.00 80.12 983 PHE A O 1
ATOM 7597 N N . PHE A 1 984 ? 33.552 23.921 -19.551 1.00 75.56 984 PHE A N 1
ATOM 7598 C CA . PHE A 1 984 ? 34.137 23.278 -18.375 1.00 75.56 984 PHE A CA 1
ATOM 7599 C C . PHE A 1 984 ? 33.330 22.043 -17.962 1.00 75.56 984 PHE A C 1
ATOM 7601 O O . PHE A 1 984 ? 33.912 20.985 -17.736 1.00 75.56 984 PHE A O 1
ATOM 7608 N N . ALA A 1 985 ? 31.999 22.158 -17.936 1.00 67.12 985 ALA A N 1
ATOM 7609 C CA . ALA A 1 985 ? 31.112 21.029 -17.674 1.00 67.12 985 ALA A CA 1
ATOM 7610 C C . ALA A 1 985 ? 31.260 19.940 -18.750 1.00 67.12 985 ALA A C 1
ATOM 7612 O O . ALA A 1 985 ? 31.506 18.787 -18.408 1.00 67.12 985 ALA A O 1
ATOM 7613 N N . MET A 1 986 ? 31.231 20.313 -20.036 1.00 72.75 986 MET A N 1
ATOM 7614 C CA . MET A 1 986 ? 31.437 19.367 -21.146 1.00 72.75 986 MET A CA 1
ATOM 7615 C C . MET A 1 986 ? 32.811 18.687 -21.102 1.00 72.75 986 MET A C 1
ATOM 7617 O O . MET A 1 986 ? 32.933 17.511 -21.429 1.00 72.75 986 MET A O 1
ATOM 7621 N N . GLY A 1 987 ? 33.851 19.406 -20.673 1.00 72.75 987 GLY A N 1
ATOM 7622 C CA . GLY A 1 987 ? 35.186 18.846 -20.489 1.00 72.75 987 GLY A CA 1
ATOM 7623 C C . GLY A 1 987 ? 35.252 17.808 -19.368 1.00 72.75 987 GLY A C 1
ATOM 7624 O O . GLY A 1 987 ? 35.857 16.757 -19.555 1.00 72.75 987 GLY A O 1
ATOM 7625 N N . ILE A 1 988 ? 34.599 18.063 -18.228 1.00 69.19 988 ILE A N 1
ATOM 7626 C CA . ILE A 1 988 ? 34.514 17.097 -17.119 1.00 69.19 988 ILE A CA 1
ATOM 7627 C C . ILE A 1 988 ? 33.746 15.845 -17.550 1.00 69.19 988 ILE A C 1
ATOM 7629 O O . ILE A 1 988 ? 34.225 14.736 -17.315 1.00 69.19 988 ILE A O 1
ATOM 7633 N N . VAL A 1 989 ? 32.600 16.024 -18.212 1.00 67.50 989 VAL A N 1
ATOM 7634 C CA . VAL A 1 989 ? 31.771 14.918 -18.712 1.00 67.50 989 VAL A CA 1
ATOM 7635 C C . VAL A 1 989 ? 32.553 14.076 -19.723 1.00 67.50 989 VAL A C 1
ATOM 7637 O O . VAL A 1 989 ? 32.709 12.874 -19.522 1.00 67.50 989 VAL A O 1
ATOM 7640 N N . GLY A 1 990 ? 33.173 14.702 -20.728 1.00 69.31 990 GLY A N 1
ATOM 7641 C CA . GLY A 1 990 ? 33.955 13.984 -21.739 1.00 69.31 990 GLY A CA 1
ATOM 7642 C C . GLY A 1 990 ? 35.164 13.222 -21.176 1.00 69.31 990 GLY A C 1
ATOM 7643 O O . GLY A 1 990 ? 35.501 12.153 -21.683 1.00 69.31 990 GLY A O 1
ATOM 7644 N N . ILE A 1 991 ? 35.797 13.722 -20.105 1.00 69.25 991 ILE A N 1
ATOM 7645 C CA . ILE A 1 991 ? 36.860 12.988 -19.392 1.00 69.25 991 ILE A CA 1
ATOM 7646 C C . ILE A 1 991 ? 36.278 11.803 -18.613 1.00 69.25 991 ILE A C 1
ATOM 7648 O O . ILE A 1 991 ? 36.887 10.733 -18.610 1.00 69.25 991 ILE A O 1
ATOM 7652 N N . SER A 1 992 ? 35.111 11.965 -17.978 1.00 60.12 992 SER A N 1
ATOM 7653 C CA . SER A 1 992 ? 34.446 10.874 -17.253 1.00 60.12 992 SER A CA 1
ATOM 7654 C C . SER A 1 992 ? 33.954 9.749 -18.169 1.00 60.12 992 SER A C 1
ATOM 7656 O O . SER A 1 992 ? 33.969 8.592 -17.764 1.00 60.12 992 SER A O 1
ATOM 7658 N N . GLU A 1 993 ? 33.621 10.066 -19.422 1.00 64.88 993 GLU A N 1
ATOM 7659 C CA . GLU A 1 993 ? 33.193 9.110 -20.454 1.00 64.88 993 GLU A CA 1
ATOM 7660 C C . GLU A 1 993 ? 34.371 8.466 -21.220 1.00 64.88 993 GLU A C 1
ATOM 7662 O O . GLU A 1 993 ? 34.173 7.724 -22.179 1.00 64.88 993 GLU A O 1
ATOM 7667 N N . GLY A 1 994 ? 35.621 8.743 -20.827 1.00 61.50 994 GLY A N 1
ATOM 7668 C CA . GLY A 1 994 ? 36.819 8.133 -21.420 1.00 61.50 994 GLY A CA 1
ATOM 7669 C C . GLY A 1 994 ? 37.307 8.769 -22.731 1.00 61.50 994 GLY A C 1
ATOM 7670 O O . GLY A 1 994 ? 38.350 8.365 -23.251 1.00 61.50 994 GLY A O 1
ATOM 7671 N N . ASN A 1 995 ? 36.639 9.808 -23.247 1.00 69.19 995 ASN A N 1
ATOM 7672 C CA . ASN A 1 995 ? 37.050 10.526 -24.457 1.00 69.19 995 ASN A CA 1
ATOM 7673 C C . ASN A 1 995 ? 38.028 11.672 -24.136 1.00 69.19 995 ASN A C 1
ATOM 7675 O O . ASN A 1 995 ? 37.703 12.862 -24.187 1.00 69.19 995 ASN A O 1
ATOM 7679 N N . TRP A 1 996 ? 39.266 11.291 -23.816 1.00 55.97 996 TRP A N 1
ATOM 7680 C CA . TRP A 1 996 ? 40.318 12.207 -23.359 1.00 55.97 996 TRP A CA 1
ATOM 7681 C C . TRP A 1 996 ? 40.617 13.365 -24.325 1.00 55.97 996 TRP A C 1
ATOM 7683 O O . TRP A 1 996 ? 40.765 14.506 -23.888 1.00 55.97 996 TRP A O 1
ATOM 7693 N N . LEU A 1 997 ? 40.663 13.104 -25.638 1.00 60.22 997 LEU A N 1
ATOM 7694 C CA . LEU A 1 997 ? 40.989 14.122 -26.649 1.00 60.22 997 LEU A CA 1
ATOM 7695 C C . LEU A 1 997 ? 39.901 15.202 -26.773 1.00 60.22 997 LEU A C 1
ATOM 7697 O O . LEU A 1 997 ? 40.227 16.378 -26.948 1.00 60.22 997 LEU A O 1
ATOM 7701 N N . ALA A 1 998 ? 38.622 14.828 -26.665 1.00 66.50 998 ALA A N 1
ATOM 7702 C CA . ALA A 1 998 ? 37.516 15.785 -26.687 1.00 66.50 998 ALA A CA 1
ATOM 7703 C C . ALA A 1 998 ? 37.406 16.552 -25.357 1.00 66.50 998 ALA A C 1
ATOM 7705 O O . ALA A 1 998 ? 37.261 17.777 -25.359 1.00 66.50 998 ALA A O 1
ATOM 7706 N N . GLY A 1 999 ? 37.558 15.851 -24.227 1.00 73.25 999 GLY A N 1
ATOM 7707 C CA . GLY A 1 999 ? 37.480 16.428 -22.885 1.00 73.25 999 GLY A CA 1
ATOM 7708 C C . GLY A 1 999 ? 38.541 17.501 -22.609 1.00 73.25 999 GLY A C 1
ATOM 7709 O O . GLY A 1 999 ? 38.206 18.614 -22.194 1.00 73.25 999 GLY A O 1
ATOM 7710 N N . GLU A 1 1000 ? 39.816 17.226 -22.915 1.00 79.75 1000 GLU A N 1
ATOM 7711 C CA . GLU A 1 1000 ? 40.897 18.217 -22.776 1.00 79.75 1000 GLU A CA 1
ATOM 7712 C C . GLU A 1 1000 ? 40.708 19.419 -23.715 1.00 79.75 1000 GLU A C 1
ATOM 7714 O O . GLU A 1 1000 ? 40.963 20.566 -23.329 1.00 79.75 1000 GLU A O 1
ATOM 7719 N N . GLY A 1 1001 ? 40.206 19.175 -24.932 1.00 79.56 1001 GLY A N 1
ATOM 7720 C CA . GLY A 1 1001 ? 39.876 20.222 -25.897 1.00 79.56 1001 GLY A CA 1
ATOM 7721 C C . GLY A 1 1001 ? 38.828 21.201 -25.362 1.00 79.56 1001 GLY A C 1
ATOM 7722 O O . GLY A 1 1001 ? 39.019 22.418 -25.448 1.00 79.56 1001 GLY A O 1
ATOM 7723 N N . TYR A 1 1002 ? 37.755 20.699 -24.744 1.00 82.25 1002 TYR A N 1
ATOM 7724 C CA . TYR A 1 1002 ? 36.719 21.542 -24.142 1.00 82.25 1002 TYR A CA 1
ATOM 7725 C C . TYR A 1 1002 ? 37.220 22.310 -22.916 1.00 82.25 1002 TYR A C 1
ATOM 7727 O O . TYR A 1 1002 ? 36.949 23.507 -22.801 1.00 82.25 1002 TYR A O 1
ATOM 7735 N N . LEU A 1 1003 ? 38.036 21.697 -22.052 1.00 81.19 1003 LEU A N 1
ATOM 7736 C CA . LEU A 1 1003 ? 38.655 22.412 -20.927 1.00 81.19 1003 LEU A CA 1
ATOM 7737 C C . LEU A 1 1003 ? 39.567 23.556 -21.393 1.00 81.19 1003 LEU A C 1
ATOM 7739 O O . LEU A 1 1003 ? 39.587 24.631 -20.786 1.00 81.19 1003 LEU A O 1
ATOM 7743 N N . LEU A 1 1004 ? 40.286 23.370 -22.502 1.00 84.31 1004 LEU A N 1
ATOM 7744 C CA . LEU A 1 1004 ? 41.112 24.419 -23.093 1.00 84.31 1004 LEU A CA 1
ATOM 7745 C C . LEU A 1 1004 ? 40.252 25.582 -23.620 1.00 84.31 1004 LEU A C 1
ATOM 7747 O O . LEU A 1 1004 ? 40.562 26.747 -23.356 1.00 84.31 1004 LEU A O 1
ATOM 7751 N N . VAL A 1 1005 ? 39.133 25.293 -24.292 1.00 83.19 1005 VAL A N 1
ATOM 7752 C CA . VAL A 1 1005 ? 38.161 26.309 -24.748 1.00 83.19 1005 VAL A CA 1
ATOM 7753 C C . VAL A 1 1005 ? 37.500 27.029 -23.566 1.00 83.19 1005 VAL A C 1
ATOM 7755 O O . VAL A 1 1005 ? 37.288 28.246 -23.625 1.00 83.19 1005 VAL A O 1
ATOM 7758 N N . ALA A 1 1006 ? 37.237 26.321 -22.466 1.00 81.94 1006 ALA A N 1
ATOM 7759 C CA . ALA A 1 1006 ? 36.715 26.899 -21.234 1.00 81.94 1006 ALA A CA 1
ATOM 7760 C C . ALA A 1 1006 ? 37.691 27.913 -20.623 1.00 81.94 1006 ALA A C 1
ATOM 7762 O O . ALA A 1 1006 ? 37.310 29.046 -20.317 1.00 81.94 1006 ALA A O 1
ATOM 7763 N N . LEU A 1 1007 ? 38.974 27.552 -20.522 1.00 86.00 1007 LEU A N 1
ATOM 7764 C CA . LEU A 1 1007 ? 40.026 28.440 -20.022 1.00 86.00 1007 LEU A CA 1
ATOM 7765 C C . LEU A 1 1007 ? 40.230 29.662 -20.927 1.00 86.00 1007 LEU A C 1
ATOM 7767 O O . LEU A 1 1007 ? 40.349 30.782 -20.425 1.00 86.00 1007 LEU A O 1
ATOM 7771 N N . LEU A 1 1008 ? 40.211 29.482 -22.253 1.00 86.44 1008 LEU A N 1
ATOM 7772 C CA . LEU A 1 1008 ? 40.286 30.592 -23.209 1.00 86.44 1008 LEU A CA 1
ATOM 7773 C C . LEU A 1 1008 ? 39.066 31.523 -23.113 1.00 86.44 1008 LEU A C 1
ATOM 7775 O O . LEU A 1 1008 ? 39.220 32.743 -23.219 1.00 86.44 1008 LEU A O 1
ATOM 7779 N N . SER A 1 1009 ? 37.873 30.976 -22.863 1.00 84.94 1009 SER A N 1
ATOM 7780 C CA . SER A 1 1009 ? 36.632 31.743 -22.676 1.00 84.94 1009 SER A CA 1
ATOM 7781 C C . SER A 1 1009 ? 36.651 32.534 -21.369 1.00 84.94 1009 SER A C 1
ATOM 7783 O O . SER A 1 1009 ? 36.374 33.734 -21.375 1.00 84.94 1009 SER A O 1
ATOM 7785 N N . ALA A 1 1010 ? 37.087 31.919 -20.267 1.00 82.44 1010 ALA A N 1
ATOM 7786 C CA . ALA A 1 1010 ? 37.254 32.597 -18.984 1.00 82.44 1010 ALA A CA 1
ATOM 7787 C C . ALA A 1 1010 ? 38.326 33.696 -19.061 1.00 82.44 1010 ALA A C 1
ATOM 7789 O O . ALA A 1 1010 ? 38.105 34.818 -18.600 1.00 82.44 1010 ALA A O 1
ATOM 7790 N N . GLY A 1 1011 ? 39.463 33.402 -19.701 1.00 84.00 1011 GLY A N 1
ATOM 7791 C CA . GLY A 1 1011 ? 40.536 34.365 -19.944 1.00 84.00 1011 GLY A CA 1
ATOM 7792 C C . GLY A 1 1011 ? 40.080 35.544 -20.805 1.00 84.00 1011 GLY A C 1
ATOM 7793 O O . GLY A 1 1011 ? 40.387 36.693 -20.485 1.00 84.00 1011 GLY A O 1
ATOM 7794 N N . SER A 1 1012 ? 39.274 35.284 -21.839 1.00 86.69 1012 SER A N 1
ATOM 7795 C CA . SER A 1 1012 ? 38.689 36.326 -22.691 1.00 86.69 1012 SER A CA 1
ATOM 7796 C C . SER A 1 1012 ? 37.665 37.176 -21.936 1.00 86.69 1012 SER A C 1
ATOM 7798 O O . SER A 1 1012 ? 37.715 38.401 -22.014 1.00 86.69 1012 SER A O 1
ATOM 7800 N N . GLY A 1 1013 ? 36.789 36.563 -21.134 1.00 82.19 1013 GLY A N 1
ATOM 7801 C CA . GLY A 1 1013 ? 35.838 37.282 -20.282 1.00 82.19 1013 GLY A CA 1
ATOM 7802 C C . GLY A 1 1013 ? 36.535 38.177 -19.250 1.00 82.19 1013 GLY A C 1
ATOM 7803 O O . GLY A 1 1013 ? 36.208 39.359 -19.122 1.00 82.19 1013 GLY A O 1
ATOM 7804 N N . TYR A 1 1014 ? 37.558 37.654 -18.569 1.00 82.69 1014 TYR A N 1
ATOM 7805 C CA . TYR A 1 1014 ? 38.361 38.412 -17.606 1.00 82.69 1014 TYR A CA 1
ATOM 7806 C C . TYR A 1 1014 ? 39.163 39.543 -18.261 1.00 82.69 1014 TYR A C 1
ATOM 7808 O O . TYR A 1 1014 ? 39.247 40.660 -17.744 1.00 82.69 1014 TYR A O 1
ATOM 7816 N N . GLY A 1 1015 ? 39.734 39.269 -19.427 1.00 80.94 1015 GLY A N 1
ATOM 7817 C CA . GLY A 1 1015 ? 40.491 40.238 -20.194 1.00 80.94 1015 GLY A CA 1
ATOM 7818 C C . GLY A 1 1015 ? 39.630 41.375 -20.759 1.00 80.94 1015 GLY A C 1
ATOM 7819 O O . GLY A 1 1015 ? 40.042 42.537 -20.720 1.00 80.94 1015 GLY A O 1
ATOM 7820 N N . LEU A 1 1016 ? 38.400 41.074 -21.194 1.00 81.25 1016 LEU A N 1
ATOM 7821 C CA . LEU A 1 1016 ? 37.394 42.069 -21.580 1.00 81.25 1016 LEU A CA 1
ATOM 7822 C C . LEU A 1 1016 ? 36.971 42.920 -20.379 1.00 81.25 1016 LEU A C 1
ATOM 7824 O O . LEU A 1 1016 ? 36.894 44.143 -20.498 1.00 81.25 1016 LEU A O 1
ATOM 7828 N N . PHE A 1 1017 ? 36.795 42.309 -19.204 1.00 78.31 1017 PHE A N 1
ATOM 7829 C CA . PHE A 1 1017 ? 36.523 43.029 -17.957 1.00 78.31 1017 PHE A CA 1
ATOM 7830 C C . PHE A 1 1017 ? 37.636 44.028 -17.601 1.00 78.31 1017 PHE A C 1
ATOM 7832 O O . PHE A 1 1017 ? 37.349 45.169 -17.231 1.00 78.31 1017 PHE A O 1
ATOM 7839 N N . ARG A 1 1018 ? 38.907 43.630 -17.759 1.00 78.25 1018 ARG A N 1
ATOM 7840 C CA . ARG A 1 1018 ? 40.074 44.504 -17.537 1.00 78.25 1018 ARG A CA 1
ATOM 7841 C C . ARG A 1 1018 ? 40.393 45.456 -18.692 1.00 78.25 1018 ARG A C 1
ATOM 7843 O O . ARG A 1 1018 ? 41.218 46.348 -18.519 1.00 78.25 1018 ARG A O 1
ATOM 7850 N N . ARG A 1 1019 ? 39.729 45.295 -19.838 1.00 76.12 1019 ARG A N 1
ATOM 7851 C CA . ARG A 1 1019 ? 39.966 46.035 -21.090 1.00 76.12 1019 ARG A CA 1
ATOM 7852 C C . ARG A 1 1019 ? 41.386 45.925 -21.630 1.00 76.12 1019 ARG A C 1
ATOM 7854 O O . ARG A 1 1019 ? 41.929 46.875 -22.192 1.00 76.12 1019 ARG A O 1
ATOM 7861 N N . GLU A 1 1020 ? 42.001 44.761 -21.470 1.00 80.19 1020 GLU A N 1
ATOM 7862 C CA . GLU A 1 1020 ? 43.368 44.556 -21.933 1.00 80.19 1020 GLU A CA 1
ATOM 7863 C C . GLU A 1 1020 ? 43.402 44.400 -23.462 1.00 80.19 1020 GLU A C 1
ATOM 7865 O O . GLU A 1 1020 ? 42.664 43.613 -24.054 1.00 80.19 1020 GLU A O 1
ATOM 7870 N N . ARG A 1 1021 ? 44.279 45.162 -24.127 1.00 78.62 1021 ARG A N 1
ATOM 7871 C CA . ARG A 1 1021 ? 44.329 45.264 -25.598 1.00 78.62 1021 ARG A CA 1
ATOM 7872 C C . ARG A 1 1021 ? 44.566 43.925 -26.301 1.00 78.62 1021 ARG A C 1
ATOM 7874 O O . ARG A 1 1021 ? 44.078 43.722 -27.409 1.00 78.62 1021 ARG A O 1
ATOM 7881 N N . TRP A 1 1022 ? 45.318 43.022 -25.674 1.00 80.81 1022 TRP A N 1
ATOM 7882 C CA . TRP A 1 1022 ? 45.653 41.724 -26.261 1.00 80.81 1022 TRP A CA 1
ATOM 7883 C C . TRP A 1 1022 ? 44.448 40.781 -26.357 1.00 80.81 1022 TRP A C 1
ATOM 7885 O O . TRP A 1 1022 ? 44.505 39.838 -27.134 1.00 80.81 1022 TRP A O 1
ATOM 7895 N N . VAL A 1 1023 ? 43.360 41.047 -25.625 1.00 83.69 1023 VAL A N 1
ATOM 7896 C CA . VAL A 1 1023 ? 42.204 40.143 -25.479 1.00 83.69 1023 VAL A CA 1
ATOM 7897 C C . VAL A 1 1023 ? 41.202 40.292 -26.618 1.00 83.69 1023 VAL A C 1
ATOM 7899 O O . VAL A 1 1023 ? 40.478 39.353 -26.935 1.00 83.69 1023 VAL A O 1
ATOM 7902 N N . TRP A 1 1024 ? 41.183 41.449 -27.280 1.00 84.56 1024 TRP A N 1
ATOM 7903 C CA . TRP A 1 1024 ? 40.232 41.737 -28.353 1.00 84.56 1024 TRP A CA 1
ATOM 7904 C C . TRP A 1 1024 ? 40.297 40.712 -29.499 1.00 84.56 1024 TRP A C 1
ATOM 7906 O O . TRP A 1 1024 ? 39.261 40.203 -29.925 1.00 84.56 1024 TRP A O 1
ATOM 7916 N N . ALA A 1 1025 ? 41.501 40.375 -29.973 1.00 84.00 1025 ALA A N 1
ATOM 7917 C CA . ALA A 1 1025 ? 41.671 39.421 -31.069 1.00 84.00 1025 ALA A CA 1
ATOM 7918 C C . ALA A 1 1025 ? 41.334 37.968 -30.658 1.00 84.00 1025 ALA A C 1
ATOM 7920 O O . ALA A 1 1025 ? 40.543 37.344 -31.364 1.00 84.00 1025 ALA A O 1
ATOM 7921 N N . PRO A 1 1026 ? 41.830 37.436 -29.520 1.00 85.25 1026 PRO A N 1
ATOM 7922 C CA . PRO A 1 1026 ? 41.403 36.144 -28.984 1.00 85.25 1026 PRO A CA 1
ATOM 7923 C C . PRO A 1 1026 ? 39.891 36.039 -28.769 1.00 85.25 1026 PRO A C 1
ATOM 7925 O O . PRO A 1 1026 ? 39.301 35.056 -29.196 1.00 85.25 1026 PRO A O 1
ATOM 7928 N N . ALA A 1 1027 ? 39.247 37.057 -28.187 1.00 85.12 1027 ALA A N 1
ATOM 7929 C CA . ALA A 1 1027 ? 37.803 37.052 -27.958 1.00 85.12 1027 ALA A CA 1
ATOM 7930 C C . ALA A 1 1027 ? 37.013 37.027 -29.276 1.00 85.12 1027 ALA A C 1
ATOM 7932 O O . ALA A 1 1027 ? 36.016 36.321 -29.387 1.00 85.12 1027 ALA A O 1
ATOM 7933 N N . LEU A 1 1028 ? 37.468 37.754 -30.303 1.00 88.44 1028 LEU A N 1
ATOM 7934 C CA . LEU A 1 1028 ? 36.822 37.751 -31.616 1.00 88.44 1028 LEU A CA 1
ATOM 7935 C C . LEU A 1 1028 ? 36.939 36.385 -32.305 1.00 88.44 1028 LEU A C 1
ATOM 7937 O O . LEU A 1 1028 ? 35.950 35.874 -32.825 1.00 88.44 1028 LEU A O 1
ATOM 7941 N N . VAL A 1 1029 ? 38.130 35.782 -32.272 1.00 88.31 1029 VAL A N 1
ATOM 7942 C CA . VAL A 1 1029 ? 38.360 34.432 -32.809 1.00 88.31 1029 VAL A CA 1
ATOM 7943 C C . VAL A 1 1029 ? 37.512 33.411 -32.056 1.00 88.31 1029 VAL A C 1
ATOM 7945 O O . VAL A 1 1029 ? 36.857 32.580 -32.676 1.00 88.31 1029 VAL A O 1
ATOM 7948 N N . LEU A 1 1030 ? 37.461 33.512 -30.730 1.00 88.00 1030 LEU A N 1
ATOM 7949 C CA . LEU A 1 1030 ? 36.704 32.601 -29.884 1.00 88.00 1030 LEU A CA 1
ATOM 7950 C C . LEU A 1 1030 ? 35.190 32.742 -30.075 1.00 88.00 1030 LEU A C 1
ATOM 7952 O O . LEU A 1 1030 ? 34.492 31.735 -30.031 1.00 88.00 1030 LEU A O 1
ATOM 7956 N N . ALA A 1 1031 ? 34.679 33.948 -30.344 1.00 85.88 1031 ALA A N 1
ATOM 7957 C CA . ALA A 1 1031 ? 33.273 34.146 -30.696 1.00 85.88 1031 ALA A CA 1
ATOM 7958 C C . ALA A 1 1031 ? 32.917 33.455 -32.018 1.00 85.88 1031 ALA A C 1
ATOM 7960 O O . ALA A 1 1031 ? 31.925 32.737 -32.090 1.00 85.88 1031 ALA A O 1
ATOM 7961 N N . ILE A 1 1032 ? 33.749 33.620 -33.050 1.00 86.62 1032 ILE A N 1
ATOM 7962 C CA . ILE A 1 1032 ? 33.526 32.986 -34.357 1.00 86.62 1032 ILE A CA 1
ATOM 7963 C C . ILE A 1 1032 ? 33.632 31.461 -34.241 1.00 86.62 1032 ILE A C 1
ATOM 7965 O O . ILE A 1 1032 ? 32.779 30.748 -34.760 1.00 86.62 1032 ILE A O 1
ATOM 7969 N N . LEU A 1 1033 ? 34.642 30.959 -33.523 1.00 83.88 1033 LEU A N 1
ATOM 7970 C CA . LEU A 1 1033 ? 34.804 29.526 -33.284 1.00 83.88 1033 LEU A CA 1
ATOM 7971 C C . LEU A 1 1033 ? 33.637 28.952 -32.482 1.00 83.88 1033 LEU A C 1
ATOM 7973 O O . LEU A 1 1033 ? 33.120 27.911 -32.864 1.00 83.88 1033 LEU A O 1
ATOM 7977 N N . SER A 1 1034 ? 33.173 29.636 -31.433 1.00 81.69 1034 SER A N 1
ATOM 7978 C CA . SER A 1 1034 ? 32.030 29.172 -30.633 1.00 81.69 1034 SER A CA 1
ATOM 7979 C C . SER A 1 1034 ? 30.763 29.087 -31.486 1.00 81.69 1034 SER A C 1
ATOM 7981 O O . SER A 1 1034 ? 30.062 28.087 -31.420 1.00 81.69 1034 SER A O 1
ATOM 7983 N N . ALA A 1 1035 ? 30.519 30.051 -32.380 1.00 80.44 1035 ALA A N 1
ATOM 7984 C CA . ALA A 1 1035 ? 29.372 29.990 -33.287 1.00 80.44 1035 ALA A CA 1
ATOM 7985 C C . ALA A 1 1035 ? 29.382 28.757 -34.214 1.00 80.44 1035 ALA A C 1
ATOM 7987 O O . ALA A 1 1035 ? 28.318 28.266 -34.573 1.00 80.44 1035 ALA A O 1
ATOM 7988 N N . VAL A 1 1036 ? 30.562 28.243 -34.584 1.00 79.88 1036 VAL A N 1
ATOM 7989 C CA . VAL A 1 1036 ? 30.712 27.045 -35.433 1.00 79.88 1036 VAL A CA 1
ATOM 7990 C C . VAL A 1 1036 ? 30.708 25.760 -34.604 1.00 79.88 1036 VAL A C 1
ATOM 7992 O O . VAL A 1 1036 ? 30.031 24.799 -34.956 1.00 79.88 1036 VAL A O 1
ATOM 7995 N N . VAL A 1 1037 ? 31.436 25.741 -33.486 1.00 76.94 1037 VAL A N 1
ATOM 799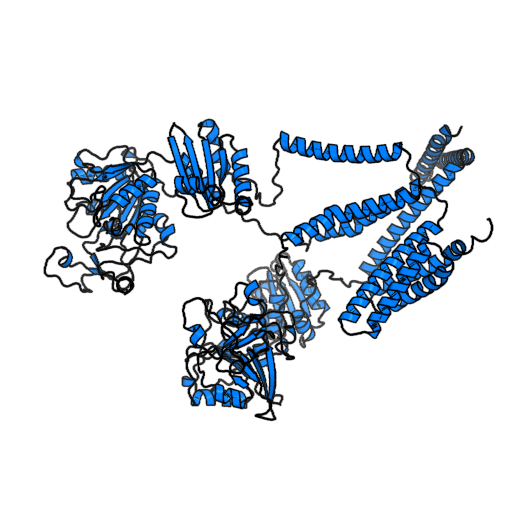6 C CA . VAL A 1 1037 ? 31.536 24.586 -32.579 1.00 76.94 1037 VAL A CA 1
ATOM 7997 C C . VAL A 1 1037 ? 30.181 24.260 -31.949 1.00 76.94 1037 VAL A C 1
ATOM 7999 O O . VAL A 1 1037 ? 29.890 23.090 -31.717 1.00 76.94 1037 VAL A O 1
ATOM 8002 N N . GLY A 1 1038 ? 29.316 25.261 -31.755 1.00 70.50 1038 GLY A N 1
ATOM 8003 C CA . GLY A 1 1038 ? 27.939 25.065 -31.301 1.00 70.50 1038 GLY A CA 1
ATOM 8004 C C . GLY A 1 1038 ? 27.165 24.021 -32.112 1.00 70.50 1038 GLY A C 1
ATOM 8005 O O . GLY A 1 1038 ? 26.455 23.227 -31.511 1.00 70.50 1038 GLY A O 1
ATOM 8006 N N . PHE A 1 1039 ? 27.376 23.942 -33.432 1.00 74.06 1039 PHE A N 1
ATOM 8007 C CA . PHE A 1 1039 ? 26.717 22.958 -34.309 1.00 74.06 1039 PHE A CA 1
ATOM 8008 C C . PHE A 1 1039 ? 27.188 21.512 -34.109 1.00 74.06 1039 PHE A C 1
ATOM 8010 O O . PHE A 1 1039 ? 26.511 20.588 -34.540 1.00 74.06 1039 PHE A O 1
ATOM 8017 N N . TRP A 1 1040 ? 28.345 21.308 -33.479 1.00 72.25 1040 TRP A N 1
ATOM 8018 C CA . TRP A 1 1040 ? 28.914 19.978 -33.233 1.00 72.25 1040 TRP A CA 1
ATOM 8019 C C . TRP A 1 1040 ? 28.681 19.496 -31.801 1.00 72.25 1040 TRP A C 1
ATOM 8021 O O . TRP A 1 1040 ? 28.656 18.297 -31.556 1.00 72.25 1040 TRP A O 1
ATOM 8031 N N . VAL A 1 1041 ? 28.560 20.427 -30.851 1.00 67.06 1041 VAL A N 1
ATOM 8032 C CA . VAL A 1 1041 ? 28.527 20.122 -29.411 1.00 67.06 1041 VAL A CA 1
ATOM 8033 C C . VAL A 1 1041 ? 27.110 20.136 -28.851 1.00 67.06 1041 VAL A C 1
ATOM 8035 O O . VAL A 1 1041 ? 26.819 19.426 -27.895 1.00 67.06 1041 VAL A O 1
ATOM 8038 N N . ILE A 1 1042 ? 26.221 20.949 -29.419 1.00 69.12 1042 ILE A N 1
ATOM 8039 C CA . ILE A 1 1042 ? 24.844 21.066 -28.945 1.00 69.12 1042 ILE A CA 1
ATOM 8040 C C . ILE A 1 1042 ? 23.996 20.104 -29.783 1.00 69.12 1042 ILE A C 1
ATOM 8042 O O . ILE A 1 1042 ? 23.891 20.330 -30.978 1.00 69.12 1042 ILE A O 1
ATOM 8046 N N . PRO A 1 1043 ? 23.376 19.057 -29.216 1.00 54.94 1043 PRO A N 1
ATOM 8047 C CA . PRO A 1 1043 ? 22.641 18.055 -29.999 1.00 54.94 1043 PRO A CA 1
ATOM 8048 C C . PRO A 1 1043 ? 21.315 18.571 -30.586 1.00 54.94 1043 PRO A C 1
ATOM 8050 O O . PRO A 1 1043 ? 20.774 17.976 -31.508 1.00 54.94 1043 PRO A O 1
ATOM 8053 N N . ASN A 1 1044 ? 20.788 19.689 -30.076 1.00 62.50 1044 ASN A N 1
ATOM 8054 C CA . ASN A 1 1044 ? 19.500 20.247 -30.486 1.00 62.50 1044 ASN A CA 1
ATOM 8055 C C . ASN A 1 1044 ? 19.653 21.376 -31.523 1.00 62.50 1044 ASN A C 1
ATOM 8057 O O . ASN A 1 1044 ? 20.197 22.433 -31.200 1.00 62.50 1044 ASN A O 1
ATOM 8061 N N . GLU A 1 1045 ? 19.099 21.196 -32.724 1.00 58.25 1045 GLU A N 1
ATOM 8062 C CA . GLU A 1 1045 ? 19.233 22.123 -33.865 1.00 58.25 1045 GLU A CA 1
ATOM 8063 C C . GLU A 1 1045 ? 18.742 23.556 -33.584 1.00 58.25 1045 GLU A C 1
ATOM 8065 O O . GLU A 1 1045 ? 19.328 24.537 -34.050 1.00 58.25 1045 GLU A O 1
ATOM 8070 N N . THR A 1 1046 ? 17.705 23.717 -32.759 1.00 49.00 1046 THR A N 1
ATOM 8071 C CA . THR A 1 1046 ? 17.177 25.047 -32.411 1.00 49.00 1046 THR A CA 1
ATOM 8072 C C . THR A 1 1046 ? 18.110 25.770 -31.442 1.00 49.00 1046 THR A C 1
ATOM 8074 O O . THR A 1 1046 ? 18.406 26.957 -31.611 1.00 49.00 1046 THR A O 1
ATOM 8077 N N . ILE A 1 1047 ? 18.634 25.053 -30.445 1.00 54.84 1047 ILE A N 1
ATOM 8078 C CA . ILE A 1 1047 ? 19.601 25.610 -29.493 1.00 54.84 1047 ILE A CA 1
ATOM 8079 C C . ILE A 1 1047 ? 20.931 25.901 -30.201 1.00 54.84 1047 ILE A C 1
ATOM 8081 O O . ILE A 1 1047 ? 21.533 26.940 -29.928 1.00 54.84 1047 ILE A O 1
ATOM 8085 N N . GLN A 1 1048 ? 21.350 25.064 -31.159 1.00 68.88 1048 GLN A N 1
ATOM 8086 C CA . GLN A 1 1048 ? 22.504 25.335 -32.024 1.00 68.88 1048 GLN A CA 1
ATOM 8087 C C . GLN A 1 1048 ? 22.354 26.687 -32.734 1.00 68.88 1048 GLN A C 1
ATOM 8089 O O . GLN A 1 1048 ? 23.261 27.517 -32.670 1.00 68.88 1048 GLN A O 1
ATOM 8094 N N . LEU A 1 1049 ? 21.198 26.942 -33.361 1.00 59.19 1049 LEU A N 1
ATOM 8095 C CA . LEU A 1 1049 ? 20.927 28.186 -34.088 1.00 59.19 1049 LEU A CA 1
ATOM 8096 C C . LEU A 1 1049 ? 20.916 29.415 -33.171 1.00 59.19 1049 LEU A C 1
ATOM 8098 O O . LEU A 1 1049 ? 21.505 30.441 -33.517 1.00 59.19 1049 LEU A O 1
ATOM 8102 N N . ILE A 1 1050 ? 20.295 29.320 -31.992 1.00 63.69 1050 ILE A N 1
ATOM 8103 C CA . ILE A 1 1050 ? 20.265 30.417 -31.011 1.00 63.69 1050 ILE A CA 1
ATOM 8104 C C . ILE A 1 1050 ? 21.673 30.697 -30.479 1.00 63.69 1050 ILE A C 1
ATOM 8106 O O . ILE A 1 1050 ? 22.109 31.850 -30.446 1.00 63.69 1050 ILE A O 1
ATOM 8110 N N . TYR A 1 1051 ? 22.407 29.653 -30.099 1.00 76.94 1051 TYR A N 1
ATOM 8111 C CA . TYR A 1 1051 ? 23.774 29.761 -29.600 1.00 76.94 1051 TYR A CA 1
ATOM 8112 C C . TYR A 1 1051 ? 24.708 30.357 -30.665 1.00 76.94 1051 TYR A C 1
ATOM 8114 O O . TYR A 1 1051 ? 25.436 31.316 -30.393 1.00 76.94 1051 TYR A O 1
ATOM 8122 N N . ALA A 1 1052 ? 24.617 29.887 -31.911 1.00 72.62 1052 ALA A N 1
ATOM 8123 C CA . ALA A 1 1052 ? 25.359 30.446 -33.034 1.00 72.62 1052 ALA A CA 1
ATOM 8124 C C . ALA A 1 1052 ? 25.004 31.921 -33.279 1.00 72.62 1052 ALA A C 1
ATOM 8126 O O . ALA A 1 1052 ? 25.903 32.754 -33.421 1.00 72.62 1052 ALA A O 1
ATOM 8127 N N . ALA A 1 1053 ? 23.716 32.281 -33.255 1.00 66.00 1053 ALA A N 1
ATOM 8128 C CA . ALA A 1 1053 ? 23.267 33.660 -33.429 1.00 66.00 1053 ALA A CA 1
ATOM 8129 C C . ALA A 1 1053 ? 23.822 34.591 -32.338 1.00 66.00 1053 ALA A C 1
ATOM 8131 O O . ALA A 1 1053 ? 24.333 35.670 -32.648 1.00 66.00 1053 ALA A O 1
ATOM 8132 N N . VAL A 1 1054 ? 23.798 34.162 -31.073 1.00 75.56 1054 VAL A N 1
ATOM 8133 C CA . VAL A 1 1054 ? 24.366 34.919 -29.946 1.00 75.56 1054 VAL A CA 1
ATOM 8134 C C . VAL A 1 1054 ? 25.860 35.173 -30.154 1.00 75.56 1054 VAL A C 1
ATOM 8136 O O . VAL A 1 1054 ? 26.324 36.302 -29.974 1.00 75.56 1054 VAL A O 1
ATOM 8139 N N . PHE A 1 1055 ? 26.624 34.173 -30.600 1.00 83.50 1055 PHE A N 1
ATOM 8140 C CA . PHE A 1 1055 ? 28.064 34.326 -30.812 1.00 83.50 1055 PHE A CA 1
ATOM 8141 C C . PHE A 1 1055 ? 28.447 35.090 -32.089 1.00 83.50 1055 PHE A C 1
ATOM 8143 O O . PHE A 1 1055 ? 29.455 35.802 -32.094 1.00 83.50 1055 PHE A O 1
ATOM 8150 N N . VAL A 1 1056 ? 27.599 35.079 -33.120 1.00 78.56 1056 VAL A N 1
ATOM 8151 C CA . VAL A 1 1056 ? 27.711 35.996 -34.268 1.00 78.56 1056 VAL A CA 1
ATOM 8152 C C . VAL A 1 1056 ? 27.479 37.445 -33.828 1.00 78.56 1056 VAL A C 1
ATOM 8154 O O . VAL A 1 1056 ? 28.243 38.341 -34.201 1.00 78.56 1056 VAL A O 1
ATOM 8157 N N . VAL A 1 1057 ? 26.483 37.685 -32.971 1.00 72.81 1057 VAL A N 1
ATOM 8158 C CA . VAL A 1 1057 ? 26.234 39.005 -32.371 1.00 72.81 1057 VAL A CA 1
ATOM 8159 C C . VAL A 1 1057 ? 27.398 39.418 -31.456 1.00 72.81 1057 VAL A C 1
ATOM 8161 O O . VAL A 1 1057 ? 27.824 40.574 -31.508 1.00 72.81 1057 VAL A O 1
ATOM 8164 N N . ASN A 1 1058 ? 27.996 38.481 -30.702 1.00 82.50 1058 ASN A N 1
ATOM 8165 C CA . ASN A 1 1058 ? 29.202 38.725 -29.894 1.00 82.50 1058 ASN A CA 1
ATOM 8166 C C . ASN A 1 1058 ? 30.367 39.209 -30.774 1.00 82.50 1058 ASN A C 1
ATOM 8168 O O . ASN A 1 1058 ? 31.006 40.218 -30.462 1.00 82.50 1058 ASN A O 1
ATOM 8172 N N . ALA A 1 1059 ? 30.612 38.537 -31.903 1.00 80.81 1059 ALA A N 1
ATOM 8173 C CA . ALA A 1 1059 ? 31.652 38.920 -32.854 1.00 80.81 1059 ALA A CA 1
ATOM 8174 C C . ALA A 1 1059 ? 31.395 40.311 -33.465 1.00 80.81 1059 ALA A C 1
ATOM 8176 O O . ALA A 1 1059 ? 32.303 41.145 -33.516 1.00 80.81 1059 ALA A O 1
ATOM 8177 N N . ALA A 1 1060 ? 30.153 40.603 -33.866 1.00 72.38 1060 ALA A N 1
ATOM 8178 C CA . ALA A 1 1060 ? 29.777 41.908 -34.411 1.00 72.38 1060 ALA A CA 1
ATOM 8179 C C . ALA A 1 1060 ? 29.986 43.043 -33.393 1.00 72.38 1060 ALA A C 1
ATOM 8181 O O . ALA A 1 1060 ? 30.546 44.093 -33.725 1.00 72.38 1060 ALA A O 1
ATOM 8182 N N . ILE A 1 1061 ? 29.607 42.814 -32.132 1.00 74.75 1061 ILE A N 1
ATOM 8183 C CA . ILE A 1 1061 ? 29.800 43.776 -31.044 1.00 74.75 1061 ILE A CA 1
ATOM 8184 C C . ILE A 1 1061 ? 31.291 43.999 -30.776 1.00 74.75 1061 ILE A C 1
ATOM 8186 O O . ILE A 1 1061 ? 31.702 45.152 -30.665 1.00 74.75 1061 ILE A O 1
ATOM 8190 N N . LEU A 1 1062 ? 32.120 42.947 -30.757 1.00 80.00 1062 LEU A N 1
ATOM 8191 C CA . LEU A 1 1062 ? 33.580 43.047 -30.596 1.00 80.00 1062 LEU A CA 1
ATOM 8192 C C . LEU A 1 1062 ? 34.259 43.860 -31.710 1.00 80.00 1062 LEU A C 1
ATOM 8194 O O . LEU A 1 1062 ? 35.199 44.615 -31.443 1.00 80.00 1062 LEU A O 1
ATOM 8198 N N . VAL A 1 1063 ? 33.786 43.743 -32.954 1.00 79.25 1063 VAL A N 1
ATOM 8199 C CA . VAL A 1 1063 ? 34.262 44.572 -34.075 1.00 79.25 1063 VAL A CA 1
ATOM 8200 C C . VAL A 1 1063 ? 33.839 46.029 -33.885 1.00 79.25 1063 VAL A C 1
ATOM 8202 O O . VAL A 1 1063 ? 34.639 46.942 -34.106 1.00 79.25 1063 VAL A O 1
ATOM 8205 N N . TRP A 1 1064 ? 32.610 46.258 -33.424 1.00 69.50 1064 TRP A N 1
ATOM 8206 C CA . TRP A 1 1064 ? 32.051 47.594 -33.239 1.00 69.50 1064 TRP A CA 1
ATOM 8207 C C . TRP A 1 1064 ? 32.707 48.367 -32.086 1.00 69.50 1064 TRP A C 1
ATOM 8209 O O . TRP A 1 1064 ? 33.021 49.551 -32.230 1.00 69.50 1064 TRP A O 1
ATOM 8219 N N . ILE A 1 1065 ? 33.004 47.699 -30.966 1.00 73.12 1065 ILE A N 1
ATOM 8220 C CA . ILE A 1 1065 ? 33.642 48.322 -29.795 1.00 73.12 1065 ILE A CA 1
ATOM 8221 C C . ILE A 1 1065 ? 35.175 48.334 -29.858 1.00 73.12 1065 ILE A C 1
ATOM 8223 O O . ILE A 1 1065 ? 35.808 48.819 -28.923 1.00 73.12 1065 ILE A O 1
ATOM 8227 N N . ARG A 1 1066 ? 35.794 47.866 -30.952 1.00 76.25 1066 ARG A N 1
ATOM 8228 C CA . ARG A 1 1066 ? 37.259 47.791 -31.126 1.00 76.25 1066 ARG A CA 1
ATOM 8229 C C . ARG A 1 1066 ? 37.987 49.086 -30.739 1.00 76.25 1066 ARG A C 1
ATOM 8231 O O . ARG A 1 1066 ? 39.002 49.036 -30.048 1.00 76.25 1066 ARG A O 1
ATOM 8238 N N . LYS A 1 1067 ? 37.450 50.251 -31.125 1.00 65.56 1067 LYS A N 1
ATOM 8239 C CA . LYS A 1 1067 ? 38.044 51.568 -30.810 1.00 65.56 1067 LYS A CA 1
ATOM 8240 C C . LYS A 1 1067 ? 38.142 51.848 -29.306 1.00 65.56 1067 LYS A C 1
ATOM 8242 O O . LYS A 1 1067 ? 39.036 52.578 -28.890 1.00 65.56 1067 LYS A O 1
ATOM 8247 N N . ALA A 1 1068 ? 37.274 51.250 -28.487 1.00 63.59 1068 ALA A N 1
ATOM 8248 C CA . ALA A 1 1068 ? 37.317 51.379 -27.029 1.00 63.59 1068 ALA A CA 1
ATOM 8249 C C . ALA A 1 1068 ? 38.535 50.677 -26.396 1.00 63.59 1068 ALA A C 1
ATOM 8251 O O . ALA A 1 1068 ? 38.876 50.975 -25.256 1.00 63.59 1068 ALA A O 1
ATOM 8252 N N . PHE A 1 1069 ? 39.206 49.792 -27.142 1.00 65.69 1069 PHE A N 1
ATOM 8253 C CA . PHE A 1 1069 ? 40.435 49.099 -26.741 1.00 65.69 1069 PHE A CA 1
ATOM 8254 C C . PHE A 1 1069 ? 41.695 49.680 -27.422 1.00 65.69 1069 PHE A C 1
ATOM 8256 O O . PHE A 1 1069 ? 42.805 49.215 -27.163 1.00 65.69 1069 PHE A O 1
ATOM 8263 N N . GLU A 1 1070 ? 41.547 50.697 -28.285 1.00 61.38 1070 GLU A N 1
ATOM 8264 C CA . GLU A 1 1070 ? 42.653 51.361 -29.001 1.00 61.38 1070 GLU A CA 1
ATOM 8265 C C . GLU A 1 1070 ? 43.078 52.706 -28.367 1.00 61.38 1070 GLU A C 1
ATOM 8267 O O . GLU A 1 1070 ? 44.150 53.210 -28.696 1.00 61.38 1070 GLU A O 1
ATOM 8272 N N . VAL A 1 1071 ? 42.311 53.276 -27.423 1.00 55.97 1071 VAL A N 1
ATOM 8273 C CA . VAL A 1 1071 ? 42.580 54.611 -26.844 1.00 55.97 1071 VAL A CA 1
ATOM 8274 C C . VAL A 1 1071 ? 42.916 54.532 -25.353 1.00 55.97 1071 VAL A C 1
ATOM 8276 O O . VAL A 1 1071 ? 42.048 54.697 -24.504 1.00 55.97 1071 VAL A O 1
ATOM 8279 N N . GLN A 1 1072 ? 44.193 54.310 -25.035 1.00 50.50 1072 GLN A N 1
ATOM 8280 C CA . GLN A 1 1072 ? 44.819 54.740 -23.771 1.00 50.50 1072 GLN A CA 1
ATOM 8281 C C . GLN A 1 1072 ? 46.348 54.701 -23.906 1.00 50.50 1072 GLN A C 1
ATOM 8283 O O . GLN A 1 1072 ? 47.057 53.899 -23.305 1.00 50.50 1072 GLN A O 1
ATOM 8288 N N . GLY A 1 1073 ? 46.853 55.575 -24.772 1.00 47.12 1073 GLY A N 1
ATOM 8289 C CA . GLY A 1 1073 ? 48.276 55.770 -25.014 1.00 47.12 1073 GLY A CA 1
ATOM 8290 C C . GLY A 1 1073 ? 48.577 57.226 -25.335 1.00 47.12 1073 GLY A C 1
ATOM 8291 O O . GLY A 1 1073 ? 49.160 57.488 -26.372 1.00 47.12 1073 GLY A O 1
ATOM 8292 N N . ASP A 1 1074 ? 48.094 58.151 -24.505 1.00 41.12 1074 ASP A N 1
ATOM 8293 C CA . ASP A 1 1074 ? 48.742 59.444 -24.250 1.00 41.12 1074 ASP A CA 1
ATOM 8294 C C . ASP A 1 1074 ? 47.962 60.183 -23.157 1.00 41.12 1074 ASP A C 1
ATOM 8296 O O . ASP A 1 1074 ? 46.881 60.704 -23.404 1.00 41.12 1074 ASP A O 1
ATOM 8300 N N . VAL A 1 1075 ? 48.471 60.106 -21.927 1.00 40.44 1075 VAL A N 1
ATOM 8301 C CA . VAL A 1 1075 ? 48.612 61.162 -20.904 1.00 40.44 1075 VAL A CA 1
ATOM 8302 C C . VAL A 1 1075 ? 49.111 60.433 -19.649 1.00 40.44 1075 VAL A C 1
ATOM 8304 O O . VAL A 1 1075 ? 48.414 59.583 -19.093 1.00 40.44 1075 VAL A O 1
ATOM 8307 N N . ARG A 1 1076 ? 50.361 60.722 -19.275 1.00 34.94 1076 ARG A N 1
ATOM 8308 C CA . ARG A 1 1076 ? 50.948 60.388 -17.971 1.00 34.94 1076 ARG A CA 1
ATOM 8309 C C . ARG A 1 1076 ? 50.301 61.192 -16.855 1.00 34.94 1076 ARG A C 1
ATOM 8311 O O . ARG A 1 1076 ? 49.985 62.374 -17.120 1.00 34.94 1076 ARG A O 1
#